Protein 2RHQ (pdb70)

Sequence (1060 aa):
LMEKLNQQLAEETIDVTTLPSRQISIGSSKHPLTRTVEEIEDLFLGLGYEIVDGYEVEQDYYNFEEALNLPKSHPARDMQDSFYITDEILMRTHTSPVQARTMEKRNGQGPVKIICCPGKVYRRDSDDATHSHQFTQIEGLVVDKNIKMSDLKGTLELVAKKLFGADREIRLRPSYFPFTEPSVEVDVSCFKCKGKGCNVCKHTGWIEILGAGMVHPNVLEMAGFDSNEYSGFAFGMGPDRIAMLKYGIEDIRYFYTNDVRFLEQFKAVEDRGEMLISNEWLKDYVDAGVKVEDLAERITRTGIEVDNMIDYSKDIKNLVVGYIQSKEKGSGNICQVDIGEEEPVQIVCGAPNVDAGQHVIVAKVGGRLPGGIKIKRAKLRGERSEGMICSLQEIGISSNVVPKAYENGIFVFPTEVEPGTDALTALYLNDQVMEFDLTPNRADALSMVGTAYEVAALYQTEMTKPETQSNETSESATNELSVTIDNPEKVPYYSARVVKNVSIEPSPIWVQARLIKAGIRPINNVVDISNYVLLEYGQPLHMFDQDHIGSKEIVVRQAKDEETMTTLDNNERKLVDTDIVISNGQEPIALAGVMGGDFSEVTEQTTNVVIEGAIFDPVSIRHTSRRLNLRSEASSRFEKGIATEFVDEAVDRACYLLQELASGEVLQDRVSSGDLGSFVTPIDITAEKVNKTIGFNLSNDEIQSIFRQLGFETTLKGETLTVNVPSRRKDITIKEDLIEEVARIYGYDEIPSSLPVFGEVTSGELTDRQHKTRTLKETLEGAGLNQAITYSLVSKDHAKDFALQERPTISLLMPMSEAHATLRQSLLPHLIEATAYNVARKNKDVRLYEIGRVFFGNGEGELPDEVEYLSGILTGEYVVNAWQGKKEEIDFFIAKGVVDRVAEKLNLEFSYKAGKIEGLHPGRTAIVSLEGQDIGFIGELHPQVAADNDLKRTYVFELNYDAMMQVAVGYINYEQIPKFPGVTRDIALEVNHDVPSSELKQIIHNNGEDILQSTLVFDVYEKGKKSVAIRLNYLDTEDTLTDERVSKIHDKILEALQAEGATI

B-factor: mean 48.89, std 13.17, range [10.52, 113.78]

Organism: Staphylococcus haemolyticus (strain JCSC1435) (NCBI:txid279808)

InterPro domains:
  IPR002319 Phenylalanyl-tRNA synthetase [PF01409] (94-343)
  IPR004188 Phenylalanine-tRNA ligase, class II, N-terminal [PF02912] (23-90)
  IPR004529 Phenylalanyl-tRNA synthetase, class IIc, alpha subunit [TIGR00468] (42-344)
  IPR006195 Aminoacyl-tRNA synthetase, class II [PS50862] (119-322)
  IPR010978 Class I and II aminoacyl-tRNA synthetase, tRNA-binding arm [SSF46589] (15-102)
  IPR022911 Phenylalanine-tRNA ligase alpha chain 1, bacterial [MF_00281] (11-343)
  IPR045864 Class II Aminoacyl-tRNA synthetase/Biotinyl protein ligase (BPL) and lipoyl protein ligase (LPL) [G3DSA:3.30.930.10] (10-346)
  IPR045864 Class II Aminoacyl-tRNA synthetase/Biotinyl protein ligase (BPL) and lipoyl protein ligase (LPL) [SSF55681] (95-344)

Nearest PDB structures (foldseek):
  2rhq-assembly1_B-2  TM=1.001E+00  e=0.000E+00  Staphylococcus haemolyticus
  2rhs-assembly1_B  TM=9.219E-01  e=0.000E+00  Staphylococcus haemolyticus
  2rhs-assembly1_D  TM=9.632E-01  e=0.000E+00  Staphylococcus haemolyticus
  3pco-assembly1_D  TM=8.815E-01  e=1.668E-72  Escherichia coli
  7n8y-assembly1_B  TM=8.885E-01  e=6.985E-70  Salmonella enterica subsp. enterica serovar Typhimurium

Solvent-accessible surface area: 48743 Å² total; per-residue (Å²): 144,154,111,134,99,76,91,84,122,67,146,103,111,126,78,126,108,74,81,93,96,101,138,19,92,3,0,41,0,2,3,21,44,9,23,16,46,0,19,65,31,0,18,70,58,12,4,86,9,32,84,17,101,6,1,0,71,11,78,27,0,6,49,8,12,28,9,68,133,65,50,66,41,16,28,80,99,56,3,4,9,20,38,95,94,10,0,0,5,37,23,0,10,0,5,6,3,33,12,4,61,147,76,128,20,123,11,16,0,18,0,0,1,14,20,31,0,0,94,29,44,80,50,67,35,94,86,9,5,0,52,11,36,0,12,0,4,0,0,26,108,76,6,55,1,4,8,0,26,3,1,0,36,49,0,0,67,77,11,16,24,70,119,37,99,21,84,13,51,17,14,61,45,23,58,7,17,0,1,0,51,0,3,0,15,1,46,135,15,170,51,178,16,21,120,48,4,161,126,88,7,73,8,69,8,5,23,4,0,5,10,17,21,70,6,4,83,78,12,52,1,50,27,142,91,8,22,1,0,14,6,14,9,18,0,4,109,2,0,34,32,56,80,62,18,122,15,14,87,78,0,9,34,1,18,6,130,19,0,56,139,19,75,70,140,89,124,227,55,226,40,43,0,3,19,35,3,4,107,87,7,8,79,20,69,54,130,8,84,66,5,10,76,85,1,36,165,14,19,4,77,19,94,59,59,54,54,44,36,132,82,27,120,59,7,20,0,0,72,0,84,53,58,131,157,83,101,26,23,16,0,56,0,41,8,51,91,158,119,52,17,20,0,22,10,78,14,116,47,2,73,43,46,31,26,0,0,0,0,60,46,32,0,87,3,35,76,70,73,129,13,144,152,46,156,84,206,69,74,140,5,23,8,43,6,0,13,4,54,71,5,51,10,62,53,113,19,0,10,135,75,19,31,131,12,7,2,29,9,40,99,140,35,127,22,34,48,71,0,13,72,13,2,74,6,85,7,49,0,0,58,4,91,41,39,108,35,6,23,21,0,19,5,0,0,6,2,0,44,8,0,10,2,9,38,136,54,143,27,80,73,27,80,24,147,18,128,83,41,112,79,13,0,76,125,30,15,49,16,58,24,90,4,87,130,70,1,62,10,1,0,1,11,0,0,41,84,0,59,28,82,75,2,30,24,65,1,5,3,10,0,10,3,16,47,28,58,4,102,20,0,0,43,1,1,18,36,2,0,5,6,2,7,13,2,5,17,44,13,2,10,24,82,102,1,64,39,139,82,1,28,0,31,47,5,138,90,148,32,64,10,46,0,81,47,120,78,124,32,170,3,53,80,89,2,2,0,2,4,7,58,179,89,14,0,4,2,1,18,18,45,3,3,74,74,0,40,24,64,136,147,5,64,15,0,2,0,8,0,0,17,1,29,53,54,11,2,40,102,3,0,98,100,26,134,18,178,46,101,30,0,18,8,3,36,105,18,11,22,27,41,8,0,42,33,0,0,26,19,0,0,40,5,0,31,92,38,0,69,7,74,0,0,67,65,65,20,51,28,52,125,18,54,90,77,67,55,88,16,73,1,48,12,124,45,0,20,61,8,0,19,19,148,13,57,24,102,79,0,23,64,12,0,130,48,10,51,2,127,1,53,59,136,67,124,47,0,24,0,29,1,13,13,24,9,97,39,4,87,61,66,24,18,0,0,9,6,0,0,10,28,97,14,6,117,104,2,58,60,41,78,21,139,31,74,103,128,66,92,19,124,34,73,118,87,33,107,50,28,51,37,0,13,99,14,0,10,41,10,0,0,1,16,0,17,2,24,0,0,4,32,147,125,92,0,97,28,10,31,104,143,163,68,67,38,20,40,10,97,52,53,84,43,160,53,28,14,0,0,3,3,2,0,0,23,18,0,12,105,5,0,21,68,0,32,71,92,184,21,128,35,1,22,0,0,1,30,1,38,0,0,18,4,65,29,174,52,106,42,12,62,34,19,40,32,0,0,0,0,1,4,21,26,62,14,57,8,87,134,87,68,94,136,81,94,7,58,27,136,30,0,57,34,8,0,64,94,0,7,149,115,11,76,15,153,25,70,40,105,93,9,146,16,110,1,3,40,58,65,100,6,10,20,0,13,8,140,80,122,68,10,9,5,0,0,5,2,51,64,129,40,13,71,124,39,118,14,170,134,1,5,0,0,4,0,38,0,33,20,2,27,136,28,99,46,64,217,150,116,149,106,97,122,53,194,155,122,31,50,74,71,75,15,49,6,63,7,90,72,112,29,65,40,61,94,8,69,111,34,0,81,106,24,0,92,124,1,21,100,42,17,94,35,86,87,64,166,129,267,46,109,21,46,0,19,0,76,0,39,2,35,32,37,141,102,109,40,57,104,138,71,0,35,152,0,17,69,74,0,42,109,25,3,102,85,148,63,12,66,119

Structure (mmCIF, N/CA/C/O backbone):
data_2RHQ
#
_entry.id   2RHQ
#
_cell.length_a   249.312
_cell.length_b   87.602
_cell.length_c   61.072
_cell.angle_alpha   90.000
_cell.angle_beta   100.440
_cell.angle_gamma   90.000
#
_symmetry.space_group_name_H-M   'C 1 2 1'
#
loop_
_entity.id
_entity.type
_entity.pdbx_description
1 polymer 'Phenylalanyl-tRNA synthetase alpha chain'
2 polymer 'Phenylalanyl-tRNA synthetase beta chain'
3 non-polymer 'ZINC ION'
4 non-polymer 1-{3-[(4-pyridin-2-ylpiperazin-1-yl)sulfonyl]phenyl}-3-(1,3-thiazol-2-yl)urea
5 water water
#
loop_
_atom_site.group_PDB
_atom_site.id
_atom_site.type_symbol
_atom_site.label_atom_id
_atom_site.label_alt_id
_atom_site.label_comp_id
_atom_site.label_asym_id
_atom_site.label_entity_id
_atom_site.label_seq_id
_atom_site.pdbx_PDB_ins_code
_atom_site.Cartn_x
_atom_site.Cartn_y
_atom_site.Cartn_z
_atom_site.occupancy
_atom_site.B_iso_or_equiv
_atom_site.auth_seq_id
_atom_site.auth_comp_id
_atom_site.auth_asym_id
_atom_site.auth_atom_id
_atom_site.pdbx_PDB_model_num
ATOM 1 N N . LEU A 1 25 ? 137.232 48.663 57.006 1.00 102.14 82 LEU A N 1
ATOM 2 C CA . LEU A 1 25 ? 137.424 47.386 56.257 1.00 104.09 82 LEU A CA 1
ATOM 3 C C . LEU A 1 25 ? 136.649 46.233 56.892 1.00 104.27 82 LEU A C 1
ATOM 4 O O . LEU A 1 25 ? 135.887 45.537 56.225 1.00 103.67 82 LEU A O 1
ATOM 9 N N . MET A 1 26 ? 136.857 46.029 58.186 1.00 105.38 83 MET A N 1
ATOM 10 C CA . MET A 1 26 ? 135.923 45.250 58.987 1.00 105.73 83 MET A CA 1
ATOM 11 C C . MET A 1 26 ? 134.797 46.159 59.480 1.00 104.85 83 MET A C 1
ATOM 12 O O . MET A 1 26 ? 133.922 45.732 60.241 1.00 105.69 83 MET A O 1
ATOM 17 N N . GLU A 1 27 ? 134.817 47.408 59.030 1.00 101.68 84 GLU A N 1
ATOM 18 C CA . GLU A 1 27 ? 133.593 48.174 58.888 1.00 100.38 84 GLU A CA 1
ATOM 19 C C . GLU A 1 27 ? 132.970 47.913 57.524 1.00 98.96 84 GLU A C 1
ATOM 20 O O . GLU A 1 27 ? 131.794 47.585 57.423 1.00 98.20 84 GLU A O 1
ATOM 26 N N . LYS A 1 28 ? 133.767 48.065 56.475 1.00 98.05 85 LYS A N 1
ATOM 27 C CA . LYS A 1 28 ? 133.238 48.447 55.172 1.00 97.73 85 LYS A CA 1
ATOM 28 C C . LYS A 1 28 ? 132.771 47.212 54.389 1.00 96.71 85 LYS A C 1
ATOM 29 O O . LYS A 1 28 ? 131.663 47.194 53.835 1.00 94.38 85 LYS A O 1
ATOM 35 N N . LEU A 1 29 ? 133.624 46.186 54.360 1.00 94.98 86 LEU A N 1
ATOM 36 C CA . LEU A 1 29 ? 133.244 44.848 53.899 1.00 92.69 86 LEU A CA 1
ATOM 37 C C . LEU A 1 29 ? 132.197 44.206 54.797 1.00 89.39 86 LEU A C 1
ATOM 38 O O . LEU A 1 29 ? 131.429 43.349 54.363 1.00 87.62 86 LEU A O 1
ATOM 43 N N . ASN A 1 30 ? 132.157 44.623 56.050 1.00 85.35 87 ASN A N 1
ATOM 44 C CA . ASN A 1 30 ? 131.100 44.171 56.931 1.00 86.13 87 ASN A CA 1
ATOM 45 C C . ASN A 1 30 ? 129.702 44.767 56.632 1.00 82.59 87 ASN A C 1
ATOM 46 O O . ASN A 1 30 ? 128.694 44.096 56.845 1.00 83.76 87 ASN A O 1
ATOM 51 N N . GLN A 1 31 ? 129.628 46.005 56.145 1.00 79.30 88 GLN A N 1
ATOM 52 C CA . GLN A 1 31 ? 128.327 46.589 55.774 1.00 77.06 88 GLN A CA 1
ATOM 53 C C . GLN A 1 31 ? 128.019 46.499 54.274 1.00 71.75 88 GLN A C 1
ATOM 54 O O . GLN A 1 31 ? 126.919 46.841 53.840 1.00 68.93 88 GLN A O 1
ATOM 60 N N . GLN A 1 32 ? 128.987 46.035 53.492 1.00 68.99 89 GLN A N 1
ATOM 61 C CA . GLN A 1 32 ? 128.713 45.394 52.200 1.00 67.84 89 GLN A CA 1
ATOM 62 C C . GLN A 1 32 ? 127.970 44.089 52.388 1.00 62.19 89 GLN A C 1
ATOM 63 O O . GLN A 1 32 ? 127.055 43.750 51.642 1.00 61.44 89 GLN A O 1
ATOM 69 N N . LEU A 1 33 ? 128.382 43.358 53.403 1.00 59.42 90 LEU A N 1
ATOM 70 C CA . LEU A 1 33 ? 127.740 42.114 53.754 1.00 59.58 90 LEU A CA 1
ATOM 71 C C . LEU A 1 33 ? 126.246 42.270 53.908 1.00 58.87 90 LEU A C 1
ATOM 72 O O . LEU A 1 33 ? 125.504 41.330 53.637 1.00 56.18 90 LEU A O 1
ATOM 77 N N . ALA A 1 34 ? 125.813 43.447 54.359 1.00 59.25 91 ALA A N 1
ATOM 78 C CA . ALA A 1 34 ? 124.446 43.627 54.852 1.00 62.53 91 ALA A CA 1
ATOM 79 C C . ALA A 1 34 ? 123.580 44.239 53.760 1.00 64.96 91 ALA A C 1
ATOM 80 O O . ALA A 1 34 ? 122.396 43.909 53.621 1.00 69.84 91 ALA A O 1
ATOM 82 N N . GLU A 1 35 ? 124.177 45.105 52.957 1.00 62.16 92 GLU A N 1
ATOM 83 C CA . GLU A 1 35 ? 123.539 45.527 51.725 1.00 64.38 92 GLU A CA 1
ATOM 84 C C . GLU A 1 35 ? 123.312 44.413 50.692 1.00 62.85 92 GLU A C 1
ATOM 85 O O . GLU A 1 35 ? 122.862 44.686 49.574 1.00 63.19 92 GLU A O 1
ATOM 91 N N . GLU A 1 36 ? 123.637 43.175 51.058 1.00 59.46 93 GLU A N 1
ATOM 92 C CA . GLU A 1 36 ? 123.722 42.073 50.111 1.00 57.16 93 GLU A CA 1
ATOM 93 C C . GLU A 1 36 ? 122.857 40.949 50.599 1.00 55.23 93 GLU A C 1
ATOM 94 O O . GLU A 1 36 ? 122.966 39.801 50.153 1.00 56.02 93 GLU A O 1
ATOM 100 N N . THR A 1 37 ? 121.990 41.276 51.537 1.00 52.92 94 THR A N 1
ATOM 101 C CA . THR A 1 37 ? 121.148 40.254 52.141 1.00 53.27 94 THR A CA 1
ATOM 102 C C . THR A 1 37 ? 119.936 40.012 51.221 1.00 51.84 94 THR A C 1
ATOM 103 O O . THR A 1 37 ? 119.430 40.935 50.564 1.00 44.59 94 THR A O 1
ATOM 107 N N . ILE A 1 38 ? 119.507 38.765 51.135 1.00 49.00 95 ILE A N 1
ATOM 108 C CA . ILE A 1 38 ? 118.423 38.465 50.251 1.00 49.29 95 ILE A CA 1
ATOM 109 C C . ILE A 1 38 ? 117.376 37.549 50.835 1.00 47.15 95 ILE A C 1
ATOM 110 O O . ILE A 1 38 ? 117.645 36.702 51.680 1.00 48.71 95 ILE A O 1
ATOM 115 N N . ASP A 1 39 ? 116.160 37.717 50.338 1.00 48.00 96 ASP A N 1
ATOM 116 C CA . ASP A 1 39 ? 115.114 36.765 50.597 1.00 41.85 96 ASP A CA 1
ATOM 117 C C . ASP A 1 39 ? 115.346 35.535 49.724 1.00 41.98 96 ASP A C 1
ATOM 118 O O . ASP A 1 39 ? 115.208 35.592 48.508 1.00 44.67 96 ASP A O 1
ATOM 123 N N . VAL A 1 40 ? 115.712 34.433 50.362 1.00 43.21 97 VAL A N 1
ATOM 124 C CA . VAL A 1 40 ? 116.161 33.238 49.682 1.00 41.17 97 VAL A CA 1
ATOM 125 C C . VAL A 1 40 ? 114.972 32.355 49.375 1.00 40.98 97 VAL A C 1
ATOM 126 O O . VAL A 1 40 ? 115.100 31.141 49.049 1.00 41.07 97 VAL A O 1
ATOM 130 N N . THR A 1 41 ? 113.802 32.969 49.509 1.00 43.00 98 THR A N 1
ATOM 131 C CA A THR A 1 41 ? 112.486 32.312 49.601 0.50 38.28 98 THR A CA 1
ATOM 132 C CA B THR A 1 41 ? 112.584 32.150 49.519 0.50 38.42 98 THR A CA 1
ATOM 133 C C . THR A 1 41 ? 111.757 32.554 48.280 1.00 39.43 98 THR A C 1
ATOM 134 O O . THR A 1 41 ? 110.902 31.794 47.840 1.00 43.53 98 THR A O 1
ATOM 141 N N . LEU A 1 42 ? 112.082 33.701 47.706 1.00 40.13 99 LEU A N 1
ATOM 142 C CA . LEU A 1 42 ? 111.777 34.042 46.334 1.00 42.28 99 LEU A CA 1
ATOM 143 C C . LEU A 1 42 ? 112.039 32.945 45.267 1.00 43.79 99 LEU A C 1
ATOM 144 O O . LEU A 1 42 ? 112.902 32.080 45.434 1.00 43.70 99 LEU A O 1
ATOM 149 N N . PRO A 1 43 ? 111.271 33.009 44.166 1.00 41.53 100 PRO A N 1
ATOM 150 C CA . PRO A 1 43 ? 111.346 32.092 43.035 1.00 41.70 100 PRO A CA 1
ATOM 151 C C . PRO A 1 43 ? 112.749 32.031 42.477 1.00 34.85 100 PRO A C 1
ATOM 152 O O . PRO A 1 43 ? 113.317 33.059 42.123 1.00 33.07 100 PRO A O 1
ATOM 156 N N . SER A 1 44 ? 113.293 30.830 42.417 1.00 35.17 101 SER A N 1
ATOM 157 C CA . SER A 1 44 ? 114.475 30.554 41.618 1.00 37.60 101 SER A CA 1
ATOM 158 C C . SER A 1 44 ? 114.290 30.955 40.145 1.00 41.16 101 SER A C 1
ATOM 159 O O . SER A 1 44 ? 113.147 31.084 39.652 1.00 41.96 101 SER A O 1
ATOM 162 N N . ARG A 1 45 ? 115.416 31.162 39.456 1.00 36.39 102 ARG A N 1
ATOM 163 C CA . ARG A 1 45 ? 115.454 31.237 38.009 1.00 33.33 102 ARG A CA 1
ATOM 164 C C . ARG A 1 45 ? 115.314 29.798 37.546 1.00 35.81 102 ARG A C 1
ATOM 165 O O . ARG A 1 45 ? 116.265 29.021 37.632 1.00 27.92 102 ARG A O 1
ATOM 173 N N . GLN A 1 46 ? 114.111 29.434 37.104 1.00 34.94 103 GLN A N 1
ATOM 174 C CA . GLN A 1 46 ? 113.869 28.105 36.584 1.00 37.20 103 GLN A CA 1
ATOM 175 C C . GLN A 1 46 ? 114.760 27.742 35.391 1.00 33.02 103 GLN A C 1
ATOM 176 O O . GLN A 1 46 ? 115.003 28.523 34.476 1.00 34.69 103 GLN A O 1
ATOM 182 N N . ILE A 1 47 ? 115.202 26.515 35.404 1.00 28.57 104 ILE A N 1
ATOM 183 C CA . ILE A 1 47 ? 115.861 25.913 34.297 1.00 31.71 104 ILE A CA 1
ATOM 184 C C . ILE A 1 47 ? 114.949 24.784 33.857 1.00 29.07 104 ILE A C 1
ATOM 185 O O . ILE A 1 47 ? 115.045 23.632 34.298 1.00 28.83 104 ILE A O 1
ATOM 190 N N . SER A 1 48 ? 114.040 25.146 32.973 1.00 30.71 105 SER A N 1
ATOM 191 C CA . SER A 1 48 ? 112.856 24.338 32.699 1.00 36.01 105 SER A CA 1
ATOM 192 C C . SER A 1 48 ? 113.211 22.956 32.103 1.00 30.52 105 SER A C 1
ATOM 193 O O . SER A 1 48 ? 114.187 22.813 31.407 1.00 34.11 105 SER A O 1
ATOM 196 N N . ILE A 1 49 ? 112.376 21.962 32.369 1.00 31.31 106 ILE A N 1
ATOM 197 C CA . ILE A 1 49 ? 112.595 20.586 31.948 1.00 28.92 106 ILE A CA 1
ATOM 198 C C . ILE A 1 49 ? 111.461 20.285 30.936 1.00 31.38 106 ILE A C 1
ATOM 199 O O . ILE A 1 49 ? 110.295 20.595 31.157 1.00 25.96 106 ILE A O 1
ATOM 204 N N . GLY A 1 50 ? 111.786 19.682 29.815 1.00 32.63 107 GLY A N 1
ATOM 205 C CA . GLY A 1 50 ? 110.757 19.206 28.964 1.00 26.72 107 GLY A CA 1
ATOM 206 C C . GLY A 1 50 ? 110.293 17.857 29.376 1.00 34.29 107 GLY A C 1
ATOM 207 O O . GLY A 1 50 ? 110.939 17.163 30.142 1.00 36.42 107 GLY A O 1
ATOM 208 N N . SER A 1 51 ? 109.152 17.473 28.835 1.00 35.61 108 SER A N 1
ATOM 209 C CA A SER A 1 51 ? 108.467 16.268 29.214 0.50 30.15 108 SER A CA 1
ATOM 210 C CA B SER A 1 51 ? 108.535 16.249 29.243 0.50 31.46 108 SER A CA 1
ATOM 211 C C . SER A 1 51 ? 108.756 15.131 28.230 1.00 30.38 108 SER A C 1
ATOM 212 O O . SER A 1 51 ? 108.980 15.364 27.044 1.00 27.58 108 SER A O 1
ATOM 217 N N . LYS A 1 52 ? 108.742 13.901 28.741 1.00 31.26 109 LYS A N 1
ATOM 218 C CA . LYS A 1 52 ? 108.700 12.712 27.951 1.00 35.94 109 LYS A CA 1
ATOM 219 C C . LYS A 1 52 ? 107.241 12.318 27.740 1.00 34.48 109 LYS A C 1
ATOM 220 O O . LYS A 1 52 ? 106.428 12.307 28.686 1.00 35.32 109 LYS A O 1
ATOM 226 N N . HIS A 1 53 ? 106.910 11.965 26.504 1.00 37.08 110 HIS A N 1
ATOM 227 C CA . HIS A 1 53 ? 105.538 11.598 26.199 1.00 31.65 110 HIS A CA 1
ATOM 228 C C . HIS A 1 53 ? 105.156 10.415 27.015 1.00 30.71 110 HIS A C 1
ATOM 229 O O . HIS A 1 53 ? 105.904 9.451 27.107 1.00 32.67 110 HIS A O 1
ATOM 236 N N . PRO A 1 54 ? 103.953 10.436 27.591 1.00 36.31 111 PRO A N 1
ATOM 237 C CA . PRO A 1 54 ? 103.478 9.246 28.332 1.00 32.64 111 PRO A CA 1
ATOM 238 C C . PRO A 1 54 ? 103.516 7.958 27.570 1.00 31.03 111 PRO A C 1
ATOM 239 O O . PRO A 1 54 ? 103.604 6.861 28.158 1.00 32.14 111 PRO A O 1
ATOM 243 N N . LEU A 1 55 ? 103.386 8.053 26.253 1.00 36.70 112 LEU A N 1
ATOM 244 C CA . LEU A 1 55 ? 103.333 6.847 25.437 1.00 35.34 112 LEU A CA 1
ATOM 245 C C . LEU A 1 55 ? 104.765 6.305 25.286 1.00 31.17 112 LEU A C 1
ATOM 246 O O . LEU A 1 55 ? 104.972 5.101 25.258 1.00 29.11 112 LEU A O 1
ATOM 251 N N . THR A 1 56 ? 105.741 7.200 25.270 1.00 33.58 113 THR A N 1
ATOM 252 C CA . THR A 1 56 ? 107.129 6.826 25.099 1.00 29.81 113 THR A CA 1
ATOM 253 C C . THR A 1 56 ? 107.632 6.197 26.443 1.00 32.31 113 THR A C 1
ATOM 254 O O . THR A 1 56 ? 108.327 5.173 26.489 1.00 32.68 113 THR A O 1
ATOM 258 N N . ARG A 1 57 ? 107.192 6.773 27.539 1.00 27.58 114 ARG A N 1
ATOM 259 C CA . ARG A 1 57 ? 107.537 6.287 28.835 1.00 28.44 114 ARG A CA 1
ATOM 260 C C . ARG A 1 57 ? 107.157 4.816 28.958 1.00 31.25 114 ARG A C 1
ATOM 261 O O . ARG A 1 57 ? 107.973 4.003 29.337 1.00 36.61 114 ARG A O 1
ATOM 269 N N . THR A 1 58 ? 105.921 4.457 28.594 1.00 30.86 115 THR A N 1
ATOM 270 C CA . THR A 1 58 ? 105.448 3.074 28.685 1.00 29.55 115 THR A CA 1
ATOM 271 C C . THR A 1 58 ? 106.229 2.155 27.780 1.00 33.55 115 THR A C 1
ATOM 272 O O . THR A 1 58 ? 106.565 1.028 28.180 1.00 34.97 115 THR A O 1
ATOM 276 N N . VAL A 1 59 ? 106.475 2.615 26.547 1.00 28.55 116 VAL A N 1
ATOM 277 C CA . VAL A 1 59 ? 107.255 1.828 25.594 1.00 34.24 116 VAL A CA 1
ATOM 278 C C . VAL A 1 59 ? 108.665 1.562 26.120 1.00 31.76 116 VAL A C 1
ATOM 279 O O . VAL A 1 59 ? 109.112 0.426 26.097 1.00 33.58 116 VAL A O 1
ATOM 283 N N . GLU A 1 60 ? 109.343 2.597 26.620 1.00 31.43 117 GLU A N 1
ATOM 284 C CA . GLU A 1 60 ? 110.711 2.450 27.135 1.00 30.79 117 GLU A CA 1
ATOM 285 C C . GLU A 1 60 ? 110.783 1.589 28.390 1.00 33.28 117 GLU A C 1
ATOM 286 O O . GLU A 1 60 ? 111.635 0.695 28.494 1.00 34.14 117 GLU A O 1
ATOM 292 N N . GLU A 1 61 ? 109.849 1.781 29.309 1.00 35.47 118 GLU A N 1
ATOM 293 C CA . GLU A 1 61 ? 109.704 0.854 30.422 1.00 37.56 118 GLU A CA 1
ATOM 294 C C . GLU A 1 61 ? 109.712 -0.590 29.953 1.00 39.52 118 GLU A C 1
ATOM 295 O O . GLU A 1 61 ? 110.344 -1.466 30.559 1.00 40.75 118 GLU A O 1
ATOM 301 N N . ILE A 1 62 ? 108.954 -0.856 28.900 1.00 36.59 119 ILE A N 1
ATOM 302 C CA . ILE A 1 62 ? 108.801 -2.218 28.421 1.00 36.23 119 ILE A CA 1
ATOM 303 C C . ILE A 1 62 ? 110.014 -2.687 27.632 1.00 31.36 119 ILE A C 1
ATOM 304 O O . ILE A 1 62 ? 110.381 -3.827 27.729 1.00 31.81 119 ILE A O 1
ATOM 309 N N . GLU A 1 63 ? 110.594 -1.817 26.816 1.00 33.65 120 GLU A N 1
ATOM 310 C CA . GLU A 1 63 ? 111.964 -2.007 26.272 1.00 36.35 120 GLU A CA 1
ATOM 311 C C . GLU A 1 63 ? 112.944 -2.498 27.360 1.00 32.90 120 GLU A C 1
ATOM 312 O O . GLU A 1 63 ? 113.464 -3.595 27.272 1.00 31.41 120 GLU A O 1
ATOM 318 N N . ASP A 1 64 ? 113.062 -1.745 28.441 1.00 32.19 121 ASP A N 1
ATOM 319 C CA . ASP A 1 64 ? 113.951 -2.071 29.538 1.00 29.90 121 ASP A CA 1
ATOM 320 C C . ASP A 1 64 ? 113.716 -3.418 30.225 1.00 39.63 121 ASP A C 1
ATOM 321 O O . ASP A 1 64 ? 114.675 -4.155 30.520 1.00 36.63 121 ASP A O 1
ATOM 326 N N . LEU A 1 65 ? 112.456 -3.755 30.469 1.00 36.97 122 LEU A N 1
ATOM 327 C CA . LEU A 1 65 ? 112.122 -5.089 30.961 1.00 33.98 122 LEU A CA 1
ATOM 328 C C . LEU A 1 65 ? 112.685 -6.201 30.074 1.00 33.40 122 LEU A C 1
ATOM 329 O O . LEU A 1 65 ? 113.216 -7.200 30.579 1.00 33.54 122 LEU A O 1
ATOM 334 N N . PHE A 1 66 ? 112.534 -6.046 28.754 1.00 33.03 123 PHE A N 1
ATOM 335 C CA . PHE A 1 66 ? 112.885 -7.116 27.831 1.00 32.45 123 PHE A CA 1
ATOM 336 C C . PHE A 1 66 ? 114.315 -7.126 27.346 1.00 31.90 123 PHE A C 1
ATOM 337 O O . PHE A 1 66 ? 114.834 -8.186 27.015 1.00 37.09 123 PHE A O 1
ATOM 345 N N . LEU A 1 67 ? 114.953 -5.960 27.259 1.00 34.36 124 LEU A N 1
ATOM 346 C CA . LEU A 1 67 ? 116.409 -5.918 27.062 1.00 33.70 124 LEU A CA 1
ATOM 347 C C . LEU A 1 67 ? 117.089 -6.772 28.123 1.00 36.32 124 LEU A C 1
ATOM 348 O O . LEU A 1 67 ? 117.907 -7.611 27.793 1.00 38.33 124 LEU A O 1
ATOM 353 N N . GLY A 1 68 ? 116.672 -6.593 29.377 1.00 39.01 125 GLY A N 1
ATOM 354 C CA . GLY A 1 68 ? 117.171 -7.353 30.505 1.00 38.09 125 GLY A CA 1
ATOM 355 C C . GLY A 1 68 ? 116.880 -8.837 30.510 1.00 41.15 125 GLY A C 1
ATOM 356 O O . GLY A 1 68 ? 117.285 -9.551 31.440 1.00 36.74 125 GLY A O 1
ATOM 357 N N . LEU A 1 69 ? 116.162 -9.304 29.496 1.00 41.97 126 LEU A N 1
ATOM 358 C CA . LEU A 1 69 ? 115.856 -10.733 29.349 1.00 38.08 126 LEU A CA 1
ATOM 359 C C . LEU A 1 69 ? 116.425 -11.229 28.047 1.00 33.83 126 LEU A C 1
ATOM 360 O O . LEU A 1 69 ? 116.189 -12.358 27.675 1.00 37.22 126 LEU A O 1
ATOM 365 N N . GLY A 1 70 ? 117.173 -10.388 27.358 1.00 35.14 127 GLY A N 1
ATOM 366 C CA . GLY A 1 70 ? 118.007 -10.829 26.255 1.00 36.68 127 GLY A CA 1
ATOM 367 C C . GLY A 1 70 ? 117.411 -10.553 24.891 1.00 40.41 127 GLY A C 1
ATOM 368 O O . GLY A 1 70 ? 117.862 -11.133 23.913 1.00 40.62 127 GLY A O 1
ATOM 369 N N . TYR A 1 71 ? 116.394 -9.680 24.812 1.00 39.46 128 TYR A N 1
ATOM 370 C CA . TYR A 1 71 ? 115.545 -9.599 23.621 1.00 36.91 128 TYR A CA 1
ATOM 371 C C . TYR A 1 71 ? 116.129 -8.444 22.847 1.00 38.52 128 TYR A C 1
ATOM 372 O O . TYR A 1 71 ? 116.834 -7.616 23.422 1.00 30.43 128 TYR A O 1
ATOM 381 N N . GLU A 1 72 ? 115.812 -8.357 21.557 1.00 38.41 129 GLU A N 1
ATOM 382 C CA . GLU A 1 72 ? 116.019 -7.134 20.811 1.00 38.27 129 GLU A CA 1
ATOM 383 C C . GLU A 1 72 ? 114.758 -6.361 20.535 1.00 38.23 129 GLU A C 1
ATOM 384 O O . GLU A 1 72 ? 113.666 -6.947 20.499 1.00 32.56 129 GLU A O 1
ATOM 390 N N . ILE A 1 73 ? 114.932 -5.058 20.255 1.00 35.96 130 ILE A N 1
ATOM 391 C CA . ILE A 1 73 ? 113.836 -4.180 19.872 1.00 36.58 130 ILE A CA 1
ATOM 392 C C . ILE A 1 73 ? 113.919 -3.877 18.364 1.00 41.78 130 ILE A C 1
ATOM 393 O O . ILE A 1 73 ? 114.972 -3.459 17.841 1.00 36.06 130 ILE A O 1
ATOM 398 N N . VAL A 1 74 ? 112.797 -4.056 17.674 1.00 43.46 131 VAL A N 1
ATOM 399 C CA . VAL A 1 74 ? 112.774 -3.969 16.210 1.00 42.62 131 VAL A CA 1
ATOM 400 C C . VAL A 1 74 ? 111.750 -2.917 15.799 1.00 42.42 131 VAL A C 1
ATOM 401 O O . VAL A 1 74 ? 110.709 -2.756 16.451 1.00 43.84 131 VAL A O 1
ATOM 405 N N . ASP A 1 75 ? 112.102 -2.143 14.782 1.00 46.53 132 ASP A N 1
ATOM 406 C CA . ASP A 1 75 ? 111.196 -1.223 14.112 1.00 48.59 132 ASP A CA 1
ATOM 407 C C . ASP A 1 75 ? 110.961 -1.678 12.672 1.00 48.52 132 ASP A C 1
ATOM 408 O O . ASP A 1 75 ? 111.785 -2.379 12.091 1.00 45.52 132 ASP A O 1
ATOM 413 N N . GLY A 1 76 ? 109.814 -1.315 12.111 1.00 49.60 133 GLY A N 1
ATOM 414 C CA . GLY A 1 76 ? 109.501 -1.705 10.743 1.00 46.91 133 GLY A CA 1
ATOM 415 C C . GLY A 1 76 ? 108.737 -0.581 10.088 1.00 45.75 133 GLY A C 1
ATOM 416 O O . GLY A 1 76 ? 108.687 0.545 10.607 1.00 42.82 133 GLY A O 1
ATOM 417 N N . TYR A 1 77 ? 108.107 -0.896 8.967 1.00 45.64 134 TYR A N 1
ATOM 418 C CA . TYR A 1 77 ? 107.352 0.113 8.221 1.00 47.83 134 TYR A CA 1
ATOM 419 C C . TYR A 1 77 ? 106.005 0.369 8.831 1.00 43.05 134 TYR A C 1
ATOM 420 O O . TYR A 1 77 ? 105.323 -0.565 9.272 1.00 37.80 134 TYR A O 1
ATOM 429 N N . GLU A 1 78 ? 105.637 1.646 8.850 1.00 38.75 135 GLU A N 1
ATOM 430 C CA . GLU A 1 78 ? 104.257 2.045 9.080 1.00 43.04 135 GLU A CA 1
ATOM 431 C C . GLU A 1 78 ? 103.288 1.834 7.880 1.00 43.60 135 GLU A C 1
ATOM 432 O O . GLU A 1 78 ? 102.092 1.628 8.092 1.00 45.65 135 GLU A O 1
ATOM 438 N N . VAL A 1 79 ? 103.780 1.945 6.648 1.00 44.95 136 VAL A N 1
ATOM 439 C CA . VAL A 1 79 ? 103.006 1.573 5.461 1.00 44.52 136 VAL A CA 1
ATOM 440 C C . VAL A 1 79 ? 103.498 0.235 4.932 1.00 46.64 136 VAL A C 1
ATOM 441 O O . VAL A 1 79 ? 104.690 0.050 4.660 1.00 43.42 136 VAL A O 1
ATOM 445 N N . GLU A 1 80 ? 102.588 -0.717 4.803 1.00 46.90 137 GLU A N 1
ATOM 446 C CA . GLU A 1 80 ? 103.010 -2.101 4.763 1.00 49.53 137 GLU A CA 1
ATOM 447 C C . GLU A 1 80 ? 102.273 -2.847 3.620 1.00 50.30 137 GLU A C 1
ATOM 448 O O . GLU A 1 80 ? 101.272 -2.365 3.082 1.00 50.14 137 GLU A O 1
ATOM 454 N N . GLN A 1 81 ? 102.820 -3.996 3.226 1.00 54.60 138 GLN A N 1
ATOM 455 C CA . GLN A 1 81 ? 102.204 -4.872 2.236 1.00 51.96 138 GLN A CA 1
ATOM 456 C C . GLN A 1 81 ? 101.208 -5.805 2.934 1.00 53.28 138 GLN A C 1
ATOM 457 O O . GLN A 1 81 ? 101.396 -6.213 4.097 1.00 46.54 138 GLN A O 1
ATOM 463 N N . ASP A 1 82 ? 100.157 -6.152 2.191 1.00 50.32 139 ASP A N 1
ATOM 464 C CA . ASP A 1 82 ? 99.004 -6.803 2.751 1.00 49.27 139 ASP A CA 1
ATOM 465 C C . ASP A 1 82 ? 99.376 -8.245 3.011 1.00 45.50 139 ASP A C 1
ATOM 466 O O . ASP A 1 82 ? 98.844 -8.870 3.893 1.00 43.64 139 ASP A O 1
ATOM 471 N N . TYR A 1 83 ? 100.356 -8.761 2.281 1.00 48.55 140 TYR A N 1
ATOM 472 C CA . TYR A 1 83 ? 100.937 -10.045 2.646 1.00 47.27 140 TYR A CA 1
ATOM 473 C C . TYR A 1 83 ? 101.477 -10.089 4.079 1.00 48.97 140 TYR A C 1
ATOM 474 O O . TYR A 1 83 ? 101.261 -11.065 4.804 1.00 49.12 140 TYR A O 1
ATOM 483 N N . TYR A 1 84 ? 102.164 -9.031 4.508 1.00 50.79 141 TYR A N 1
ATOM 484 C CA . TYR A 1 84 ? 102.819 -9.064 5.825 1.00 47.37 141 TYR A CA 1
ATOM 485 C C . TYR A 1 84 ? 101.862 -8.649 6.931 1.00 43.91 141 TYR A C 1
ATOM 486 O O . TYR A 1 84 ? 101.864 -9.228 8.010 1.00 41.49 141 TYR A O 1
ATOM 495 N N . ASN A 1 85 ? 101.057 -7.629 6.657 1.00 46.13 142 ASN A N 1
ATOM 496 C CA . ASN A 1 85 ? 99.966 -7.256 7.553 1.00 45.05 142 ASN A CA 1
ATOM 497 C C . ASN A 1 85 ? 99.019 -8.437 7.783 1.00 47.49 142 ASN A C 1
ATOM 498 O O . ASN A 1 85 ? 98.723 -8.796 8.936 1.00 53.71 142 ASN A O 1
ATOM 503 N N . PHE A 1 86 ? 98.628 -9.116 6.705 1.00 44.99 143 PHE A N 1
ATOM 504 C CA . PHE A 1 86 ? 97.557 -10.086 6.776 1.00 43.81 143 PHE A CA 1
ATOM 505 C C . PHE A 1 86 ? 98.015 -11.512 6.457 1.00 43.88 143 PHE A C 1
ATOM 506 O O . PHE A 1 86 ? 98.002 -12.418 7.319 1.00 45.26 143 PHE A O 1
ATOM 514 N N . GLU A 1 87 ? 98.404 -11.735 5.204 1.00 46.19 144 GLU A N 1
ATOM 515 C CA A GLU A 1 87 ? 98.575 -13.112 4.722 0.50 45.30 144 GLU A CA 1
ATOM 516 C CA B GLU A 1 87 ? 98.616 -13.093 4.685 0.50 45.01 144 GLU A CA 1
ATOM 517 C C . GLU A 1 87 ? 99.480 -13.869 5.651 1.00 43.91 144 GLU A C 1
ATOM 518 O O . GLU A 1 87 ? 99.183 -15.014 6.005 1.00 44.97 144 GLU A O 1
ATOM 529 N N . ALA A 1 88 ? 100.572 -13.227 6.077 1.00 46.51 145 ALA A N 1
ATOM 530 C CA . ALA A 1 88 ? 101.594 -13.935 6.857 1.00 46.25 145 ALA A CA 1
ATOM 531 C C . ALA A 1 88 ? 101.157 -14.125 8.306 1.00 45.21 145 ALA A C 1
ATOM 532 O O . ALA A 1 88 ? 101.710 -14.944 9.032 1.00 47.15 145 ALA A O 1
ATOM 534 N N . LEU A 1 89 ? 100.141 -13.374 8.719 1.00 45.95 146 LEU A N 1
ATOM 535 C CA . LEU A 1 89 ? 99.551 -13.592 10.020 1.00 47.74 146 LEU A CA 1
ATOM 536 C C . LEU A 1 89 ? 98.275 -14.444 9.984 1.00 50.29 146 LEU A C 1
ATOM 537 O O . LEU A 1 89 ? 97.396 -14.327 10.856 1.00 47.29 146 LEU A O 1
ATOM 542 N N . ASN A 1 90 ? 98.185 -15.316 8.983 1.00 52.55 147 ASN A N 1
ATOM 543 C CA . ASN A 1 90 ? 97.134 -16.325 8.946 1.00 48.16 147 ASN A CA 1
ATOM 544 C C . ASN A 1 90 ? 95.747 -15.687 8.688 1.00 46.96 147 ASN A C 1
ATOM 545 O O . ASN A 1 90 ? 94.741 -16.117 9.224 1.00 45.75 147 ASN A O 1
ATOM 550 N N . LEU A 1 91 ? 95.737 -14.639 7.867 1.00 46.15 148 LEU A N 1
ATOM 551 C CA . LEU A 1 91 ? 94.527 -14.016 7.378 1.00 48.20 148 LEU A CA 1
ATOM 552 C C . LEU A 1 91 ? 94.541 -14.071 5.862 1.00 49.72 148 LEU A C 1
ATOM 553 O O . LEU A 1 91 ? 95.060 -13.153 5.212 1.00 46.22 148 LEU A O 1
ATOM 558 N N . PRO A 1 92 ? 93.990 -15.171 5.296 1.00 52.62 149 PRO A N 1
ATOM 559 C CA . PRO A 1 92 ? 93.852 -15.383 3.856 1.00 51.48 149 PRO A CA 1
ATOM 560 C C . PRO A 1 92 ? 92.955 -14.353 3.221 1.00 56.54 149 PRO A C 1
ATOM 561 O O . PRO A 1 92 ? 92.227 -13.641 3.939 1.00 54.44 149 PRO A O 1
ATOM 565 N N . LYS A 1 93 ? 93.002 -14.277 1.889 1.00 59.49 150 LYS A N 1
ATOM 566 C CA . LYS A 1 93 ? 92.567 -13.077 1.184 1.00 62.60 150 LYS A CA 1
ATOM 567 C C . LYS A 1 93 ? 91.068 -12.825 1.403 1.00 62.10 150 LYS A C 1
ATOM 568 O O . LYS A 1 93 ? 90.595 -11.695 1.322 1.00 62.51 150 LYS A O 1
ATOM 574 N N . SER A 1 94 ? 90.356 -13.910 1.684 1.00 59.45 151 SER A N 1
ATOM 575 C CA . SER A 1 94 ? 88.964 -13.902 2.078 1.00 62.92 151 SER A CA 1
ATOM 576 C C . SER A 1 94 ? 88.665 -12.967 3.256 1.00 61.67 151 SER A C 1
ATOM 577 O O . SER A 1 94 ? 87.672 -12.218 3.245 1.00 62.62 151 SER A O 1
ATOM 580 N N . HIS A 1 95 ? 89.549 -13.007 4.253 1.00 56.81 152 HIS A N 1
ATOM 581 C CA . HIS A 1 95 ? 89.171 -12.996 5.651 1.00 52.48 152 HIS A CA 1
ATOM 582 C C . HIS A 1 95 ? 88.591 -11.620 5.941 1.00 52.43 152 HIS A C 1
ATOM 583 O O . HIS A 1 95 ? 88.997 -10.637 5.315 1.00 53.33 152 HIS A O 1
ATOM 590 N N . PRO A 1 96 ? 87.567 -11.548 6.814 1.00 52.60 153 PRO A N 1
ATOM 591 C CA . PRO A 1 96 ? 86.860 -10.267 7.115 1.00 46.71 153 PRO A CA 1
ATOM 592 C C . PRO A 1 96 ? 87.773 -9.158 7.634 1.00 48.72 153 PRO A C 1
ATOM 593 O O . PRO A 1 96 ? 87.558 -7.967 7.336 1.00 44.58 153 PRO A O 1
ATOM 597 N N . ALA A 1 97 ? 88.765 -9.555 8.440 1.00 50.38 154 ALA A N 1
ATOM 598 C CA . ALA A 1 97 ? 89.833 -8.647 8.906 1.00 46.06 154 ALA A CA 1
ATOM 599 C C . ALA A 1 97 ? 90.297 -7.646 7.853 1.00 46.86 154 ALA A C 1
ATOM 600 O O . ALA A 1 97 ? 90.618 -6.472 8.170 1.00 43.93 154 ALA A O 1
ATOM 602 N N . ARG A 1 98 ? 90.323 -8.111 6.605 1.00 47.71 155 ARG A N 1
ATOM 603 C CA . ARG A 1 98 ? 90.929 -7.380 5.493 1.00 48.67 155 ARG A CA 1
ATOM 604 C C . ARG A 1 98 ? 89.965 -6.437 4.798 1.00 51.65 155 ARG A C 1
ATOM 605 O O . ARG A 1 98 ? 90.334 -5.770 3.825 1.00 53.36 155 ARG A O 1
ATOM 613 N N . ASP A 1 99 ? 88.743 -6.350 5.315 1.00 52.54 156 ASP A N 1
ATOM 614 C CA . ASP A 1 99 ? 87.797 -5.340 4.879 1.00 57.19 156 ASP A CA 1
ATOM 615 C C . ASP A 1 99 ? 88.442 -3.977 4.634 1.00 57.01 156 ASP A C 1
ATOM 616 O O . ASP A 1 99 ? 89.092 -3.414 5.509 1.00 59.75 156 ASP A O 1
ATOM 621 N N . MET A 1 100 ? 88.184 -3.431 3.455 1.00 56.78 157 MET A N 1
ATOM 622 C CA . MET A 1 100 ? 88.627 -2.107 3.093 1.00 59.20 157 MET A CA 1
ATOM 623 C C . MET A 1 100 ? 88.014 -1.043 4.001 1.00 57.32 157 MET A C 1
ATOM 624 O O . MET A 1 100 ? 88.472 0.104 4.033 1.00 52.63 157 MET A O 1
ATOM 629 N N . GLN A 1 101 ? 86.993 -1.438 4.756 1.00 57.52 158 GLN A N 1
ATOM 630 C CA . GLN A 1 101 ? 86.204 -0.500 5.557 1.00 55.53 158 GLN A CA 1
ATOM 631 C C . GLN A 1 101 ? 86.879 -0.205 6.901 1.00 49.87 158 GLN A C 1
ATOM 632 O O . GLN A 1 101 ? 86.625 0.823 7.514 1.00 41.63 158 GLN A O 1
ATOM 638 N N . ASP A 1 102 ? 87.674 -1.141 7.383 1.00 47.45 159 ASP A N 1
ATOM 639 C CA . ASP A 1 102 ? 88.202 -1.081 8.754 1.00 52.83 159 ASP A CA 1
ATOM 640 C C . ASP A 1 102 ? 89.723 -0.790 8.817 1.00 52.93 159 ASP A C 1
ATOM 641 O O . ASP A 1 102 ? 90.273 -0.585 9.917 1.00 52.66 159 ASP A O 1
ATOM 646 N N . SER A 1 103 ? 90.387 -0.797 7.652 1.00 51.81 160 SER A N 1
ATOM 647 C CA . SER A 1 103 ? 91.803 -0.427 7.534 1.00 47.75 160 SER A CA 1
ATOM 648 C C . SER A 1 103 ? 91.975 0.656 6.498 1.00 51.60 160 SER A C 1
ATOM 649 O O . SER A 1 103 ? 91.180 0.745 5.546 1.00 56.31 160 SER A O 1
ATOM 652 N N . PHE A 1 104 ? 93.019 1.473 6.677 1.00 49.11 161 PHE A N 1
ATOM 653 C CA . PHE A 1 104 ? 93.361 2.530 5.734 1.00 47.67 161 PHE A CA 1
ATOM 654 C C . PHE A 1 104 ? 94.210 2.033 4.569 1.00 49.14 161 PHE A C 1
ATOM 655 O O . PHE A 1 104 ? 95.429 2.139 4.613 1.00 47.01 161 PHE A O 1
ATOM 663 N N . TYR A 1 105 ? 93.545 1.532 3.516 1.00 50.05 162 TYR A N 1
ATOM 664 C CA . TYR A 1 105 ? 94.200 1.000 2.313 1.00 45.94 162 TYR A CA 1
ATOM 665 C C . TYR A 1 105 ? 94.681 2.130 1.387 1.00 44.51 162 TYR A C 1
ATOM 666 O O . TYR A 1 105 ? 94.085 3.203 1.285 1.00 35.02 162 TYR A O 1
ATOM 675 N N . ILE A 1 106 ? 95.788 1.891 0.701 1.00 48.02 163 ILE A N 1
ATOM 676 C CA . ILE A 1 106 ? 96.319 2.927 -0.177 1.00 50.28 163 ILE A CA 1
ATOM 677 C C . ILE A 1 106 ? 96.254 2.495 -1.650 1.00 52.72 163 ILE A C 1
ATOM 678 O O . ILE A 1 106 ? 96.025 3.316 -2.563 1.00 47.73 163 ILE A O 1
ATOM 683 N N . THR A 1 107 ? 96.531 1.207 -1.850 1.00 48.88 164 THR A N 1
ATOM 684 C CA . THR A 1 107 ? 96.071 0.482 -2.992 1.00 51.99 164 THR A CA 1
ATOM 685 C C . THR A 1 107 ? 95.365 -0.763 -2.479 1.00 54.01 164 THR A C 1
ATOM 686 O O . THR A 1 107 ? 95.147 -0.906 -1.284 1.00 51.60 164 THR A O 1
ATOM 690 N N . ASP A 1 108 ? 94.982 -1.633 -3.401 1.00 55.72 165 ASP A N 1
ATOM 691 C CA . ASP A 1 108 ? 94.533 -2.984 -3.107 1.00 60.57 165 ASP A CA 1
ATOM 692 C C . ASP A 1 108 ? 95.465 -3.758 -2.173 1.00 60.79 165 ASP A C 1
ATOM 693 O O . ASP A 1 108 ? 95.010 -4.542 -1.340 1.00 64.86 165 ASP A O 1
ATOM 698 N N . GLU A 1 109 ? 96.767 -3.548 -2.323 1.00 63.33 166 GLU A N 1
ATOM 699 C CA . GLU A 1 109 ? 97.769 -4.414 -1.698 1.00 63.17 166 GLU A CA 1
ATOM 700 C C . GLU A 1 109 ? 98.582 -3.698 -0.593 1.00 61.65 166 GLU A C 1
ATOM 701 O O . GLU A 1 109 ? 99.204 -4.346 0.257 1.00 60.80 166 GLU A O 1
ATOM 707 N N . ILE A 1 110 ? 98.550 -2.369 -0.622 1.00 56.67 167 ILE A N 1
ATOM 708 C CA . ILE A 1 110 ? 99.288 -1.523 0.293 1.00 56.64 167 ILE A CA 1
ATOM 709 C C . ILE A 1 110 ? 98.320 -0.693 1.157 1.00 54.15 167 ILE A C 1
ATOM 710 O O . ILE A 1 110 ? 97.323 -0.189 0.655 1.00 51.97 167 ILE A O 1
ATOM 715 N N . LEU A 1 111 ? 98.632 -0.570 2.452 1.00 49.29 168 LEU A N 1
ATOM 716 C CA . LEU A 1 111 ? 97.787 0.117 3.449 1.00 44.05 168 LEU A CA 1
ATOM 717 C C . LEU A 1 111 ? 98.646 0.577 4.669 1.00 43.85 168 LEU A C 1
ATOM 718 O O . LEU A 1 111 ? 99.666 -0.027 4.977 1.00 45.42 168 LEU A O 1
ATOM 723 N N . MET A 1 112 ? 98.213 1.598 5.397 1.00 41.18 169 MET A N 1
ATOM 724 C CA . MET A 1 112 ? 98.665 1.743 6.784 1.00 39.13 169 MET A CA 1
ATOM 725 C C . MET A 1 112 ? 98.520 0.472 7.588 1.00 39.13 169 MET A C 1
ATOM 726 O O . MET A 1 112 ? 97.413 -0.061 7.740 1.00 46.37 169 MET A O 1
ATOM 731 N N . ARG A 1 113 ? 99.618 0.018 8.176 1.00 37.85 170 ARG A N 1
ATOM 732 C CA . ARG A 1 113 ? 99.600 -1.145 9.067 1.00 40.28 170 ARG A CA 1
ATOM 733 C C . ARG A 1 113 ? 98.605 -1.016 10.229 1.00 35.25 170 ARG A C 1
ATOM 734 O O . ARG A 1 113 ? 98.336 0.068 10.751 1.00 38.53 170 ARG A O 1
ATOM 742 N N . THR A 1 114 ? 98.050 -2.148 10.627 1.00 40.08 171 THR A N 1
ATOM 743 C CA . THR A 1 114 ? 97.013 -2.198 11.664 1.00 39.41 171 THR A CA 1
ATOM 744 C C . THR A 1 114 ? 97.591 -2.711 12.969 1.00 37.35 171 THR A C 1
ATOM 745 O O . THR A 1 114 ? 96.978 -2.623 14.022 1.00 41.95 171 THR A O 1
ATOM 749 N N . HIS A 1 115 ? 98.800 -3.228 12.893 1.00 36.73 172 HIS A N 1
ATOM 750 C CA . HIS A 1 115 ? 99.462 -3.802 14.044 1.00 37.62 172 HIS A CA 1
ATOM 751 C C . HIS A 1 115 ? 100.937 -3.914 13.726 1.00 39.63 172 HIS A C 1
ATOM 752 O O . HIS A 1 115 ? 101.341 -3.596 12.595 1.00 30.68 172 HIS A O 1
ATOM 759 N N . THR A 1 116 ? 101.742 -4.324 14.714 1.00 36.01 173 THR A N 1
ATOM 760 C CA . THR A 1 116 ? 103.212 -4.270 14.532 1.00 38.39 173 THR A CA 1
ATOM 761 C C . THR A 1 116 ? 103.724 -5.667 14.191 1.00 40.12 173 THR A C 1
ATOM 762 O O . THR A 1 116 ? 104.878 -5.856 13.840 1.00 40.28 173 THR A O 1
ATOM 766 N N . SER A 1 117 ? 102.815 -6.631 14.198 1.00 36.80 174 SER A N 1
ATOM 767 C CA . SER A 1 117 ? 103.104 -7.956 13.679 1.00 37.52 174 SER A CA 1
ATOM 768 C C . SER A 1 117 ? 103.694 -8.119 12.278 1.00 37.96 174 SER A C 1
ATOM 769 O O . SER A 1 117 ? 104.481 -9.031 12.088 1.00 44.48 174 SER A O 1
ATOM 772 N N . PRO A 1 118 ? 103.324 -7.277 11.281 1.00 33.80 175 PRO A N 1
ATOM 773 C CA . PRO A 1 118 ? 104.092 -7.339 10.033 1.00 39.53 175 PRO A CA 1
ATOM 774 C C . PRO A 1 118 ? 105.641 -7.314 10.208 1.00 45.32 175 PRO A C 1
ATOM 775 O O . PRO A 1 118 ? 106.370 -8.074 9.548 1.00 45.93 175 PRO A O 1
ATOM 779 N N . VAL A 1 119 ? 106.107 -6.407 11.064 1.00 46.66 176 VAL A N 1
ATOM 780 C CA . VAL A 1 119 ? 107.511 -6.296 11.441 1.00 45.09 176 VAL A CA 1
ATOM 781 C C . VAL A 1 119 ? 107.997 -7.628 11.974 1.00 41.17 176 VAL A C 1
ATOM 782 O O . VAL A 1 119 ? 109.094 -8.059 11.651 1.00 43.42 176 VAL A O 1
ATOM 786 N N . GLN A 1 120 ? 107.206 -8.290 12.798 1.00 41.23 177 GLN A N 1
ATOM 787 C CA . GLN A 1 120 ? 107.668 -9.530 13.403 1.00 39.85 177 GLN A CA 1
ATOM 788 C C . GLN A 1 120 ? 107.686 -10.720 12.444 1.00 43.69 177 GLN A C 1
ATOM 789 O O . GLN A 1 120 ? 108.370 -11.738 12.701 1.00 41.17 177 GLN A O 1
ATOM 795 N N . ALA A 1 121 ? 106.896 -10.613 11.372 1.00 42.42 178 ALA A N 1
ATOM 796 C CA . ALA A 1 121 ? 106.826 -11.656 10.371 1.00 43.57 178 ALA A CA 1
ATOM 797 C C . ALA A 1 121 ? 107.964 -11.465 9.390 1.00 43.76 178 ALA A C 1
ATOM 798 O O . ALA A 1 121 ? 108.614 -12.419 8.998 1.00 46.14 178 ALA A O 1
ATOM 800 N N . ARG A 1 122 ? 108.169 -10.223 8.966 1.00 43.12 179 ARG A N 1
ATOM 801 C CA . ARG A 1 122 ? 109.311 -9.873 8.139 1.00 43.67 179 ARG A CA 1
ATOM 802 C C . ARG A 1 122 ? 110.626 -10.273 8.819 1.00 44.09 179 ARG A C 1
ATOM 803 O O . ARG A 1 122 ? 111.576 -10.670 8.149 1.00 53.74 179 ARG A O 1
ATOM 811 N N . THR A 1 123 ? 110.680 -10.125 10.139 1.00 44.70 180 THR A N 1
ATOM 812 C CA . THR A 1 123 ? 111.859 -10.457 10.943 1.00 46.44 180 THR A CA 1
ATOM 813 C C . THR A 1 123 ? 112.138 -11.967 11.006 1.00 47.09 180 THR A C 1
ATOM 814 O O . THR A 1 123 ? 113.270 -12.408 10.832 1.00 44.47 180 THR A O 1
ATOM 818 N N . MET A 1 124 ? 111.110 -12.743 11.324 1.00 49.98 181 MET A N 1
ATOM 819 C CA . MET A 1 124 ? 111.188 -14.213 11.363 1.00 50.34 181 MET A CA 1
ATOM 820 C C . MET A 1 124 ? 111.718 -14.748 10.019 1.00 54.04 181 MET A C 1
ATOM 821 O O . MET A 1 124 ? 112.574 -15.625 9.967 1.00 59.62 181 MET A O 1
ATOM 826 N N . GLU A 1 125 ? 111.193 -14.232 8.923 1.00 54.70 182 GLU A N 1
ATOM 827 C CA . GLU A 1 125 ? 111.441 -14.866 7.643 1.00 57.07 182 GLU A CA 1
ATOM 828 C C . GLU A 1 125 ? 112.948 -14.737 7.327 1.00 58.03 182 GLU A C 1
ATOM 829 O O . GLU A 1 125 ? 113.632 -15.751 7.115 1.00 58.94 182 GLU A O 1
ATOM 835 N N . LYS A 1 126 ? 113.470 -13.513 7.418 1.00 57.97 183 LYS A N 1
ATOM 836 C CA . LYS A 1 126 ? 114.911 -13.255 7.445 1.00 58.34 183 LYS A CA 1
ATOM 837 C C . LYS A 1 126 ? 115.803 -14.219 8.264 1.00 57.64 183 LYS A C 1
ATOM 838 O O . LYS A 1 126 ? 116.971 -14.373 7.930 1.00 59.81 183 LYS A O 1
ATOM 844 N N . ARG A 1 127 ? 115.275 -14.859 9.310 1.00 57.20 184 ARG A N 1
ATOM 845 C CA . ARG A 1 127 ? 116.088 -15.723 10.187 1.00 55.93 184 ARG A CA 1
ATOM 846 C C . ARG A 1 127 ? 116.287 -17.121 9.610 1.00 58.46 184 ARG A C 1
ATOM 847 O O . ARG A 1 127 ? 116.734 -18.037 10.310 1.00 57.46 184 ARG A O 1
ATOM 855 N N . ASN A 1 128 ? 115.950 -17.272 8.332 1.00 61.94 185 ASN A N 1
ATOM 856 C CA . ASN A 1 128 ? 115.581 -18.559 7.742 1.00 61.33 185 ASN A CA 1
ATOM 857 C C . ASN A 1 128 ? 115.515 -19.702 8.727 1.00 60.11 185 ASN A C 1
ATOM 858 O O . ASN A 1 128 ? 116.423 -20.521 8.773 1.00 63.23 185 ASN A O 1
ATOM 863 N N . GLY A 1 129 ? 114.435 -19.782 9.494 1.00 57.81 186 GLY A N 1
ATOM 864 C CA . GLY A 1 129 ? 114.120 -21.007 10.229 1.00 56.75 186 GLY 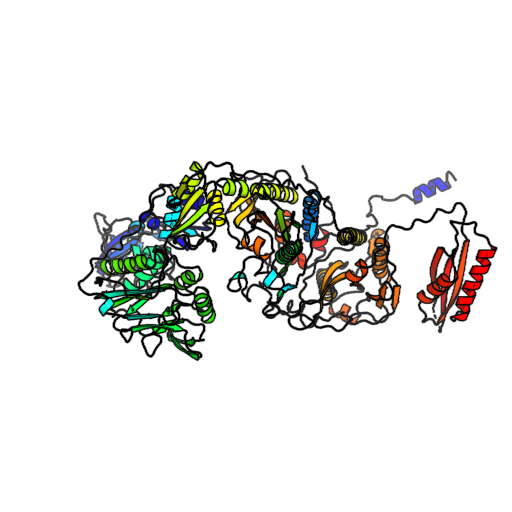A CA 1
ATOM 865 C C . GLY A 1 129 ? 115.087 -21.439 11.331 1.00 56.28 186 GLY A C 1
ATOM 866 O O . GLY A 1 129 ? 115.035 -22.593 11.752 1.00 49.96 186 GLY A O 1
ATOM 867 N N . GLN A 1 130 ? 115.944 -20.529 11.826 1.00 57.76 187 GLN A N 1
ATOM 868 C CA . GLN A 1 130 ? 116.742 -20.794 13.058 1.00 56.37 187 GLN A CA 1
ATOM 869 C C . GLN A 1 130 ? 116.399 -19.816 14.192 1.00 53.98 187 GLN A C 1
ATOM 870 O O . GLN A 1 130 ? 116.334 -18.596 13.980 1.00 53.71 187 GLN A O 1
ATOM 876 N N . GLY A 1 131 ? 116.160 -20.351 15.389 1.00 48.84 188 GLY A N 1
ATOM 877 C CA . GLY A 1 131 ? 116.014 -19.529 16.575 1.00 48.95 188 GLY A CA 1
ATOM 878 C C . GLY A 1 131 ? 117.319 -19.213 17.312 1.00 54.26 188 GLY A C 1
ATOM 879 O O . GLY A 1 131 ? 118.417 -19.503 16.803 1.00 54.86 188 GLY A O 1
ATOM 880 N N . PRO A 1 132 ? 117.216 -18.567 18.501 1.00 54.43 189 PRO A N 1
ATOM 881 C CA . PRO A 1 132 ? 115.949 -18.082 19.009 1.00 52.40 189 PRO A CA 1
ATOM 882 C C . PRO A 1 132 ? 115.486 -16.906 18.191 1.00 52.86 189 PRO A C 1
ATOM 883 O O . PRO A 1 132 ? 116.243 -16.367 17.371 1.00 55.95 189 PRO A O 1
ATOM 887 N N . VAL A 1 133 ? 114.223 -16.553 18.364 1.00 51.87 190 VAL A N 1
ATOM 888 C CA . VAL A 1 133 ? 113.756 -15.215 18.071 1.00 44.33 190 VAL A CA 1
ATOM 889 C C . VAL A 1 133 ? 113.190 -14.684 19.348 1.00 43.66 190 VAL A C 1
ATOM 890 O O . VAL A 1 133 ? 112.506 -15.401 20.050 1.00 46.08 190 VAL A O 1
ATOM 894 N N . LYS A 1 134 ? 113.538 -13.456 19.691 1.00 41.99 191 LYS A N 1
ATOM 895 C CA . LYS A 1 134 ? 112.980 -12.810 20.865 1.00 41.45 191 LYS A CA 1
ATOM 896 C C . LYS A 1 134 ? 113.035 -11.313 20.628 1.00 38.57 191 LYS A C 1
ATOM 897 O O . LYS A 1 134 ? 114.079 -10.659 20.751 1.00 39.79 191 LYS A O 1
ATOM 903 N N . ILE A 1 135 ? 111.900 -10.770 20.237 1.00 38.29 192 ILE A N 1
ATOM 904 C CA . ILE A 1 135 ? 111.840 -9.406 19.748 1.00 36.27 192 ILE A CA 1
ATOM 905 C C . ILE A 1 135 ? 110.668 -8.699 20.350 1.00 37.49 192 ILE A C 1
ATOM 906 O O . ILE A 1 135 ? 109.710 -9.341 20.763 1.00 36.00 192 ILE A O 1
ATOM 911 N N . ILE A 1 136 ? 110.767 -7.373 20.405 1.00 39.40 193 ILE A N 1
ATOM 912 C CA . ILE A 1 136 ? 109.727 -6.503 20.924 1.00 36.58 193 ILE A CA 1
ATOM 913 C C . ILE A 1 136 ? 109.634 -5.394 19.909 1.00 37.84 193 ILE A C 1
ATOM 914 O O . ILE A 1 136 ? 110.646 -4.745 19.625 1.00 38.44 193 ILE A O 1
ATOM 919 N N . CYS A 1 137 ? 108.431 -5.183 19.350 1.00 38.14 194 CYS A N 1
ATOM 920 C CA A CYS A 1 137 ? 108.200 -4.165 18.348 0.70 34.34 194 CYS A CA 1
ATOM 921 C CA B CYS A 1 137 ? 108.222 -4.095 18.398 0.30 34.65 194 CYS A CA 1
ATOM 922 C C . CYS A 1 137 ? 107.096 -3.193 18.777 1.00 38.04 194 CYS A C 1
ATOM 923 O O . CYS A 1 137 ? 105.896 -3.553 18.710 1.00 35.43 194 CYS A O 1
ATOM 928 N N . PRO A 1 138 ? 107.481 -1.976 19.166 1.00 35.17 195 PRO A N 1
ATOM 929 C CA . PRO A 1 138 ? 106.605 -0.919 19.464 1.00 35.36 195 PRO A CA 1
ATOM 930 C C . PRO A 1 138 ? 106.504 -0.039 18.258 1.00 36.89 195 PRO A C 1
ATOM 931 O O . PRO A 1 138 ? 107.434 0.042 17.445 1.00 40.55 195 PRO A O 1
ATOM 935 N N . GLY A 1 139 ? 105.364 0.620 18.142 1.00 36.91 196 GLY A N 1
ATOM 936 C CA . GLY A 1 139 ? 105.143 1.537 17.067 1.00 35.65 196 GLY A CA 1
ATOM 937 C C . GLY A 1 139 ? 103.716 2.052 16.910 1.00 34.14 196 GLY A C 1
ATOM 938 O O . GLY A 1 139 ? 102.789 1.679 17.618 1.00 32.21 196 GLY A O 1
ATOM 939 N N . LYS A 1 140 ? 103.590 2.955 15.955 1.00 37.11 197 LYS A N 1
ATOM 940 C CA . LYS A 1 140 ? 102.362 3.578 15.602 1.00 34.65 197 LYS A CA 1
ATOM 941 C C . LYS A 1 140 ? 101.553 2.610 14.745 1.00 39.78 197 LYS A C 1
ATOM 942 O O . LYS A 1 140 ? 102.104 1.897 13.875 1.00 40.22 197 LYS A O 1
ATOM 948 N N . VAL A 1 141 ? 100.250 2.545 15.026 1.00 39.68 198 VAL A N 1
ATOM 949 C CA . VAL A 1 141 ? 99.332 1.740 14.219 1.00 36.87 198 VAL A CA 1
ATOM 950 C C . VAL A 1 141 ? 98.054 2.481 13.917 1.00 38.02 198 VAL A C 1
ATOM 951 O O . VAL A 1 141 ? 97.785 3.554 14.492 1.00 37.84 198 VAL A O 1
ATOM 955 N N . TYR A 1 142 ? 97.303 1.921 12.964 1.00 40.14 199 TYR A N 1
ATOM 956 C CA . TYR A 1 142 ? 96.297 2.654 12.177 1.00 38.81 199 TYR A CA 1
ATOM 957 C C . TYR A 1 142 ? 95.026 1.824 11.959 1.00 40.41 199 TYR A C 1
ATOM 958 O O . TYR A 1 142 ? 95.074 0.619 11.651 1.00 35.20 199 TYR A O 1
ATOM 967 N N . ARG A 1 143 ? 93.889 2.478 12.162 1.00 41.68 200 ARG A N 1
ATOM 968 C CA . ARG A 1 143 ? 92.590 1.805 12.101 1.00 44.37 200 ARG A CA 1
ATOM 969 C C . ARG A 1 143 ? 91.562 2.767 11.553 1.00 44.65 200 ARG A C 1
ATOM 970 O O . ARG A 1 143 ? 91.507 3.934 11.972 1.00 38.40 200 ARG A O 1
ATOM 978 N N . ARG A 1 144 ? 90.772 2.274 10.586 1.00 49.72 201 ARG A N 1
ATOM 979 C CA . ARG A 1 144 ? 89.725 3.089 9.930 1.00 49.50 201 ARG A CA 1
ATOM 980 C C . ARG A 1 144 ? 88.460 3.188 10.768 1.00 49.45 201 ARG A C 1
ATOM 981 O O . ARG A 1 144 ? 87.574 2.302 10.739 1.00 51.34 201 ARG A O 1
ATOM 989 N N . ASP A 1 145 ? 88.387 4.271 11.530 1.00 51.17 202 ASP A N 1
ATOM 990 C CA . ASP A 1 145 ? 87.407 4.412 12.590 1.00 51.75 202 ASP A CA 1
ATOM 991 C C . ASP A 1 145 ? 87.284 5.889 12.772 1.00 51.03 202 ASP A C 1
ATOM 992 O O . ASP A 1 145 ? 88.144 6.631 12.329 1.00 51.97 202 ASP A O 1
ATOM 997 N N . SER A 1 146 ? 86.195 6.295 13.407 1.00 52.00 203 SER A N 1
ATOM 998 C CA . SER A 1 146 ? 85.954 7.659 13.823 1.00 52.38 203 SER A CA 1
ATOM 999 C C . SER A 1 146 ? 86.474 7.899 15.227 1.00 50.59 203 SER A C 1
ATOM 1000 O O . SER A 1 146 ? 86.358 7.048 16.124 1.00 47.73 203 SER A O 1
ATOM 1003 N N . ASP A 1 147 ? 86.980 9.104 15.415 1.00 51.49 204 ASP A N 1
ATOM 1004 C CA . ASP A 1 147 ? 87.741 9.463 16.585 1.00 51.37 204 ASP A CA 1
ATOM 1005 C C . ASP A 1 147 ? 86.772 9.977 17.641 1.00 52.32 204 ASP A C 1
ATOM 1006 O O . ASP A 1 147 ? 85.939 10.834 17.354 1.00 55.22 204 ASP A O 1
ATOM 1011 N N . ASP A 1 148 ? 86.880 9.439 18.853 1.00 49.03 205 ASP A N 1
ATOM 1012 C CA . ASP A 1 148 ? 86.303 10.059 20.048 1.00 45.19 205 ASP A CA 1
ATOM 1013 C C . ASP A 1 148 ? 87.225 9.839 21.237 1.00 45.82 205 ASP A C 1
ATOM 1014 O O . ASP A 1 148 ? 88.397 9.506 21.048 1.00 48.33 205 ASP A O 1
ATOM 1019 N N . ALA A 1 149 ? 86.690 9.987 22.447 1.00 43.57 206 ALA A N 1
ATOM 1020 C CA . ALA A 1 149 ? 87.465 9.887 23.678 1.00 42.39 206 ALA A CA 1
ATOM 1021 C C . ALA A 1 149 ? 88.046 8.517 24.001 1.00 43.44 206 ALA A C 1
ATOM 1022 O O . ALA A 1 149 ? 88.905 8.417 24.863 1.00 38.81 206 ALA A O 1
ATOM 1024 N N . THR A 1 150 ? 87.571 7.468 23.335 1.00 40.02 207 THR A N 1
ATOM 1025 C CA . THR A 1 150 ? 88.125 6.149 23.518 1.00 38.23 207 THR A CA 1
ATOM 1026 C C . THR A 1 150 ? 88.591 5.468 22.249 1.00 32.86 207 THR A C 1
ATOM 1027 O O . THR A 1 150 ? 88.972 4.296 22.299 1.00 35.00 207 THR A O 1
ATOM 1031 N N . HIS A 1 151 ? 88.585 6.185 21.127 1.00 31.26 208 HIS A N 1
ATOM 1032 C CA . HIS A 1 151 ? 88.867 5.604 19.795 1.00 34.97 208 HIS A CA 1
ATOM 1033 C C . HIS A 1 151 ? 89.718 6.569 19.020 1.00 34.57 208 HIS A C 1
ATOM 1034 O O . HIS A 1 151 ? 89.449 7.786 19.011 1.00 35.41 208 HIS A O 1
ATOM 1041 N N . SER A 1 152 ? 90.803 6.046 18.450 1.00 36.57 209 SER A N 1
ATOM 1042 C CA . SER A 1 152 ? 91.769 6.880 17.694 1.00 34.69 209 SER A CA 1
ATOM 1043 C C . SER A 1 152 ? 92.167 6.187 16.422 1.00 35.55 209 SER A C 1
ATOM 1044 O O . SER A 1 152 ? 92.500 5.020 16.449 1.00 43.19 209 SER A O 1
ATOM 1047 N N . HIS A 1 153 ? 92.147 6.894 15.298 1.00 39.71 210 HIS A N 1
ATOM 1048 C CA . HIS A 1 153 ? 92.479 6.222 14.042 1.00 38.08 210 HIS A CA 1
ATOM 1049 C C . HIS A 1 153 ? 93.958 5.891 13.952 1.00 39.35 210 HIS A C 1
ATOM 1050 O O . HIS A 1 153 ? 94.352 5.027 13.174 1.00 37.70 210 HIS A O 1
ATOM 1057 N N . GLN A 1 154 ? 94.752 6.647 14.727 1.00 39.55 211 GLN A N 1
ATOM 1058 C CA . GLN A 1 154 ? 96.183 6.386 15.007 1.00 36.54 211 GLN A CA 1
ATOM 1059 C C . GLN A 1 154 ? 96.463 6.237 16.512 1.00 37.09 211 GLN A C 1
ATOM 1060 O O . GLN A 1 154 ? 96.151 7.135 17.332 1.00 32.80 211 GLN A O 1
ATOM 1066 N N . PHE A 1 155 ? 97.045 5.105 16.857 1.00 33.50 212 PHE A N 1
ATOM 1067 C CA . PHE A 1 155 ? 97.322 4.786 18.221 1.00 36.60 212 PHE A CA 1
ATOM 1068 C C . PHE A 1 155 ? 98.627 3.975 18.250 1.00 35.92 212 PHE A C 1
ATOM 1069 O O . PHE A 1 155 ? 99.352 3.988 17.288 1.00 34.50 212 PHE A O 1
ATOM 1077 N N . THR A 1 156 ? 98.955 3.329 19.361 1.00 38.96 213 THR A N 1
ATOM 1078 C CA . THR A 1 156 ? 100.221 2.633 19.443 1.00 41.49 213 THR A CA 1
ATOM 1079 C C . THR A 1 156 ? 100.064 1.204 19.961 1.00 42.40 213 THR A C 1
ATOM 1080 O O . THR A 1 156 ? 99.193 0.943 20.791 1.00 43.64 213 THR A O 1
ATOM 1084 N N . GLN A 1 157 ? 100.881 0.291 19.418 1.00 36.06 214 GLN A N 1
ATOM 1085 C CA . GLN A 1 157 ? 101.010 -1.057 19.932 1.00 39.29 214 GLN A CA 1
ATOM 1086 C C . GLN A 1 157 ? 102.464 -1.325 20.326 1.00 37.34 214 GLN A C 1
ATOM 1087 O O . GLN A 1 157 ? 103.394 -0.727 19.778 1.00 35.04 214 GLN A O 1
ATOM 1093 N N . ILE A 1 158 ? 102.626 -2.226 21.289 1.00 37.41 215 ILE A N 1
ATOM 1094 C CA . ILE A 1 158 ? 103.809 -3.080 21.433 1.00 36.91 215 ILE A CA 1
ATOM 1095 C C . ILE A 1 158 ? 103.471 -4.542 21.286 1.00 32.85 215 ILE A C 1
ATOM 1096 O O . ILE A 1 158 ? 102.682 -5.043 22.034 1.00 35.05 215 ILE A O 1
ATOM 1101 N N . GLU A 1 159 ? 104.111 -5.258 20.368 1.00 34.15 216 GLU A N 1
ATOM 1102 C CA . GLU A 1 159 ? 103.980 -6.712 20.351 1.00 36.22 216 GLU A CA 1
ATOM 1103 C C . GLU A 1 159 ? 105.312 -7.340 20.713 1.00 34.31 216 GLU A C 1
ATOM 1104 O O . GLU A 1 159 ? 106.351 -6.705 20.605 1.00 35.24 216 GLU A O 1
ATOM 1110 N N . GLY A 1 160 ? 105.298 -8.611 21.059 1.00 35.54 217 GLY A N 1
ATOM 1111 C CA . GLY A 1 160 ? 106.493 -9.387 20.943 1.00 38.38 217 GLY A CA 1
ATOM 1112 C C . GLY A 1 160 ? 106.244 -10.817 20.539 1.00 40.49 217 GLY A C 1
ATOM 1113 O O . GLY A 1 160 ? 105.089 -11.250 20.405 1.00 39.20 217 GLY A O 1
ATOM 1114 N N . LEU A 1 161 ? 107.357 -11.529 20.348 1.00 38.66 218 LEU A N 1
ATOM 1115 C CA . LEU A 1 161 ? 107.438 -12.797 19.629 1.00 33.83 218 LEU A CA 1
ATOM 1116 C C . LEU A 1 161 ? 108.655 -13.447 20.173 1.00 39.53 218 LEU A C 1
ATOM 1117 O O . LEU A 1 161 ? 109.756 -12.868 20.137 1.00 35.73 218 LEU A O 1
ATOM 1122 N N . VAL A 1 162 ? 108.458 -14.648 20.692 1.00 42.26 219 VAL A N 1
ATOM 1123 C CA . VAL A 1 162 ? 109.533 -15.551 21.014 1.00 42.99 219 VAL A CA 1
ATOM 1124 C C . VAL A 1 162 ? 109.336 -16.842 20.234 1.00 45.47 219 VAL A C 1
ATOM 1125 O O . VAL A 1 162 ? 108.276 -17.477 20.335 1.00 49.06 219 VAL A O 1
ATOM 1129 N N . VAL A 1 163 ? 110.358 -17.212 19.451 1.00 46.52 220 VAL A N 1
ATOM 1130 C CA . VAL A 1 163 ? 110.413 -18.517 18.777 1.00 47.97 220 VAL A CA 1
ATOM 1131 C C . VAL A 1 163 ? 111.674 -19.339 19.128 1.00 48.97 220 VAL A C 1
ATOM 1132 O O . VAL A 1 163 ? 112.827 -18.931 18.897 1.00 45.05 220 VAL A O 1
ATOM 1136 N N . ASP A 1 164 ? 111.439 -20.490 19.735 1.00 52.36 221 ASP A N 1
ATOM 1137 C CA . ASP A 1 164 ? 112.513 -21.369 20.147 1.00 53.49 221 ASP A CA 1
ATOM 1138 C C . ASP A 1 164 ? 111.956 -22.785 20.204 1.00 58.08 221 ASP A C 1
ATOM 1139 O O . ASP A 1 164 ? 110.945 -23.061 19.565 1.00 57.73 221 ASP A O 1
ATOM 1144 N N . LYS A 1 165 ? 112.600 -23.688 20.948 1.00 58.79 222 LYS A N 1
ATOM 1145 C CA . LYS A 1 165 ? 112.524 -25.059 20.578 1.00 60.92 222 LYS A CA 1
ATOM 1146 C C . LYS A 1 165 ? 111.698 -25.873 21.537 1.00 62.99 222 LYS A C 1
ATOM 1147 O O . LYS A 1 165 ? 111.086 -26.866 21.128 1.00 66.35 222 LYS A O 1
ATOM 1153 N N . ASN A 1 166 ? 111.631 -25.472 22.803 1.00 60.65 223 ASN A N 1
ATOM 1154 C CA . ASN A 1 166 ? 110.614 -26.069 23.665 1.00 56.75 223 ASN A CA 1
ATOM 1155 C C . ASN A 1 166 ? 109.772 -25.043 24.391 1.00 51.49 223 ASN A C 1
ATOM 1156 O O . ASN A 1 166 ? 109.544 -25.128 25.597 1.00 52.33 223 ASN A O 1
ATOM 1161 N N . ILE A 1 167 ? 109.310 -24.069 23.619 1.00 48.39 224 ILE A N 1
ATOM 1162 C CA . ILE A 1 167 ? 108.605 -22.905 24.147 1.00 48.47 224 ILE A CA 1
ATOM 1163 C C . ILE A 1 167 ? 107.175 -23.326 24.510 1.00 49.54 224 ILE A C 1
ATOM 1164 O O . ILE A 1 167 ? 106.471 -23.951 23.699 1.00 47.27 224 ILE A O 1
ATOM 1169 N N . LYS A 1 168 ? 106.775 -23.009 25.744 1.00 49.89 225 LYS A N 1
ATOM 1170 C CA . LYS A 1 168 ? 105.489 -23.443 26.307 1.00 47.31 225 LYS A CA 1
ATOM 1171 C C . LYS A 1 168 ? 104.633 -22.234 26.714 1.00 50.33 225 LYS A C 1
ATOM 1172 O O . LYS A 1 168 ? 105.089 -21.105 26.704 1.00 49.11 225 LYS A O 1
ATOM 1178 N N . MET A 1 169 ? 103.367 -22.488 27.009 1.00 50.52 226 MET A N 1
ATOM 1179 C CA . MET A 1 169 ? 102.423 -21.434 27.330 1.00 49.84 226 MET A CA 1
ATOM 1180 C C . MET A 1 169 ? 102.635 -21.026 28.788 1.00 46.39 226 MET A C 1
ATOM 1181 O O . MET A 1 169 ? 102.247 -19.934 29.206 1.00 47.64 226 MET A O 1
ATOM 1186 N N . SER A 1 170 ? 103.264 -21.916 29.558 1.00 44.86 227 SER A N 1
ATOM 1187 C CA . SER A 1 170 ? 103.749 -21.581 30.913 1.00 45.21 227 SER A CA 1
ATOM 1188 C C . SER A 1 170 ? 104.770 -20.449 30.796 1.00 40.96 227 SER A C 1
ATOM 1189 O O . SER A 1 170 ? 104.805 -19.544 31.620 1.00 37.26 227 SER A O 1
ATOM 1192 N N . ASP A 1 171 ? 105.545 -20.504 29.723 1.00 38.88 228 ASP A N 1
ATOM 1193 C CA . ASP A 1 171 ? 106.603 -19.536 29.431 1.00 43.33 228 ASP A CA 1
ATOM 1194 C C . ASP A 1 171 ? 106.042 -18.194 28.990 1.00 43.58 228 ASP A C 1
ATOM 1195 O O . ASP A 1 171 ? 106.682 -17.145 29.173 1.00 43.65 228 ASP A O 1
ATOM 1200 N N . LEU A 1 172 ? 104.866 -18.230 28.361 1.00 45.33 229 LEU A N 1
ATOM 1201 C CA . LEU A 1 172 ? 104.172 -17.003 27.967 1.00 38.40 229 LEU A CA 1
ATOM 1202 C C . LEU A 1 172 ? 103.532 -16.453 29.191 1.00 33.00 229 LEU A C 1
ATOM 1203 O O . LEU A 1 172 ? 103.450 -15.243 29.406 1.00 44.65 229 LEU A O 1
ATOM 1208 N N . LYS A 1 173 ? 103.083 -17.335 30.057 1.00 35.22 230 LYS A N 1
ATOM 1209 C CA . LYS A 1 173 ? 102.481 -16.843 31.273 1.00 33.03 230 LYS A CA 1
ATOM 1210 C C . LYS A 1 173 ? 103.431 -16.154 32.217 1.00 34.63 230 LYS A C 1
ATOM 1211 O O . LYS A 1 173 ? 103.054 -15.156 32.823 1.00 33.88 230 LYS A O 1
ATOM 1217 N N . GLY A 1 174 ? 104.629 -16.719 32.421 1.00 34.13 231 GLY A N 1
ATOM 1218 C CA . GLY A 1 174 ? 105.628 -16.046 33.254 1.00 32.21 231 GLY A CA 1
ATOM 1219 C C . GLY A 1 174 ? 106.101 -14.722 32.707 1.00 29.29 231 GLY A C 1
ATOM 1220 O O . GLY A 1 174 ? 106.292 -13.752 33.448 1.00 36.35 231 GLY A O 1
ATOM 1221 N N . THR A 1 175 ? 106.301 -14.679 31.397 1.00 30.61 232 THR A N 1
ATOM 1222 C CA . THR A 1 175 ? 106.581 -13.421 30.703 1.00 35.08 232 THR A CA 1
ATOM 1223 C C . THR A 1 175 ? 105.488 -12.316 30.910 1.00 37.34 232 THR A C 1
ATOM 1224 O O . THR A 1 175 ? 105.801 -11.132 31.081 1.00 36.80 232 THR A O 1
ATOM 1228 N N . LEU A 1 176 ? 104.216 -12.719 30.949 1.00 38.46 233 LEU A N 1
ATOM 1229 C CA . LEU A 1 176 ? 103.092 -11.795 31.083 1.00 33.99 233 LEU A CA 1
ATOM 1230 C C . LEU A 1 176 ? 102.997 -11.278 32.475 1.00 33.53 233 LEU A C 1
ATOM 1231 O O . LEU A 1 176 ? 102.546 -10.148 32.738 1.00 30.88 233 LEU A O 1
ATOM 1236 N N . GLU A 1 177 ? 103.446 -12.113 33.391 1.00 31.23 234 GLU A N 1
ATOM 1237 C CA . GLU A 1 177 ? 103.430 -11.749 34.777 1.00 35.83 234 GLU A CA 1
ATOM 1238 C C . GLU A 1 177 ? 104.426 -10.634 35.045 1.00 30.03 234 GLU A C 1
ATOM 1239 O O . GLU A 1 177 ? 104.165 -9.708 35.819 1.00 39.10 234 GLU A O 1
ATOM 1245 N N . LEU A 1 178 ? 105.564 -10.713 34.377 1.00 35.67 235 LEU A N 1
ATOM 1246 C CA . LEU A 1 178 ? 106.622 -9.719 34.542 1.00 32.18 235 LEU A CA 1
ATOM 1247 C C . LEU A 1 178 ? 106.158 -8.464 33.905 1.00 29.42 235 LEU A C 1
ATOM 1248 O O . LEU A 1 178 ? 106.270 -7.400 34.484 1.00 32.52 235 LEU A O 1
ATOM 1253 N N . VAL A 1 179 ? 105.595 -8.574 32.712 1.00 36.04 236 VAL A N 1
ATOM 1254 C CA . VAL A 1 179 ? 105.030 -7.390 32.029 1.00 32.51 236 VAL A CA 1
ATOM 1255 C C . VAL A 1 179 ? 104.047 -6.643 32.936 1.00 33.48 236 VAL A C 1
ATOM 1256 O O . VAL A 1 179 ? 104.089 -5.421 33.053 1.00 35.21 236 VAL A O 1
ATOM 1260 N N . ALA A 1 180 ? 103.169 -7.389 33.586 1.00 35.95 237 ALA A N 1
ATOM 1261 C CA . ALA A 1 180 ? 102.096 -6.808 34.381 1.00 36.89 237 ALA A CA 1
ATOM 1262 C C . ALA A 1 180 ? 102.595 -6.094 35.655 1.00 36.24 237 ALA A C 1
ATOM 1263 O O . ALA A 1 180 ? 102.117 -5.000 36.020 1.00 37.93 237 ALA A O 1
ATOM 1265 N N . LYS A 1 181 ? 103.508 -6.761 36.355 1.00 35.84 238 LYS A N 1
ATOM 1266 C CA . LYS A 1 181 ? 104.351 -6.132 37.372 1.00 40.44 238 LYS A CA 1
ATOM 1267 C C . LYS A 1 181 ? 105.153 -4.949 36.879 1.00 39.29 238 LYS A C 1
ATOM 1268 O O . LYS A 1 181 ? 105.156 -3.893 37.511 1.00 35.25 238 LYS A O 1
ATOM 1274 N N . LYS A 1 182 ? 105.858 -5.092 35.773 1.00 41.60 239 LYS A N 1
ATOM 1275 C CA . LYS A 1 182 ? 106.546 -3.921 35.238 1.00 40.82 239 LYS A CA 1
ATOM 1276 C C . LYS A 1 182 ? 105.577 -2.727 35.210 1.00 41.61 239 LYS A C 1
ATOM 1277 O O . LYS A 1 182 ? 105.831 -1.703 35.869 1.00 41.60 239 LYS A O 1
ATOM 1283 N N . LEU A 1 183 ? 104.458 -2.877 34.489 1.00 39.42 240 LEU A N 1
ATOM 1284 C CA . LEU A 1 183 ? 103.467 -1.787 34.302 1.00 38.39 240 LEU A CA 1
ATOM 1285 C C . LEU A 1 183 ? 102.732 -1.317 35.536 1.00 38.23 240 LEU A C 1
ATOM 1286 O O . LEU A 1 183 ? 102.499 -0.101 35.716 1.00 38.89 240 LEU A O 1
ATOM 1291 N N . PHE A 1 184 ? 102.365 -2.247 36.406 1.00 41.44 241 PHE A N 1
ATOM 1292 C CA . PHE A 1 184 ? 101.361 -1.918 37.438 1.00 40.69 241 PHE A CA 1
ATOM 1293 C C . PHE A 1 184 ? 101.690 -2.364 38.855 1.00 42.98 241 PHE A C 1
ATOM 1294 O O . PHE A 1 184 ? 100.861 -2.164 39.748 1.00 44.71 241 PHE A O 1
ATOM 1302 N N . GLY A 1 185 ? 102.868 -2.969 39.068 1.00 41.39 242 GLY A N 1
ATOM 1303 C CA . GLY A 1 185 ? 103.438 -3.101 40.402 1.00 38.43 242 GLY A CA 1
ATOM 1304 C C . GLY A 1 185 ? 103.675 -4.526 40.839 1.00 41.70 242 GLY A C 1
ATOM 1305 O O . GLY A 1 185 ? 103.054 -5.464 40.330 1.00 40.17 242 GLY A O 1
ATOM 1306 N N . ALA A 1 186 ? 104.581 -4.690 41.800 1.00 44.20 243 ALA A N 1
ATOM 1307 C CA . ALA A 1 186 ? 105.207 -5.998 42.068 1.00 45.95 243 ALA A CA 1
ATOM 1308 C C . ALA A 1 186 ? 104.151 -6.934 42.560 1.00 44.91 243 ALA A C 1
ATOM 1309 O O . ALA A 1 186 ? 104.252 -8.145 42.382 1.00 47.91 243 ALA A O 1
ATOM 1311 N N . ASP A 1 187 ? 103.119 -6.370 43.168 1.00 47.61 244 ASP A N 1
ATOM 1312 C CA . ASP A 1 187 ? 102.068 -7.200 43.729 1.00 50.82 244 ASP A CA 1
ATOM 1313 C C . ASP A 1 187 ? 101.043 -7.714 42.679 1.00 50.59 244 ASP A C 1
ATOM 1314 O O . ASP A 1 187 ? 100.231 -8.573 42.987 1.00 51.33 244 ASP A O 1
ATOM 1319 N N . ARG A 1 188 ? 101.082 -7.205 41.449 1.00 45.70 245 ARG A N 1
ATOM 1320 C CA . ARG A 1 188 ? 100.088 -7.612 40.465 1.00 45.42 245 ARG A CA 1
ATOM 1321 C C . ARG A 1 188 ? 100.103 -9.102 40.312 1.00 43.30 245 ARG A C 1
ATOM 1322 O O . ARG A 1 188 ? 101.171 -9.712 40.345 1.00 44.60 245 ARG A O 1
ATOM 1330 N N . GLU A 1 189 ? 98.905 -9.670 40.167 1.00 44.62 246 GLU A N 1
ATOM 1331 C CA . GLU A 1 189 ? 98.680 -10.992 39.551 1.00 45.53 246 GLU A CA 1
ATOM 1332 C C . GLU A 1 189 ? 98.049 -10.857 38.161 1.00 41.64 246 GLU A C 1
ATOM 1333 O O . GLU A 1 189 ? 97.490 -9.826 37.827 1.00 40.33 246 GLU A O 1
ATOM 1339 N N . ILE A 1 190 ? 98.091 -11.922 37.367 1.00 42.94 247 ILE A N 1
ATOM 1340 C CA . ILE A 1 190 ? 97.282 -11.961 36.167 1.00 42.96 247 ILE A CA 1
ATOM 1341 C C . ILE A 1 190 ? 96.225 -13.049 36.162 1.00 42.33 247 ILE A C 1
ATOM 1342 O O . ILE A 1 190 ? 96.237 -13.936 37.001 1.00 45.00 247 ILE A O 1
ATOM 1347 N N . ARG A 1 191 ? 95.290 -12.899 35.222 1.00 42.77 248 ARG A N 1
ATOM 1348 C CA . ARG A 1 191 ? 94.288 -13.898 34.854 1.00 41.61 248 ARG A CA 1
ATOM 1349 C C . ARG A 1 191 ? 94.309 -14.148 33.334 1.00 39.02 248 ARG A C 1
ATOM 1350 O O . ARG A 1 191 ? 94.301 -13.222 32.529 1.00 32.39 248 ARG A O 1
ATOM 1358 N N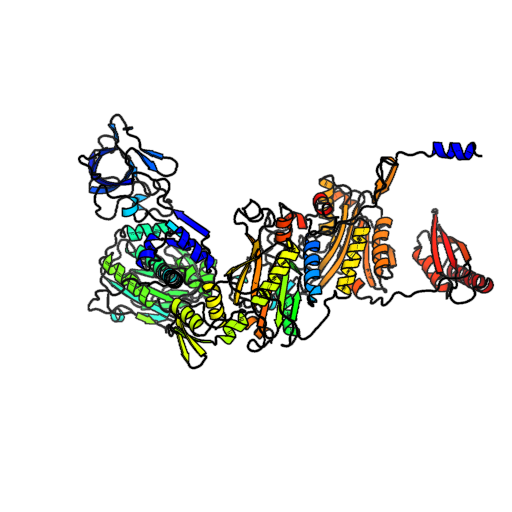 . LEU A 1 192 ? 94.293 -15.414 32.948 1.00 38.71 249 LEU A N 1
ATOM 1359 C CA . LEU A 1 192 ? 94.185 -15.759 31.546 1.00 41.18 249 LEU A CA 1
ATOM 1360 C C . LEU A 1 192 ? 92.782 -16.318 31.188 1.00 39.60 249 LEU A C 1
ATOM 1361 O O . LEU A 1 192 ? 92.321 -17.288 31.786 1.00 40.65 249 LEU A O 1
ATOM 1366 N N . ARG A 1 193 ? 92.106 -15.680 30.232 1.00 43.66 250 ARG A N 1
ATOM 1367 C CA . ARG A 1 193 ? 90.771 -16.131 29.757 1.00 41.52 250 ARG A CA 1
ATOM 1368 C C . ARG A 1 193 ? 90.915 -16.674 28.341 1.00 43.12 250 ARG A C 1
ATOM 1369 O O . ARG A 1 193 ? 91.595 -16.060 27.534 1.00 36.42 250 ARG A O 1
ATOM 1377 N N . PRO A 1 194 ? 90.287 -17.837 28.032 1.00 41.58 251 PRO A N 1
ATOM 1378 C CA . PRO A 1 194 ? 90.294 -18.307 26.642 1.00 40.81 251 PRO A CA 1
ATOM 1379 C C . PRO A 1 194 ? 89.711 -17.315 25.634 1.00 39.78 251 PRO A C 1
ATOM 1380 O O . PRO A 1 194 ? 88.873 -16.474 25.976 1.00 40.79 251 PRO A O 1
ATOM 1384 N N . SER A 1 195 ? 90.183 -17.395 24.397 1.00 40.62 252 SER A N 1
ATOM 1385 C CA . SER A 1 195 ? 89.841 -16.433 23.378 1.00 38.48 252 SER A CA 1
ATOM 1386 C C . SER A 1 195 ? 90.280 -16.984 22.065 1.00 37.51 252 SER A C 1
ATOM 1387 O O . SER A 1 195 ? 90.616 -18.148 21.979 1.00 37.70 252 SER A O 1
ATOM 1390 N N . TYR A 1 196 ? 90.280 -16.143 21.035 1.00 43.81 253 TYR A N 1
ATOM 1391 C CA . TYR A 1 196 ? 90.579 -16.590 19.675 1.00 43.41 253 TYR A CA 1
ATOM 1392 C C . TYR A 1 196 ? 91.179 -15.451 18.867 1.00 41.76 253 TYR A C 1
ATOM 1393 O O . TYR A 1 196 ? 90.588 -14.411 18.771 1.00 44.01 253 TYR A O 1
ATOM 1402 N N . PHE A 1 197 ? 92.369 -15.671 18.309 1.00 41.89 254 PHE A N 1
ATOM 1403 C CA . PHE A 1 197 ? 92.937 -14.836 17.253 1.00 42.45 254 PHE A CA 1
ATOM 1404 C C . PHE A 1 197 ? 93.454 -15.810 16.251 1.00 39.73 254 PHE A C 1
ATOM 1405 O O . PHE A 1 197 ? 93.867 -16.889 16.639 1.00 42.13 254 PHE A O 1
ATOM 1413 N N . PRO A 1 198 ? 93.377 -15.468 14.963 1.00 41.59 255 PRO A N 1
ATOM 1414 C CA . PRO A 1 198 ? 93.745 -16.370 13.885 1.00 44.15 255 PRO A CA 1
ATOM 1415 C C . PRO A 1 198 ? 95.223 -16.787 13.852 1.00 46.85 255 PRO A C 1
ATOM 1416 O O . PRO A 1 198 ? 95.550 -17.876 13.345 1.00 45.09 255 PRO A O 1
ATOM 1420 N N . PHE A 1 199 ? 96.102 -15.920 14.362 1.00 48.97 256 PHE A N 1
ATOM 1421 C CA . PHE A 1 199 ? 97.554 -16.145 14.311 1.00 45.70 256 PHE A CA 1
ATOM 1422 C C . PHE A 1 199 ? 98.119 -16.937 15.492 1.00 42.09 256 PHE A C 1
ATOM 1423 O O . PHE A 1 199 ? 99.311 -17.235 15.518 1.00 46.06 256 PHE A O 1
ATOM 1431 N N . THR A 1 200 ? 97.284 -17.215 16.484 1.00 40.08 257 THR A N 1
ATOM 1432 C CA . THR A 1 200 ? 97.682 -17.969 17.659 1.00 44.23 257 THR A CA 1
ATOM 1433 C C . THR A 1 200 ? 96.681 -19.070 17.996 1.00 45.08 257 THR A C 1
ATOM 1434 O O . THR A 1 200 ? 95.532 -19.009 17.595 1.00 47.16 257 THR A O 1
ATOM 1438 N N . GLU A 1 201 ? 97.128 -20.033 18.799 1.00 43.79 258 GLU A N 1
ATOM 1439 C CA . GLU A 1 201 ? 96.397 -21.264 19.074 1.00 46.73 258 GLU A CA 1
ATOM 1440 C C . GLU A 1 201 ? 97.190 -22.162 20.008 1.00 41.03 258 GLU A C 1
ATOM 1441 O O . GLU A 1 201 ? 98.090 -22.845 19.552 1.00 46.23 258 GLU A O 1
ATOM 1447 N N . PRO A 1 202 ? 96.812 -22.257 21.279 1.00 38.76 259 PRO A N 1
ATOM 1448 C CA . PRO A 1 202 ? 95.789 -21.547 22.035 1.00 40.91 259 PRO A CA 1
ATOM 1449 C C . PRO A 1 202 ? 95.996 -20.052 22.102 1.00 45.92 259 PRO A C 1
ATOM 1450 O O . PRO A 1 202 ? 97.123 -19.566 21.868 1.00 47.03 259 PRO A O 1
ATOM 1454 N N . SER A 1 203 ? 94.897 -19.349 22.389 1.00 44.32 260 SER A N 1
ATOM 1455 C CA . SER A 1 203 ? 94.878 -17.905 22.580 1.00 43.55 260 SER A CA 1
ATOM 1456 C C . SER A 1 203 ? 94.285 -17.535 23.916 1.00 45.78 260 SER A C 1
ATOM 1457 O O . SER A 1 203 ? 93.498 -18.291 24.501 1.00 47.59 260 SER A O 1
ATOM 1460 N N . VAL A 1 204 ? 94.654 -16.357 24.395 1.00 45.47 261 VAL A N 1
ATOM 1461 C CA . VAL A 1 204 ? 94.256 -15.908 25.723 1.00 46.07 261 VAL A CA 1
ATOM 1462 C C . VAL A 1 204 ? 94.031 -14.447 25.654 1.00 43.42 261 VAL A C 1
ATOM 1463 O O . VAL A 1 204 ? 94.667 -13.740 24.854 1.00 40.18 261 VAL A O 1
ATOM 1467 N N . GLU A 1 205 ? 93.144 -14.001 26.531 1.00 40.25 262 GLU A N 1
ATOM 1468 C CA . GLU A 1 205 ? 93.040 -12.609 26.834 1.00 43.83 262 GLU A CA 1
ATOM 1469 C C . GLU A 1 205 ? 93.502 -12.426 28.276 1.00 41.77 262 GLU A C 1
ATOM 1470 O O . GLU A 1 205 ? 93.293 -13.300 29.123 1.00 38.21 262 GLU A O 1
ATOM 1476 N N . VAL A 1 206 ? 94.237 -11.348 28.519 1.00 38.19 263 VAL A N 1
ATOM 1477 C CA . VAL A 1 206 ? 94.997 -11.237 29.767 1.00 36.38 263 VAL A CA 1
ATOM 1478 C C . VAL A 1 206 ? 94.617 -10.034 30.555 1.00 27.86 263 VAL A C 1
ATOM 1479 O O . VAL A 1 206 ? 94.728 -8.911 30.076 1.00 31.81 263 VAL A O 1
ATOM 1483 N N . ASP A 1 207 ? 94.227 -10.296 31.797 1.00 31.56 264 ASP A N 1
ATOM 1484 C CA . ASP A 1 207 ? 93.905 -9.315 32.820 1.00 32.17 264 ASP A CA 1
ATOM 1485 C C . ASP A 1 207 ? 95.009 -9.174 33.855 1.00 33.44 264 ASP A C 1
ATOM 1486 O O . ASP A 1 207 ? 95.708 -10.136 34.183 1.00 36.90 264 ASP A O 1
ATOM 1491 N N . VAL A 1 208 ? 95.106 -7.971 34.402 1.00 34.88 265 VAL A N 1
ATOM 1492 C CA . VAL A 1 208 ? 95.948 -7.680 35.544 1.00 38.17 265 VAL A CA 1
ATOM 1493 C C . VAL A 1 208 ? 95.024 -7.419 36.713 1.00 38.48 265 VAL A C 1
ATOM 1494 O O . VAL A 1 208 ? 93.958 -6.812 36.537 1.00 37.92 265 VAL A O 1
ATOM 1498 N N . SER A 1 209 ? 95.410 -7.906 37.895 1.00 38.69 266 SER A N 1
ATOM 1499 C CA . SER A 1 209 ? 94.710 -7.561 39.121 1.00 41.82 266 SER A CA 1
ATOM 1500 C C . SER A 1 209 ? 94.712 -6.061 39.258 1.00 43.14 266 SER A C 1
ATOM 1501 O O . SER A 1 209 ? 95.693 -5.405 38.902 1.00 46.28 266 SER A O 1
ATOM 1504 N N . CYS A 1 210 ? 93.601 -5.516 39.727 1.00 46.24 267 CYS A N 1
ATOM 1505 C CA . CYS A 1 210 ? 93.427 -4.088 39.754 1.00 50.31 267 CYS A CA 1
ATOM 1506 C C . CYS A 1 210 ? 94.384 -3.461 40.759 1.00 53.45 267 CYS A C 1
ATOM 1507 O O . CYS A 1 210 ? 94.504 -3.933 41.891 1.00 52.90 267 CYS A O 1
ATOM 1510 N N . PHE A 1 211 ? 95.063 -2.403 40.320 1.00 55.38 268 PHE A N 1
ATOM 1511 C CA . PHE A 1 211 ? 96.150 -1.805 41.074 1.00 58.43 268 PHE A CA 1
ATOM 1512 C C . PHE A 1 211 ? 95.646 -0.744 42.042 1.00 60.71 268 PHE A C 1
ATOM 1513 O O . PHE A 1 211 ? 96.438 -0.122 42.753 1.00 61.18 268 PHE A O 1
ATOM 1521 N N . LYS A 1 212 ? 94.325 -0.557 42.082 1.00 64.43 269 LYS A N 1
ATOM 1522 C CA . LYS A 1 212 ? 93.701 0.501 42.896 1.00 64.36 269 LYS A CA 1
ATOM 1523 C C . LYS A 1 212 ? 92.973 -0.045 44.123 1.00 66.47 269 LYS A C 1
ATOM 1524 O O . LYS A 1 212 ? 92.975 0.597 45.167 1.00 68.80 269 LYS A O 1
ATOM 1530 N N . CYS A 1 213 ? 92.334 -1.206 44.005 1.00 65.23 270 CYS A N 1
ATOM 1531 C CA . CYS A 1 213 ? 91.346 -1.604 45.003 1.00 65.17 270 CYS A CA 1
ATOM 1532 C C . CYS A 1 213 ? 91.708 -2.899 45.676 1.00 66.35 270 CYS A C 1
ATOM 1533 O O . CYS A 1 213 ? 90.858 -3.539 46.286 1.00 68.60 270 CYS A O 1
ATOM 1536 N N . LYS A 1 214 ? 92.971 -3.279 45.567 1.00 70.98 271 LYS A N 1
ATOM 1537 C CA . LYS A 1 214 ? 93.447 -4.523 46.130 1.00 72.60 271 LYS A CA 1
ATOM 1538 C C . LYS A 1 214 ? 92.822 -5.666 45.350 1.00 75.90 271 LYS A C 1
ATOM 1539 O O . LYS A 1 214 ? 93.452 -6.209 44.425 1.00 77.53 271 LYS A O 1
ATOM 1545 N N . GLY A 1 215 ? 91.585 -6.017 45.707 1.00 76.26 272 GLY A N 1
ATOM 1546 C CA . GLY A 1 215 ? 90.679 -6.715 44.797 1.00 75.96 272 GLY A CA 1
ATOM 1547 C C . GLY A 1 215 ? 89.228 -6.652 45.249 1.00 76.66 272 GLY A C 1
ATOM 1548 O O . GLY A 1 215 ? 88.419 -7.506 44.889 1.00 74.24 272 GLY A O 1
ATOM 1549 N N . LYS A 1 216 ? 88.895 -5.636 46.043 1.00 76.86 273 LYS A N 1
ATOM 1550 C CA . LYS A 1 216 ? 87.504 -5.360 46.371 1.00 76.43 273 LYS A CA 1
ATOM 1551 C C . LYS A 1 216 ? 86.709 -5.156 45.079 1.00 75.72 273 LYS A C 1
ATOM 1552 O O . LYS A 1 216 ? 85.843 -5.965 44.743 1.00 77.62 273 LYS A O 1
ATOM 1558 N N . GLY A 1 217 ? 87.030 -4.099 44.341 1.00 70.80 274 GLY A N 1
ATOM 1559 C CA . GLY A 1 217 ? 86.332 -3.785 43.095 1.00 66.55 274 GLY A CA 1
ATOM 1560 C C . GLY A 1 217 ? 86.135 -2.286 43.029 1.00 60.35 274 GLY A C 1
ATOM 1561 O O . GLY A 1 217 ? 85.936 -1.657 44.048 1.00 57.41 274 GLY A O 1
ATOM 1562 N N . CYS A 1 218 ? 86.210 -1.700 41.845 1.00 57.98 275 CYS A N 1
ATOM 1563 C CA . CYS A 1 218 ? 86.141 -0.256 41.749 1.00 59.47 275 CYS A CA 1
ATOM 1564 C C . CYS A 1 218 ? 85.748 0.219 40.351 1.00 59.60 275 CYS A C 1
ATOM 1565 O O . CYS A 1 218 ? 85.581 -0.574 39.420 1.00 58.15 275 CYS A O 1
ATOM 1568 N N . ASN A 1 219 ? 85.541 1.521 40.221 1.00 62.69 276 ASN A N 1
ATOM 1569 C CA . ASN A 1 219 ? 85.223 2.114 38.930 1.00 64.78 276 ASN A CA 1
ATOM 1570 C C . ASN A 1 219 ? 86.230 1.702 37.877 1.00 65.69 276 ASN A C 1
ATOM 1571 O O . ASN A 1 219 ? 85.848 1.279 36.780 1.00 67.40 276 ASN A O 1
ATOM 1576 N N . VAL A 1 220 ? 87.513 1.832 38.244 1.00 64.64 277 VAL A N 1
ATOM 1577 C CA . VAL A 1 220 ? 88.668 1.578 37.363 1.00 59.23 277 VAL A CA 1
ATOM 1578 C C . VAL A 1 220 ? 88.640 0.221 36.705 1.00 55.60 277 VAL A C 1
ATOM 1579 O O . VAL A 1 220 ? 88.931 0.104 35.517 1.00 55.95 277 VAL A O 1
ATOM 1583 N N . CYS A 1 221 ? 88.309 -0.796 37.493 1.00 51.96 278 CYS A N 1
ATOM 1584 C CA . CYS A 1 221 ? 88.196 -2.158 37.017 1.00 51.89 278 CYS A CA 1
ATOM 1585 C C . CYS A 1 221 ? 86.755 -2.651 36.806 1.00 53.37 278 CYS A C 1
ATOM 1586 O O . CYS A 1 221 ? 86.530 -3.873 36.689 1.00 47.69 278 CYS A O 1
ATOM 1589 N N . LYS A 1 222 ? 85.787 -1.721 36.748 1.00 56.03 279 LYS A N 1
ATOM 1590 C CA . LYS A 1 222 ? 84.364 -2.071 36.543 1.00 54.54 279 LYS A CA 1
ATOM 1591 C C . LYS A 1 222 ? 83.910 -3.076 37.614 1.00 57.28 279 LYS A C 1
ATOM 1592 O O . LYS A 1 222 ? 83.224 -4.069 37.301 1.00 57.26 279 LYS A O 1
ATOM 1598 N N . HIS A 1 223 ? 84.315 -2.826 38.860 1.00 56.59 280 HIS A N 1
ATOM 1599 C CA . HIS A 1 223 ? 84.027 -3.710 39.997 1.00 57.81 280 HIS A CA 1
ATOM 1600 C C . HIS A 1 223 ? 84.116 -5.182 39.699 1.00 58.16 280 HIS A C 1
ATOM 1601 O O . HIS A 1 223 ? 83.315 -5.934 40.227 1.00 64.45 280 HIS A O 1
ATOM 1608 N N . THR A 1 224 ? 85.083 -5.611 38.886 1.00 60.30 281 THR A N 1
ATOM 1609 C CA . THR A 1 224 ? 85.434 -7.041 38.807 1.00 55.11 281 THR A CA 1
ATOM 1610 C C . THR A 1 224 ? 86.767 -7.355 39.454 1.00 50.70 281 THR A C 1
ATOM 1611 O O . THR A 1 224 ? 87.078 -8.518 39.671 1.00 42.84 281 THR A O 1
ATOM 1615 N N . GLY A 1 225 ? 87.564 -6.318 39.732 1.00 55.05 282 GLY A N 1
ATOM 1616 C CA . GLY A 1 225 ? 88.928 -6.497 40.283 1.00 51.72 282 GLY A CA 1
ATOM 1617 C C . GLY A 1 225 ? 89.984 -6.977 39.290 1.00 50.30 282 GLY A C 1
ATOM 1618 O O . GLY A 1 225 ? 91.150 -7.165 39.654 1.00 53.69 282 GLY A O 1
ATOM 1619 N N . TRP A 1 226 ? 89.569 -7.190 38.043 1.00 45.96 283 TRP A N 1
ATOM 1620 C CA . TRP A 1 226 ? 90.461 -7.542 36.963 1.00 44.88 283 TRP A CA 1
ATOM 1621 C C . TRP A 1 226 ? 90.315 -6.536 35.813 1.00 42.64 283 TRP A C 1
ATOM 1622 O O . TRP A 1 226 ? 89.201 -6.093 35.486 1.00 41.34 283 TRP A O 1
ATOM 1633 N N . ILE A 1 227 ? 91.460 -6.137 35.254 1.00 40.38 284 ILE A N 1
ATOM 1634 C CA . ILE A 1 227 ? 91.513 -5.266 34.083 1.00 41.46 284 ILE A CA 1
ATOM 1635 C C . ILE A 1 227 ? 92.287 -5.891 32.937 1.00 40.45 284 ILE A C 1
ATOM 1636 O O . ILE A 1 227 ? 93.414 -6.309 33.128 1.00 36.19 284 ILE A O 1
ATOM 1641 N N . GLU A 1 228 ? 91.677 -5.913 31.751 1.00 38.83 285 GLU A N 1
ATOM 1642 C CA . GLU A 1 228 ? 92.272 -6.478 30.557 1.00 40.06 285 GLU A CA 1
ATOM 1643 C C . GLU A 1 228 ? 93.302 -5.560 29.960 1.00 41.32 285 GLU A C 1
ATOM 1644 O O . GLU A 1 228 ? 93.042 -4.362 29.725 1.00 39.95 285 GLU A O 1
ATOM 1650 N N . ILE A 1 229 ? 94.499 -6.109 29.741 1.00 42.26 286 ILE A N 1
ATOM 1651 C CA . ILE A 1 229 ? 95.619 -5.287 29.301 1.00 41.85 286 ILE A CA 1
ATOM 1652 C C . ILE A 1 229 ? 96.334 -5.827 28.058 1.00 36.33 286 ILE A C 1
ATOM 1653 O O . ILE A 1 229 ? 96.961 -5.058 27.326 1.00 33.82 286 ILE A O 1
ATOM 1658 N N . LEU A 1 230 ? 96.218 -7.130 27.805 1.00 36.72 287 LEU A N 1
ATOM 1659 C CA . LEU A 1 230 ? 97.002 -7.792 26.796 1.00 39.87 287 LEU A CA 1
ATOM 1660 C C . LEU A 1 230 ? 96.152 -8.848 26.129 1.00 41.17 287 LEU A C 1
ATOM 1661 O O . LEU A 1 230 ? 95.379 -9.495 26.833 1.00 32.74 287 LEU A O 1
ATOM 1666 N N . GLY A 1 231 ? 96.393 -9.126 24.834 1.00 33.36 288 GLY A N 1
ATOM 1667 C CA . GLY A 1 231 ? 96.224 -10.500 24.336 1.00 38.53 288 GLY A CA 1
ATOM 1668 C C . GLY A 1 231 ? 97.469 -11.272 23.903 1.00 35.99 288 GLY A C 1
ATOM 1669 O O . GLY A 1 231 ? 98.466 -10.690 23.599 1.00 35.06 288 GLY A O 1
ATOM 1670 N N . ALA A 1 232 ? 97.369 -12.589 23.803 1.00 38.95 289 ALA A N 1
ATOM 1671 C CA . ALA A 1 232 ? 98.534 -13.450 23.531 1.00 37.70 289 ALA A CA 1
ATOM 1672 C C . ALA A 1 232 ? 98.151 -14.889 23.152 1.00 38.12 289 ALA A C 1
ATOM 1673 O O . ALA A 1 232 ? 97.019 -15.289 23.268 1.00 36.77 289 ALA A O 1
ATOM 1675 N N . GLY A 1 233 ? 99.106 -15.677 22.695 1.00 36.63 290 GLY A N 1
ATOM 1676 C CA . GLY A 1 233 ? 98.980 -17.109 22.831 1.00 38.56 290 GLY A CA 1
ATOM 1677 C C . GLY A 1 233 ? 100.059 -17.742 22.007 1.00 42.23 290 GLY A C 1
ATOM 1678 O O . GLY A 1 233 ? 101.012 -17.045 21.614 1.00 40.90 290 GLY A O 1
ATOM 1679 N N . MET A 1 234 ? 99.938 -19.045 21.750 1.00 37.07 291 MET A N 1
ATOM 1680 C CA . MET A 1 234 ? 100.989 -19.734 21.016 1.00 41.52 291 MET A CA 1
ATOM 1681 C C . MET A 1 234 ? 100.908 -19.387 19.557 1.00 46.44 291 MET A C 1
ATOM 1682 O O . MET A 1 234 ? 99.834 -19.338 18.964 1.00 50.75 291 MET A O 1
ATOM 1687 N N . VAL A 1 235 ? 102.054 -19.101 18.962 1.00 51.11 292 VAL A N 1
ATOM 1688 C CA . VAL A 1 235 ? 102.054 -18.837 17.538 1.00 47.65 292 VAL A CA 1
ATOM 1689 C C . VAL A 1 235 ? 101.480 -20.042 16.798 1.00 51.19 292 VAL A C 1
ATOM 1690 O O . VAL A 1 235 ? 101.710 -21.208 17.168 1.00 43.97 292 VAL A O 1
ATOM 1694 N N . HIS A 1 236 ? 100.715 -19.739 15.754 1.00 52.68 293 HIS A N 1
ATOM 1695 C CA . HIS A 1 236 ? 100.014 -20.751 15.003 1.00 50.22 293 HIS A CA 1
ATOM 1696 C C . HIS A 1 236 ? 100.994 -21.376 13.999 1.00 51.98 293 HIS A C 1
ATOM 1697 O O . HIS A 1 236 ? 101.636 -20.664 13.227 1.00 54.22 293 HIS A O 1
ATOM 1704 N N . PRO A 1 237 ? 101.079 -22.719 13.986 1.00 53.29 294 PRO A N 1
ATOM 1705 C CA . PRO A 1 237 ? 101.816 -23.515 13.008 1.00 51.39 294 PRO A CA 1
ATOM 1706 C C . PRO A 1 237 ? 101.960 -22.898 11.612 1.00 50.25 294 PRO A C 1
ATOM 1707 O O . PRO A 1 237 ? 103.049 -22.907 11.066 1.00 47.12 294 PRO A O 1
ATOM 1711 N N . ASN A 1 238 ? 100.870 -22.391 11.030 1.00 50.27 295 ASN A N 1
ATOM 1712 C CA . ASN A 1 238 ? 100.887 -21.851 9.669 1.00 51.64 295 ASN A CA 1
ATOM 1713 C C . ASN A 1 238 ? 101.707 -20.583 9.597 1.00 48.75 295 ASN A C 1
ATOM 1714 O O . ASN A 1 238 ? 102.210 -20.195 8.536 1.00 44.22 295 ASN A O 1
ATOM 1719 N N . VAL A 1 239 ? 101.754 -19.896 10.723 1.00 45.14 296 VAL A N 1
ATOM 1720 C CA . VAL A 1 239 ? 102.409 -18.618 10.778 1.00 49.30 296 VAL A CA 1
ATOM 1721 C C . VAL A 1 239 ? 103.932 -18.865 10.807 1.00 46.12 296 VAL A C 1
ATOM 1722 O O . VAL A 1 239 ? 104.673 -18.330 9.998 1.00 40.89 296 VAL A O 1
ATOM 1726 N N . LEU A 1 240 ? 104.360 -19.730 11.720 1.00 46.01 297 LEU A N 1
ATOM 1727 C CA . LEU A 1 240 ? 105.700 -20.302 11.707 1.00 46.17 297 LEU A CA 1
ATOM 1728 C C . LEU A 1 240 ? 106.084 -20.775 10.306 1.00 46.81 297 LEU A C 1
ATOM 1729 O O . LEU A 1 240 ? 107.016 -20.251 9.735 1.00 50.71 297 LEU A O 1
ATOM 1734 N N . GLU A 1 241 ? 105.341 -21.713 9.729 1.00 46.80 298 GLU A N 1
ATOM 1735 C CA . GLU A 1 241 ? 105.715 -22.277 8.443 1.00 46.42 298 GLU A CA 1
ATOM 1736 C C . GLU A 1 241 ? 105.723 -21.282 7.274 1.00 45.96 298 GLU A C 1
ATOM 1737 O O . GLU A 1 241 ? 106.572 -21.363 6.415 1.00 46.71 298 GLU A O 1
ATOM 1743 N N . MET A 1 242 ? 104.788 -20.351 7.187 1.00 49.82 299 MET A N 1
ATOM 1744 C CA . MET A 1 242 ? 104.856 -19.392 6.057 1.00 52.62 299 MET A CA 1
ATOM 1745 C C . MET A 1 242 ? 106.117 -18.532 6.111 1.00 52.08 299 MET A C 1
ATOM 1746 O O . MET A 1 242 ? 106.400 -17.756 5.200 1.00 49.24 299 MET A O 1
ATOM 1751 N N . ALA A 1 243 ? 106.824 -18.617 7.228 1.00 55.31 300 ALA A N 1
ATOM 1752 C CA . ALA A 1 243 ? 107.922 -17.697 7.521 1.00 55.58 300 ALA A CA 1
ATOM 1753 C C . ALA A 1 243 ? 109.186 -18.514 7.462 1.00 58.18 300 ALA A C 1
ATOM 1754 O O . ALA A 1 243 ? 110.282 -17.964 7.429 1.00 64.70 300 ALA A O 1
ATOM 1756 N N . GLY A 1 244 ? 109.014 -19.837 7.456 1.00 59.91 301 GLY A N 1
ATOM 1757 C CA . GLY A 1 244 ? 110.072 -20.759 7.105 1.00 57.35 301 GLY A CA 1
ATOM 1758 C C . GLY A 1 244 ? 110.488 -21.604 8.271 1.00 56.29 301 GLY A C 1
ATOM 1759 O O . GLY A 1 244 ? 111.292 -22.497 8.124 1.00 60.91 301 GLY A O 1
ATOM 1760 N N . PHE A 1 245 ? 109.961 -21.326 9.449 1.00 58.11 302 PHE A N 1
ATOM 1761 C CA . PHE A 1 245 ? 110.329 -22.105 10.618 1.00 56.51 302 PHE A CA 1
ATOM 1762 C C . PHE A 1 245 ? 109.578 -23.432 10.594 1.00 57.27 302 PHE A C 1
ATOM 1763 O O . PHE A 1 245 ? 108.511 -23.526 10.004 1.00 60.43 302 PHE A O 1
ATOM 1771 N N . ASP A 1 246 ? 110.135 -24.454 11.232 1.00 56.59 303 ASP A N 1
ATOM 1772 C CA . ASP A 1 246 ? 109.548 -25.784 11.192 1.00 54.58 303 ASP A CA 1
ATOM 1773 C C . ASP A 1 246 ? 108.772 -26.007 12.452 1.00 55.63 303 ASP A C 1
ATOM 1774 O O . ASP A 1 246 ? 109.383 -26.076 13.520 1.00 53.15 303 ASP A O 1
ATOM 1779 N N . SER A 1 247 ? 107.440 -26.158 12.335 1.00 55.30 304 SER A N 1
ATOM 1780 C CA . SER A 1 247 ? 106.550 -26.216 13.510 1.00 53.80 304 SER A CA 1
ATOM 1781 C C . SER A 1 247 ? 106.578 -27.526 14.263 1.00 51.57 304 SER A C 1
ATOM 1782 O O . SER A 1 247 ? 106.151 -27.600 15.400 1.00 47.99 304 SER A O 1
ATOM 1785 N N . ASN A 1 248 ? 107.107 -28.568 13.647 1.00 57.72 305 ASN A N 1
ATOM 1786 C CA . ASN A 1 248 ? 107.490 -29.753 14.403 1.00 60.48 305 ASN A CA 1
ATOM 1787 C C . ASN A 1 248 ? 108.700 -29.546 15.310 1.00 61.81 305 ASN A C 1
ATOM 1788 O O . ASN A 1 248 ? 108.822 -30.232 16.320 1.00 64.96 305 ASN A O 1
ATOM 1793 N N . GLU A 1 249 ? 109.582 -28.601 14.965 1.00 62.33 306 GLU A N 1
ATOM 1794 C CA . GLU A 1 249 ? 110.803 -28.327 15.751 1.00 63.17 306 GLU A CA 1
ATOM 1795 C C . GLU A 1 249 ? 110.554 -27.232 16.775 1.00 59.41 306 GLU A C 1
ATOM 1796 O O . GLU A 1 249 ? 110.885 -27.379 17.963 1.00 50.93 306 GLU A O 1
ATOM 1802 N N . TYR A 1 250 ? 110.005 -26.127 16.262 1.00 53.30 307 TYR A N 1
ATOM 1803 C CA . TYR A 1 250 ? 109.921 -24.842 16.957 1.00 57.02 307 TYR A CA 1
ATOM 1804 C C . TYR A 1 250 ? 108.475 -24.562 17.380 1.00 57.02 307 TYR A C 1
ATOM 1805 O O . TYR A 1 250 ? 107.562 -24.573 16.547 1.00 59.34 307 TYR A O 1
ATOM 1814 N N . SER A 1 251 ? 108.269 -24.275 18.661 1.00 54.94 308 SER A N 1
ATOM 1815 C CA . SER A 1 251 ? 107.130 -23.466 19.067 1.00 50.77 308 SER A CA 1
ATOM 1816 C C . SER A 1 251 ? 107.450 -21.965 19.216 1.00 52.37 308 SER A C 1
ATOM 1817 O O . SER A 1 251 ? 108.464 -21.478 18.697 1.00 52.86 308 SER A O 1
ATOM 1820 N N . GLY A 1 252 ? 106.569 -21.233 19.897 1.00 48.46 309 GLY A N 1
ATOM 1821 C CA . GLY A 1 252 ? 106.399 -19.808 19.649 1.00 45.36 309 GLY A CA 1
ATOM 1822 C C . GLY A 1 252 ? 105.334 -19.250 20.560 1.00 42.28 309 GLY A C 1
ATOM 1823 O O . GLY A 1 252 ? 104.263 -19.830 20.688 1.00 49.44 309 GLY A O 1
ATOM 1824 N N . PHE A 1 253 ? 105.599 -18.110 21.169 1.00 40.88 310 PHE A N 1
ATOM 1825 C CA . PHE A 1 253 ? 104.533 -17.304 21.760 1.00 39.81 310 PHE A CA 1
ATOM 1826 C C . PHE A 1 253 ? 104.612 -15.857 21.375 1.00 38.65 310 PHE A C 1
ATOM 1827 O O . PHE A 1 253 ? 105.686 -15.360 21.136 1.00 44.83 310 PHE A O 1
ATOM 1835 N N . ALA A 1 254 ? 103.468 -15.198 21.267 1.00 37.73 311 ALA A N 1
ATOM 1836 C CA . ALA A 1 254 ? 103.398 -13.788 20.967 1.00 33.98 311 ALA A CA 1
ATOM 1837 C C . ALA A 1 254 ? 102.289 -13.119 21.736 1.00 38.12 311 ALA A C 1
ATOM 1838 O O . ALA A 1 254 ? 101.484 -13.797 22.405 1.00 43.22 311 ALA A O 1
ATOM 1840 N N . PHE A 1 255 ? 102.298 -11.782 21.706 1.00 36.22 312 PHE A N 1
ATOM 1841 C CA . PHE A 1 255 ? 101.466 -10.953 22.587 1.00 34.26 312 PHE A CA 1
ATOM 1842 C C . PHE A 1 255 ? 101.425 -9.524 22.091 1.00 35.60 312 PHE A C 1
ATOM 1843 O O . PHE A 1 255 ? 102.342 -9.084 21.421 1.00 43.93 312 PHE A O 1
ATOM 1851 N N . GLY A 1 256 ? 100.341 -8.809 22.380 1.00 32.86 313 GLY A N 1
ATOM 1852 C CA . GLY A 1 256 ? 100.212 -7.381 22.045 1.00 31.14 313 GLY A CA 1
ATOM 1853 C C . GLY A 1 256 ? 99.665 -6.606 23.245 1.00 37.42 313 GLY A C 1
ATOM 1854 O O . GLY A 1 256 ? 99.045 -7.180 24.158 1.00 34.94 313 GLY A O 1
ATOM 1855 N N . MET A 1 257 ? 99.896 -5.302 23.255 1.00 33.98 314 MET A N 1
ATOM 1856 C CA . MET A 1 257 ? 99.324 -4.419 24.271 1.00 31.97 314 MET A CA 1
ATOM 1857 C C . MET A 1 257 ? 99.364 -3.029 23.673 1.00 30.62 314 MET A C 1
ATOM 1858 O O . MET A 1 257 ? 100.042 -2.815 22.669 1.00 36.33 314 MET A O 1
ATOM 1863 N N . GLY A 1 258 ? 98.659 -2.099 24.305 1.00 33.82 315 GLY A N 1
ATOM 1864 C CA . GLY A 1 258 ? 98.350 -0.812 23.759 1.00 33.72 315 GLY A CA 1
ATOM 1865 C C . GLY A 1 258 ? 98.635 0.213 24.828 1.00 34.15 315 GLY A C 1
ATOM 1866 O O . GLY A 1 258 ? 97.929 0.290 25.832 1.00 39.50 315 GLY A O 1
ATOM 1867 N N . PRO A 1 259 ? 99.739 0.955 24.660 1.00 32.84 316 PRO A N 1
ATOM 1868 C CA . PRO A 1 259 ? 100.179 1.952 25.593 1.00 32.86 316 PRO A CA 1
ATOM 1869 C C . PRO A 1 259 ? 99.153 3.057 25.828 1.00 32.72 316 PRO A C 1
ATOM 1870 O O . PRO A 1 259 ? 99.069 3.589 26.944 1.00 40.26 316 PRO A O 1
ATOM 1874 N N . ASP A 1 260 ? 98.420 3.424 24.784 1.00 33.89 317 ASP A N 1
ATOM 1875 C CA . ASP A 1 260 ? 97.317 4.392 24.884 1.00 31.87 317 ASP A CA 1
ATOM 1876 C C . ASP A 1 260 ? 96.355 3.954 25.943 1.00 28.18 317 ASP A C 1
ATOM 1877 O O . ASP A 1 260 ? 96.083 4.692 26.857 1.00 30.14 317 ASP A O 1
ATOM 1882 N N . ARG A 1 261 ? 95.905 2.716 25.862 1.00 30.59 318 ARG A N 1
ATOM 1883 C CA . ARG A 1 261 ? 95.021 2.135 26.867 1.00 32.42 318 ARG A CA 1
ATOM 1884 C C . ARG A 1 261 ? 95.680 1.992 28.247 1.00 32.67 318 ARG A C 1
ATOM 1885 O O . ARG A 1 261 ? 95.115 2.432 29.253 1.00 35.97 318 ARG A O 1
ATOM 1893 N N . ILE A 1 262 ? 96.896 1.428 28.285 1.00 34.44 319 ILE A N 1
ATOM 1894 C CA . ILE A 1 262 ? 97.663 1.306 29.535 1.00 27.79 319 ILE A CA 1
ATOM 1895 C C . ILE A 1 262 ? 97.841 2.593 30.269 1.00 25.72 319 ILE A C 1
ATOM 1896 O O . ILE A 1 262 ? 97.623 2.692 31.488 1.00 30.10 319 ILE A O 1
ATOM 1901 N N . ALA A 1 263 ? 98.262 3.603 29.549 1.00 29.14 320 ALA A N 1
ATOM 1902 C CA . ALA A 1 263 ? 98.479 4.901 30.154 1.00 29.56 320 ALA A CA 1
ATOM 1903 C C . ALA A 1 263 ? 97.181 5.660 30.528 1.00 31.34 320 ALA A C 1
ATOM 1904 O O . ALA A 1 263 ? 97.172 6.422 31.527 1.00 31.37 320 ALA A O 1
ATOM 1906 N N . MET A 1 264 ? 96.089 5.475 29.775 1.00 30.65 321 MET A N 1
ATOM 1907 C CA . MET A 1 264 ? 94.766 5.973 30.273 1.00 32.88 321 MET A CA 1
ATOM 1908 C C . MET A 1 264 ? 94.310 5.264 31.527 1.00 31.90 321 MET A C 1
ATOM 1909 O O . MET A 1 264 ? 93.833 5.893 32.470 1.00 36.73 321 MET A O 1
ATOM 1914 N N . LEU A 1 265 ? 94.498 3.958 31.583 1.00 34.24 322 LEU A N 1
ATOM 1915 C CA . LEU A 1 265 ? 94.287 3.216 32.855 1.00 32.02 322 LEU A CA 1
ATOM 1916 C C . LEU A 1 265 ? 95.116 3.631 34.055 1.00 34.76 322 LEU A C 1
ATOM 1917 O O . LEU A 1 265 ? 94.581 3.958 35.133 1.00 35.15 322 LEU A O 1
ATOM 1922 N N . LYS A 1 266 ? 96.429 3.533 33.903 1.00 34.54 323 LYS A N 1
ATOM 1923 C CA . LYS A 1 266 ? 97.368 3.982 34.910 1.00 30.97 323 LYS A CA 1
ATOM 1924 C C . LYS A 1 266 ? 97.094 5.400 35.451 1.00 32.38 323 LYS A C 1
ATOM 1925 O O . LYS A 1 266 ? 97.101 5.597 36.658 1.00 34.52 323 LYS A O 1
ATOM 1931 N N . TYR A 1 267 ? 96.876 6.392 34.583 1.00 31.67 324 TYR A N 1
ATOM 1932 C CA . TYR A 1 267 ? 96.723 7.760 35.046 1.00 30.71 324 TYR A CA 1
ATOM 1933 C C . TYR A 1 267 ? 95.290 8.321 35.201 1.00 35.23 324 TYR A C 1
ATOM 1934 O O . TYR A 1 267 ? 95.118 9.451 35.684 1.00 38.38 324 TYR A O 1
ATOM 1943 N N . GLY A 1 268 ? 94.262 7.591 34.780 1.00 36.00 325 GLY A N 1
ATOM 1944 C CA . GLY A 1 268 ? 92.928 8.223 34.581 1.00 37.09 325 GLY A CA 1
ATOM 1945 C C . GLY A 1 268 ? 92.899 9.323 33.501 1.00 39.23 325 GLY A C 1
ATOM 1946 O O . GLY A 1 268 ? 92.298 10.393 33.680 1.00 42.89 325 GLY A O 1
ATOM 1947 N N . ILE A 1 269 ? 93.552 9.087 32.368 1.00 39.38 326 ILE A N 1
ATOM 1948 C CA . ILE A 1 269 ? 93.468 10.058 31.278 1.00 38.61 326 ILE A CA 1
ATOM 1949 C C . ILE A 1 269 ? 92.104 9.845 30.589 1.00 39.26 326 ILE A C 1
ATOM 1950 O O . ILE A 1 269 ? 91.723 8.679 30.302 1.00 40.97 326 ILE A O 1
ATOM 1955 N N . GLU A 1 270 ? 91.395 10.960 30.363 1.00 39.78 327 GLU A N 1
ATOM 1956 C CA . GLU A 1 270 ? 89.955 10.982 30.001 1.00 46.51 327 GLU A CA 1
ATOM 1957 C C . GLU A 1 270 ? 89.677 10.884 28.484 1.00 47.98 327 GLU A C 1
ATOM 1958 O O . GLU A 1 270 ? 88.531 10.657 28.053 1.00 48.58 327 GLU A O 1
ATOM 1964 N N . ASP A 1 271 ? 90.720 11.033 27.668 1.00 45.28 328 ASP A N 1
ATOM 1965 C CA . ASP A 1 271 ? 90.521 11.201 26.221 1.00 40.13 328 ASP A CA 1
ATOM 1966 C C . ASP A 1 271 ? 91.774 10.766 25.451 1.00 36.91 328 ASP A C 1
ATOM 1967 O O . ASP A 1 271 ? 92.854 11.394 25.529 1.00 36.49 328 ASP A O 1
ATOM 1972 N N . ILE A 1 272 ? 91.652 9.662 24.730 1.00 36.89 329 ILE A N 1
ATOM 1973 C CA . ILE A 1 272 ? 92.758 9.184 23.925 1.00 36.79 329 ILE A CA 1
ATOM 1974 C C . ILE A 1 272 ? 93.365 10.264 23.000 1.00 37.19 329 ILE A C 1
ATOM 1975 O O . ILE A 1 272 ? 94.539 10.196 22.617 1.00 37.54 329 ILE A O 1
ATOM 1980 N N . ARG A 1 273 ? 92.567 11.254 22.614 1.00 31.80 330 ARG A N 1
ATOM 1981 C CA . ARG A 1 273 ? 93.030 12.235 21.666 1.00 34.96 330 ARG A CA 1
ATOM 1982 C C . ARG A 1 273 ? 94.014 13.185 22.306 1.00 32.66 330 ARG A C 1
ATOM 1983 O O . ARG A 1 273 ? 94.659 13.986 21.614 1.00 33.98 330 ARG A O 1
ATOM 1991 N N . TYR A 1 274 ? 94.106 13.107 23.621 1.00 31.80 331 TYR A N 1
ATOM 1992 C CA . TYR A 1 274 ? 94.944 14.014 24.376 1.00 34.54 331 TYR A CA 1
ATOM 1993 C C . TYR A 1 274 ? 96.395 13.682 24.121 1.00 36.07 331 TYR A C 1
ATOM 1994 O O . TYR A 1 274 ? 97.244 14.584 24.130 1.00 30.24 331 TYR A O 1
ATOM 2003 N N . PHE A 1 275 ? 96.659 12.412 23.776 1.00 33.08 332 PHE A N 1
ATOM 2004 C CA . PHE A 1 275 ? 98.002 12.038 23.386 1.00 31.30 332 PHE A CA 1
ATOM 2005 C C . PHE A 1 275 ? 98.485 12.752 22.131 1.00 33.57 332 PHE A C 1
ATOM 2006 O O . PHE A 1 275 ? 99.692 13.003 22.024 1.00 27.84 332 PHE A O 1
ATOM 2014 N N . TYR A 1 276 ? 97.573 13.092 21.202 1.00 33.76 333 TYR A N 1
ATOM 2015 C CA . TYR A 1 276 ? 97.958 13.537 19.838 1.00 32.21 333 TYR A CA 1
ATOM 2016 C C . TYR A 1 276 ? 97.612 14.983 19.577 1.00 32.20 333 TYR A C 1
ATOM 2017 O O . TYR A 1 276 ? 97.868 15.532 18.494 1.00 32.74 333 TYR A O 1
ATOM 2026 N N . THR A 1 277 ? 97.132 15.625 20.628 1.00 33.58 334 THR A N 1
ATOM 2027 C CA . THR A 1 277 ? 96.767 17.046 20.632 1.00 36.14 334 THR A CA 1
ATOM 2028 C C . THR A 1 277 ? 97.828 18.006 21.203 1.00 36.68 334 THR A C 1
ATOM 2029 O O . THR A 1 277 ? 97.861 19.188 20.845 1.00 35.65 334 THR A O 1
ATOM 2033 N N . ASN A 1 278 ? 98.692 17.494 22.086 1.00 36.70 335 ASN A N 1
ATOM 2034 C CA . ASN A 1 278 ? 99.898 18.200 22.517 1.00 36.47 335 ASN A CA 1
ATOM 2035 C C . ASN A 1 278 ? 99.568 19.564 23.139 1.00 35.02 335 ASN A C 1
ATOM 2036 O O . ASN A 1 278 ? 100.231 20.580 22.862 1.00 33.66 335 ASN A O 1
ATOM 2041 N N . ASP A 1 279 ? 98.525 19.563 23.978 1.00 31.86 336 ASP A N 1
ATOM 2042 C CA . ASP A 1 279 ? 98.281 20.622 24.952 1.00 33.98 336 ASP A CA 1
ATOM 2043 C C . ASP A 1 279 ? 99.461 20.486 25.871 1.00 29.75 336 ASP A C 1
ATOM 2044 O O . ASP A 1 279 ? 99.741 19.395 26.328 1.00 30.28 336 ASP A O 1
ATOM 2049 N N . VAL A 1 280 ? 100.174 21.571 26.119 1.00 30.70 337 VAL A N 1
ATOM 2050 C CA . VAL A 1 280 ? 101.288 21.499 27.027 1.00 30.57 337 VAL A CA 1
ATOM 2051 C C . VAL A 1 280 ? 100.841 21.281 28.476 1.00 33.97 337 VAL A C 1
ATOM 2052 O O . VAL A 1 280 ? 101.595 20.717 29.310 1.00 35.94 337 VAL A O 1
ATOM 2056 N N . ARG A 1 281 ? 99.597 21.617 28.764 1.00 33.37 338 ARG A N 1
ATOM 2057 C CA . ARG A 1 281 ? 99.004 21.346 30.098 1.00 33.62 338 ARG A CA 1
ATOM 2058 C C . ARG A 1 281 ? 98.798 19.873 30.373 1.00 34.18 338 ARG A C 1
ATOM 2059 O O . ARG A 1 281 ? 98.638 19.459 31.514 1.00 33.57 338 ARG A O 1
ATOM 2067 N N . PHE A 1 282 ? 98.759 19.092 29.318 1.00 30.88 339 PHE A N 1
ATOM 2068 C CA . PHE A 1 282 ? 98.762 17.634 29.426 1.00 31.53 339 PHE A CA 1
ATOM 2069 C C . PHE A 1 282 ? 100.234 17.113 29.449 1.00 35.32 339 PHE A C 1
ATOM 2070 O O . PHE A 1 282 ? 100.630 16.330 30.307 1.00 37.28 339 PHE A O 1
ATOM 2078 N N . LEU A 1 283 ? 101.044 17.569 28.505 1.00 35.09 340 LEU A N 1
ATOM 2079 C CA . LEU A 1 283 ? 102.350 16.980 28.281 1.00 34.64 340 LEU A CA 1
ATOM 2080 C C . LEU A 1 283 ? 103.227 17.201 29.519 1.00 31.60 340 LEU A C 1
ATOM 2081 O O . LEU A 1 283 ? 103.941 16.305 29.956 1.00 34.99 340 LEU A O 1
ATOM 2086 N N . GLU A 1 284 ? 103.155 18.409 30.032 1.00 30.97 341 GLU A N 1
ATOM 2087 C CA . GLU A 1 284 ? 104.036 18.927 31.069 1.00 33.93 341 GLU A CA 1
ATOM 2088 C C . GLU A 1 284 ? 103.758 18.410 32.450 1.00 33.85 341 GLU A C 1
ATOM 2089 O O . GLU A 1 284 ? 104.453 18.771 33.375 1.00 41.42 341 GLU A O 1
ATOM 2095 N N . GLN A 1 285 ? 102.741 17.564 32.596 1.00 38.06 342 GLN A N 1
ATOM 2096 C CA . GLN A 1 285 ? 102.525 16.803 33.822 1.00 34.67 342 GLN A CA 1
ATOM 2097 C C . GLN A 1 285 ? 103.426 15.587 33.942 1.00 32.95 342 GLN A C 1
ATOM 2098 O O . GLN A 1 285 ? 103.382 14.879 34.940 1.00 32.75 342 GLN A O 1
ATOM 2104 N N . PHE A 1 286 ? 104.217 15.307 32.909 1.00 38.40 343 PHE A N 1
ATOM 2105 C CA . PHE A 1 286 ? 104.957 14.028 32.839 1.00 34.39 343 PHE A CA 1
ATOM 2106 C C . PHE A 1 286 ? 106.483 14.254 32.783 1.00 34.04 343 PHE A C 1
ATOM 2107 O O . PHE A 1 286 ? 107.195 13.543 32.105 1.00 32.17 343 PHE A O 1
ATOM 2115 N N . LYS A 1 287 ? 106.937 15.242 33.551 1.00 37.05 344 LYS A N 1
ATOM 2116 C CA . LYS A 1 287 ? 108.347 15.542 33.816 1.00 37.14 344 LYS A CA 1
ATOM 2117 C C . LYS A 1 287 ? 109.157 14.618 34.712 1.00 35.97 344 LYS A C 1
ATOM 2118 O O . LYS A 1 287 ? 110.357 14.562 34.541 1.00 38.14 344 LYS A O 1
ATOM 2124 N N . ALA A 1 288 ? 108.531 13.905 35.648 1.00 38.29 345 ALA A N 1
ATOM 2125 C CA . ALA A 1 288 ? 109.211 13.448 36.862 1.00 35.32 345 ALA A CA 1
ATOM 2126 C C . ALA A 1 288 ? 109.419 11.944 36.849 1.00 39.61 345 ALA A C 1
ATOM 2127 O O . ALA A 1 288 ? 108.770 11.265 36.049 1.00 37.55 345 ALA A O 1
ATOM 2129 N N . VAL A 1 289 ? 110.369 11.433 37.670 1.00 37.41 346 VAL A N 1
ATOM 2130 C CA . VAL A 1 289 ? 110.538 9.973 37.817 1.00 37.80 346 VAL A CA 1
ATOM 2131 C C . VAL A 1 289 ? 109.367 9.419 38.613 1.00 34.62 346 VAL A C 1
ATOM 2132 O O . VAL A 1 289 ? 108.637 10.170 39.238 1.00 30.23 346 VAL A O 1
ATOM 2136 N N . GLU A 1 290 ? 109.224 8.106 38.590 1.00 32.83 347 GLU A N 1
ATOM 2137 C CA . GLU A 1 290 ? 108.278 7.407 39.440 1.00 41.49 347 GLU A CA 1
ATOM 2138 C C . GLU A 1 290 ? 109.001 6.277 40.184 1.00 43.34 347 GLU A C 1
ATOM 2139 O O . GLU A 1 290 ? 110.104 5.926 39.804 1.00 43.46 347 GLU A O 1
ATOM 2145 N N . ASP A 1 291 ? 108.390 5.704 41.218 1.00 46.17 348 ASP A N 1
ATOM 2146 C CA . ASP A 1 291 ? 108.908 4.455 41.803 1.00 50.03 348 ASP A CA 1
ATOM 2147 C C . ASP A 1 291 ? 107.843 3.388 42.100 1.00 55.11 348 ASP A C 1
ATOM 2148 O O . ASP A 1 291 ? 106.656 3.604 41.864 1.00 54.54 348 ASP A O 1
ATOM 2153 N N . ARG A 1 292 ? 108.293 2.238 42.606 1.00 61.83 349 ARG A N 1
ATOM 2154 C CA . ARG A 1 292 ? 107.421 1.203 43.193 1.00 67.04 349 ARG A CA 1
ATOM 2155 C C . ARG A 1 292 ? 106.576 1.692 44.372 1.00 69.19 349 ARG A C 1
ATOM 2156 O O . ARG A 1 292 ? 105.810 0.913 44.941 1.00 69.21 349 ARG A O 1
ATOM 2164 N N . GLY A 1 293 ? 106.717 2.957 44.758 1.00 71.40 350 GLY A N 1
ATOM 2165 C CA . GLY A 1 293 ? 105.933 3.500 45.875 1.00 76.26 350 GLY A CA 1
ATOM 2166 C C . GLY A 1 293 ? 106.278 2.817 47.201 1.00 82.25 350 GLY A C 1
ATOM 2167 O O . GLY A 1 293 ? 107.445 2.753 47.600 1.00 82.69 350 GLY A O 1
ATOM 2168 N N . GLU A 1 294 ? 105.263 2.303 47.891 1.00 86.00 351 GLU A N 1
ATOM 2169 C CA . GLU A 1 294 ? 105.474 1.604 49.151 1.00 87.17 351 GLU A CA 1
ATOM 2170 C C . GLU A 1 294 ? 104.768 0.255 49.134 1.00 89.56 351 GLU A C 1
ATOM 2171 O O . GLU A 1 294 ? 103.933 -0.022 49.995 1.00 90.77 351 GLU A O 1
ATOM 2177 N N . MET B 2 1 ? 74.368 -14.092 20.364 1.00 42.87 1 MET B N 1
ATOM 2178 C CA . MET B 2 1 ? 73.468 -15.271 20.285 1.00 39.33 1 MET B CA 1
ATOM 2179 C C . MET B 2 1 ? 72.696 -15.389 21.589 1.00 44.42 1 MET B C 1
ATOM 2180 O O . MET B 2 1 ? 73.273 -15.309 22.683 1.00 41.92 1 MET B O 1
ATOM 2185 N N . LEU B 2 2 ? 71.391 -15.617 21.461 1.00 40.58 2 LEU B N 1
ATOM 2186 C CA . LEU B 2 2 ? 70.497 -15.647 22.580 1.00 38.01 2 LEU B CA 1
ATOM 2187 C C . LEU B 2 2 ? 70.038 -17.060 22.879 1.00 37.45 2 LEU B C 1
ATOM 2188 O O . LEU B 2 2 ? 69.291 -17.670 22.097 1.00 41.33 2 LEU B O 1
ATOM 2193 N N . ILE B 2 3 ? 70.478 -17.558 24.033 1.00 33.88 3 ILE B N 1
ATOM 2194 C CA . ILE B 2 3 ? 70.152 -18.887 24.524 1.00 33.75 3 ILE B CA 1
ATOM 2195 C C . ILE B 2 3 ? 69.247 -18.868 25.723 1.00 35.13 3 ILE B C 1
ATOM 2196 O O . ILE B 2 3 ? 69.672 -18.501 26.796 1.00 34.72 3 ILE B O 1
ATOM 2201 N N . SER B 2 4 ? 68.013 -19.348 25.524 1.00 36.30 4 SER B N 1
ATOM 2202 C CA . SER B 2 4 ? 67.053 -19.521 26.591 1.00 32.98 4 SER B CA 1
ATOM 2203 C C . SER B 2 4 ? 67.384 -20.746 27.448 1.00 32.40 4 SER B C 1
ATOM 2204 O O . SER B 2 4 ? 67.557 -21.842 26.949 1.00 31.49 4 SER B O 1
ATOM 2207 N N . ASN B 2 5 ? 67.424 -20.528 28.756 1.00 30.33 5 ASN B N 1
ATOM 2208 C CA . ASN B 2 5 ? 67.613 -21.555 29.721 1.00 30.13 5 ASN B CA 1
ATOM 2209 C C . ASN B 2 5 ? 66.548 -22.637 29.677 1.00 36.03 5 ASN B C 1
ATOM 2210 O O . ASN B 2 5 ? 66.845 -23.804 29.516 1.00 40.57 5 ASN B O 1
ATOM 2215 N N . GLU B 2 6 ? 65.317 -22.248 29.948 1.00 37.28 6 GLU B N 1
ATOM 2216 C CA . GLU B 2 6 ? 64.104 -23.028 29.643 1.00 39.09 6 GLU B CA 1
ATOM 2217 C C . GLU B 2 6 ? 64.299 -24.000 28.468 1.00 37.79 6 GLU B C 1
ATOM 2218 O O . GLU B 2 6 ? 64.208 -25.246 28.596 1.00 35.74 6 GLU B O 1
ATOM 2224 N N . TRP B 2 7 ? 64.574 -23.428 27.309 1.00 35.69 7 TRP B N 1
ATOM 2225 C CA . TRP B 2 7 ? 64.623 -24.182 26.069 1.00 33.23 7 TRP B CA 1
ATOM 2226 C C . TRP B 2 7 ? 65.782 -25.193 26.112 1.00 38.64 7 TRP B C 1
ATOM 2227 O O . TRP B 2 7 ? 65.659 -26.415 25.724 1.00 36.61 7 TRP B O 1
ATOM 2238 N N . LEU B 2 8 ? 66.927 -24.699 26.589 1.00 37.64 8 LEU B N 1
ATOM 2239 C CA . LEU B 2 8 ? 68.181 -25.483 26.555 1.00 38.59 8 LEU B CA 1
ATOM 2240 C C . LEU B 2 8 ? 67.949 -26.739 27.369 1.00 32.11 8 LEU B C 1
ATOM 2241 O O . LEU B 2 8 ? 68.474 -27.805 27.062 1.00 38.40 8 LEU B O 1
ATOM 2246 N N . LYS B 2 9 ? 67.133 -26.621 28.408 1.00 34.86 9 LYS B N 1
ATOM 2247 C CA . LYS B 2 9 ? 66.829 -27.771 29.256 1.00 37.53 9 LYS B CA 1
ATOM 2248 C C . LYS B 2 9 ? 66.068 -28.908 28.546 1.00 37.26 9 LYS B C 1
ATOM 2249 O O . LYS B 2 9 ? 65.940 -29.999 29.095 1.00 38.56 9 LYS B O 1
ATOM 2255 N N . ASP B 2 10 ? 65.549 -28.660 27.342 1.00 39.50 10 ASP B N 1
ATOM 2256 C CA . ASP B 2 10 ? 65.023 -29.747 26.492 1.00 41.50 10 ASP B CA 1
ATOM 2257 C C . ASP B 2 10 ? 66.108 -30.731 26.037 1.00 41.62 10 ASP B C 1
ATOM 2258 O O . ASP B 2 10 ? 65.820 -31.881 25.692 1.00 44.11 10 ASP B O 1
ATOM 2263 N N . TYR B 2 11 ? 67.344 -30.259 25.967 1.00 43.44 11 TYR B N 1
ATOM 2264 C CA . TYR B 2 11 ? 68.441 -31.054 25.399 1.00 43.31 11 TYR B CA 1
ATOM 2265 C C . TYR B 2 11 ? 69.447 -31.527 26.437 1.00 43.69 11 TYR B C 1
ATOM 2266 O O . TYR B 2 11 ? 70.142 -32.518 26.233 1.00 41.61 11 TYR B O 1
ATOM 2275 N N . VAL B 2 12 ? 69.545 -30.801 27.543 1.00 44.55 12 VAL B N 1
ATOM 2276 C CA . VAL B 2 12 ? 70.561 -31.086 28.527 1.00 45.86 12 VAL B CA 1
ATOM 2277 C C . VAL B 2 12 ? 70.172 -30.409 29.819 1.00 45.22 12 VAL B C 1
ATOM 2278 O O . VAL B 2 12 ? 69.622 -29.318 29.789 1.00 47.67 12 VAL B O 1
ATOM 2282 N N . ASP B 2 13 ? 70.437 -31.065 30.945 1.00 48.21 13 ASP B N 1
ATOM 2283 C CA . ASP B 2 13 ? 70.299 -30.440 32.248 1.00 50.24 13 ASP B CA 1
ATOM 2284 C C . ASP B 2 13 ? 71.601 -30.396 33.047 1.00 50.05 13 ASP B C 1
ATOM 2285 O O . ASP B 2 13 ? 72.198 -31.434 33.337 1.00 52.75 13 ASP B O 1
ATOM 2290 N N . ALA B 2 14 ? 72.017 -29.183 33.404 1.00 43.95 14 ALA B N 1
ATOM 2291 C CA . ALA B 2 14 ? 73.300 -28.950 34.064 1.00 46.71 14 ALA B CA 1
ATOM 2292 C C . ALA B 2 14 ? 73.103 -29.069 35.566 1.00 49.36 14 ALA B C 1
ATOM 2293 O O . ALA B 2 14 ? 74.081 -29.239 36.304 1.00 51.66 14 ALA B O 1
ATOM 2295 N N . GLY B 2 15 ? 71.839 -28.976 36.007 1.00 47.69 15 GLY B N 1
ATOM 2296 C CA . GLY B 2 15 ? 71.471 -29.285 37.382 1.00 46.33 15 GLY B CA 1
ATOM 2297 C C . GLY B 2 15 ? 71.637 -28.066 38.283 1.00 48.43 15 GLY B C 1
ATOM 2298 O O . GLY B 2 15 ? 71.698 -28.198 39.513 1.00 45.04 15 GLY B O 1
ATOM 2299 N N . VAL B 2 16 ? 71.690 -26.889 37.664 1.00 45.94 16 VAL B N 1
ATOM 2300 C CA . VAL B 2 16 ? 72.264 -25.690 38.264 1.00 48.30 16 VAL B CA 1
ATOM 2301 C C . VAL B 2 16 ? 71.462 -24.433 37.854 1.00 50.42 16 VAL B C 1
ATOM 2302 O O . VAL B 2 16 ? 70.851 -24.392 36.785 1.00 42.44 16 VAL B O 1
ATOM 2306 N N . LYS B 2 17 ? 71.447 -23.404 38.707 1.00 50.66 17 LYS B N 1
ATOM 2307 C CA . LYS B 2 17 ? 70.775 -22.188 38.332 1.00 52.09 17 LYS B CA 1
ATOM 2308 C C . LYS B 2 17 ? 71.527 -21.436 37.243 1.00 49.58 17 LYS B C 1
ATOM 2309 O O . LYS B 2 17 ? 72.716 -21.658 37.002 1.00 48.80 17 LYS B O 1
ATOM 2315 N N . VAL B 2 18 ? 70.808 -20.547 36.576 1.00 47.34 18 VAL B N 1
ATOM 2316 C CA . VAL B 2 18 ? 71.232 -20.020 35.281 1.00 46.03 18 VAL B CA 1
ATOM 2317 C C . VAL B 2 18 ? 72.484 -19.147 35.426 1.00 45.04 18 VAL B C 1
ATOM 2318 O O . VAL B 2 18 ? 73.282 -19.023 34.487 1.00 44.19 18 VAL B O 1
ATOM 2322 N N . GLU B 2 19 ? 72.636 -18.525 36.592 1.00 41.56 19 GLU B N 1
ATOM 2323 C CA . GLU B 2 19 ? 73.789 -17.671 36.874 1.00 43.25 19 GLU B CA 1
ATOM 2324 C C . GLU B 2 19 ? 75.083 -18.479 37.024 1.00 39.20 19 GLU B C 1
ATOM 2325 O O . GLU B 2 19 ? 76.127 -18.073 36.558 1.00 43.72 19 GLU B O 1
ATOM 2331 N N . ASP B 2 20 ? 74.990 -19.640 37.633 1.00 38.35 20 ASP B N 1
ATOM 2332 C CA . ASP B 2 20 ? 76.133 -20.544 37.731 1.00 44.77 20 ASP B CA 1
ATOM 2333 C C . ASP B 2 20 ? 76.451 -21.184 36.360 1.00 46.61 20 ASP B C 1
ATOM 2334 O O . ASP B 2 20 ? 77.625 -21.449 36.023 1.00 48.19 20 ASP B O 1
ATOM 2339 N N . LEU B 2 21 ? 75.411 -21.395 35.557 1.00 45.20 21 LEU B N 1
ATOM 2340 C CA . LEU B 2 21 ? 75.595 -21.867 34.195 1.00 41.05 21 LEU B CA 1
ATOM 2341 C C . LEU B 2 21 ? 76.363 -20.818 33.423 1.00 38.12 21 LEU B C 1
ATOM 2342 O O . LEU B 2 21 ? 77.384 -21.106 32.826 1.00 34.55 21 LEU B O 1
ATOM 2347 N N . ALA B 2 22 ? 75.897 -19.580 33.450 1.00 34.76 22 ALA B N 1
ATOM 2348 C CA . ALA B 2 22 ? 76.560 -18.555 32.673 1.00 38.06 22 ALA B CA 1
ATOM 2349 C C . ALA B 2 22 ? 78.061 -18.478 33.027 1.00 37.47 22 ALA B C 1
ATOM 2350 O O . ALA B 2 22 ? 78.897 -18.239 32.159 1.00 35.03 22 ALA B O 1
ATOM 2352 N N . GLU B 2 23 ? 78.355 -18.619 34.318 1.00 37.49 23 GLU B N 1
ATOM 2353 C CA . GLU B 2 23 ? 79.679 -18.325 34.875 1.00 44.25 23 GLU B CA 1
ATOM 2354 C C . GLU B 2 23 ? 80.679 -19.385 34.444 1.00 44.09 23 GLU B C 1
ATOM 2355 O O . GLU B 2 23 ? 81.805 -19.078 34.074 1.00 48.20 23 GLU B O 1
ATOM 2361 N N . ARG B 2 24 ? 80.244 -20.634 34.469 1.00 43.23 24 ARG B N 1
ATOM 2362 C CA . ARG B 2 24 ? 81.045 -21.725 33.981 1.00 43.58 24 ARG B CA 1
ATOM 2363 C C . ARG B 2 24 ? 81.257 -21.736 32.459 1.00 46.60 24 ARG B C 1
ATOM 2364 O O . ARG B 2 24 ? 82.328 -22.102 31.958 1.00 49.15 24 ARG B O 1
ATOM 2372 N N . ILE B 2 25 ? 80.247 -21.343 31.718 1.00 42.62 25 ILE B N 1
ATOM 2373 C CA . ILE B 2 25 ? 80.413 -21.157 30.280 1.00 42.03 25 ILE B CA 1
ATOM 2374 C C . ILE B 2 25 ? 81.390 -20.032 30.016 1.00 40.97 25 ILE B C 1
ATOM 2375 O O . ILE B 2 25 ? 82.258 -20.159 29.177 1.00 40.43 25 ILE B O 1
ATOM 2380 N N . THR B 2 26 ? 81.238 -18.908 30.714 1.00 44.41 26 THR B N 1
ATOM 2381 C CA . THR B 2 26 ? 82.163 -17.808 30.517 1.00 45.09 26 THR B CA 1
ATOM 2382 C C . THR B 2 26 ? 83.606 -18.294 30.817 1.00 46.59 26 THR B C 1
ATOM 2383 O O . THR B 2 26 ? 84.509 -18.118 30.009 1.00 52.67 26 THR B O 1
ATOM 2387 N N . ARG B 2 27 ? 83.795 -18.952 31.950 1.00 44.01 27 ARG B N 1
ATOM 2388 C CA . ARG B 2 27 ? 85.116 -19.300 32.402 1.00 45.43 27 ARG B CA 1
ATOM 2389 C C . ARG B 2 27 ? 85.843 -20.159 31.396 1.00 42.37 27 ARG B C 1
ATOM 2390 O O . ARG B 2 27 ? 87.061 -20.064 31.287 1.00 46.72 27 ARG B O 1
ATOM 2398 N N . THR B 2 28 ? 85.103 -20.976 30.655 1.00 41.20 28 THR B N 1
ATOM 2399 C CA . THR B 2 28 ? 85.701 -21.997 29.788 1.00 42.15 28 THR B CA 1
ATOM 2400 C C . THR B 2 28 ? 85.753 -21.600 28.336 1.00 37.65 28 THR B C 1
ATOM 2401 O O . THR B 2 28 ? 86.172 -22.398 27.508 1.00 41.21 28 THR B O 1
ATOM 2405 N N . GLY B 2 29 ? 85.405 -20.362 28.012 1.00 42.37 29 GLY B N 1
ATOM 2406 C CA . GLY B 2 29 ? 85.637 -19.896 26.644 1.00 42.85 29 GLY B CA 1
ATOM 2407 C C . GLY B 2 29 ? 84.590 -18.983 26.005 1.00 46.17 29 GLY B C 1
ATOM 2408 O O . GLY B 2 29 ? 84.908 -18.256 25.059 1.00 46.30 29 GLY B O 1
ATOM 2409 N N . ILE B 2 30 ? 83.338 -19.028 26.460 1.00 45.23 30 ILE B N 1
ATOM 2410 C CA . ILE B 2 30 ? 82.251 -18.322 25.732 1.00 43.63 30 ILE B CA 1
ATOM 2411 C C . ILE B 2 30 ? 81.689 -17.278 26.644 1.00 40.43 30 ILE B C 1
ATOM 2412 O O . ILE B 2 30 ? 81.145 -17.579 27.717 1.00 41.41 30 ILE B O 1
ATOM 2417 N N . GLU B 2 31 ? 81.825 -16.038 26.226 1.00 40.78 31 GLU B N 1
ATOM 2418 C CA . GLU B 2 31 ? 81.506 -14.928 27.085 1.00 40.15 31 GLU B CA 1
ATOM 2419 C C . GLU B 2 31 ? 79.983 -14.729 27.122 1.00 39.81 31 GLU B C 1
ATOM 2420 O O . GLU B 2 31 ? 79.359 -14.407 26.106 1.00 40.40 31 GLU B O 1
ATOM 2426 N N . VAL B 2 32 ? 79.388 -14.909 28.294 1.00 39.86 32 VAL B N 1
ATOM 2427 C CA . VAL B 2 32 ? 78.034 -14.425 28.520 1.00 38.46 32 VAL B CA 1
ATOM 2428 C C . VAL B 2 32 ? 78.022 -12.962 28.901 1.00 39.58 32 VAL B C 1
ATOM 2429 O O . VAL B 2 32 ? 78.315 -12.591 30.018 1.00 45.33 32 VAL B O 1
ATOM 2433 N N . ASP B 2 33 ? 77.685 -12.127 27.935 1.00 41.04 33 ASP B N 1
ATOM 2434 C CA . ASP B 2 33 ? 77.726 -10.706 28.106 1.00 42.85 33 ASP B CA 1
ATOM 2435 C C . ASP B 2 33 ? 76.582 -10.214 28.990 1.00 47.62 33 ASP B C 1
ATOM 2436 O O . ASP B 2 33 ? 76.739 -9.244 29.730 1.00 48.94 33 ASP B O 1
ATOM 2441 N N . ASN B 2 34 ? 75.435 -10.893 28.944 1.00 46.19 34 ASN B N 1
ATOM 2442 C CA . ASN B 2 34 ? 74.363 -10.598 29.867 1.00 44.54 34 ASN B CA 1
ATOM 2443 C C . ASN B 2 34 ? 73.216 -11.590 29.864 1.00 45.98 34 ASN B C 1
ATOM 2444 O O . ASN B 2 34 ? 73.179 -12.543 29.106 1.00 47.24 34 ASN B O 1
ATOM 2449 N N . MET B 2 35 ? 72.294 -11.344 30.770 1.00 44.86 35 MET B N 1
ATOM 2450 C CA . MET B 2 35 ? 71.252 -12.272 31.112 1.00 44.85 35 MET B CA 1
ATOM 2451 C C . MET B 2 35 ? 69.942 -11.498 31.101 1.00 45.13 35 MET B C 1
ATOM 2452 O O . MET B 2 35 ? 69.808 -10.544 31.869 1.00 41.41 35 MET B O 1
ATOM 2457 N N . ILE B 2 36 ? 68.989 -11.904 30.242 1.00 42.76 36 ILE B N 1
ATOM 2458 C CA . ILE B 2 36 ? 67.667 -11.246 30.152 1.00 38.19 36 ILE B CA 1
ATOM 2459 C C . ILE B 2 36 ? 66.594 -12.093 30.836 1.00 35.33 36 ILE B C 1
ATOM 2460 O O . ILE B 2 36 ? 66.364 -13.237 30.471 1.00 37.02 36 ILE B O 1
ATOM 2465 N N . ASP B 2 37 ? 65.985 -11.522 31.865 1.00 36.39 37 ASP B N 1
ATOM 2466 C CA . ASP B 2 37 ? 64.995 -12.174 32.703 1.00 37.74 37 ASP B CA 1
ATOM 2467 C C . ASP B 2 37 ? 63.598 -11.734 32.247 1.00 38.28 37 ASP B C 1
ATOM 2468 O O . ASP B 2 37 ? 63.248 -10.561 32.329 1.00 36.07 37 ASP B O 1
ATOM 2473 N N . TYR B 2 38 ? 62.799 -12.690 31.778 1.00 41.29 38 TYR B N 1
ATOM 2474 C CA . TYR B 2 38 ? 61.473 -12.388 31.239 1.00 34.71 38 TYR B CA 1
ATOM 2475 C C . TYR B 2 38 ? 60.412 -12.361 32.355 1.00 34.81 38 TYR B C 1
ATOM 2476 O O . TYR B 2 38 ? 59.331 -11.839 32.162 1.00 43.51 38 TYR B O 1
ATOM 2485 N N . SER B 2 39 ? 60.742 -12.866 33.535 1.00 33.90 39 SER B N 1
ATOM 2486 C CA . SER B 2 39 ? 59.886 -12.747 34.714 1.00 38.56 39 SER B CA 1
ATOM 2487 C C . SER B 2 39 ? 59.980 -11.395 35.443 1.00 46.75 39 SER B C 1
ATOM 2488 O O . SER B 2 39 ? 59.285 -11.161 36.422 1.00 50.53 39 SER B O 1
ATOM 2491 N N . LYS B 2 40 ? 60.836 -10.496 34.981 1.00 50.68 40 LYS B N 1
ATOM 2492 C CA . LYS B 2 40 ? 61.246 -9.368 35.811 1.00 46.67 40 LYS B CA 1
ATOM 2493 C C . LYS B 2 40 ? 60.104 -8.358 35.873 1.00 47.72 40 LYS B C 1
ATOM 2494 O O . LYS B 2 40 ? 59.582 -7.928 34.835 1.00 36.42 40 LYS B O 1
ATOM 2500 N N . ASP B 2 41 ? 59.724 -7.984 37.094 1.00 44.31 41 ASP B N 1
ATOM 2501 C CA . ASP B 2 41 ? 58.857 -6.812 37.313 1.00 43.57 41 ASP B CA 1
ATOM 2502 C C . ASP B 2 41 ? 57.380 -7.163 37.071 1.00 41.36 41 ASP B C 1
ATOM 2503 O O . ASP B 2 41 ? 56.573 -6.302 36.713 1.00 41.23 41 ASP B O 1
ATOM 2508 N N . ILE B 2 42 ? 57.060 -8.435 37.249 1.00 41.25 42 ILE B N 1
ATOM 2509 C CA . ILE B 2 42 ? 55.747 -8.975 36.967 1.00 40.88 42 ILE B CA 1
ATOM 2510 C C . ILE B 2 42 ? 55.305 -9.761 38.202 1.00 42.51 42 ILE B C 1
ATOM 2511 O O . ILE B 2 42 ? 56.039 -10.580 38.705 1.00 42.81 42 ILE B O 1
ATOM 2516 N N . LYS B 2 43 ? 54.095 -9.515 38.674 1.00 43.58 43 LYS B N 1
ATOM 2517 C CA . LYS B 2 43 ? 53.547 -10.264 39.807 1.00 45.32 43 LYS B CA 1
ATOM 2518 C C . LYS B 2 43 ? 52.083 -10.506 39.513 1.00 43.68 43 LYS B C 1
ATOM 2519 O O . LYS B 2 43 ? 51.407 -9.592 39.034 1.00 44.21 43 LYS B O 1
ATOM 2525 N N . ASN B 2 44 ? 51.600 -11.716 39.801 1.00 47.67 44 ASN B N 1
ATOM 2526 C CA . ASN B 2 44 ? 50.161 -12.045 39.727 1.00 47.76 44 ASN B CA 1
ATOM 2527 C C . ASN B 2 44 ? 49.606 -12.089 38.302 1.00 46.66 44 ASN B C 1
ATOM 2528 O O . ASN B 2 44 ? 48.516 -11.562 38.027 1.00 42.15 44 ASN B O 1
ATOM 2533 N N . LEU B 2 45 ? 50.345 -12.738 37.408 1.00 44.33 45 LEU B N 1
ATOM 2534 C CA . LEU B 2 45 ? 49.932 -12.868 36.020 1.00 43.74 45 LEU B CA 1
ATOM 2535 C C . LEU B 2 45 ? 49.444 -14.305 35.809 1.00 43.52 45 LEU B C 1
ATOM 2536 O O . LEU B 2 45 ? 50.183 -15.265 36.024 1.00 37.31 45 LEU B O 1
ATOM 2541 N N . VAL B 2 46 ? 48.171 -14.436 35.417 1.00 43.94 46 VAL B N 1
ATOM 2542 C CA . VAL B 2 46 ? 47.497 -15.736 35.272 1.00 39.04 46 VAL B CA 1
ATOM 2543 C C . VAL B 2 46 ? 46.746 -15.817 33.961 1.00 38.51 46 VAL B C 1
ATOM 2544 O O . VAL B 2 46 ? 46.475 -14.801 33.285 1.00 37.69 46 VAL B O 1
ATOM 2548 N N . VAL B 2 47 ? 46.441 -17.046 33.569 1.00 40.55 47 VAL B N 1
ATOM 2549 C CA . VAL B 2 47 ? 45.655 -17.281 32.360 1.00 41.31 47 VAL B CA 1
ATOM 2550 C C . VAL B 2 47 ? 44.190 -17.065 32.757 1.00 38.44 47 VAL B C 1
ATOM 2551 O O . VAL B 2 47 ? 43.739 -17.508 33.825 1.00 33.84 47 VAL B O 1
ATOM 2555 N N . GLY B 2 48 ? 43.492 -16.331 31.904 1.00 42.44 48 GLY B N 1
ATOM 2556 C CA . GLY B 2 48 ? 42.027 -16.280 31.895 1.00 42.78 48 GLY B CA 1
ATOM 2557 C C . GLY B 2 48 ? 41.398 -16.834 30.617 1.00 44.91 48 GLY B C 1
ATOM 2558 O O . GLY B 2 48 ? 42.016 -16.827 29.530 1.00 37.81 48 GLY B O 1
ATOM 2559 N N . TYR B 2 49 ? 40.168 -17.338 30.784 1.00 40.34 49 TYR B N 1
ATOM 2560 C CA . TYR B 2 49 ? 39.279 -17.665 29.691 1.00 39.89 49 TYR B CA 1
ATOM 2561 C C . TYR B 2 49 ? 38.136 -16.631 29.604 1.00 38.87 49 TYR B C 1
ATOM 2562 O O . TYR B 2 49 ? 37.444 -16.376 30.570 1.00 34.12 49 TYR B O 1
ATOM 2571 N N . ILE B 2 50 ? 37.959 -15.999 28.460 1.00 36.63 50 ILE B N 1
ATOM 2572 C CA . ILE B 2 50 ? 36.961 -14.949 28.398 1.00 38.67 50 ILE B CA 1
ATOM 2573 C C . ILE B 2 50 ? 35.610 -15.595 28.070 1.00 41.92 50 ILE B C 1
ATOM 2574 O O . ILE B 2 50 ? 35.378 -16.068 26.940 1.00 36.71 50 ILE B O 1
ATOM 2579 N N . GLN B 2 51 ? 34.750 -15.665 29.086 1.00 41.72 51 GLN B N 1
ATOM 2580 C CA . GLN B 2 51 ? 33.483 -16.417 28.980 1.00 42.60 51 GLN B CA 1
ATOM 2581 C C . GLN B 2 51 ? 32.454 -15.633 28.171 1.00 41.74 51 GLN B C 1
ATOM 2582 O O . GLN B 2 51 ? 31.732 -16.196 27.385 1.00 40.95 51 GLN B O 1
ATOM 2588 N N . SER B 2 52 ? 32.374 -14.332 28.416 1.00 42.97 52 SER B N 1
ATOM 2589 C CA . SER B 2 52 ? 31.402 -13.468 27.720 1.00 42.86 52 SER B CA 1
ATOM 2590 C C . SER B 2 52 ? 31.945 -12.038 27.607 1.00 44.40 52 SER B C 1
ATOM 2591 O O . SER B 2 52 ? 32.776 -11.590 28.409 1.00 42.91 52 SER B O 1
ATOM 2594 N N . LYS B 2 53 ? 31.450 -11.340 26.598 1.00 46.45 53 LYS B N 1
ATOM 2595 C CA . LYS B 2 53 ? 31.819 -9.976 26.313 1.00 48.62 53 LYS B CA 1
ATOM 2596 C C . LYS B 2 53 ? 30.530 -9.188 25.953 1.00 54.77 53 LYS B C 1
ATOM 2597 O O . LYS B 2 53 ? 29.786 -9.570 25.011 1.00 57.12 53 LYS B O 1
ATOM 2603 N N . GLU B 2 54 ? 30.290 -8.110 26.705 1.00 57.20 54 GLU B N 1
ATOM 2604 C CA . GLU B 2 54 ? 29.280 -7.074 26.387 1.00 60.43 54 GLU B CA 1
ATOM 2605 C C . GLU B 2 54 ? 29.962 -5.767 25.979 1.00 60.57 54 GLU B C 1
ATOM 2606 O O . GLU B 2 54 ? 30.945 -5.365 26.584 1.00 63.54 54 GLU B O 1
ATOM 2612 N N . LYS B 2 55 ? 29.449 -5.101 24.958 1.00 61.51 55 LYS B N 1
ATOM 2613 C CA . LYS B 2 55 ? 30.025 -3.836 24.538 1.00 64.28 55 LYS B CA 1
ATOM 2614 C C . LYS B 2 55 ? 28.991 -2.717 24.371 1.00 68.01 55 LYS B C 1
ATOM 2615 O O . LYS B 2 55 ? 29.179 -1.822 23.552 1.00 70.61 55 LYS B O 1
ATOM 2621 N N . GLY B 2 56 ? 27.920 -2.755 25.166 1.00 72.33 56 GLY B N 1
ATOM 2622 C CA . GLY B 2 56 ? 27.007 -1.620 25.306 1.00 73.89 56 GLY B CA 1
ATOM 2623 C C . GLY B 2 56 ? 27.508 -0.517 26.241 1.00 78.70 56 GLY B C 1
ATOM 2624 O O . GLY B 2 56 ? 26.699 0.153 26.888 1.00 78.26 56 GLY B O 1
ATOM 2625 N N . SER B 2 57 ? 28.837 -0.342 26.334 1.00 80.94 57 SER B N 1
ATOM 2626 C CA . SER B 2 57 ? 29.520 0.835 25.751 1.00 78.36 57 SER B CA 1
ATOM 2627 C C . SER B 2 57 ? 31.042 0.977 26.006 1.00 77.36 57 SER B C 1
ATOM 2628 O O . SER B 2 57 ? 31.695 1.819 25.375 1.00 77.54 57 SER B O 1
ATOM 2631 N N . GLY B 2 58 ? 31.603 0.179 26.921 1.00 73.63 62 GLY B N 1
ATOM 2632 C CA . GLY B 2 58 ? 33.004 -0.288 26.813 1.00 70.27 62 GLY B CA 1
ATOM 2633 C C . GLY B 2 58 ? 33.004 -1.785 26.536 1.00 68.71 62 GLY B C 1
ATOM 2634 O O . GLY B 2 58 ? 31.932 -2.373 26.394 1.00 71.44 62 GLY B O 1
ATOM 2635 N N . ASN B 2 59 ? 34.171 -2.427 26.469 1.00 63.06 63 ASN B N 1
ATOM 2636 C CA . ASN B 2 59 ? 34.205 -3.901 26.454 1.00 57.20 63 ASN B CA 1
ATOM 2637 C C . ASN B 2 59 ? 34.230 -4.433 27.876 1.00 54.73 63 ASN B C 1
ATOM 2638 O O . ASN B 2 59 ? 35.271 -4.368 28.526 1.00 53.13 63 ASN B O 1
ATOM 2643 N N . ILE B 2 60 ? 33.096 -4.955 28.360 1.00 50.10 64 ILE B N 1
ATOM 2644 C CA . ILE B 2 60 ? 33.039 -5.546 29.688 1.00 48.70 64 ILE B CA 1
ATOM 2645 C C . ILE B 2 60 ? 33.050 -7.060 29.601 1.00 50.04 64 ILE B C 1
ATOM 2646 O O . ILE B 2 60 ? 32.178 -7.676 28.974 1.00 54.19 64 ILE B O 1
ATOM 2651 N N . CYS B 2 61 ? 34.059 -7.665 30.223 1.00 50.36 65 CYS B N 1
ATOM 2652 C CA . CYS B 2 61 ? 34.378 -9.083 29.998 1.00 41.04 65 CYS B CA 1
ATOM 2653 C C . CYS B 2 61 ? 34.190 -9.861 31.261 1.00 37.87 65 CYS B C 1
ATOM 2654 O O . CYS B 2 61 ? 34.599 -9.421 32.313 1.00 38.11 65 CYS B O 1
ATOM 2657 N N . GLN B 2 62 ? 33.585 -11.036 31.166 1.00 39.79 66 GLN B N 1
ATOM 2658 C CA . GLN B 2 62 ? 33.572 -11.964 32.304 1.00 39.46 66 GLN B CA 1
ATOM 2659 C C . GLN B 2 62 ? 34.638 -13.009 32.051 1.00 39.74 66 GLN B C 1
ATOM 2660 O O . GLN B 2 62 ? 34.656 -13.644 30.986 1.00 40.11 66 GLN B O 1
ATOM 2666 N N . VAL B 2 63 ? 35.563 -13.145 32.994 1.00 39.09 67 VAL B N 1
ATOM 2667 C CA . VAL B 2 63 ? 36.788 -13.909 32.725 1.00 38.64 67 VAL B CA 1
ATOM 2668 C C . VAL B 2 63 ? 36.948 -14.971 33.799 1.00 37.04 67 VAL B C 1
ATOM 2669 O O . VAL B 2 63 ? 36.994 -14.663 35.006 1.00 37.25 67 VAL B O 1
ATOM 2673 N N . ASP B 2 64 ? 37.025 -16.221 33.364 1.00 37.48 68 ASP B N 1
ATOM 2674 C CA . ASP B 2 64 ? 37.399 -17.288 34.273 1.00 38.79 68 ASP B CA 1
ATOM 2675 C C . ASP B 2 64 ? 38.870 -17.248 34.603 1.00 37.04 68 ASP B C 1
ATOM 2676 O O . ASP B 2 64 ? 39.712 -17.491 33.713 1.00 37.66 68 ASP B O 1
ATOM 2681 N N . ILE B 2 65 ? 39.206 -16.995 35.869 1.00 36.45 69 ILE B N 1
ATOM 2682 C CA . ILE B 2 65 ? 40.623 -17.007 36.263 1.00 39.70 69 ILE B CA 1
ATOM 2683 C C . ILE B 2 65 ? 40.968 -18.109 37.249 1.00 44.51 69 ILE B C 1
ATOM 2684 O O . ILE B 2 65 ? 41.915 -17.999 38.014 1.00 43.77 69 ILE B O 1
ATOM 2689 N N . GLY B 2 66 ? 40.222 -19.198 37.202 1.00 48.84 70 GLY B N 1
ATOM 2690 C CA . GLY B 2 66 ? 40.539 -20.347 38.024 1.00 51.48 70 GLY B CA 1
ATOM 2691 C C . GLY B 2 66 ? 40.143 -20.182 39.482 1.00 57.15 70 GLY B C 1
ATOM 2692 O O . GLY B 2 66 ? 40.500 -21.028 40.329 1.00 56.14 70 GLY B O 1
ATOM 2693 N N . GLU B 2 67 ? 39.390 -19.118 39.778 1.00 57.54 71 GLU B N 1
ATOM 2694 C CA . GLU B 2 67 ? 38.706 -18.995 41.074 1.00 57.74 71 GLU B CA 1
ATOM 2695 C C . GLU B 2 67 ? 37.247 -19.482 41.065 1.00 59.45 71 GLU B C 1
ATOM 2696 O O . GLU B 2 67 ? 36.662 -19.853 40.013 1.00 57.16 71 GLU B O 1
ATOM 2702 N N . GLU B 2 68 ? 36.659 -19.448 42.260 1.00 63.95 72 GLU B N 1
ATOM 2703 C CA . GLU B 2 68 ? 35.217 -19.701 42.463 1.00 62.93 72 GLU B CA 1
ATOM 2704 C C . GLU B 2 68 ? 34.322 -18.942 41.461 1.00 61.85 72 GLU B C 1
ATOM 2705 O O . GLU B 2 68 ? 33.426 -19.518 40.824 1.00 59.39 72 GLU B O 1
ATOM 2711 N N . GLU B 2 69 ? 34.576 -17.642 41.344 1.00 58.72 73 GLU B N 1
ATOM 2712 C CA . GLU B 2 69 ? 33.759 -16.779 40.530 1.00 56.07 73 GLU B CA 1
ATOM 2713 C C . GLU B 2 69 ? 34.603 -16.042 39.472 1.00 54.67 73 GLU B C 1
ATOM 2714 O O . GLU B 2 69 ? 35.771 -15.672 39.709 1.00 50.58 73 GLU B O 1
ATOM 2720 N N . PRO B 2 70 ? 34.000 -15.813 38.297 1.00 47.71 74 PRO B N 1
ATOM 2721 C CA . PRO B 2 70 ? 34.587 -15.007 37.253 1.00 46.27 74 PRO B CA 1
ATOM 2722 C C . PRO B 2 70 ? 34.855 -13.601 37.740 1.00 47.05 74 PRO B C 1
ATOM 2723 O O . PRO B 2 70 ? 34.219 -13.184 38.703 1.00 40.42 74 PRO B O 1
ATOM 2727 N N . VAL B 2 71 ? 35.825 -12.912 37.131 1.00 38.41 75 VAL B N 1
ATOM 2728 C CA . VAL B 2 71 ? 36.048 -11.502 37.438 1.00 43.75 75 VAL B CA 1
ATOM 2729 C C . VAL B 2 71 ? 35.622 -10.686 36.223 1.00 41.14 75 VAL B C 1
ATOM 2730 O O . VAL B 2 71 ? 35.832 -11.096 35.109 1.00 39.24 75 VAL B O 1
ATOM 2734 N N . GLN B 2 72 ? 35.030 -9.526 36.462 1.00 43.74 76 GLN B N 1
ATOM 2735 C CA . GLN B 2 72 ? 34.793 -8.554 35.401 1.00 45.64 76 GLN B CA 1
ATOM 2736 C C . GLN B 2 72 ? 36.044 -7.766 35.118 1.00 44.31 76 GLN B C 1
ATOM 2737 O O . GLN B 2 72 ? 36.674 -7.193 36.012 1.00 48.51 76 GLN B O 1
ATOM 2743 N N . ILE B 2 73 ? 36.389 -7.710 33.851 1.00 41.98 77 ILE B N 1
ATOM 2744 C CA . ILE B 2 73 ? 37.482 -6.913 33.426 1.00 42.36 77 ILE B CA 1
ATOM 2745 C C . ILE B 2 73 ? 37.021 -6.085 32.250 1.00 45.26 77 ILE B C 1
ATOM 2746 O O . ILE B 2 73 ? 36.598 -6.623 31.206 1.00 43.57 77 ILE B O 1
ATOM 2751 N N . VAL B 2 74 ? 37.096 -4.772 32.425 1.00 41.65 78 VAL B N 1
ATOM 2752 C CA . VAL B 2 74 ? 36.943 -3.838 31.319 1.00 43.37 78 VAL B CA 1
ATOM 2753 C C . VAL B 2 74 ? 38.209 -3.804 30.458 1.00 46.56 78 VAL B C 1
ATOM 2754 O O . VAL B 2 74 ? 39.309 -3.545 30.968 1.00 47.64 78 VAL B O 1
ATOM 2758 N N . CYS B 2 75 ? 38.077 -4.056 29.157 1.00 50.10 79 CYS B N 1
ATOM 2759 C CA . CYS B 2 75 ? 39.250 -4.041 28.271 1.00 50.15 79 CYS B CA 1
ATOM 2760 C C . CYS B 2 75 ? 38.930 -3.379 26.936 1.00 54.33 79 CYS B C 1
ATOM 2761 O O . CYS B 2 75 ? 38.128 -3.891 26.154 1.00 56.15 79 CYS B O 1
ATOM 2764 N N . GLY B 2 76 ? 39.599 -2.266 26.662 1.00 54.08 80 GLY B N 1
ATOM 2765 C CA . GLY B 2 76 ? 39.332 -1.482 25.466 1.00 54.77 80 GLY B CA 1
ATOM 2766 C C . GLY B 2 76 ? 39.886 -1.974 24.139 1.00 55.87 80 GLY B C 1
ATOM 2767 O O . GLY B 2 76 ? 39.937 -1.220 23.170 1.00 55.51 80 GLY B O 1
ATOM 2768 N N . ALA B 2 77 ? 40.281 -3.235 24.063 1.00 58.32 81 ALA B N 1
ATOM 2769 C CA . ALA B 2 77 ? 41.192 -3.671 23.001 1.00 56.87 81 ALA B CA 1
ATOM 2770 C C . ALA B 2 77 ? 40.468 -4.314 21.800 1.00 58.03 81 ALA B C 1
ATOM 2771 O O . ALA B 2 77 ? 39.584 -5.154 21.966 1.00 63.54 81 ALA B O 1
ATOM 2773 N N . PRO B 2 78 ? 40.866 -3.937 20.583 1.00 56.65 82 PRO B N 1
ATOM 2774 C CA . PRO B 2 78 ? 39.974 -4.088 19.436 1.00 56.20 82 PRO B CA 1
ATOM 2775 C C . PRO B 2 78 ? 39.728 -5.543 19.069 1.00 55.86 82 PRO B C 1
ATOM 2776 O O . PRO B 2 78 ? 38.885 -5.833 18.220 1.00 58.46 82 PRO B O 1
ATOM 2780 N N . ASN B 2 79 ? 40.460 -6.454 19.700 1.00 53.64 83 ASN B N 1
ATOM 2781 C CA . ASN B 2 79 ? 40.528 -7.848 19.230 1.00 48.82 83 ASN B CA 1
ATOM 2782 C C . ASN B 2 79 ? 40.093 -8.818 20.318 1.00 47.10 83 ASN B C 1
ATOM 2783 O O . ASN B 2 79 ? 40.025 -10.023 20.099 1.00 48.10 83 ASN B O 1
ATOM 2788 N N . VAL B 2 80 ? 39.808 -8.281 21.500 1.00 43.99 84 VAL B N 1
ATOM 2789 C CA . VAL B 2 80 ? 39.405 -9.110 22.635 1.00 44.65 84 VAL B CA 1
ATOM 2790 C C . VAL B 2 80 ? 37.961 -9.665 22.372 1.00 44.27 84 VAL B C 1
ATOM 2791 O O . VAL B 2 80 ? 37.090 -8.957 21.881 1.00 41.36 84 VAL B O 1
ATOM 2795 N N . ASP B 2 81 ? 37.718 -10.926 22.690 1.00 41.96 85 ASP B N 1
ATOM 2796 C CA . ASP B 2 81 ? 36.401 -11.513 22.460 1.00 38.69 85 ASP B CA 1
ATOM 2797 C C . ASP B 2 81 ? 36.155 -12.650 23.427 1.00 38.58 85 ASP B C 1
ATOM 2798 O O . ASP B 2 81 ? 37.095 -13.155 23.996 1.00 36.48 85 ASP B O 1
ATOM 2803 N N . ALA B 2 82 ? 34.894 -13.080 23.603 1.00 40.88 86 ALA B N 1
ATOM 2804 C CA . ALA B 2 82 ? 34.613 -14.351 24.331 1.00 37.77 86 ALA B CA 1
ATOM 2805 C C . ALA B 2 82 ? 35.264 -15.529 23.591 1.00 38.35 86 ALA B C 1
ATOM 2806 O O . ALA B 2 82 ? 35.507 -15.444 22.382 1.00 33.71 86 ALA B O 1
ATOM 2808 N N . GLY B 2 83 ? 35.528 -16.625 24.303 1.00 35.50 87 GLY B N 1
ATOM 2809 C CA . GLY B 2 83 ? 36.155 -17.803 23.678 1.00 38.58 87 GLY B CA 1
ATOM 2810 C C . GLY B 2 83 ? 37.684 -17.838 23.753 1.00 42.09 87 GLY B C 1
ATOM 2811 O O . GLY B 2 83 ? 38.284 -18.898 23.644 1.00 44.66 87 GLY B O 1
ATOM 2812 N N . GLN B 2 84 ? 38.287 -16.667 23.971 1.00 42.38 88 GLN B N 1
ATOM 2813 C CA . GLN B 2 84 ? 39.733 -16.457 23.938 1.00 41.79 88 GLN B CA 1
ATOM 2814 C C . GLN B 2 84 ? 40.405 -16.796 25.298 1.00 40.22 88 GLN B C 1
ATOM 2815 O O . GLN B 2 84 ? 40.004 -16.294 26.331 1.00 41.73 88 GLN B O 1
ATOM 2821 N N . HIS B 2 85 ? 41.413 -17.659 25.302 1.00 41.56 89 HIS B N 1
ATOM 2822 C CA . HIS B 2 85 ? 42.360 -17.692 26.423 1.00 39.74 89 HIS B CA 1
ATOM 2823 C C . HIS B 2 85 ? 43.376 -16.536 26.342 1.00 38.48 89 HIS B C 1
ATOM 2824 O O . HIS B 2 85 ? 43.912 -16.202 25.242 1.00 32.92 89 HIS B O 1
ATOM 2831 N N . VAL B 2 86 ? 43.586 -15.899 27.505 1.00 37.80 90 VAL B N 1
ATOM 2832 C CA . VAL B 2 86 ? 44.293 -14.613 27.579 1.00 38.91 90 VAL B CA 1
ATOM 2833 C C . VAL B 2 86 ? 45.202 -14.433 28.798 1.00 34.38 90 VAL B C 1
ATOM 2834 O O . VAL B 2 86 ? 45.217 -15.249 29.709 1.00 34.46 90 VAL B O 1
ATOM 2838 N N . ILE B 2 87 ? 45.910 -13.302 28.837 1.00 42.08 91 ILE B N 1
ATOM 2839 C CA . ILE B 2 87 ? 46.797 -12.978 29.978 1.00 39.67 91 ILE B CA 1
ATOM 2840 C C . ILE B 2 87 ? 46.147 -11.935 30.881 1.00 35.70 91 ILE B C 1
ATOM 2841 O O . ILE B 2 87 ? 45.877 -10.829 30.464 1.00 33.81 91 ILE B O 1
ATOM 2846 N N . VAL B 2 88 ? 45.977 -12.292 32.136 1.00 34.03 92 VAL B N 1
ATOM 2847 C CA . VAL B 2 88 ? 45.385 -11.422 33.114 1.00 36.44 92 VAL B CA 1
ATOM 2848 C C . VAL B 2 88 ? 46.399 -11.031 34.190 1.00 33.92 92 VAL B C 1
ATOM 2849 O O . VAL B 2 88 ? 46.914 -11.881 34.904 1.00 35.07 92 VAL B O 1
ATOM 2853 N N . ALA B 2 89 ? 46.640 -9.736 34.345 1.00 38.53 93 ALA B N 1
ATOM 2854 C CA . ALA B 2 89 ? 47.191 -9.218 35.596 1.00 34.04 93 ALA B CA 1
ATOM 2855 C C . ALA B 2 89 ? 46.102 -9.009 36.614 1.00 37.65 93 ALA B C 1
ATOM 2856 O O . ALA B 2 89 ? 45.271 -8.116 36.482 1.00 40.90 93 ALA B O 1
ATOM 2858 N N . LYS B 2 90 ? 46.132 -9.828 37.649 1.00 40.06 94 LYS B N 1
ATOM 2859 C CA . LYS B 2 90 ? 45.209 -9.695 38.728 1.00 44.76 94 LYS B CA 1
ATOM 2860 C C . LYS B 2 90 ? 45.361 -8.400 39.518 1.00 46.83 94 LYS B C 1
ATOM 2861 O O . LYS B 2 90 ? 46.392 -7.748 39.481 1.00 46.61 94 LYS B O 1
ATOM 2867 N N . VAL B 2 91 ? 44.295 -8.031 40.221 1.00 48.02 95 VAL B N 1
ATOM 2868 C CA . VAL B 2 91 ? 44.346 -6.976 41.230 1.00 49.24 95 VAL B CA 1
ATOM 2869 C C . VAL B 2 91 ? 45.440 -7.419 42.168 1.00 50.27 95 VAL B C 1
ATOM 2870 O O . VAL B 2 91 ? 45.537 -8.617 42.470 1.00 50.63 95 VAL B O 1
ATOM 2874 N N . GLY B 2 92 ? 46.249 -6.450 42.604 1.00 51.27 96 GLY B N 1
ATOM 2875 C CA . GLY B 2 92 ? 47.473 -6.715 43.334 1.00 51.53 96 GLY B CA 1
ATOM 2876 C C . GLY B 2 92 ? 48.694 -6.943 42.450 1.00 54.39 96 GLY B C 1
ATOM 2877 O O . GLY B 2 92 ? 49.769 -7.255 42.947 1.00 54.57 96 GLY B O 1
ATOM 2878 N N . GLY B 2 93 ? 48.543 -6.794 41.138 1.00 52.61 97 GLY B N 1
ATOM 2879 C CA . GLY B 2 93 ? 49.548 -7.295 40.207 1.00 52.09 97 GLY B CA 1
ATOM 2880 C C . GLY B 2 93 ? 50.500 -6.200 39.791 1.00 49.68 97 GLY B C 1
ATOM 2881 O O . GLY B 2 93 ? 50.166 -5.028 39.878 1.00 53.47 97 GLY B O 1
ATOM 2882 N N . ARG B 2 94 ? 51.691 -6.580 39.341 1.00 47.33 98 ARG B N 1
ATOM 2883 C CA . ARG B 2 94 ? 52.679 -5.604 38.866 1.00 46.10 98 ARG B CA 1
ATOM 2884 C C . ARG B 2 94 ? 53.159 -5.967 37.461 1.00 42.70 98 ARG B C 1
ATOM 2885 O O . ARG B 2 94 ? 53.384 -7.141 37.170 1.00 43.89 98 ARG B O 1
ATOM 2893 N N . LEU B 2 95 ? 53.378 -4.954 36.633 1.00 41.13 99 LEU B N 1
ATOM 2894 C CA . LEU B 2 95 ? 53.978 -5.129 35.335 1.00 41.11 99 LEU B CA 1
ATOM 2895 C C . LEU B 2 95 ? 55.108 -4.127 35.105 1.00 42.84 99 LEU B C 1
ATOM 2896 O O . LEU B 2 95 ? 55.140 -3.066 35.719 1.00 41.53 99 LEU B O 1
ATOM 2901 N N . PRO B 2 96 ? 56.016 -4.444 34.171 1.00 41.69 100 PRO B N 1
ATOM 2902 C CA . PRO B 2 96 ? 57.109 -3.541 33.907 1.00 41.57 100 PRO B CA 1
ATOM 2903 C C . PRO B 2 96 ? 56.651 -2.113 33.743 1.00 45.47 100 PRO B C 1
ATOM 2904 O O . PRO B 2 96 ? 55.464 -1.840 33.512 1.00 44.11 100 PRO B O 1
ATOM 2908 N N . GLY B 2 97 ? 57.599 -1.183 33.865 1.00 49.58 101 GLY B N 1
ATOM 2909 C CA . GLY B 2 97 ? 57.292 0.255 33.735 1.00 49.33 101 GLY B CA 1
ATOM 2910 C C . GLY B 2 97 ? 56.571 0.748 34.968 1.00 48.69 101 GLY B C 1
ATOM 2911 O O . GLY B 2 97 ? 55.909 1.798 34.957 1.00 51.64 101 GLY B O 1
ATOM 2912 N N . GLY B 2 98 ? 56.693 -0.020 36.044 1.00 50.63 102 GLY B N 1
ATOM 2913 C CA . GLY B 2 98 ? 56.093 0.376 37.318 1.00 53.97 102 GLY B CA 1
ATOM 2914 C C . GLY B 2 98 ? 54.593 0.572 37.176 1.00 57.13 102 GLY B C 1
ATOM 2915 O O . GLY B 2 98 ? 54.066 1.635 37.476 1.00 54.54 102 GLY B O 1
ATOM 2916 N N . ILE B 2 99 ? 53.919 -0.469 36.685 1.00 59.48 103 ILE B N 1
ATOM 2917 C CA . ILE B 2 99 ? 52.457 -0.464 36.520 1.00 58.52 103 ILE B CA 1
ATOM 2918 C C . ILE B 2 99 ? 51.795 -1.249 37.649 1.00 55.39 103 ILE B C 1
ATOM 2919 O O . ILE B 2 99 ? 52.272 -2.304 38.095 1.00 55.17 103 ILE B O 1
ATOM 2924 N N . LYS B 2 100 ? 50.741 -0.679 38.190 1.00 57.62 104 LYS B N 1
ATOM 2925 C CA . LYS B 2 100 ? 50.088 -1.287 39.334 1.00 61.92 104 LYS B CA 1
ATOM 2926 C C . LYS B 2 100 ? 48.643 -1.623 38.967 1.00 63.05 104 LYS B C 1
ATOM 2927 O O . LYS B 2 100 ? 47.925 -0.788 38.371 1.00 62.60 104 LYS B O 1
ATOM 2933 N N . ILE B 2 101 ? 48.234 -2.848 39.300 1.00 60.37 105 ILE B N 1
ATOM 2934 C CA . ILE B 2 101 ? 46.901 -3.306 38.960 1.00 58.44 105 ILE B CA 1
ATOM 2935 C C . ILE B 2 101 ? 46.020 -3.170 40.168 1.00 55.31 105 ILE B C 1
ATOM 2936 O O . ILE B 2 101 ? 46.169 -3.900 41.144 1.00 54.56 105 ILE B O 1
ATOM 2941 N N . LYS B 2 102 ? 45.083 -2.234 40.061 1.00 57.20 106 LYS B N 1
ATOM 2942 C CA . LYS B 2 102 ? 44.184 -1.868 41.156 1.00 60.35 106 LYS B CA 1
ATOM 2943 C C . LYS B 2 102 ? 42.749 -2.271 40.805 1.00 59.44 106 LYS B C 1
ATOM 2944 O O . LYS B 2 102 ? 42.335 -2.167 39.640 1.00 56.06 106 LYS B O 1
ATOM 2950 N N . ARG B 2 103 ? 42.006 -2.751 41.802 1.00 59.67 107 ARG B N 1
ATOM 2951 C CA . ARG B 2 103 ? 40.546 -2.592 41.816 1.00 59.70 107 ARG B CA 1
ATOM 2952 C C . ARG B 2 103 ? 40.198 -1.192 41.308 1.00 59.71 107 ARG B C 1
ATOM 2953 O O . ARG B 2 103 ? 40.840 -0.213 41.687 1.00 60.08 107 ARG B O 1
ATOM 2961 N N . ALA B 2 104 ? 39.202 -1.107 40.429 1.00 58.81 108 ALA B N 1
ATOM 2962 C CA . ALA B 2 104 ? 38.885 0.137 39.740 1.00 59.52 108 ALA B CA 1
ATOM 2963 C C . ALA B 2 104 ? 37.462 0.143 39.202 1.00 59.94 108 ALA B C 1
ATOM 2964 O O . ALA B 2 104 ? 36.717 -0.855 39.314 1.00 58.77 108 ALA B O 1
ATOM 2966 N N . LYS B 2 105 ? 37.105 1.282 38.615 1.00 59.86 109 LYS B N 1
ATOM 2967 C CA . LYS B 2 105 ? 35.812 1.497 37.955 1.00 59.92 109 LYS B CA 1
ATOM 2968 C C . LYS B 2 105 ? 36.079 2.275 36.704 1.00 55.56 109 LYS B C 1
ATOM 2969 O O . LYS B 2 105 ? 36.614 3.375 36.765 1.00 54.83 109 LYS B O 1
ATOM 2975 N N . LEU B 2 106 ? 35.753 1.702 35.560 1.00 53.27 110 LEU B N 1
ATOM 2976 C CA . LEU B 2 106 ? 35.780 2.466 34.323 1.00 56.88 110 LEU B CA 1
ATOM 2977 C C . LEU B 2 106 ? 34.330 2.788 33.874 1.00 54.95 110 LEU B C 1
ATOM 2978 O O . LEU B 2 106 ? 33.457 1.901 33.836 1.00 51.81 110 LEU B O 1
ATOM 2983 N N . ARG B 2 107 ? 34.087 4.055 33.563 1.00 54.39 111 ARG B N 1
ATOM 2984 C CA . ARG B 2 107 ? 32.756 4.545 33.196 1.00 55.39 111 ARG B CA 1
ATOM 2985 C C . ARG B 2 107 ? 31.710 3.865 34.043 1.00 54.50 111 ARG B C 1
ATOM 2986 O O . ARG B 2 107 ? 30.745 3.286 33.518 1.00 55.32 111 ARG B O 1
ATOM 2994 N N . GLY B 2 108 ? 31.918 3.923 35.356 1.00 51.37 112 GLY B N 1
ATOM 2995 C CA . GLY B 2 108 ? 30.910 3.518 36.315 1.00 53.38 112 GLY B CA 1
ATOM 2996 C C . GLY B 2 108 ? 30.792 2.021 36.468 1.00 55.25 112 GLY B C 1
ATOM 2997 O O . GLY B 2 108 ? 29.809 1.520 37.027 1.00 59.30 112 GLY B O 1
ATOM 2998 N N . GLU B 2 109 ? 31.793 1.289 35.980 1.00 56.94 113 GLU B N 1
ATOM 2999 C CA . GLU B 2 109 ? 31.720 -0.166 35.968 1.00 55.61 113 GLU B CA 1
ATOM 3000 C C . GLU B 2 109 ? 32.992 -0.838 36.488 1.00 56.00 113 GLU B C 1
ATOM 3001 O O . GLU B 2 109 ? 34.091 -0.485 36.093 1.00 54.44 113 GLU B O 1
ATOM 3007 N N . ARG B 2 110 ? 32.818 -1.809 37.378 1.00 54.54 114 ARG B N 1
ATOM 3008 C CA . ARG B 2 110 ? 33.928 -2.523 37.994 1.00 55.16 114 ARG B CA 1
ATOM 3009 C C . ARG B 2 110 ? 34.903 -3.095 36.949 1.00 51.62 114 ARG B C 1
ATOM 3010 O O . ARG B 2 110 ? 34.485 -3.618 35.906 1.00 48.01 114 ARG B O 1
ATOM 3018 N N . SER B 2 111 ? 36.204 -2.944 37.208 1.00 51.46 115 SER B N 1
ATOM 3019 C CA . SER B 2 111 ? 37.228 -3.803 36.597 1.00 51.59 115 SER B CA 1
ATOM 3020 C C . SER B 2 111 ? 38.056 -4.401 37.690 1.00 49.21 115 SER B C 1
ATOM 3021 O O . SER B 2 111 ? 38.640 -3.680 38.512 1.00 48.78 115 SER B O 1
ATOM 3024 N N . GLU B 2 112 ? 38.042 -5.732 37.715 1.00 44.07 116 GLU B N 1
ATOM 3025 C CA . GLU B 2 112 ? 38.928 -6.506 38.564 1.00 48.91 116 GLU B CA 1
ATOM 3026 C C . GLU B 2 112 ? 40.082 -7.122 37.781 1.00 45.69 116 GLU B C 1
ATOM 3027 O O . GLU B 2 112 ? 40.260 -8.341 37.792 1.00 47.27 116 GLU B O 1
ATOM 3033 N N . GLY B 2 113 ? 40.902 -6.286 37.145 1.00 45.79 117 GLY B N 1
ATOM 3034 C CA . GLY B 2 113 ? 42.205 -6.744 36.661 1.00 41.58 117 GLY B CA 1
ATOM 3035 C C . GLY B 2 113 ? 42.399 -6.253 35.264 1.00 40.40 117 GLY B C 1
ATOM 3036 O O . GLY B 2 113 ? 41.722 -5.338 34.827 1.00 37.84 117 GLY B O 1
ATOM 3037 N N . MET B 2 114 ? 43.332 -6.850 34.539 1.00 39.28 118 MET B N 1
ATOM 3038 C CA . MET B 2 114 ? 43.621 -6.350 33.213 1.00 37.95 118 MET B CA 1
ATOM 3039 C C . MET B 2 114 ? 44.069 -7.457 32.280 1.00 36.84 118 MET B C 1
ATOM 3040 O O . MET B 2 114 ? 44.698 -8.419 32.685 1.00 31.63 118 MET B O 1
ATOM 3045 N N . ILE B 2 115 ? 43.688 -7.346 31.009 1.00 37.36 119 ILE B N 1
ATOM 3046 C CA . ILE B 2 115 ? 43.986 -8.406 30.069 1.00 38.64 119 ILE B CA 1
ATOM 3047 C C . ILE B 2 115 ? 45.051 -7.759 29.257 1.00 39.41 119 ILE B C 1
ATOM 3048 O O . ILE B 2 115 ? 44.862 -6.596 28.903 1.00 35.85 119 ILE B O 1
ATOM 3053 N N . CYS B 2 116 ? 46.163 -8.464 28.973 1.00 38.89 120 CYS B N 1
ATOM 3054 C CA . CYS B 2 116 ? 47.402 -7.784 28.553 1.00 38.53 120 CYS B CA 1
ATOM 3055 C C . CYS B 2 116 ? 47.811 -8.057 27.101 1.00 35.35 120 CYS B C 1
ATOM 3056 O O . CYS B 2 116 ? 47.565 -9.122 26.564 1.00 32.46 120 CYS B O 1
ATOM 3059 N N . SER B 2 117 ? 48.437 -7.051 26.502 1.00 36.86 121 SER B N 1
ATOM 3060 C CA . SER B 2 117 ? 49.296 -7.196 25.338 1.00 39.48 121 SER B CA 1
ATOM 3061 C C . SER B 2 117 ? 50.673 -7.787 25.733 1.00 39.48 121 SER B C 1
ATOM 3062 O O . SER B 2 117 ? 51.011 -7.894 26.898 1.00 33.28 121 SER B O 1
ATOM 3065 N N . LEU B 2 118 ? 51.426 -8.230 24.749 1.00 37.26 122 LEU B N 1
ATOM 3066 C CA . LEU B 2 118 ? 52.716 -8.783 25.038 1.00 39.03 122 LEU B CA 1
ATOM 3067 C C . LEU B 2 118 ? 53.660 -7.626 25.481 1.00 43.14 122 LEU B C 1
ATOM 3068 O O . LEU B 2 118 ? 54.324 -7.742 26.510 1.00 42.17 122 LEU B O 1
ATOM 3073 N N . GLN B 2 119 ? 53.607 -6.498 24.761 1.00 40.19 123 GLN B N 1
ATOM 3074 C CA . GLN B 2 119 ? 54.270 -5.247 25.143 1.00 38.74 123 GLN B CA 1
ATOM 3075 C C . GLN B 2 119 ? 54.087 -4.863 26.583 1.00 40.46 123 GLN B C 1
ATOM 3076 O O . GLN B 2 119 ? 54.997 -4.362 27.223 1.00 41.06 123 GLN B O 1
ATOM 3082 N N . GLU B 2 120 ? 52.924 -5.135 27.123 1.00 40.54 124 GLU B N 1
ATOM 3083 C CA . GLU B 2 120 ? 52.624 -4.703 28.473 1.00 42.06 124 GLU B CA 1
ATOM 3084 C C . GLU B 2 120 ? 53.235 -5.631 29.506 1.00 40.57 124 GLU B C 1
ATOM 3085 O O . GLU B 2 120 ? 53.292 -5.318 30.690 1.00 39.46 124 GLU B O 1
ATOM 3091 N N . ILE B 2 121 ? 53.682 -6.794 29.072 1.00 39.81 125 ILE B N 1
ATOM 3092 C CA . ILE B 2 121 ? 54.515 -7.622 29.946 1.00 39.75 125 ILE B CA 1
ATOM 3093 C C . ILE B 2 121 ? 56.022 -7.588 29.545 1.00 37.49 125 ILE B C 1
ATOM 3094 O O . ILE B 2 121 ? 56.784 -8.414 29.973 1.00 31.52 125 ILE B O 1
ATOM 3099 N N . GLY B 2 122 ? 56.412 -6.634 28.705 1.00 34.78 126 GLY B N 1
ATOM 3100 C CA . GLY B 2 122 ? 57.802 -6.267 28.523 1.00 36.21 126 GLY B CA 1
ATOM 3101 C C . GLY B 2 122 ? 58.355 -6.646 27.150 1.00 39.65 126 GLY B C 1
ATOM 3102 O O . GLY B 2 122 ? 59.554 -6.468 26.905 1.00 37.34 126 GLY B O 1
ATOM 3103 N N . ILE B 2 123 ? 57.507 -7.212 26.277 1.00 34.88 127 ILE B N 1
ATOM 3104 C CA . ILE B 2 123 ? 57.928 -7.659 24.954 1.00 32.87 127 ILE B CA 1
ATOM 3105 C C . ILE B 2 123 ? 57.999 -6.477 24.005 1.00 41.71 127 ILE B C 1
ATOM 3106 O O . ILE B 2 123 ? 57.150 -5.565 24.009 1.00 43.94 127 ILE B O 1
ATOM 3111 N N . SER B 2 124 ? 59.049 -6.454 23.211 1.00 44.12 128 SER B N 1
ATOM 3112 C CA . SER B 2 124 ? 59.196 -5.375 22.256 1.00 45.95 128 SER B CA 1
ATOM 3113 C C . SER B 2 124 ? 58.272 -5.641 21.063 1.00 41.94 128 SER B C 1
ATOM 3114 O O . SER B 2 124 ? 58.198 -6.752 20.564 1.00 44.53 128 SER B O 1
ATOM 3117 N N . SER B 2 125 ? 57.544 -4.609 20.664 1.00 45.75 129 SER B N 1
ATOM 3118 C CA . SER B 2 125 ? 56.786 -4.531 19.417 1.00 48.20 129 SER B CA 1
ATOM 3119 C C . SER B 2 125 ? 57.449 -5.149 18.202 1.00 48.30 129 SER B C 1
ATOM 3120 O O . SER B 2 125 ? 56.787 -5.781 17.366 1.00 52.12 129 SER B O 1
ATOM 3123 N N . ASN B 2 126 ? 58.752 -4.939 18.118 1.00 44.00 130 ASN B N 1
ATOM 3124 C CA . ASN B 2 126 ? 59.610 -5.531 17.112 1.00 44.04 130 ASN B CA 1
ATOM 3125 C C . ASN B 2 126 ? 59.410 -7.023 16.928 1.00 41.99 130 ASN B C 1
ATOM 3126 O O . ASN B 2 126 ? 59.751 -7.567 15.883 1.00 39.93 130 ASN B O 1
ATOM 3131 N N . VAL B 2 127 ? 58.969 -7.703 17.970 1.00 36.76 131 VAL B N 1
ATOM 3132 C CA . VAL B 2 127 ? 58.907 -9.146 17.907 1.00 40.84 131 VAL B CA 1
ATOM 3133 C C . VAL B 2 127 ? 57.539 -9.687 18.310 1.00 39.63 131 VAL B C 1
ATOM 3134 O O . VAL B 2 127 ? 57.330 -10.897 18.352 1.00 41.04 131 VAL B O 1
ATOM 3138 N N . VAL B 2 128 ? 56.607 -8.774 18.563 1.00 39.60 132 VAL B N 1
ATOM 3139 C CA . VAL B 2 128 ? 55.204 -9.109 18.743 1.00 42.76 132 VAL B CA 1
ATOM 3140 C C . VAL B 2 128 ? 54.549 -9.506 17.395 1.00 40.97 132 VAL B C 1
ATOM 3141 O O . VAL B 2 128 ? 54.669 -8.741 16.434 1.00 40.93 132 VAL B O 1
ATOM 3145 N N . PRO B 2 129 ? 53.896 -10.705 17.321 1.00 37.88 133 PRO B N 1
ATOM 3146 C CA . PRO B 2 129 ? 53.238 -11.126 16.071 1.00 44.17 133 PRO B CA 1
ATOM 3147 C C . PRO B 2 129 ? 52.181 -10.113 15.650 1.00 42.93 133 PRO B C 1
ATOM 3148 O O . PRO B 2 129 ? 51.504 -9.538 16.508 1.00 40.72 133 PRO B O 1
ATOM 3152 N N . LYS B 2 130 ? 52.076 -9.867 14.349 1.00 47.34 134 LYS B N 1
ATOM 3153 C CA . LYS B 2 130 ? 51.128 -8.868 13.818 1.00 53.12 134 LYS B CA 1
ATOM 3154 C C . LYS B 2 130 ? 49.707 -8.959 14.422 1.00 51.53 134 LYS B C 1
ATOM 3155 O O . LYS B 2 130 ? 49.085 -7.938 14.738 1.00 49.73 134 LYS B O 1
ATOM 3161 N N . ALA B 2 131 ? 49.216 -10.184 14.591 1.00 53.42 135 ALA B N 1
ATOM 3162 C CA . ALA B 2 131 ? 47.859 -10.419 15.108 1.00 56.99 135 ALA B CA 1
ATOM 3163 C C . ALA B 2 131 ? 47.588 -9.686 16.418 1.00 57.19 135 ALA B C 1
ATOM 3164 O O . ALA B 2 131 ? 46.503 -9.128 16.609 1.00 57.83 135 ALA B O 1
ATOM 3166 N N . TYR B 2 132 ? 48.562 -9.674 17.321 1.00 56.95 136 TYR B N 1
ATOM 3167 C CA . TYR B 2 132 ? 48.312 -9.137 18.654 1.00 55.20 136 TYR B CA 1
ATOM 3168 C C . TYR B 2 132 ? 49.008 -7.804 18.830 1.00 56.62 136 TYR B C 1
ATOM 3169 O O . TYR B 2 132 ? 48.995 -7.240 19.902 1.00 56.31 136 TYR B O 1
ATOM 3178 N N . GLU B 2 133 ? 49.609 -7.287 17.764 1.00 61.47 137 GLU B N 1
ATOM 3179 C CA . GLU B 2 133 ? 50.461 -6.097 17.873 1.00 59.86 137 GLU B CA 1
ATOM 3180 C C . GLU B 2 133 ? 49.691 -4.910 18.440 1.00 63.02 137 GLU B C 1
ATOM 3181 O O . GLU B 2 133 ? 50.166 -4.257 19.370 1.00 60.21 137 GLU B O 1
ATOM 3187 N N . ASN B 2 134 ? 48.497 -4.645 17.905 1.00 62.13 138 ASN B N 1
ATOM 3188 C CA . ASN B 2 134 ? 47.714 -3.482 18.347 1.00 59.71 138 ASN B CA 1
ATOM 3189 C C . ASN B 2 134 ? 46.492 -3.806 19.227 1.00 56.83 138 ASN B C 1
ATOM 3190 O O . ASN B 2 134 ? 45.684 -2.937 19.497 1.00 60.01 138 ASN B O 1
ATOM 3195 N N . GLY B 2 135 ? 46.374 -5.035 19.706 1.00 53.15 139 GLY B N 1
ATOM 3196 C CA . GLY B 2 135 ? 45.565 -5.289 20.896 1.00 50.88 139 GLY B CA 1
ATOM 3197 C C . GLY B 2 135 ? 46.234 -6.203 21.917 1.00 48.25 139 GLY B C 1
ATOM 3198 O O . GLY B 2 135 ? 47.401 -6.020 22.246 1.00 47.71 139 GLY B O 1
ATOM 3199 N N . ILE B 2 136 ? 45.480 -7.183 22.414 1.00 44.84 140 ILE B N 1
ATOM 3200 C CA . ILE B 2 136 ? 45.927 -8.041 23.488 1.00 44.27 140 ILE B CA 1
ATOM 3201 C C . ILE B 2 136 ? 46.399 -9.403 22.960 1.00 45.62 140 ILE B C 1
ATOM 3202 O O . ILE B 2 136 ? 46.172 -9.774 21.797 1.00 41.33 140 ILE B O 1
ATOM 3207 N N . PHE B 2 137 ? 47.092 -10.152 23.806 1.00 40.84 141 PHE B N 1
ATOM 3208 C CA . PHE B 2 137 ? 47.538 -11.487 23.391 1.00 39.65 141 PHE B CA 1
ATOM 3209 C C . PHE B 2 137 ? 46.468 -12.553 23.632 1.00 36.99 141 PHE B C 1
ATOM 3210 O O . PHE B 2 137 ? 45.758 -12.546 24.657 1.00 36.65 141 PHE B O 1
ATOM 3218 N N . VAL B 2 138 ? 46.443 -13.504 22.699 1.00 37.62 142 VAL B N 1
ATOM 3219 C CA . VAL B 2 138 ? 45.541 -14.635 22.696 1.00 37.14 142 VAL B CA 1
ATOM 3220 C C . VAL B 2 138 ? 46.333 -15.916 22.460 1.00 35.58 142 VAL B C 1
ATOM 3221 O O . VAL B 2 138 ? 47.004 -16.072 21.437 1.00 39.50 142 VAL B O 1
ATOM 3225 N N . PHE B 2 139 ? 46.241 -16.836 23.402 1.00 33.60 143 PHE B N 1
ATOM 3226 C CA . PHE B 2 139 ? 46.958 -18.078 23.322 1.00 41.55 143 PHE B CA 1
ATOM 3227 C C . PHE B 2 139 ? 46.417 -18.869 22.155 1.00 44.93 143 PHE B C 1
ATOM 3228 O O . PHE B 2 139 ? 45.213 -18.944 22.018 1.00 43.85 143 PHE B O 1
ATOM 3236 N N . PRO B 2 140 ? 47.302 -19.516 21.355 1.00 48.27 144 PRO B N 1
ATOM 3237 C CA . PRO B 2 140 ? 46.857 -20.323 20.226 1.00 47.68 144 PRO B CA 1
ATOM 3238 C C . PRO B 2 140 ? 46.060 -21.572 20.630 1.00 46.91 144 PRO B C 1
ATOM 3239 O O . PRO B 2 140 ? 45.308 -22.112 19.823 1.00 44.77 144 PRO B O 1
ATOM 3243 N N . THR B 2 141 ? 46.195 -22.032 21.860 1.00 48.47 145 THR B N 1
ATOM 3244 C CA . THR B 2 141 ? 45.314 -23.087 22.299 1.00 50.03 145 THR B CA 1
ATOM 3245 C C . THR B 2 141 ? 45.043 -23.026 23.760 1.00 50.58 145 THR B C 1
ATOM 3246 O O . THR B 2 141 ? 45.583 -22.180 24.476 1.00 51.40 145 THR B O 1
ATOM 3250 N N . GLU B 2 142 ? 44.201 -23.965 24.174 1.00 47.83 146 GLU B N 1
ATOM 3251 C CA . GLU B 2 142 ? 43.499 -23.947 25.431 1.00 50.89 146 GLU B CA 1
ATOM 3252 C C . GLU B 2 142 ? 44.462 -24.162 26.585 1.00 45.04 146 GLU B C 1
ATOM 3253 O O . GLU B 2 142 ? 45.336 -25.017 26.522 1.00 40.87 146 GLU B O 1
ATOM 3259 N N . VAL B 2 143 ? 44.284 -23.394 27.652 1.00 45.99 147 VAL B N 1
ATOM 3260 C CA . VAL B 2 143 ? 45.104 -23.541 28.842 1.00 46.66 147 VAL B CA 1
ATOM 3261 C C . VAL B 2 143 ? 44.221 -23.327 30.058 1.00 42.78 147 VAL B C 1
ATOM 3262 O O . VAL B 2 143 ? 43.319 -22.515 30.023 1.00 42.23 147 VAL B O 1
ATOM 3266 N N . GLU B 2 144 ? 44.498 -24.050 31.135 1.00 45.26 148 GLU B N 1
ATOM 3267 C CA . GLU B 2 144 ? 43.678 -24.011 32.330 1.00 46.40 148 GLU B CA 1
ATOM 3268 C C . GLU B 2 144 ? 43.748 -22.630 32.978 1.00 47.11 148 GLU B C 1
ATOM 3269 O O . GLU B 2 144 ? 44.827 -22.160 33.337 1.00 46.38 148 GLU B O 1
ATOM 3275 N N . PRO B 2 145 ? 42.596 -21.954 33.100 1.00 48.75 149 PRO B N 1
ATOM 3276 C CA . PRO B 2 145 ? 42.473 -20.716 33.875 1.00 47.65 149 PRO B CA 1
ATOM 3277 C C . PRO B 2 145 ? 43.019 -20.808 35.276 1.00 44.36 149 PRO B C 1
ATOM 3278 O O . PRO B 2 145 ? 42.764 -21.793 35.965 1.00 43.37 149 PRO B O 1
ATOM 3282 N N . GLY B 2 146 ? 43.720 -19.752 35.701 1.00 47.33 150 GLY B N 1
ATOM 3283 C CA . GLY B 2 146 ? 44.410 -19.721 36.996 1.00 44.26 150 GLY B CA 1
ATOM 3284 C C . GLY B 2 146 ? 45.883 -20.130 36.918 1.00 46.58 150 GLY B C 1
ATOM 3285 O O . GLY B 2 146 ? 46.673 -19.828 37.825 1.00 44.44 150 GLY B O 1
ATOM 3286 N N . THR B 2 147 ? 46.253 -20.845 35.854 1.00 45.92 151 THR B N 1
ATOM 3287 C CA . THR B 2 147 ? 47.654 -21.206 35.610 1.00 46.71 151 THR B CA 1
ATOM 3288 C C . THR B 2 147 ? 48.534 -19.947 35.559 1.00 43.81 151 THR B C 1
ATOM 3289 O O . THR B 2 147 ? 48.136 -18.931 34.986 1.00 42.69 151 THR B O 1
ATOM 3293 N N . ASP B 2 148 ? 49.732 -20.060 36.134 1.00 44.00 152 ASP B N 1
ATOM 3294 C CA . ASP B 2 148 ? 50.797 -19.070 36.003 1.00 40.72 152 ASP B CA 1
ATOM 3295 C C . ASP B 2 148 ? 50.998 -18.680 34.565 1.00 34.84 152 ASP B C 1
ATOM 3296 O O . ASP B 2 148 ? 51.335 -19.520 33.750 1.00 37.08 152 ASP B O 1
ATOM 3301 N N . ALA B 2 149 ? 50.773 -17.406 34.241 1.00 32.98 153 ALA B N 1
ATOM 3302 C CA . ALA B 2 149 ? 50.875 -16.980 32.871 1.00 35.50 153 ALA B CA 1
ATOM 3303 C C . ALA B 2 149 ? 52.255 -17.105 32.249 1.00 38.71 153 ALA B C 1
ATOM 3304 O O . ALA B 2 149 ? 52.341 -17.470 31.051 1.00 39.99 153 ALA B O 1
ATOM 3306 N N . LEU B 2 150 ? 53.318 -16.731 32.988 1.00 34.92 154 LEU B N 1
ATOM 3307 C CA . LEU B 2 150 ? 54.660 -16.643 32.363 1.00 33.89 154 LEU B CA 1
ATOM 3308 C C . LEU B 2 150 ? 55.112 -18.021 32.008 1.00 29.63 154 LEU B C 1
ATOM 3309 O O . LEU B 2 150 ? 55.751 -18.236 30.958 1.00 33.26 154 LEU B O 1
ATOM 3314 N N . THR B 2 151 ? 54.734 -18.949 32.871 1.00 27.45 155 THR B N 1
ATOM 3315 C CA . THR B 2 151 ? 54.981 -20.368 32.680 1.00 37.29 155 THR B CA 1
ATOM 3316 C C . THR B 2 151 ? 54.245 -20.981 31.487 1.00 38.06 155 THR B C 1
ATOM 3317 O O . THR B 2 151 ? 54.822 -21.742 30.703 1.00 40.62 155 THR B O 1
ATOM 3321 N N . ALA B 2 152 ? 52.969 -20.617 31.363 1.00 39.34 156 ALA B N 1
ATOM 3322 C CA . ALA B 2 152 ? 52.147 -20.973 30.224 1.00 34.71 156 ALA B CA 1
ATOM 3323 C C . ALA B 2 152 ? 52.703 -20.349 28.947 1.00 32.51 156 ALA B C 1
ATOM 3324 O O . ALA B 2 152 ? 52.702 -20.992 27.889 1.00 40.17 156 ALA B O 1
ATOM 3326 N N . LEU B 2 153 ? 53.213 -19.110 29.050 1.00 33.14 157 LEU B N 1
ATOM 3327 C CA . LEU B 2 153 ? 53.814 -18.393 27.921 1.00 30.13 157 LEU B CA 1
ATOM 3328 C C . LEU B 2 153 ? 55.269 -18.769 27.564 1.00 33.60 157 LEU B C 1
ATOM 3329 O O . LEU B 2 153 ? 55.840 -18.249 26.603 1.00 36.09 157 LEU B O 1
ATOM 3334 N N . TYR B 2 154 ? 55.861 -19.672 28.330 1.00 33.29 158 TYR B N 1
ATOM 3335 C CA . TYR B 2 154 ? 57.268 -20.025 28.193 1.00 35.01 158 TYR B CA 1
ATOM 3336 C C . TYR B 2 154 ? 58.195 -18.836 28.360 1.00 37.32 158 TYR B C 1
ATOM 3337 O O . TYR B 2 154 ? 59.185 -18.757 27.639 1.00 41.91 158 TYR B O 1
ATOM 3346 N N . LEU B 2 155 ? 57.859 -17.928 29.292 1.00 35.77 159 LEU B N 1
ATOM 3347 C CA . LEU B 2 155 ? 58.608 -16.646 29.500 1.00 37.42 159 LEU B CA 1
ATOM 3348 C C . LEU B 2 155 ? 58.963 -16.483 30.965 1.00 32.81 159 LEU B C 1
ATOM 3349 O O . LEU B 2 155 ? 59.465 -15.478 31.404 1.00 32.88 159 LEU B O 1
ATOM 3354 N N . ASN B 2 156 ? 58.706 -17.508 31.729 1.00 36.14 160 ASN B N 1
ATOM 3355 C CA . ASN B 2 156 ? 59.213 -17.544 33.052 1.00 38.24 160 ASN B CA 1
ATOM 3356 C C . ASN B 2 156 ? 60.662 -18.095 32.972 1.00 34.54 160 ASN B C 1
ATOM 3357 O O . ASN B 2 156 ? 60.955 -19.254 33.308 1.00 35.76 160 ASN B O 1
ATOM 3362 N N . ASP B 2 157 ? 61.561 -17.243 32.513 1.00 33.64 161 ASP B N 1
ATOM 3363 C CA . ASP B 2 157 ? 62.743 -17.719 31.857 1.00 37.70 161 ASP B CA 1
ATOM 3364 C C . ASP B 2 157 ? 63.816 -16.648 31.937 1.00 35.14 161 ASP B C 1
ATOM 3365 O O . ASP B 2 157 ? 63.515 -15.446 32.004 1.00 34.66 161 ASP B O 1
ATOM 3370 N N . GLN B 2 158 ? 65.069 -17.101 31.943 1.00 35.69 162 GLN B N 1
ATOM 3371 C CA . GLN B 2 158 ? 66.209 -16.243 31.671 1.00 36.94 162 GLN B CA 1
ATOM 3372 C C . GLN B 2 158 ? 66.996 -16.690 30.464 1.00 30.94 162 GLN B C 1
ATOM 3373 O O . GLN B 2 158 ? 67.125 -17.876 30.137 1.00 32.46 162 GLN B O 1
ATOM 3379 N N . VAL B 2 159 ? 67.500 -15.684 29.793 1.00 30.68 163 VAL B N 1
ATOM 3380 C CA . VAL B 2 159 ? 68.147 -15.855 28.520 1.00 35.09 163 VAL B CA 1
ATOM 3381 C C . VAL B 2 159 ? 69.572 -15.276 28.586 1.00 32.19 163 VAL B C 1
ATOM 3382 O O . VAL B 2 159 ? 69.785 -14.089 28.878 1.00 33.68 163 VAL B O 1
ATOM 3386 N N . MET B 2 160 ? 70.528 -16.138 28.283 1.00 34.35 164 MET B N 1
ATOM 3387 C CA . MET B 2 160 ? 71.927 -15.767 28.175 1.00 36.52 164 MET B CA 1
ATOM 3388 C C . MET B 2 160 ? 72.199 -15.228 26.804 1.00 37.94 164 MET B C 1
ATOM 3389 O O . MET B 2 160 ? 71.896 -15.909 25.808 1.00 38.60 164 MET B O 1
ATOM 3394 N N . GLU B 2 161 ? 72.802 -14.041 26.746 1.00 32.03 165 GLU B N 1
ATOM 3395 C CA . GLU B 2 161 ? 73.462 -13.583 25.541 1.00 33.65 165 GLU B CA 1
ATOM 3396 C C . GLU B 2 161 ? 74.951 -13.884 25.490 1.00 37.40 165 GLU B C 1
ATOM 3397 O O . GLU B 2 161 ? 75.710 -13.347 26.265 1.00 39.53 165 GLU B O 1
ATOM 3403 N N . PHE B 2 162 ? 75.342 -14.807 24.607 1.00 42.18 166 PHE B N 1
ATOM 3404 C CA . PHE B 2 162 ? 76.726 -15.054 24.235 1.00 40.32 166 PHE B CA 1
ATOM 3405 C C . PHE B 2 162 ? 77.228 -13.942 23.326 1.00 45.16 166 PHE B C 1
ATOM 3406 O O . PHE B 2 162 ? 76.547 -13.548 22.383 1.00 41.79 166 PHE B O 1
ATOM 3414 N N . ASP B 2 163 ? 78.439 -13.471 23.593 1.00 47.17 167 ASP B N 1
ATOM 3415 C CA . ASP B 2 163 ? 79.196 -12.670 22.629 1.00 47.86 167 ASP B CA 1
ATOM 3416 C C . ASP B 2 163 ? 80.358 -13.550 22.109 1.00 51.67 167 ASP B C 1
ATOM 3417 O O . ASP B 2 163 ? 81.428 -13.648 22.746 1.00 54.58 167 ASP B O 1
ATOM 3422 N N . LEU B 2 164 ? 80.123 -14.242 20.994 1.00 49.26 168 LEU B N 1
ATOM 3423 C CA . LEU B 2 164 ? 80.930 -15.417 20.643 1.00 47.71 168 LEU B CA 1
ATOM 3424 C C . LEU B 2 164 ? 82.076 -14.948 19.785 1.00 46.62 168 LEU B C 1
ATOM 3425 O O . LEU B 2 164 ? 81.963 -13.936 19.103 1.00 46.59 168 LEU B O 1
ATOM 3430 N N . THR B 2 165 ? 83.168 -15.705 19.819 1.00 46.47 169 THR B N 1
ATOM 3431 C CA . THR B 2 165 ? 84.260 -15.531 18.894 1.00 44.13 169 THR B CA 1
ATOM 3432 C C . THR B 2 165 ? 83.979 -16.363 17.648 1.00 42.44 169 THR B C 1
ATOM 3433 O O . THR B 2 165 ? 83.197 -17.323 17.703 1.00 40.83 169 THR B O 1
ATOM 3437 N N . PRO B 2 166 ? 84.646 -16.018 16.533 1.00 44.41 170 PRO B N 1
ATOM 3438 C CA . PRO B 2 166 ? 84.490 -16.679 15.226 1.00 47.15 170 PRO B CA 1
ATOM 3439 C C . PRO B 2 166 ? 84.832 -18.170 15.272 1.00 49.40 170 PRO B C 1
ATOM 3440 O O . PRO B 2 166 ? 84.267 -18.967 14.552 1.00 56.17 170 PRO B O 1
ATOM 3444 N N . ASN B 2 167 ? 85.769 -18.514 16.126 1.00 50.30 171 ASN B N 1
ATOM 3445 C CA . ASN B 2 167 ? 86.039 -19.873 16.614 1.00 48.39 171 ASN B CA 1
ATOM 3446 C C . ASN B 2 167 ? 84.799 -20.810 16.821 1.00 47.93 171 ASN B C 1
ATOM 3447 O O . ASN B 2 167 ? 84.849 -22.053 16.652 1.00 46.27 171 ASN B O 1
ATOM 3452 N N . ARG B 2 168 ? 83.714 -20.230 17.299 1.00 44.65 172 ARG B N 1
ATOM 3453 C CA . ARG B 2 168 ? 82.743 -21.014 18.053 1.00 44.99 172 ARG B CA 1
ATOM 3454 C C . ARG B 2 168 ? 81.334 -20.826 17.441 1.00 41.40 172 ARG B C 1
ATOM 3455 O O . ARG B 2 168 ? 80.373 -20.606 18.146 1.00 39.54 172 ARG B O 1
ATOM 3463 N N . ALA B 2 169 ? 81.257 -20.901 16.113 1.00 41.79 173 ALA B N 1
ATOM 3464 C CA . ALA B 2 169 ? 80.007 -21.057 15.376 1.00 39.60 173 ALA B CA 1
ATOM 3465 C C . ALA B 2 169 ? 79.101 -22.168 15.941 1.00 36.07 173 ALA B C 1
ATOM 3466 O O . ALA B 2 169 ? 77.879 -22.079 15.912 1.00 41.98 173 ALA B O 1
ATOM 3468 N N . ASP B 2 170 ? 79.684 -23.186 16.523 1.00 40.04 174 ASP B N 1
ATOM 3469 C CA . ASP B 2 170 ? 78.880 -24.254 17.102 1.00 41.78 174 ASP B CA 1
ATOM 3470 C C . ASP B 2 170 ? 77.883 -23.792 18.166 1.00 42.13 174 ASP B C 1
ATOM 3471 O O . ASP B 2 170 ? 76.822 -24.356 18.310 1.00 47.49 174 ASP B O 1
ATOM 3476 N N . ALA B 2 171 ? 78.218 -22.754 18.903 1.00 39.11 175 ALA B N 1
ATOM 3477 C CA . ALA B 2 171 ? 77.320 -22.225 19.876 1.00 38.66 175 ALA B CA 1
ATOM 3478 C C . ALA B 2 171 ? 76.323 -21.171 19.302 1.00 40.06 175 ALA B C 1
ATOM 3479 O O . ALA B 2 171 ? 75.624 -20.464 20.051 1.00 41.86 175 ALA B O 1
ATOM 3481 N N . LEU B 2 172 ? 76.266 -21.079 17.976 1.00 35.82 176 LEU B N 1
ATOM 3482 C CA . LEU B 2 172 ? 75.224 -20.332 17.278 1.00 38.93 176 LEU B CA 1
ATOM 3483 C C . LEU B 2 172 ? 73.897 -21.146 17.256 1.00 40.57 176 LEU B C 1
ATOM 3484 O O . LEU B 2 172 ? 72.958 -20.844 16.498 1.00 43.92 176 LEU B O 1
ATOM 3489 N N . SER B 2 173 ? 73.792 -22.161 18.105 1.00 36.40 177 SER B N 1
ATOM 3490 C CA . SER B 2 173 ? 72.616 -22.985 18.047 1.00 36.79 177 SER B CA 1
ATOM 3491 C C . SER B 2 173 ? 72.361 -23.608 19.380 1.00 36.62 177 SER B C 1
ATOM 3492 O O . SER B 2 173 ? 73.272 -23.714 20.206 1.00 38.70 177 SER B O 1
ATOM 3495 N N . MET B 2 174 ? 71.124 -24.070 19.577 1.00 37.29 178 MET B N 1
ATOM 3496 C CA . MET B 2 174 ? 70.736 -24.734 20.807 1.00 35.26 178 MET B CA 1
ATOM 3497 C C . MET B 2 174 ? 71.394 -26.068 20.916 1.00 34.79 178 MET B C 1
ATOM 3498 O O . MET B 2 174 ? 71.738 -26.516 21.995 1.00 35.68 178 MET B O 1
ATOM 3503 N N . VAL B 2 175 ? 71.541 -26.730 19.783 1.00 41.17 179 VAL B N 1
ATOM 3504 C CA . VAL B 2 175 ? 72.082 -28.079 19.784 1.00 39.76 179 VAL B CA 1
ATOM 3505 C C . VAL B 2 175 ? 73.616 -28.004 20.033 1.00 35.86 179 VAL B C 1
ATOM 3506 O O . VAL B 2 175 ? 74.136 -28.764 20.824 1.00 35.89 179 VAL B O 1
ATOM 3510 N N . GLY B 2 176 ? 74.310 -27.069 19.377 1.00 35.00 180 GLY B N 1
ATOM 3511 C CA . GLY B 2 176 ? 75.734 -26.772 19.683 1.00 32.92 180 GLY B CA 1
ATOM 3512 C C . GLY B 2 176 ? 76.035 -26.423 21.149 1.00 37.64 180 GLY B C 1
ATOM 3513 O O . GLY B 2 176 ? 77.034 -26.886 21.753 1.00 38.35 180 GLY B O 1
ATOM 3514 N N . THR B 2 177 ? 75.155 -25.626 21.733 1.00 31.61 181 THR B N 1
ATOM 3515 C CA . THR B 2 177 ? 75.342 -25.108 23.050 1.00 33.90 181 THR B CA 1
ATOM 3516 C C . THR B 2 177 ? 75.098 -26.225 24.031 1.00 35.96 181 THR B C 1
ATOM 3517 O O . THR B 2 177 ? 75.701 -26.284 25.091 1.00 36.77 181 THR B O 1
ATOM 3521 N N . ALA B 2 178 ? 74.211 -27.135 23.675 1.00 33.91 182 ALA B N 1
ATOM 3522 C CA . ALA B 2 178 ? 73.892 -28.209 24.573 1.00 33.61 182 ALA B CA 1
ATOM 3523 C C . ALA B 2 178 ? 75.005 -29.215 24.605 1.00 29.54 182 ALA B C 1
ATOM 3524 O O . ALA B 2 178 ? 75.185 -29.884 25.596 1.00 34.99 182 ALA B O 1
ATOM 3526 N N . TYR B 2 179 ? 75.688 -29.396 23.483 1.00 32.75 183 TYR B N 1
ATOM 3527 C CA . TYR B 2 179 ? 76.897 -30.207 23.467 1.00 36.49 183 TYR B CA 1
ATOM 3528 C C . TYR B 2 179 ? 77.998 -29.584 24.364 1.00 39.68 183 TYR B C 1
ATOM 3529 O O . TYR B 2 179 ? 78.657 -30.293 25.139 1.00 33.14 183 TYR B O 1
ATOM 3538 N N . GLU B 2 180 ? 78.159 -28.254 24.287 1.00 41.87 184 GLU B N 1
ATOM 3539 C CA . GLU B 2 180 ? 79.114 -27.566 25.145 1.00 38.29 184 GLU B CA 1
ATOM 3540 C C . GLU B 2 180 ? 78.754 -27.727 26.612 1.00 37.77 184 GLU B C 1
ATOM 3541 O O . GLU B 2 180 ? 79.579 -28.162 27.417 1.00 33.55 184 GLU B O 1
ATOM 3547 N N . VAL B 2 181 ? 77.514 -27.407 26.973 1.00 36.51 185 VAL B N 1
ATOM 3548 C CA . VAL B 2 181 ? 77.083 -27.564 28.365 1.00 35.72 185 VAL B CA 1
ATOM 3549 C C . VAL B 2 181 ? 77.201 -29.009 28.899 1.00 37.00 185 VAL B C 1
ATOM 3550 O O . VAL B 2 181 ? 77.515 -29.243 30.059 1.00 38.99 185 VAL B O 1
ATOM 3554 N N . ALA B 2 182 ? 76.973 -29.987 28.040 1.00 42.06 186 ALA B N 1
ATOM 3555 C CA . ALA B 2 182 ? 76.981 -31.392 28.458 1.00 41.54 186 ALA B CA 1
ATOM 3556 C C . ALA B 2 182 ? 78.411 -31.823 28.795 1.00 41.33 186 ALA B C 1
ATOM 3557 O O . ALA B 2 182 ? 78.636 -32.545 29.763 1.00 38.76 186 ALA B O 1
ATOM 3559 N N . ALA B 2 183 ? 79.370 -31.376 27.990 1.00 40.79 187 ALA B N 1
ATOM 3560 C CA . ALA B 2 183 ? 80.809 -31.487 28.327 1.00 43.02 187 ALA B CA 1
ATOM 3561 C C . ALA B 2 183 ? 81.136 -30.840 29.669 1.00 42.62 187 ALA B C 1
ATOM 3562 O O . ALA B 2 183 ? 81.651 -31.485 30.566 1.00 48.07 187 ALA B O 1
ATOM 3564 N N . LEU B 2 184 ? 80.827 -29.566 29.805 1.00 41.57 188 LEU B N 1
ATOM 3565 C CA . LEU B 2 184 ? 81.071 -28.860 31.053 1.00 42.39 188 LEU B CA 1
ATOM 3566 C C . LEU B 2 184 ? 80.537 -29.586 32.257 1.00 43.71 188 LEU B C 1
ATOM 3567 O O . LEU B 2 184 ? 81.209 -29.667 33.283 1.00 39.06 188 LEU B O 1
ATOM 3572 N N . TYR B 2 185 ? 79.306 -30.082 32.183 1.00 46.69 189 TYR B N 1
ATOM 3573 C CA . TYR B 2 185 ? 78.686 -30.630 33.392 1.00 41.32 189 TYR B CA 1
ATOM 3574 C C . TYR B 2 185 ? 78.688 -32.154 33.413 1.00 44.93 189 TYR B C 1
ATOM 3575 O O . TYR B 2 185 ? 78.207 -32.773 34.377 1.00 43.61 189 TYR B O 1
ATOM 3584 N N . GLN B 2 186 ? 79.279 -32.734 32.369 1.00 44.51 190 GLN B N 1
ATOM 3585 C CA . GLN B 2 186 ? 79.544 -34.176 32.268 1.00 47.77 190 GLN B CA 1
ATOM 3586 C C . GLN B 2 186 ? 78.238 -34.957 32.418 1.00 47.33 190 GLN B C 1
ATOM 3587 O O . GLN B 2 186 ? 78.116 -35.886 33.235 1.00 39.25 190 GLN B O 1
ATOM 3593 N N . THR B 2 187 ? 77.264 -34.557 31.595 1.00 48.46 191 THR B N 1
ATOM 3594 C CA . THR B 2 187 ? 75.888 -35.031 31.721 1.00 46.86 191 THR B CA 1
ATOM 3595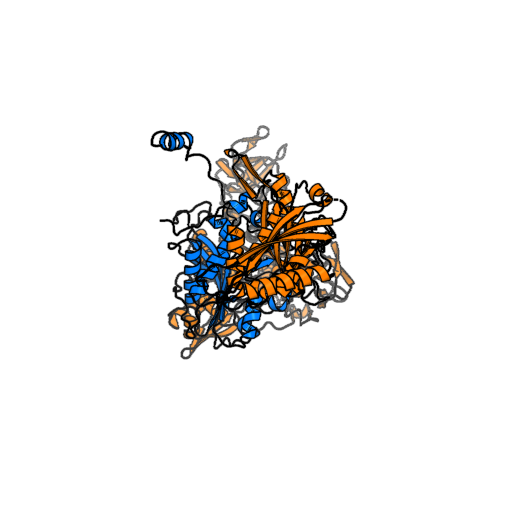 C C . THR B 2 187 ? 75.386 -35.297 30.300 1.00 47.58 191 THR B C 1
ATOM 3596 O O . THR B 2 187 ? 76.025 -34.910 29.342 1.00 46.28 191 THR B O 1
ATOM 3600 N N . GLU B 2 188 ? 74.267 -35.989 30.142 1.00 54.08 192 GLU B N 1
ATOM 3601 C CA . GLU B 2 188 ? 73.859 -36.409 28.803 1.00 53.12 192 GLU B CA 1
ATOM 3602 C C . GLU B 2 188 ? 73.156 -35.290 28.043 1.00 50.26 192 GLU B C 1
ATOM 3603 O O . GLU B 2 188 ? 72.392 -34.528 28.628 1.00 42.61 192 GLU B O 1
ATOM 3609 N N . MET B 2 189 ? 73.423 -35.188 26.743 1.00 47.61 193 MET B N 1
ATOM 3610 C CA . MET B 2 189 ? 72.638 -34.323 25.882 1.00 48.17 193 MET B CA 1
ATOM 3611 C C . MET B 2 189 ? 71.767 -35.177 24.966 1.00 51.80 193 MET B C 1
ATOM 3612 O O . MET B 2 189 ? 72.166 -36.279 24.573 1.00 48.04 193 MET B O 1
ATOM 3617 N N . THR B 2 190 ? 70.568 -34.661 24.657 1.00 52.10 194 THR B N 1
ATOM 3618 C CA . THR B 2 190 ? 69.599 -35.358 23.814 1.00 49.00 194 THR B CA 1
ATOM 3619 C C . THR B 2 190 ? 69.102 -34.474 22.679 1.00 45.52 194 THR B C 1
ATOM 3620 O O . THR B 2 190 ? 68.506 -33.415 22.889 1.00 40.26 194 THR B O 1
ATOM 3624 N N . LYS B 2 191 ? 69.355 -34.917 21.462 1.00 42.38 195 LYS B N 1
ATOM 3625 C CA . LYS B 2 191 ? 68.818 -34.236 20.280 1.00 45.76 195 LYS B CA 1
ATOM 3626 C C . LYS B 2 191 ? 67.283 -34.484 20.147 1.00 42.02 195 LYS B C 1
ATOM 3627 O O . LYS B 2 191 ? 66.742 -35.426 20.729 1.00 37.95 195 LYS B O 1
ATOM 3633 N N . PRO B 2 192 ? 66.586 -33.609 19.428 1.00 44.45 196 PRO B N 1
ATOM 3634 C CA . PRO B 2 192 ? 65.127 -33.726 19.369 1.00 45.86 196 PRO B CA 1
ATOM 3635 C C . PRO B 2 192 ? 64.670 -34.756 18.316 1.00 46.84 196 PRO B C 1
ATOM 3636 O O . PRO B 2 192 ? 65.501 -35.253 17.546 1.00 45.72 196 PRO B O 1
ATOM 3640 N N . GLU B 2 193 ? 63.368 -35.051 18.293 1.00 48.09 197 GLU B N 1
ATOM 3641 C CA . GLU B 2 193 ? 62.782 -36.031 17.364 1.00 46.63 197 GLU B CA 1
ATOM 3642 C C . GLU B 2 193 ? 62.776 -35.477 15.941 1.00 39.98 197 GLU B C 1
ATOM 3643 O O . GLU B 2 193 ? 62.437 -34.324 15.692 1.00 44.75 197 GLU B O 1
ATOM 3649 N N . THR B 2 194 ? 63.214 -36.283 14.999 1.00 45.07 198 THR B N 1
ATOM 3650 C CA . THR B 2 194 ? 63.226 -35.878 13.592 1.00 45.78 198 THR B CA 1
ATOM 3651 C C . THR B 2 194 ? 62.642 -36.962 12.683 1.00 44.79 198 THR B C 1
ATOM 3652 O O . THR B 2 194 ? 62.530 -36.751 11.493 1.00 46.77 198 THR B O 1
ATOM 3656 N N . GLN B 2 195 ? 62.249 -38.106 13.257 1.00 51.14 199 GLN B N 1
ATOM 3657 C CA . GLN B 2 195 ? 61.522 -39.168 12.511 1.00 53.34 199 GLN B CA 1
ATOM 3658 C C . GLN B 2 195 ? 60.016 -38.843 12.281 1.00 50.96 199 GLN B C 1
ATOM 3659 O O . GLN B 2 195 ? 59.195 -38.711 13.215 1.00 48.99 199 GLN B O 1
ATOM 3665 N N . SER B 2 196 ? 59.671 -38.686 11.016 1.00 46.15 200 SER B N 1
ATOM 3666 C CA . SER B 2 196 ? 58.314 -38.393 10.635 1.00 48.99 200 SER B CA 1
ATOM 3667 C C . SER B 2 196 ? 57.574 -39.690 10.213 1.00 51.85 200 SER B C 1
ATOM 3668 O O . SER B 2 196 ? 58.204 -40.647 9.751 1.00 49.83 200 SER B O 1
ATOM 3671 N N . ASN B 2 197 ? 56.251 -39.725 10.393 1.00 58.33 201 ASN B N 1
ATOM 3672 C CA . ASN B 2 197 ? 55.404 -40.813 9.837 1.00 58.74 201 ASN B CA 1
ATOM 3673 C C . ASN B 2 197 ? 55.215 -40.630 8.326 1.00 56.99 201 ASN B C 1
ATOM 3674 O O . ASN B 2 197 ? 54.285 -39.963 7.873 1.00 55.67 201 ASN B O 1
ATOM 3679 N N . GLU B 2 198 ? 56.117 -41.227 7.566 1.00 56.33 202 GLU B N 1
ATOM 3680 C CA . GLU B 2 198 ? 56.297 -40.877 6.167 1.00 59.85 202 GLU B CA 1
ATOM 3681 C C . GLU B 2 198 ? 55.243 -41.579 5.305 1.00 58.82 202 GLU B C 1
ATOM 3682 O O . GLU B 2 198 ? 54.845 -42.730 5.600 1.00 52.34 202 GLU B O 1
ATOM 3688 N N . THR B 2 199 ? 54.823 -40.880 4.249 1.00 55.71 203 THR B N 1
ATOM 3689 C CA . THR B 2 199 ? 53.809 -41.367 3.327 1.00 60.53 203 THR B CA 1
ATOM 3690 C C . THR B 2 199 ? 54.381 -42.439 2.381 1.00 63.75 203 THR B C 1
ATOM 3691 O O . THR B 2 199 ? 55.432 -43.056 2.651 1.00 60.37 203 THR B O 1
ATOM 3695 N N . SER B 2 200 ? 53.673 -42.639 1.266 1.00 64.91 204 SER B N 1
ATOM 3696 C CA . SER B 2 200 ? 53.937 -43.731 0.324 1.00 64.24 204 SER B CA 1
ATOM 3697 C C . SER B 2 200 ? 54.592 -43.142 -0.905 1.00 63.66 204 SER B C 1
ATOM 3698 O O . SER B 2 200 ? 55.133 -43.879 -1.721 1.00 67.21 204 SER B O 1
ATOM 3701 N N . GLU B 2 201 ? 54.504 -41.823 -1.059 1.00 60.72 205 GLU B N 1
ATOM 3702 C CA . GLU B 2 201 ? 55.187 -41.151 -2.156 1.00 65.28 205 GLU B CA 1
ATOM 3703 C C . GLU B 2 201 ? 56.656 -40.822 -1.788 1.00 65.85 205 GLU B C 1
ATOM 3704 O O . GLU B 2 201 ? 57.058 -40.915 -0.637 1.00 61.86 205 GLU B O 1
ATOM 3710 N N . SER B 2 202 ? 57.436 -40.425 -2.793 1.00 66.49 206 SER B N 1
ATOM 3711 C CA . SER B 2 202 ? 58.810 -40.013 -2.596 1.00 64.45 206 SER B CA 1
ATOM 3712 C C . SER B 2 202 ? 58.988 -38.689 -3.275 1.00 66.38 206 SER B C 1
ATOM 3713 O O . SER B 2 202 ? 58.331 -38.409 -4.299 1.00 69.76 206 SER B O 1
ATOM 3716 N N . ALA B 2 203 ? 59.882 -37.879 -2.707 1.00 62.28 207 ALA B N 1
ATOM 3717 C CA . ALA B 2 203 ? 60.248 -36.593 -3.284 1.00 59.27 207 ALA B CA 1
ATOM 3718 C C . ALA B 2 203 ? 61.108 -36.795 -4.520 1.00 54.42 207 ALA B C 1
ATOM 3719 O O . ALA B 2 203 ? 61.253 -35.895 -5.350 1.00 53.82 207 ALA B O 1
ATOM 3721 N N . THR B 2 204 ? 61.691 -37.987 -4.625 1.00 56.65 208 THR B N 1
ATOM 3722 C CA . THR B 2 204 ? 62.426 -38.398 -5.828 1.00 59.68 208 THR B CA 1
ATOM 3723 C C . THR B 2 204 ? 61.557 -38.188 -7.090 1.00 61.54 208 THR B C 1
ATOM 3724 O O . THR B 2 204 ? 62.052 -37.735 -8.130 1.00 60.41 208 THR B O 1
ATOM 3728 N N . ASN B 2 205 ? 60.257 -38.492 -6.970 1.00 63.67 209 ASN B N 1
ATOM 3729 C CA . ASN B 2 205 ? 59.269 -38.287 -8.063 1.00 62.94 209 ASN B CA 1
ATOM 3730 C C . ASN B 2 205 ? 58.634 -36.913 -8.080 1.00 63.83 209 ASN B C 1
ATOM 3731 O O . ASN B 2 205 ? 57.901 -36.575 -9.005 1.00 64.21 209 ASN B O 1
ATOM 3736 N N . GLU B 2 206 ? 58.895 -36.122 -7.047 1.00 62.56 210 GLU B N 1
ATOM 3737 C CA . GLU B 2 206 ? 58.319 -34.801 -6.973 1.00 60.58 210 GLU B CA 1
ATOM 3738 C C . GLU B 2 206 ? 59.205 -33.812 -7.702 1.00 57.25 210 GLU B C 1
ATOM 3739 O O . GLU B 2 206 ? 58.718 -32.857 -8.327 1.00 46.93 210 GLU B O 1
ATOM 3745 N N . LEU B 2 207 ? 60.509 -34.063 -7.630 1.00 56.54 211 LEU B N 1
ATOM 3746 C CA . LEU B 2 207 ? 61.482 -32.985 -7.655 1.00 59.91 211 LEU B CA 1
ATOM 3747 C C . LEU B 2 207 ? 62.827 -33.424 -8.182 1.00 56.74 211 LEU B C 1
ATOM 3748 O O . LEU B 2 207 ? 63.331 -34.490 -7.814 1.00 58.82 211 LEU B O 1
ATOM 3753 N N . SER B 2 208 ? 63.428 -32.573 -9.009 1.00 56.34 212 SER B N 1
ATOM 3754 C CA . SER B 2 208 ? 64.857 -32.672 -9.272 1.00 61.60 212 SER B CA 1
ATOM 3755 C C . SER B 2 208 ? 65.637 -31.494 -8.689 1.00 63.43 212 SER B C 1
ATOM 3756 O O . SER B 2 208 ? 65.208 -30.328 -8.733 1.00 62.45 212 SER B O 1
ATOM 3759 N N . VAL B 2 209 ? 66.813 -31.822 -8.167 1.00 65.64 213 VAL B N 1
ATOM 3760 C CA . VAL B 2 209 ? 67.826 -30.819 -7.844 1.00 64.95 213 VAL B CA 1
ATOM 3761 C C . VAL B 2 209 ? 69.087 -31.089 -8.675 1.00 60.95 213 VAL B C 1
ATOM 3762 O O . VAL B 2 209 ? 69.606 -32.198 -8.685 1.00 61.30 213 VAL B O 1
ATOM 3766 N N . THR B 2 210 ? 69.548 -30.060 -9.376 1.00 60.01 214 THR B N 1
ATOM 3767 C CA . THR B 2 210 ? 70.833 -30.080 -10.066 1.00 60.98 214 THR B CA 1
ATOM 3768 C C . THR B 2 210 ? 71.653 -28.836 -9.630 1.00 57.71 214 THR B C 1
ATOM 3769 O O . THR B 2 210 ? 71.114 -27.735 -9.614 1.00 55.71 214 THR B O 1
ATOM 3773 N N . ILE B 2 211 ? 72.939 -29.038 -9.281 1.00 58.39 215 ILE B N 1
ATOM 3774 C CA . ILE B 2 211 ? 73.900 -27.942 -8.963 1.00 58.84 215 ILE B CA 1
ATOM 3775 C C . ILE B 2 211 ? 74.918 -27.677 -10.078 1.00 57.45 215 ILE B C 1
ATOM 3776 O O . ILE B 2 211 ? 75.702 -28.565 -10.426 1.00 54.21 215 ILE B O 1
ATOM 3781 N N . ASP B 2 212 ? 74.929 -26.443 -10.583 1.00 56.40 216 ASP B N 1
ATOM 3782 C CA . ASP B 2 212 ? 75.768 -26.050 -11.723 1.00 57.78 216 ASP B CA 1
ATOM 3783 C C . ASP B 2 212 ? 77.123 -25.463 -11.281 1.00 59.65 216 ASP B C 1
ATOM 3784 O O . ASP B 2 212 ? 78.100 -25.451 -12.048 1.00 58.49 216 ASP B O 1
ATOM 3789 N N . ASN B 2 213 ? 77.161 -24.939 -10.054 1.00 59.62 217 ASN B N 1
ATOM 3790 C CA . ASN B 2 213 ? 78.348 -24.293 -9.520 1.00 56.75 217 ASN B CA 1
ATOM 3791 C C . ASN B 2 213 ? 78.899 -25.016 -8.286 1.00 58.68 217 ASN B C 1
ATOM 3792 O O . ASN B 2 213 ? 78.974 -24.434 -7.213 1.00 59.50 217 ASN B O 1
ATOM 3797 N N . PRO B 2 214 ? 79.352 -26.277 -8.450 1.00 61.31 218 PRO B N 1
ATOM 3798 C CA . PRO B 2 214 ? 79.713 -27.075 -7.281 1.00 61.22 218 PRO B CA 1
ATOM 3799 C C . PRO B 2 214 ? 80.944 -26.564 -6.532 1.00 60.29 218 PRO B C 1
ATOM 3800 O O . PRO B 2 214 ? 81.203 -26.990 -5.407 1.00 61.89 218 PRO B O 1
ATOM 3804 N N . GLU B 2 215 ? 81.686 -25.649 -7.142 1.00 61.45 219 GLU B N 1
ATOM 3805 C CA . GLU B 2 215 ? 82.835 -25.010 -6.474 1.00 62.46 219 GLU B CA 1
ATOM 3806 C C . GLU B 2 215 ? 82.325 -24.126 -5.334 1.00 63.03 219 GLU B C 1
ATOM 3807 O O . GLU B 2 215 ? 83.073 -23.737 -4.442 1.00 60.28 219 GLU B O 1
ATOM 3813 N N . LYS B 2 216 ? 81.035 -23.805 -5.409 1.00 63.04 220 LYS B N 1
ATOM 3814 C CA . LYS B 2 216 ? 80.437 -22.650 -4.739 1.00 57.05 220 LYS B CA 1
ATOM 3815 C C . LYS B 2 216 ? 79.236 -23.159 -3.918 1.00 53.05 220 LYS B C 1
ATOM 3816 O O . LYS B 2 216 ? 78.665 -22.436 -3.126 1.00 48.07 220 LYS B O 1
ATOM 3822 N N . VAL B 2 217 ? 78.872 -24.417 -4.126 1.00 51.61 221 VAL B N 1
ATOM 3823 C CA . VAL B 2 217 ? 77.744 -25.013 -3.466 1.00 51.27 221 VAL B CA 1
ATOM 3824 C C . VAL B 2 217 ? 78.054 -26.467 -3.154 1.00 50.57 221 VAL B C 1
ATOM 3825 O O . VAL B 2 217 ? 77.624 -27.356 -3.855 1.00 48.23 221 VAL B O 1
ATOM 3829 N N . PRO B 2 218 ? 78.762 -26.708 -2.039 1.00 52.42 222 PRO B N 1
ATOM 3830 C CA . PRO B 2 218 ? 79.136 -28.070 -1.647 1.00 51.00 222 PRO B CA 1
ATOM 3831 C C . PRO B 2 218 ? 77.953 -29.040 -1.518 1.00 51.92 222 PRO B C 1
ATOM 3832 O O . PRO B 2 218 ? 78.140 -30.268 -1.573 1.00 47.39 222 PRO B O 1
ATOM 3836 N N . TYR B 2 219 ? 76.751 -28.507 -1.297 1.00 48.82 223 TYR B N 1
ATOM 3837 C CA . TYR B 2 219 ? 75.611 -29.373 -1.081 1.00 50.26 223 TYR B CA 1
ATOM 3838 C C . TYR B 2 219 ? 74.311 -28.627 -1.265 1.00 49.71 223 TYR B C 1
ATOM 3839 O O . TYR B 2 219 ? 74.211 -27.418 -0.992 1.00 51.88 223 TYR B O 1
ATOM 3848 N N . TYR B 2 220 ? 73.305 -29.356 -1.734 1.00 45.65 224 TYR B N 1
ATOM 3849 C CA . TYR B 2 220 ? 71.959 -28.832 -1.761 1.00 47.32 224 TYR B CA 1
ATOM 3850 C C . TYR B 2 220 ? 70.992 -29.984 -1.712 1.00 47.24 224 TYR B C 1
ATOM 3851 O O . TYR B 2 220 ? 71.030 -30.846 -2.574 1.00 53.02 224 TYR B O 1
ATOM 3860 N N . SER B 2 221 ? 70.145 -30.004 -0.684 1.00 50.37 225 SER B N 1
ATOM 3861 C CA . SER B 2 221 ? 69.034 -30.939 -0.590 1.00 50.48 225 SER B CA 1
ATOM 3862 C C . SER B 2 221 ? 67.663 -30.244 -0.464 1.00 51.28 225 SER B C 1
ATOM 3863 O O . SER B 2 221 ? 67.578 -29.017 -0.284 1.00 53.30 225 SER B O 1
ATOM 3866 N N . ALA B 2 222 ? 66.614 -31.063 -0.612 1.00 52.49 226 ALA B N 1
ATOM 3867 C CA . ALA B 2 222 ? 65.194 -30.680 -0.412 1.00 50.61 226 ALA B CA 1
ATOM 3868 C C . ALA B 2 222 ? 64.343 -31.878 0.045 1.00 52.35 226 ALA B C 1
ATOM 3869 O O . ALA B 2 222 ? 64.652 -33.038 -0.215 1.00 55.26 226 ALA B O 1
ATOM 3871 N N . ARG B 2 223 ? 63.286 -31.589 0.782 1.00 52.44 227 ARG B N 1
ATOM 3872 C CA . ARG B 2 223 ? 62.260 -32.567 1.062 1.00 48.42 227 ARG B CA 1
ATOM 3873 C C . ARG B 2 223 ? 60.904 -31.911 0.777 1.00 49.66 227 ARG B C 1
ATOM 3874 O O . ARG B 2 223 ? 60.803 -30.684 0.642 1.00 52.32 227 ARG B O 1
ATOM 3882 N N . VAL B 2 224 ? 59.871 -32.735 0.651 1.00 47.94 228 VAL B N 1
ATOM 3883 C CA . VAL B 2 224 ? 58.566 -32.233 0.293 1.00 48.78 228 VAL B CA 1
ATOM 3884 C C . VAL B 2 224 ? 57.579 -32.638 1.394 1.00 49.61 228 VAL B C 1
ATOM 3885 O O . VAL B 2 224 ? 57.580 -33.789 1.868 1.00 45.53 228 VAL B O 1
ATOM 3889 N N . VAL B 2 225 ? 56.780 -31.688 1.866 1.00 48.67 229 VAL B N 1
ATOM 3890 C CA . VAL B 2 225 ? 55.683 -32.091 2.702 1.00 51.13 229 VAL B CA 1
ATOM 3891 C C . VAL B 2 225 ? 54.383 -31.454 2.249 1.00 53.49 229 VAL B C 1
ATOM 3892 O O . VAL B 2 225 ? 54.293 -30.260 1.993 1.00 53.43 229 VAL B O 1
ATOM 3896 N N . LYS B 2 226 ? 53.378 -32.301 2.104 1.00 56.54 230 LYS B N 1
ATOM 3897 C CA . LYS B 2 226 ? 52.178 -31.908 1.410 1.00 60.21 230 LYS B CA 1
ATOM 3898 C C . LYS B 2 226 ? 51.037 -31.683 2.408 1.00 57.06 230 LYS B C 1
ATOM 3899 O O . LYS B 2 226 ? 51.026 -32.238 3.517 1.00 50.85 230 LYS B O 1
ATOM 3905 N N . ASN B 2 227 ? 50.095 -30.847 1.997 1.00 56.31 231 ASN B N 1
ATOM 3906 C CA . ASN B 2 227 ? 48.861 -30.651 2.740 1.00 58.87 231 ASN B CA 1
ATOM 3907 C C . ASN B 2 227 ? 49.129 -30.038 4.127 1.00 59.10 231 ASN B C 1
ATOM 3908 O O . ASN B 2 227 ? 48.580 -30.484 5.145 1.00 54.10 231 ASN B O 1
ATOM 3913 N N . VAL B 2 228 ? 49.973 -29.009 4.131 1.00 55.17 232 VAL B N 1
ATOM 3914 C CA . VAL B 2 228 ? 50.127 -28.143 5.284 1.00 56.22 232 VAL B CA 1
ATOM 3915 C C . VAL B 2 228 ? 48.952 -27.163 5.332 1.00 59.15 232 VAL B C 1
ATOM 3916 O O . VAL B 2 228 ? 48.545 -26.604 4.301 1.00 59.22 232 VAL B O 1
ATOM 3920 N N . SER B 2 229 ? 48.427 -26.961 6.541 1.00 60.16 233 SER B N 1
ATOM 3921 C CA . SER B 2 229 ? 47.522 -25.865 6.822 1.00 57.69 233 SER B CA 1
ATOM 3922 C C . SER B 2 229 ? 48.177 -24.839 7.748 1.00 58.26 233 SER B C 1
ATOM 3923 O O . SER B 2 229 ? 48.595 -25.149 8.879 1.00 53.97 233 SER B O 1
ATOM 3926 N N . ILE B 2 230 ? 48.200 -23.608 7.245 1.00 57.74 234 ILE B N 1
ATOM 3927 C CA . ILE B 2 230 ? 48.852 -22.477 7.874 1.00 55.76 234 ILE B CA 1
ATOM 3928 C C . ILE B 2 230 ? 48.000 -21.821 8.934 1.00 55.48 234 ILE B C 1
ATOM 3929 O O . ILE B 2 230 ? 46.855 -21.446 8.671 1.00 54.25 234 ILE B O 1
ATOM 3934 N N . GLU B 2 231 ? 48.586 -21.633 10.114 1.00 52.50 235 GLU B N 1
ATOM 3935 C CA . GLU B 2 231 ? 47.889 -21.096 11.290 1.00 49.95 235 GLU B CA 1
ATOM 3936 C C . GLU B 2 231 ? 48.993 -20.698 12.257 1.00 48.55 235 GLU B C 1
ATOM 3937 O O . GLU B 2 231 ? 50.157 -20.949 11.976 1.00 48.95 235 GLU B O 1
ATOM 3943 N N . PRO B 2 232 ? 48.639 -20.112 13.414 1.00 46.64 236 PRO B N 1
ATOM 3944 C CA . PRO B 2 232 ? 49.698 -19.797 14.393 1.00 44.06 236 PRO B CA 1
ATOM 3945 C C . PRO B 2 232 ? 50.533 -20.990 14.870 1.00 44.12 236 PRO B C 1
ATOM 3946 O O . PRO B 2 232 ? 50.040 -22.106 14.926 1.00 43.80 236 PRO B O 1
ATOM 3950 N N . SER B 2 233 ? 51.796 -20.732 15.211 1.00 41.89 237 SER B N 1
ATOM 3951 C CA . SER B 2 233 ? 52.620 -21.736 15.876 1.00 38.69 237 SER B CA 1
ATOM 3952 C C . SER B 2 233 ? 52.149 -21.863 17.317 1.00 37.13 237 SER B C 1
ATOM 3953 O O . SER B 2 233 ? 51.515 -20.973 17.863 1.00 34.98 237 SER B O 1
ATOM 3956 N N . PRO B 2 234 ? 52.422 -22.998 17.927 1.00 33.39 238 PRO B N 1
ATOM 3957 C CA . PRO B 2 234 ? 52.197 -23.138 19.350 1.00 32.22 238 PRO B CA 1
ATOM 3958 C C . PRO B 2 234 ? 53.060 -22.139 20.104 1.00 35.99 238 PRO B C 1
ATOM 3959 O O . PRO B 2 234 ? 54.000 -21.534 19.517 1.00 33.65 238 PRO B O 1
ATOM 3963 N N . ILE B 2 235 ? 52.698 -21.942 21.369 1.00 32.87 239 ILE B N 1
ATOM 3964 C CA . ILE B 2 235 ? 53.102 -20.802 22.153 1.00 37.57 239 ILE B CA 1
ATOM 3965 C C . ILE B 2 235 ? 54.617 -20.945 22.502 1.00 35.28 239 ILE B C 1
ATOM 3966 O O . ILE B 2 235 ? 55.346 -19.960 22.517 1.00 34.92 239 ILE B O 1
ATOM 3971 N N . TRP B 2 236 ? 55.074 -22.184 22.678 1.00 37.69 240 TRP B N 1
ATOM 3972 C CA . TRP B 2 236 ? 56.491 -22.458 22.943 1.00 37.17 240 TRP B CA 1
ATOM 3973 C C . TRP B 2 236 ? 57.385 -22.128 21.755 1.00 38.49 240 TRP B C 1
ATOM 3974 O O . TRP B 2 236 ? 58.485 -21.655 21.966 1.00 38.00 240 TRP B O 1
ATOM 3985 N N . VAL B 2 237 ? 56.931 -22.396 20.515 1.00 38.89 241 VAL B N 1
ATOM 3986 C CA . VAL B 2 237 ? 57.603 -21.847 19.317 1.00 34.86 241 VAL B CA 1
ATOM 3987 C C . VAL B 2 237 ? 57.550 -20.321 19.318 1.00 35.67 241 VAL B C 1
ATOM 3988 O O . VAL B 2 237 ? 58.566 -19.600 19.152 1.00 28.44 241 VAL B O 1
ATOM 3992 N N . GLN B 2 238 ? 56.360 -19.788 19.492 1.00 33.44 242 GLN B N 1
ATOM 3993 C CA . GLN B 2 238 ? 56.264 -18.360 19.468 1.00 31.58 242 GLN B CA 1
ATOM 3994 C C . GLN B 2 238 ? 57.274 -17.736 20.451 1.00 25.97 242 GLN B C 1
ATOM 3995 O O . GLN B 2 238 ? 57.953 -16.765 20.104 1.00 32.08 242 GLN B O 1
ATOM 4001 N N . ALA B 2 239 ? 57.282 -18.232 21.684 1.00 28.15 243 ALA B N 1
ATOM 4002 C CA . ALA B 2 239 ? 57.954 -17.547 22.815 1.00 32.08 243 ALA B CA 1
ATOM 4003 C C . ALA B 2 239 ? 59.478 -17.668 22.689 1.00 34.66 243 ALA B C 1
ATOM 4004 O O . ALA B 2 239 ? 60.232 -16.717 22.917 1.00 39.08 243 ALA B O 1
ATOM 4006 N N . ARG B 2 240 ? 59.917 -18.860 22.306 1.00 31.29 244 ARG B N 1
ATOM 4007 C CA . ARG B 2 240 ? 61.303 -19.120 21.954 1.00 31.15 244 ARG B CA 1
ATOM 4008 C C . ARG B 2 240 ? 61.833 -18.303 20.799 1.00 35.61 244 ARG B C 1
ATOM 4009 O O . ARG B 2 240 ? 62.955 -17.789 20.873 1.00 33.97 244 ARG B O 1
ATOM 4017 N N . LEU B 2 241 ? 61.053 -18.149 19.731 1.00 30.73 245 LEU B N 1
ATOM 4018 C CA . LEU B 2 241 ? 61.437 -17.153 18.726 1.00 31.56 245 LEU B CA 1
ATOM 4019 C C . LEU B 2 241 ? 61.548 -15.762 19.332 1.00 32.19 245 LEU B C 1
ATOM 4020 O O . LEU B 2 241 ? 62.510 -15.071 19.107 1.00 35.68 245 LEU B O 1
ATOM 4025 N N . ILE B 2 242 ? 60.513 -15.325 20.034 1.00 33.37 246 ILE B N 1
ATOM 4026 C CA . ILE B 2 242 ? 60.535 -14.034 20.700 1.00 35.45 246 ILE B CA 1
ATOM 4027 C C . ILE B 2 242 ? 61.770 -13.798 21.598 1.00 32.01 246 ILE B C 1
ATOM 4028 O O . ILE B 2 242 ? 62.478 -12.811 21.425 1.00 31.73 246 ILE B O 1
ATOM 4033 N N . LYS B 2 243 ? 61.997 -14.691 22.562 1.00 35.74 247 LYS B N 1
ATOM 4034 C CA . LYS B 2 243 ? 63.210 -14.668 23.410 1.00 36.43 247 LYS B CA 1
ATOM 4035 C C . LYS B 2 243 ? 64.517 -14.568 22.587 1.00 39.95 247 LYS B C 1
ATOM 4036 O O . LYS B 2 243 ? 65.536 -14.063 23.058 1.00 39.11 247 LYS B O 1
ATOM 4042 N N . ALA B 2 244 ? 64.471 -14.996 21.336 1.00 40.22 248 ALA B N 1
ATOM 4043 C CA . ALA B 2 244 ? 65.649 -14.984 20.496 1.00 35.99 248 ALA B CA 1
ATOM 4044 C C . ALA B 2 244 ? 65.618 -13.814 19.514 1.00 39.31 248 ALA B C 1
ATOM 4045 O O . ALA B 2 244 ? 66.416 -13.746 18.596 1.00 40.11 248 ALA B O 1
ATOM 4047 N N . GLY B 2 245 ? 64.698 -12.891 19.732 1.00 37.90 249 GLY B N 1
ATOM 4048 C CA . GLY B 2 245 ? 64.608 -11.675 18.938 1.00 40.41 249 GLY B CA 1
ATOM 4049 C C . GLY B 2 245 ? 64.037 -11.858 17.525 1.00 40.95 249 GLY B C 1
ATOM 4050 O O . GLY B 2 245 ? 64.325 -11.070 16.646 1.00 42.66 249 GLY B O 1
ATOM 4051 N N . ILE B 2 246 ? 63.261 -12.914 17.300 1.00 38.90 250 ILE B N 1
ATOM 4052 C CA . ILE B 2 246 ? 62.587 -13.086 16.001 1.00 39.08 250 ILE B CA 1
ATOM 4053 C C . ILE B 2 246 ? 61.063 -12.981 16.179 1.00 36.03 250 ILE B C 1
ATOM 4054 O O . ILE B 2 246 ? 60.490 -13.595 17.107 1.00 33.82 250 ILE B O 1
ATOM 4059 N N . ARG B 2 247 ? 60.424 -12.146 15.351 1.00 39.59 251 ARG B N 1
ATOM 4060 C CA . ARG B 2 247 ? 58.948 -12.087 15.279 1.00 40.05 251 ARG B CA 1
ATOM 4061 C C . ARG B 2 247 ? 58.372 -13.345 14.672 1.00 38.68 251 ARG B C 1
ATOM 4062 O O . ARG B 2 247 ? 58.708 -13.696 13.539 1.00 44.56 251 ARG B O 1
ATOM 4070 N N . PRO B 2 248 ? 57.485 -14.008 15.409 1.00 36.28 252 PRO B N 1
ATOM 4071 C CA . PRO B 2 248 ? 56.707 -15.100 14.890 1.00 40.49 252 PRO B CA 1
ATOM 4072 C C . PRO B 2 248 ? 55.775 -14.603 13.790 1.00 42.49 252 PRO B C 1
ATOM 4073 O O . PRO B 2 248 ? 55.226 -13.478 13.873 1.00 38.05 252 PRO B O 1
ATOM 4077 N N . ILE B 2 249 ? 55.634 -15.438 12.763 1.00 42.66 253 ILE B N 1
ATOM 4078 C CA . ILE B 2 249 ? 54.838 -15.101 11.610 1.00 41.14 253 ILE B CA 1
ATOM 4079 C C . ILE B 2 249 ? 53.717 -16.105 11.488 1.00 40.19 253 ILE B C 1
ATOM 4080 O O . ILE B 2 249 ? 52.564 -15.753 11.651 1.00 40.52 253 ILE B O 1
ATOM 4085 N N . ASN B 2 250 ? 54.056 -17.361 11.222 1.00 41.34 254 ASN B N 1
ATOM 4086 C CA . ASN B 2 250 ? 53.092 -18.437 11.341 1.00 39.49 254 ASN B CA 1
ATOM 4087 C C . ASN B 2 250 ? 53.770 -19.761 11.432 1.00 41.28 254 ASN B C 1
ATOM 4088 O O . ASN B 2 250 ? 54.987 -19.836 11.332 1.00 37.86 254 ASN B O 1
ATOM 4093 N N . ASN B 2 251 ? 52.984 -20.822 11.594 1.00 40.28 255 ASN B N 1
ATOM 4094 C CA . ASN B 2 251 ? 53.548 -22.136 11.841 1.00 43.12 255 ASN B CA 1
ATOM 4095 C C . ASN B 2 251 ? 54.663 -22.572 10.850 1.00 44.82 255 ASN B C 1
ATOM 4096 O O . ASN B 2 251 ? 55.674 -23.107 11.263 1.00 44.95 255 ASN B O 1
ATOM 4101 N N . VAL B 2 252 ? 54.527 -22.287 9.564 1.00 48.20 256 VAL B N 1
ATOM 4102 C CA . VAL B 2 252 ? 55.497 -22.807 8.578 1.00 47.04 256 VAL B CA 1
ATOM 4103 C C . VAL B 2 252 ? 56.739 -21.921 8.501 1.00 44.58 256 VAL B C 1
ATOM 4104 O O . VAL B 2 252 ? 57.864 -22.405 8.530 1.00 43.53 256 VAL B O 1
ATOM 4108 N N . VAL B 2 253 ? 56.524 -20.623 8.370 1.00 44.09 257 VAL B N 1
ATOM 4109 C CA . VAL B 2 253 ? 57.615 -19.672 8.370 1.00 44.23 257 VAL B CA 1
ATOM 4110 C C . VAL B 2 253 ? 58.401 -19.787 9.676 1.00 46.41 257 VAL B C 1
ATOM 4111 O O . VAL B 2 253 ? 59.600 -19.550 9.694 1.00 51.61 257 VAL B O 1
ATOM 4115 N N . ASP B 2 254 ? 57.709 -20.136 10.761 1.00 41.72 258 ASP B N 1
ATOM 4116 C CA . ASP B 2 254 ? 58.269 -20.091 12.079 1.00 37.99 258 ASP B CA 1
ATOM 4117 C C . ASP B 2 254 ? 59.127 -21.305 12.290 1.00 40.44 258 ASP B C 1
ATOM 4118 O O . ASP B 2 254 ? 60.136 -21.228 12.985 1.00 41.12 258 ASP B O 1
ATOM 4123 N N . ILE B 2 255 ? 58.717 -22.431 11.707 1.00 40.79 259 ILE B N 1
ATOM 4124 C CA . ILE B 2 255 ? 59.496 -23.675 11.750 1.00 38.81 259 ILE B CA 1
ATOM 4125 C C . ILE B 2 255 ? 60.912 -23.491 11.234 1.00 39.97 259 ILE B C 1
ATOM 4126 O O . ILE B 2 255 ? 61.848 -24.135 11.737 1.00 36.48 259 ILE B O 1
ATOM 4131 N N . SER B 2 256 ? 61.093 -22.601 10.262 1.00 37.66 260 SER B N 1
ATOM 4132 C CA . SER B 2 256 ? 62.390 -22.516 9.632 1.00 41.00 260 SER B CA 1
ATOM 4133 C C . SER B 2 256 ? 63.383 -21.599 10.378 1.00 39.90 260 SER B C 1
ATOM 4134 O O . SER B 2 256 ? 64.642 -21.732 10.235 1.00 35.90 260 SER B O 1
ATOM 4137 N N . ASN B 2 257 ? 62.801 -20.637 11.103 1.00 38.95 261 ASN B N 1
ATOM 4138 C CA . ASN B 2 257 ? 63.499 -19.792 12.053 1.00 36.83 261 ASN B CA 1
ATOM 4139 C C . ASN B 2 257 ? 63.850 -20.601 13.284 1.00 37.21 261 ASN B C 1
ATOM 4140 O O . ASN B 2 257 ? 64.928 -20.468 13.830 1.00 44.23 261 ASN B O 1
ATOM 4145 N N . TYR B 2 258 ? 62.951 -21.479 13.680 1.00 37.50 262 TYR B N 1
ATOM 4146 C CA . TYR B 2 258 ? 63.109 -22.280 14.878 1.00 36.90 262 TYR B CA 1
ATOM 4147 C C . TYR B 2 258 ? 64.219 -23.311 14.752 1.00 37.80 262 TYR B C 1
ATOM 4148 O O . TYR B 2 258 ? 64.955 -23.605 15.702 1.00 39.14 262 TYR B O 1
ATOM 4157 N N . VAL B 2 259 ? 64.319 -23.895 13.579 1.00 39.22 263 VAL B N 1
ATOM 4158 C CA . VAL B 2 259 ? 65.240 -24.976 13.363 1.00 39.66 263 VAL B CA 1
ATOM 4159 C C . VAL B 2 259 ? 66.571 -24.374 13.004 1.00 34.38 263 VAL B C 1
ATOM 4160 O O . VAL B 2 259 ? 67.592 -24.932 13.357 1.00 35.44 263 VAL B O 1
ATOM 4164 N N . LEU B 2 260 ? 66.569 -23.206 12.373 1.00 35.31 264 LEU B N 1
ATOM 4165 C CA . LEU B 2 260 ? 67.785 -22.363 12.355 1.00 40.74 264 LEU B CA 1
ATOM 4166 C C . LEU B 2 260 ? 68.381 -22.168 13.740 1.00 40.24 264 LEU B C 1
ATOM 4167 O O . LEU B 2 260 ? 69.554 -22.404 13.924 1.00 41.70 264 LEU B O 1
ATOM 4172 N N . LEU B 2 261 ? 67.582 -21.689 14.694 1.00 40.39 265 LEU B N 1
ATOM 4173 C CA . LEU B 2 261 ? 68.029 -21.564 16.079 1.00 42.19 265 LEU B CA 1
ATOM 4174 C C . LEU B 2 261 ? 68.349 -22.885 16.733 1.00 41.86 265 LEU B C 1
ATOM 4175 O O . LEU B 2 261 ? 69.239 -22.937 17.538 1.00 41.84 265 LEU B O 1
ATOM 4180 N N . GLU B 2 262 ? 67.642 -23.957 16.396 1.00 45.33 266 GLU B N 1
ATOM 4181 C CA . GLU B 2 262 ? 67.822 -25.218 17.122 1.00 43.94 266 GLU B CA 1
ATOM 4182 C C . GLU B 2 262 ? 69.103 -25.944 16.694 1.00 43.09 266 GLU B C 1
ATOM 4183 O O . GLU B 2 262 ? 69.820 -26.515 17.523 1.00 41.37 266 GLU B O 1
ATOM 4189 N N . TYR B 2 263 ? 69.367 -25.953 15.386 1.00 42.18 267 TYR B N 1
ATOM 4190 C CA . TYR B 2 263 ? 70.381 -26.832 14.820 1.00 41.37 267 TYR B CA 1
ATOM 4191 C C . TYR B 2 263 ? 71.493 -26.017 14.204 1.00 41.68 267 TYR B C 1
ATOM 4192 O O . TYR B 2 263 ? 72.562 -26.534 14.005 1.00 40.67 267 TYR B O 1
ATOM 4201 N N . GLY B 2 264 ? 71.211 -24.751 13.912 1.00 36.20 268 GLY B N 1
ATOM 4202 C CA . GLY B 2 264 ? 72.156 -23.870 13.253 1.00 37.57 268 GLY B CA 1
ATOM 4203 C C . GLY B 2 264 ? 72.098 -23.902 11.743 1.00 36.52 268 GLY B C 1
ATOM 4204 O O . GLY B 2 264 ? 72.918 -23.263 11.117 1.00 28.43 268 GLY B O 1
ATOM 4205 N N . GLN B 2 265 ? 71.171 -24.684 11.168 1.00 36.25 269 GLN B N 1
ATOM 4206 C CA . GLN B 2 265 ? 71.054 -24.888 9.690 1.00 38.99 269 GLN B CA 1
ATOM 4207 C C . GLN B 2 265 ? 69.994 -23.967 9.119 1.00 37.56 269 GLN B C 1
ATOM 4208 O O . GLN B 2 265 ? 68.832 -24.124 9.442 1.00 39.93 269 GLN B O 1
ATOM 4214 N N . PRO B 2 266 ? 70.398 -22.986 8.296 1.00 37.82 270 PRO B N 1
ATOM 4215 C CA . PRO B 2 266 ? 69.371 -22.178 7.614 1.00 38.09 270 PRO B CA 1
ATOM 4216 C C . PRO B 2 266 ? 68.510 -23.051 6.692 1.00 38.51 270 PRO B C 1
ATOM 4217 O O . PRO B 2 266 ? 69.026 -23.917 6.019 1.00 41.04 270 PRO B O 1
ATOM 4221 N N . LEU B 2 267 ? 67.202 -22.848 6.719 1.00 42.08 271 LEU B N 1
ATOM 4222 C CA . LEU B 2 267 ? 66.271 -23.610 5.892 1.00 42.01 271 LEU B CA 1
ATOM 4223 C C . LEU B 2 267 ? 65.484 -22.612 5.083 1.00 45.08 271 LEU B C 1
ATOM 4224 O O . LEU B 2 267 ? 65.205 -21.523 5.552 1.00 45.95 271 LEU B O 1
ATOM 4229 N N . HIS B 2 268 ? 65.149 -22.958 3.853 1.00 48.55 272 HIS B N 1
ATOM 4230 C CA . HIS B 2 268 ? 64.221 -22.146 3.097 1.00 46.59 272 HIS B CA 1
ATOM 4231 C C . HIS B 2 268 ? 62.985 -22.920 2.682 1.00 47.33 272 HIS B C 1
ATOM 4232 O O . HIS B 2 268 ? 63.051 -24.105 2.327 1.00 49.32 272 HIS B O 1
ATOM 4239 N N . MET B 2 269 ? 61.850 -22.235 2.729 1.00 50.07 273 MET B N 1
ATOM 4240 C CA . MET B 2 269 ? 60.608 -22.812 2.244 1.00 53.29 273 MET B CA 1
ATOM 4241 C C . MET B 2 269 ? 60.060 -22.138 1.002 1.00 54.80 273 MET B C 1
ATOM 4242 O O . MET B 2 269 ? 60.002 -20.901 0.884 1.00 54.72 273 MET B O 1
ATOM 4247 N N . PHE B 2 270 ? 59.736 -23.005 0.050 1.00 55.88 274 PHE B N 1
ATOM 4248 C CA . PHE B 2 270 ? 59.070 -22.643 -1.189 1.00 56.26 274 PHE B CA 1
ATOM 4249 C C . PHE B 2 270 ? 57.677 -23.258 -1.165 1.00 53.76 274 PHE B C 1
ATOM 4250 O O . PHE B 2 270 ? 57.499 -24.396 -0.746 1.00 51.19 274 PHE B O 1
ATOM 4258 N N . ASP B 2 271 ? 56.694 -22.502 -1.621 1.00 56.02 275 ASP B N 1
ATOM 4259 C CA . ASP B 2 271 ? 55.412 -23.096 -2.007 1.00 56.31 275 ASP B CA 1
ATOM 4260 C C . ASP B 2 271 ? 55.673 -24.052 -3.165 1.00 51.63 275 ASP B C 1
ATOM 4261 O O . ASP B 2 271 ? 56.123 -23.629 -4.216 1.00 41.47 275 ASP B O 1
ATOM 4266 N N . GLN B 2 272 ? 55.435 -25.337 -2.947 1.00 49.80 276 GLN B N 1
ATOM 4267 C CA . GLN B 2 272 ? 55.743 -26.334 -3.969 1.00 56.19 276 GLN B CA 1
ATOM 4268 C C . GLN B 2 272 ? 54.966 -26.058 -5.266 1.00 55.65 276 GLN B C 1
ATOM 4269 O O . GLN B 2 272 ? 55.465 -26.282 -6.362 1.00 59.27 276 GLN B O 1
ATOM 4275 N N . ASP B 2 273 ? 53.747 -25.559 -5.112 1.00 57.92 277 ASP B N 1
ATOM 4276 C CA . ASP B 2 273 ? 52.827 -25.367 -6.226 1.00 56.56 277 ASP B CA 1
ATOM 4277 C C . ASP B 2 273 ? 53.054 -23.966 -6.758 1.00 55.86 277 ASP B C 1
ATOM 4278 O O . ASP B 2 273 ? 52.166 -23.383 -7.347 1.00 54.52 277 ASP B O 1
ATOM 4283 N N . HIS B 2 274 ? 54.255 -23.427 -6.547 1.00 57.08 278 HIS B N 1
ATOM 4284 C CA . HIS B 2 274 ? 54.575 -22.083 -7.039 1.00 55.79 278 HIS B CA 1
ATOM 4285 C C . HIS B 2 274 ? 56.052 -21.825 -7.350 1.00 53.31 278 HIS B C 1
ATOM 4286 O O . HIS B 2 274 ? 56.406 -20.732 -7.815 1.00 52.83 278 HIS B O 1
ATOM 4293 N N . ILE B 2 275 ? 56.898 -22.833 -7.133 1.00 53.46 279 ILE B N 1
ATOM 4294 C CA . ILE B 2 275 ? 58.238 -22.849 -7.727 1.00 56.17 279 ILE B CA 1
ATOM 4295 C C . ILE B 2 275 ? 58.203 -22.467 -9.220 1.00 60.71 279 ILE B C 1
ATOM 4296 O O . ILE B 2 275 ? 59.135 -21.822 -9.740 1.00 62.95 279 ILE B O 1
ATOM 4301 N N . GLY B 2 276 ? 57.114 -22.836 -9.904 1.00 63.24 280 GLY B N 1
ATOM 4302 C CA . GLY B 2 276 ? 56.959 -22.545 -11.331 1.00 59.93 280 GLY B CA 1
ATOM 4303 C C . GLY B 2 276 ? 57.480 -23.668 -12.224 1.00 62.62 280 GLY B C 1
ATOM 4304 O O . GLY B 2 276 ? 57.541 -23.489 -13.445 1.00 64.36 280 GLY B O 1
ATOM 4305 N N . SER B 2 277 ? 57.839 -24.812 -11.610 1.00 59.44 281 SER B N 1
ATOM 4306 C CA . SER B 2 277 ? 58.531 -25.947 -12.261 1.00 57.63 281 SER B CA 1
ATOM 4307 C C . SER B 2 277 ? 58.715 -27.043 -11.249 1.00 57.35 281 SER B C 1
ATOM 4308 O O . SER B 2 277 ? 58.339 -26.883 -10.079 1.00 52.83 281 SER B O 1
ATOM 4311 N N . LYS B 2 278 ? 59.348 -28.130 -11.686 1.00 56.51 282 LYS B N 1
ATOM 4312 C CA . LYS B 2 278 ? 59.643 -29.281 -10.825 1.00 59.72 282 LYS B CA 1
ATOM 4313 C C . LYS B 2 278 ? 61.146 -29.577 -10.858 1.00 57.04 282 LYS B C 1
ATOM 4314 O O . LYS B 2 278 ? 61.593 -30.607 -10.380 1.00 51.10 282 LYS B O 1
ATOM 4320 N N . GLU B 2 279 ? 61.906 -28.658 -11.451 1.00 61.45 283 GLU B N 1
ATOM 4321 C CA . GLU B 2 279 ? 63.361 -28.636 -11.348 1.00 64.04 283 GLU B CA 1
ATOM 4322 C C . GLU B 2 279 ? 63.786 -27.459 -10.477 1.00 62.60 283 GLU B C 1
ATOM 4323 O O . GLU B 2 279 ? 63.398 -26.310 -10.738 1.00 61.45 283 GLU B O 1
ATOM 4329 N N . ILE B 2 280 ? 64.604 -27.735 -9.466 1.00 64.14 284 ILE B N 1
ATOM 4330 C CA . ILE B 2 280 ? 65.453 -26.679 -8.862 1.00 65.51 284 ILE B CA 1
ATOM 4331 C C . ILE B 2 280 ? 66.844 -26.673 -9.482 1.00 61.17 284 ILE B C 1
ATOM 4332 O O . ILE B 2 280 ? 67.461 -27.714 -9.639 1.00 59.72 284 ILE B O 1
ATOM 4337 N N . VAL B 2 281 ? 67.318 -25.481 -9.815 1.00 60.74 285 VAL B N 1
ATOM 4338 C CA . VAL B 2 281 ? 68.642 -25.309 -10.382 1.00 62.73 285 VAL B CA 1
ATOM 4339 C C . VAL B 2 281 ? 69.450 -24.243 -9.592 1.00 62.19 285 VAL B C 1
ATOM 4340 O O . VAL B 2 281 ? 69.102 -23.055 -9.596 1.00 60.53 285 VAL B O 1
ATOM 4344 N N . VAL B 2 282 ? 70.536 -24.669 -8.934 1.00 64.17 286 VAL B N 1
ATOM 4345 C CA . VAL B 2 282 ? 71.545 -23.718 -8.396 1.00 62.86 286 VAL B CA 1
ATOM 4346 C C . VAL B 2 282 ? 72.682 -23.388 -9.384 1.00 60.53 286 VAL B C 1
ATOM 4347 O O . VAL B 2 282 ? 73.273 -24.283 -9.989 1.00 61.61 286 VAL B O 1
ATOM 4351 N N . ARG B 2 283 ? 72.985 -22.103 -9.533 1.00 58.68 287 ARG B N 1
ATOM 4352 C CA . ARG B 2 283 ? 74.058 -21.672 -10.416 1.00 60.62 287 ARG B CA 1
ATOM 4353 C C . ARG B 2 283 ? 74.476 -20.272 -10.025 1.00 59.68 287 ARG B C 1
ATOM 4354 O O . ARG B 2 283 ? 73.863 -19.683 -9.161 1.00 62.08 287 ARG B O 1
ATOM 4362 N N . GLN B 2 284 ? 75.488 -19.712 -10.671 1.00 58.49 288 GLN B N 1
ATOM 4363 C CA . GLN B 2 284 ? 75.726 -18.270 -10.545 1.00 60.62 288 GLN B CA 1
ATOM 4364 C C . GLN B 2 284 ? 74.651 -17.497 -11.275 1.00 59.48 288 GLN B C 1
ATOM 4365 O O . GLN B 2 284 ? 74.147 -17.937 -12.296 1.00 62.58 288 GLN B O 1
ATOM 4371 N N . ALA B 2 285 ? 74.324 -16.328 -10.762 1.00 61.95 289 ALA B N 1
ATOM 4372 C CA . ALA B 2 285 ? 73.748 -15.281 -11.584 1.00 65.38 289 ALA B CA 1
ATOM 4373 C C . ALA B 2 285 ? 74.547 -15.069 -12.889 1.00 65.24 289 ALA B C 1
ATOM 4374 O O . ALA B 2 285 ? 75.742 -15.380 -12.985 1.00 65.66 289 ALA B O 1
ATOM 4376 N N . LYS B 2 286 ? 73.871 -14.536 -13.896 1.00 66.84 290 LYS B N 1
ATOM 4377 C CA . LYS B 2 286 ? 74.547 -14.012 -15.076 1.00 71.00 290 LYS B CA 1
ATOM 4378 C C . LYS B 2 286 ? 74.759 -12.529 -14.874 1.00 71.03 290 LYS B C 1
ATOM 4379 O O . LYS B 2 286 ? 73.989 -11.881 -14.172 1.00 69.52 290 LYS B O 1
ATOM 4385 N N . ASP B 2 287 ? 75.802 -11.979 -15.485 1.00 74.39 291 ASP B N 1
ATOM 4386 C CA . ASP B 2 287 ? 76.033 -10.555 -15.355 1.00 73.72 291 ASP B CA 1
ATOM 4387 C C . ASP B 2 287 ? 74.780 -9.796 -15.741 1.00 72.97 291 ASP B C 1
ATOM 4388 O O . ASP B 2 287 ? 74.090 -10.151 -16.701 1.00 72.84 291 ASP B O 1
ATOM 4393 N N . GLU B 2 288 ? 74.496 -8.759 -14.960 1.00 71.03 292 GLU B N 1
ATOM 4394 C CA . GLU B 2 288 ? 73.299 -7.930 -15.110 1.00 68.78 292 GLU B CA 1
ATOM 4395 C C . GLU B 2 288 ? 72.000 -8.706 -15.322 1.00 63.10 292 GLU B C 1
ATOM 4396 O O . GLU B 2 288 ? 71.068 -8.185 -15.915 1.00 60.40 292 GLU B O 1
ATOM 4402 N N . GLU B 2 289 ? 71.914 -9.928 -14.811 1.00 58.79 293 GLU B N 1
ATOM 4403 C CA . GLU B 2 289 ? 70.614 -10.500 -14.506 1.00 57.92 293 GLU B CA 1
ATOM 4404 C C . GLU B 2 289 ? 69.884 -9.623 -13.488 1.00 55.77 293 GLU B C 1
ATOM 4405 O O . GLU B 2 289 ? 70.489 -8.900 -12.706 1.00 54.63 293 GLU B O 1
ATOM 4411 N N . THR B 2 290 ? 68.562 -9.661 -13.559 1.00 58.49 294 THR B N 1
ATOM 4412 C CA . THR B 2 290 ? 67.701 -9.023 -12.591 1.00 58.51 294 THR B CA 1
ATOM 4413 C C . THR B 2 290 ? 66.990 -10.151 -11.850 1.00 59.55 294 THR B C 1
ATOM 4414 O O . THR B 2 290 ? 66.729 -11.221 -12.425 1.00 57.71 294 THR B O 1
ATOM 4418 N N . MET B 2 291 ? 66.682 -9.914 -10.580 1.00 58.28 295 MET B N 1
ATOM 4419 C CA . MET B 2 291 ? 65.480 -10.456 -10.004 1.00 61.46 295 MET B CA 1
ATOM 4420 C C . MET B 2 291 ? 64.756 -9.469 -9.094 1.00 62.18 295 MET B C 1
ATOM 4421 O O . MET B 2 291 ? 65.262 -8.403 -8.744 1.00 63.01 295 MET B O 1
ATOM 4426 N N . THR B 2 292 ? 63.539 -9.838 -8.730 1.00 64.09 296 THR B N 1
ATOM 4427 C CA . THR B 2 292 ? 62.804 -9.092 -7.742 1.00 62.65 296 THR B CA 1
ATOM 4428 C C . THR B 2 292 ? 62.642 -9.926 -6.462 1.00 62.01 296 THR B C 1
ATOM 4429 O O . THR B 2 292 ? 62.149 -11.053 -6.476 1.00 59.03 296 THR B O 1
ATOM 4433 N N . THR B 2 293 ? 63.113 -9.384 -5.350 1.00 60.79 297 THR B N 1
ATOM 4434 C CA . THR B 2 293 ? 63.100 -10.139 -4.101 1.00 57.20 297 THR B CA 1
ATOM 4435 C C . THR B 2 293 ? 61.699 -10.080 -3.454 1.00 53.35 297 THR B C 1
ATOM 4436 O O . THR B 2 293 ? 60.887 -9.217 -3.808 1.00 55.09 297 THR B O 1
ATOM 4440 N N . LEU B 2 294 ? 61.420 -10.986 -2.523 1.00 51.08 298 LEU B N 1
ATOM 4441 C CA . LEU B 2 294 ? 60.076 -11.119 -1.906 1.00 50.62 298 LEU B CA 1
ATOM 4442 C C . LEU B 2 294 ? 59.524 -9.784 -1.423 1.00 55.15 298 LEU B C 1
ATOM 4443 O O . LEU B 2 294 ? 58.503 -9.689 -0.749 1.00 57.98 298 LEU B O 1
ATOM 4448 N N . ASP B 2 295 ? 60.188 -8.744 -1.867 1.00 58.04 299 ASP B N 1
ATOM 4449 C CA . ASP B 2 295 ? 60.674 -7.670 -1.042 1.00 59.49 299 ASP B CA 1
ATOM 4450 C C . ASP B 2 295 ? 60.071 -6.514 -1.797 1.00 61.18 299 ASP B C 1
ATOM 4451 O O . ASP B 2 295 ? 59.934 -5.396 -1.299 1.00 58.24 299 ASP B O 1
ATOM 4456 N N . ASN B 2 296 ? 59.621 -6.908 -2.994 1.00 63.99 300 ASN B N 1
ATOM 4457 C CA . ASN B 2 296 ? 59.550 -6.148 -4.240 1.00 63.04 300 ASN B CA 1
ATOM 4458 C C . ASN B 2 296 ? 60.574 -5.051 -4.525 1.00 63.47 300 ASN B C 1
ATOM 4459 O O . ASN B 2 296 ? 60.220 -4.012 -5.070 1.00 64.49 300 ASN B O 1
ATOM 4464 N N . ASN B 2 297 ? 61.845 -5.273 -4.199 1.00 63.18 301 ASN B N 1
ATOM 4465 C CA . ASN B 2 297 ? 62.904 -4.492 -4.822 1.00 59.08 301 ASN B CA 1
ATOM 4466 C C . ASN B 2 297 ? 63.557 -5.345 -5.877 1.00 58.55 301 ASN B C 1
ATOM 4467 O O . ASN B 2 297 ? 63.621 -6.575 -5.758 1.00 57.62 301 ASN B O 1
ATOM 4472 N N . GLU B 2 298 ? 64.012 -4.664 -6.921 1.00 63.75 302 GLU B N 1
ATOM 4473 C CA . GLU B 2 298 ? 64.679 -5.268 -8.080 1.00 65.61 302 GLU B CA 1
ATOM 4474 C C . GLU B 2 298 ? 66.184 -5.232 -7.830 1.00 66.67 302 GLU B C 1
ATOM 4475 O O . GLU B 2 298 ? 66.748 -4.187 -7.484 1.00 66.73 302 GLU B O 1
ATOM 4481 N N . ARG B 2 299 ? 66.813 -6.391 -7.976 1.00 66.70 303 ARG B N 1
ATOM 4482 C CA . ARG B 2 299 ? 68.188 -6.593 -7.545 1.00 65.07 303 ARG B CA 1
ATOM 4483 C C . ARG B 2 299 ? 68.978 -6.837 -8.814 1.00 64.01 303 ARG B C 1
ATOM 4484 O O . ARG B 2 299 ? 68.819 -7.890 -9.418 1.00 63.90 303 ARG B O 1
ATOM 4492 N N . LYS B 2 300 ? 69.795 -5.865 -9.223 1.00 63.34 304 LYS B N 1
ATOM 4493 C CA . LYS B 2 300 ? 70.875 -6.090 -10.193 1.00 64.50 304 LYS B CA 1
ATOM 4494 C C . LYS B 2 300 ? 71.877 -7.114 -9.657 1.00 64.01 304 LYS B C 1
ATOM 4495 O O . LYS B 2 300 ? 72.544 -6.881 -8.668 1.00 63.19 304 LYS B O 1
ATOM 4501 N N . LEU B 2 301 ? 71.981 -8.248 -10.329 1.00 62.86 305 LEU B N 1
ATOM 4502 C CA . LEU B 2 301 ? 72.914 -9.252 -9.941 1.00 58.16 305 LEU B CA 1
ATOM 4503 C C . LEU B 2 301 ? 74.230 -8.990 -10.621 1.00 59.72 305 LEU B C 1
ATOM 4504 O O . LEU B 2 301 ? 74.284 -8.326 -11.663 1.00 62.06 305 LEU B O 1
ATOM 4509 N N . VAL B 2 302 ? 75.294 -9.482 -9.994 1.00 58.49 306 VAL B N 1
ATOM 4510 C CA . VAL B 2 302 ? 76.574 -9.679 -10.648 1.00 58.80 306 VAL B CA 1
ATOM 4511 C C . VAL B 2 302 ? 76.785 -11.190 -10.701 1.00 57.25 306 VAL B C 1
ATOM 4512 O O . VAL B 2 302 ? 76.050 -11.936 -10.054 1.00 56.26 306 VAL B O 1
ATOM 4516 N N . ASP B 2 303 ? 77.768 -11.642 -11.481 1.00 60.29 307 ASP B N 1
ATOM 4517 C CA . ASP B 2 303 ? 78.021 -13.098 -11.668 1.00 59.16 307 ASP B CA 1
ATOM 4518 C C . ASP B 2 303 ? 78.590 -13.758 -10.402 1.00 58.50 307 ASP B C 1
ATOM 4519 O O . ASP B 2 303 ? 78.581 -14.981 -10.278 1.00 62.52 307 ASP B O 1
ATOM 4524 N N . THR B 2 304 ? 79.089 -12.952 -9.462 1.00 56.96 308 THR B N 1
ATOM 4525 C CA . THR B 2 304 ? 79.564 -13.489 -8.179 1.00 54.97 308 THR B CA 1
ATOM 4526 C C . THR B 2 304 ? 78.398 -13.997 -7.291 1.00 55.68 308 THR B C 1
ATOM 4527 O O . THR B 2 304 ? 78.614 -14.803 -6.364 1.00 47.61 308 THR B O 1
ATOM 4531 N N . ASP B 2 305 ? 77.163 -13.565 -7.607 1.00 53.40 309 ASP B N 1
ATOM 4532 C CA . ASP B 2 305 ? 75.968 -13.993 -6.863 1.00 52.95 309 ASP B CA 1
ATOM 4533 C C . ASP B 2 305 ? 75.451 -15.378 -7.265 1.00 50.85 309 ASP B C 1
ATOM 4534 O O . ASP B 2 305 ? 75.317 -15.681 -8.441 1.00 56.11 309 ASP B O 1
ATOM 4539 N N . ILE B 2 306 ? 75.183 -16.212 -6.270 1.00 50.93 310 ILE B N 1
ATOM 4540 C CA . ILE B 2 306 ? 74.447 -17.450 -6.443 1.00 51.06 310 ILE B CA 1
ATOM 4541 C C . ILE B 2 306 ? 72.939 -17.195 -6.329 1.00 56.41 310 ILE B C 1
ATOM 4542 O O . ILE B 2 306 ? 72.478 -16.553 -5.380 1.00 54.29 310 ILE B O 1
ATOM 4547 N N . VAL B 2 307 ? 72.181 -17.675 -7.321 1.00 57.91 311 VAL B N 1
ATOM 4548 C CA . VAL B 2 307 ? 70.713 -17.695 -7.267 1.00 54.86 311 VAL B CA 1
ATOM 4549 C C . VAL B 2 307 ? 70.236 -19.129 -7.272 1.00 53.20 311 VAL B C 1
ATOM 4550 O O . VAL B 2 307 ? 70.933 -20.031 -7.748 1.00 49.61 311 VAL B O 1
ATOM 4554 N N . ILE B 2 308 ? 69.033 -19.318 -6.743 1.00 56.18 312 ILE B N 1
ATOM 4555 C CA . ILE B 2 308 ? 68.210 -20.510 -7.002 1.00 57.98 312 ILE B CA 1
ATOM 4556 C C . ILE B 2 308 ? 67.307 -20.221 -8.222 1.00 60.70 312 ILE B C 1
ATOM 4557 O O . ILE B 2 308 ? 66.856 -19.088 -8.402 1.00 64.57 312 ILE B O 1
ATOM 4562 N N . SER B 2 309 ? 67.088 -21.219 -9.081 1.00 62.79 313 SER B N 1
ATOM 4563 C CA . SER B 2 309 ? 66.232 -21.041 -10.287 1.00 64.16 313 SER B CA 1
ATOM 4564 C C . SER B 2 309 ? 65.347 -22.253 -10.524 1.00 64.57 313 SER B C 1
ATOM 4565 O O . SER B 2 309 ? 65.511 -23.281 -9.869 1.00 65.23 313 SER B O 1
ATOM 4568 N N . ASN B 2 310 ? 64.433 -22.146 -11.486 1.00 68.00 314 ASN B N 1
ATOM 4569 C CA . ASN B 2 310 ? 63.796 -23.350 -12.050 1.00 68.58 314 ASN B CA 1
ATOM 4570 C C . ASN B 2 310 ? 64.242 -23.729 -13.458 1.00 68.46 314 ASN B C 1
ATOM 4571 O O . ASN B 2 310 ? 64.380 -24.905 -13.747 1.00 69.05 314 ASN B O 1
ATOM 4576 N N . GLY B 2 311 ? 64.470 -22.730 -14.316 1.00 72.42 315 GLY B N 1
ATOM 4577 C CA . GLY B 2 311 ? 64.310 -22.862 -15.774 1.00 71.29 315 GLY B CA 1
ATOM 4578 C C . GLY B 2 311 ? 63.324 -21.827 -16.321 1.00 75.50 315 GLY B C 1
ATOM 4579 O O . GLY B 2 311 ? 62.285 -22.164 -16.914 1.00 78.40 315 GLY B O 1
ATOM 4580 N N . GLN B 2 312 ? 63.603 -20.562 -16.051 1.00 74.57 316 GLN B N 1
ATOM 4581 C CA . GLN B 2 312 ? 64.050 -19.601 -17.055 1.00 75.85 316 GLN B CA 1
ATOM 4582 C C . GLN B 2 312 ? 64.643 -18.548 -16.137 1.00 74.32 316 GLN B C 1
ATOM 4583 O O . GLN B 2 312 ? 65.239 -17.547 -16.572 1.00 72.00 316 GLN B O 1
ATOM 4589 N N . GLU B 2 313 ? 64.495 -18.819 -14.838 1.00 70.60 317 GLU B N 1
ATOM 4590 C CA . GLU B 2 313 ? 64.176 -17.781 -13.876 1.00 67.69 317 GLU B CA 1
ATOM 4591 C C . GLU B 2 313 ? 64.653 -18.086 -12.473 1.00 64.71 317 GLU B C 1
ATOM 4592 O O . GLU B 2 313 ? 64.346 -19.141 -11.929 1.00 60.77 317 GLU B O 1
ATOM 4598 N N . PRO B 2 314 ? 65.362 -17.121 -11.863 1.00 66.23 318 PRO B N 1
ATOM 4599 C CA . PRO B 2 314 ? 65.704 -17.095 -10.416 1.00 62.16 318 PRO B CA 1
ATOM 4600 C C . PRO B 2 314 ? 64.456 -17.145 -9.538 1.00 57.89 318 PRO B C 1
ATOM 4601 O O . PRO B 2 314 ? 63.591 -16.297 -9.667 1.00 53.30 318 PRO B O 1
ATOM 4605 N N . ILE B 2 315 ? 64.344 -18.129 -8.655 1.00 59.06 319 ILE B N 1
ATOM 4606 C CA . ILE B 2 315 ? 63.268 -18.085 -7.667 1.00 58.03 319 ILE B CA 1
ATOM 4607 C C . ILE B 2 315 ? 63.730 -17.603 -6.280 1.00 59.07 319 ILE B C 1
ATOM 4608 O O . ILE B 2 315 ? 62.962 -17.652 -5.309 1.00 60.71 319 ILE B O 1
ATOM 4613 N N . ALA B 2 316 ? 64.964 -17.116 -6.205 1.00 55.60 320 ALA B N 1
ATOM 4614 C CA . ALA B 2 316 ? 65.531 -16.628 -4.969 1.00 54.20 320 ALA B CA 1
ATOM 4615 C C . ALA B 2 316 ? 66.996 -16.322 -5.186 1.00 55.20 320 ALA B C 1
ATOM 4616 O O . ALA B 2 316 ? 67.655 -16.939 -6.038 1.00 51.54 320 ALA B O 1
ATOM 4618 N N . LEU B 2 317 ? 67.494 -15.362 -4.410 1.00 51.97 321 LEU B N 1
ATOM 4619 C CA . LEU B 2 317 ? 68.926 -15.211 -4.143 1.00 54.32 321 LEU B CA 1
ATOM 4620 C C . LEU B 2 317 ? 69.364 -16.239 -3.114 1.00 51.21 321 LEU B C 1
ATOM 4621 O O . LEU B 2 317 ? 68.915 -16.208 -1.980 1.00 53.18 321 LEU B O 1
ATOM 4626 N N . ALA B 2 318 ? 70.214 -17.174 -3.498 1.00 52.31 322 ALA B N 1
ATOM 4627 C CA . ALA B 2 318 ? 70.470 -18.313 -2.642 1.00 52.37 322 ALA B CA 1
ATOM 4628 C C . ALA B 2 318 ? 71.043 -17.848 -1.297 1.00 55.42 322 ALA B C 1
ATOM 4629 O O . ALA B 2 318 ? 72.037 -17.107 -1.245 1.00 54.46 322 ALA B O 1
ATOM 4631 N N . GLY B 2 319 ? 70.404 -18.296 -0.221 1.00 53.22 323 GLY B N 1
ATOM 4632 C CA . GLY B 2 319 ? 70.894 -18.079 1.118 1.00 52.49 323 GLY B CA 1
ATOM 4633 C C . GLY B 2 319 ? 70.645 -16.697 1.683 1.00 51.13 323 GLY B C 1
ATOM 4634 O O . GLY B 2 319 ? 71.048 -16.419 2.819 1.00 51.18 323 GLY B O 1
ATOM 4635 N N . VAL B 2 320 ? 69.983 -15.836 0.908 1.00 47.27 324 VAL B N 1
ATOM 4636 C CA . VAL B 2 320 ? 69.978 -14.390 1.182 1.00 49.61 324 VAL B CA 1
ATOM 4637 C C . VAL B 2 320 ? 68.573 -13.756 1.285 1.00 49.22 324 VAL B C 1
ATOM 4638 O O . VAL B 2 320 ? 68.238 -13.138 2.313 1.00 40.27 324 VAL B O 1
ATOM 4642 N N . MET B 2 321 ? 67.801 -13.860 0.192 1.00 50.43 325 MET B N 1
ATOM 4643 C CA . MET B 2 321 ? 66.368 -13.499 0.159 1.00 51.12 325 MET B CA 1
ATOM 4644 C C . MET B 2 321 ? 65.581 -14.328 -0.878 1.00 54.66 325 MET B C 1
ATOM 4645 O O . MET B 2 321 ? 66.035 -14.512 -2.006 1.00 51.53 325 MET B O 1
ATOM 4650 N N . GLY B 2 322 ? 64.404 -14.810 -0.492 1.00 52.94 326 GLY B N 1
ATOM 4651 C CA . GLY B 2 322 ? 63.443 -15.357 -1.459 1.00 56.07 326 GLY B CA 1
ATOM 4652 C C . GLY B 2 322 ? 62.995 -14.347 -2.511 1.00 52.26 326 GLY B C 1
ATOM 4653 O O . GLY B 2 322 ? 63.106 -13.151 -2.301 1.00 50.64 326 GLY B O 1
ATOM 4654 N N . GLY B 2 323 ? 62.492 -14.835 -3.645 1.00 55.93 327 GLY B N 1
ATOM 4655 C CA . GLY B 2 323 ? 61.977 -13.965 -4.707 1.00 54.46 327 GLY B CA 1
ATOM 4656 C C . GLY B 2 323 ? 60.502 -13.682 -4.462 1.00 54.76 327 GLY B C 1
ATOM 4657 O O . GLY B 2 323 ? 59.944 -14.084 -3.447 1.00 50.38 327 GLY B O 1
ATOM 4658 N N . ASP B 2 324 ? 59.852 -12.998 -5.394 1.00 58.25 328 ASP B N 1
ATOM 4659 C CA . ASP B 2 324 ? 58.468 -12.582 -5.179 1.00 58.50 328 ASP B CA 1
ATOM 4660 C C . ASP B 2 324 ? 57.363 -13.504 -5.714 1.00 59.16 328 ASP B C 1
ATOM 4661 O O . ASP B 2 324 ? 56.276 -13.037 -6.010 1.00 63.81 328 ASP B O 1
ATOM 4666 N N . PHE B 2 325 ? 57.585 -14.808 -5.788 1.00 57.28 329 PHE B N 1
ATOM 4667 C CA . PHE B 2 325 ? 56.474 -15.678 -6.118 1.00 54.44 329 PHE B CA 1
ATOM 4668 C C . PHE B 2 325 ? 56.502 -17.100 -5.559 1.00 54.66 329 PHE B C 1
ATOM 4669 O O . PHE B 2 325 ? 55.441 -17.718 -5.394 1.00 56.84 329 PHE B O 1
ATOM 4677 N N . SER B 2 326 ? 57.693 -17.604 -5.224 1.00 54.06 330 SER B N 1
ATOM 4678 C CA . SER B 2 326 ? 57.870 -18.994 -4.762 1.00 51.26 330 SER B CA 1
ATOM 4679 C C . SER B 2 326 ? 57.655 -19.167 -3.260 1.00 51.24 330 SER B C 1
ATOM 4680 O O . SER B 2 326 ? 57.734 -20.292 -2.731 1.00 49.06 330 SER B O 1
ATOM 4683 N N . GLU B 2 327 ? 57.408 -18.047 -2.576 1.00 52.64 331 GLU B N 1
ATOM 4684 C CA . GLU B 2 327 ? 57.422 -17.974 -1.103 1.00 53.20 331 GLU B CA 1
ATOM 4685 C C . GLU B 2 327 ? 56.138 -18.535 -0.500 1.00 53.70 331 GLU B C 1
ATOM 4686 O O . GLU B 2 327 ? 55.072 -18.556 -1.130 1.00 54.00 331 GLU B O 1
ATOM 4692 N N . VAL B 2 328 ? 56.239 -18.955 0.751 1.00 51.05 332 VAL B N 1
ATOM 4693 C CA . VAL B 2 328 ? 55.086 -19.324 1.507 1.00 48.90 332 VAL B CA 1
ATOM 4694 C C . VAL B 2 328 ? 54.185 -18.137 1.760 1.00 51.04 332 VAL B C 1
ATOM 4695 O O . VAL B 2 328 ? 54.660 -17.025 2.036 1.00 52.26 332 VAL B O 1
ATOM 4699 N N . THR B 2 329 ? 52.876 -18.384 1.579 1.00 55.84 333 THR B N 1
ATOM 4700 C CA . THR B 2 329 ? 51.783 -17.432 1.870 1.00 54.87 333 THR B CA 1
ATOM 4701 C C . THR B 2 329 ? 50.726 -18.140 2.693 1.00 52.70 333 THR B C 1
ATOM 4702 O O . THR B 2 329 ? 50.791 -19.343 2.875 1.00 54.79 333 THR B O 1
ATOM 4706 N N . GLU B 2 330 ? 49.707 -17.394 3.112 1.00 58.16 334 GLU B N 1
ATOM 4707 C CA . GLU B 2 330 ? 48.532 -17.957 3.802 1.00 58.34 334 GLU B CA 1
ATOM 4708 C C . GLU B 2 330 ? 47.825 -19.057 3.019 1.00 56.07 334 GLU B C 1
ATOM 4709 O O . GLU B 2 330 ? 47.229 -19.953 3.612 1.00 54.94 334 GLU B O 1
ATOM 4715 N N . GLN B 2 331 ? 47.912 -18.999 1.696 1.00 56.68 335 GLN B N 1
ATOM 4716 C CA . GLN B 2 331 ? 47.262 -20.003 0.832 1.00 59.47 335 GLN B CA 1
ATOM 4717 C C . GLN B 2 331 ? 48.053 -21.312 0.640 1.00 58.74 335 GLN B C 1
ATOM 4718 O O . GLN B 2 331 ? 47.505 -22.311 0.158 1.00 58.96 335 GLN B O 1
ATOM 4724 N N . THR B 2 332 ? 49.332 -21.311 1.013 1.00 52.84 336 THR B N 1
ATOM 4725 C CA . THR B 2 332 ? 50.210 -22.422 0.691 1.00 52.27 336 THR B CA 1
ATOM 4726 C C . THR B 2 332 ? 49.727 -23.724 1.341 1.00 51.62 336 THR B C 1
ATOM 4727 O O . THR B 2 332 ? 49.271 -23.697 2.488 1.00 52.54 336 THR B O 1
ATOM 4731 N N . THR B 2 333 ? 49.868 -24.852 0.635 1.00 50.83 337 THR B N 1
ATOM 4732 C CA . THR B 2 333 ? 49.470 -26.182 1.162 1.00 52.36 337 THR B CA 1
ATOM 4733 C C . THR B 2 333 ? 50.500 -27.281 0.927 1.00 51.44 337 THR B C 1
ATOM 4734 O O . THR B 2 333 ? 50.420 -28.362 1.512 1.00 49.78 337 THR B O 1
ATOM 4738 N N . ASN B 2 334 ? 51.426 -27.051 0.012 1.00 53.89 338 ASN B N 1
ATOM 4739 C CA . ASN B 2 334 ? 52.523 -28.003 -0.150 1.00 55.92 338 ASN B CA 1
ATOM 4740 C C . ASN B 2 334 ? 53.809 -27.231 -0.168 1.00 52.54 338 ASN B C 1
ATOM 4741 O O . ASN B 2 334 ? 53.887 -26.134 -0.747 1.00 47.95 338 ASN B O 1
ATOM 4746 N N . VAL B 2 335 ? 54.811 -27.785 0.501 1.00 52.17 339 VAL B N 1
ATOM 4747 C CA . VAL B 2 335 ? 56.031 -27.015 0.739 1.00 51.44 339 VAL B CA 1
ATOM 4748 C C . VAL B 2 335 ? 57.203 -27.874 0.341 1.00 47.61 339 VAL B C 1
ATOM 4749 O O . VAL B 2 335 ? 57.232 -29.096 0.617 1.00 39.24 339 VAL B O 1
ATOM 4753 N N . VAL B 2 336 ? 58.171 -27.237 -0.301 1.00 47.74 340 VAL B N 1
ATOM 4754 C CA . VAL B 2 336 ? 59.521 -27.794 -0.315 1.00 53.06 340 VAL B CA 1
ATOM 4755 C C . VAL B 2 336 ? 60.490 -27.104 0.675 1.00 51.13 340 VAL B C 1
ATOM 4756 O O . VAL B 2 336 ? 60.497 -25.881 0.811 1.00 49.46 340 VAL B O 1
ATOM 4760 N N . ILE B 2 337 ? 61.270 -27.919 1.388 1.00 52.33 341 ILE B N 1
ATOM 4761 C CA . ILE B 2 337 ? 62.246 -27.424 2.362 1.00 53.25 341 ILE B CA 1
ATOM 4762 C C . ILE B 2 337 ? 63.656 -27.594 1.817 1.00 51.38 341 ILE B C 1
ATOM 4763 O O . ILE B 2 337 ? 64.090 -28.708 1.511 1.00 50.31 341 ILE B O 1
ATOM 4768 N N . GLU B 2 338 ? 64.372 -26.484 1.730 1.00 49.47 342 GLU B N 1
ATOM 4769 C CA . GLU B 2 338 ? 65.800 -26.501 1.437 1.00 49.92 342 GLU B CA 1
ATOM 4770 C C . GLU B 2 338 ? 66.706 -26.696 2.660 1.00 49.64 342 GLU B C 1
ATOM 4771 O O . GLU B 2 338 ? 66.549 -26.045 3.709 1.00 51.50 342 GLU B O 1
ATOM 4777 N N . GLY B 2 339 ? 67.644 -27.619 2.524 1.00 49.24 343 GLY B N 1
ATOM 4778 C CA . GLY B 2 339 ? 68.866 -27.615 3.325 1.00 49.72 343 GLY B CA 1
ATOM 4779 C C . GLY B 2 339 ? 70.123 -27.704 2.473 1.00 48.66 343 GLY B C 1
ATOM 4780 O O . GLY B 2 339 ? 70.474 -28.768 1.996 1.00 52.00 343 GLY B O 1
ATOM 4781 N N . ALA B 2 340 ? 70.786 -26.561 2.312 1.00 50.79 344 ALA B N 1
ATOM 4782 C CA . ALA B 2 340 ? 71.935 -26.368 1.450 1.00 47.15 344 ALA B CA 1
ATOM 4783 C C . ALA B 2 340 ? 73.105 -25.727 2.232 1.00 48.92 344 ALA B C 1
ATOM 4784 O O . ALA B 2 340 ? 72.900 -25.021 3.238 1.00 50.95 344 ALA B O 1
ATOM 4786 N N . ILE B 2 341 ? 74.324 -25.975 1.735 1.00 47.86 345 ILE B N 1
ATOM 4787 C CA . ILE B 2 341 ? 75.554 -25.255 2.128 1.00 43.16 345 ILE B CA 1
ATOM 4788 C C . ILE B 2 341 ? 76.012 -24.363 0.999 1.00 40.08 345 ILE B C 1
ATOM 4789 O O . ILE B 2 341 ? 76.347 -24.824 -0.064 1.00 43.51 345 ILE B O 1
ATOM 4794 N N . PHE B 2 342 ? 76.021 -23.069 1.216 1.00 42.90 346 PHE B N 1
ATOM 4795 C CA . PHE B 2 342 ? 76.513 -22.163 0.199 1.00 43.44 346 PHE B CA 1
ATOM 4796 C C . PHE B 2 342 ? 77.906 -21.590 0.629 1.00 49.27 346 PHE B C 1
ATOM 4797 O O . PHE B 2 342 ? 78.226 -21.457 1.818 1.00 49.28 346 PHE B O 1
ATOM 4805 N N . ASP B 2 343 ? 78.729 -21.257 -0.353 1.00 49.56 347 ASP B N 1
ATOM 4806 C CA . ASP B 2 343 ? 80.070 -20.722 -0.101 1.00 48.06 347 ASP B CA 1
ATOM 4807 C C . ASP B 2 343 ? 80.032 -19.488 0.817 1.00 47.24 347 ASP B C 1
ATOM 4808 O O . ASP B 2 343 ? 79.309 -18.542 0.550 1.00 42.15 347 ASP B O 1
ATOM 4813 N N . PRO B 2 344 ? 80.803 -19.509 1.921 1.00 48.75 348 PRO B N 1
ATOM 4814 C CA . PRO B 2 344 ? 80.786 -18.371 2.869 1.00 47.58 348 PRO B CA 1
ATOM 4815 C C . PRO B 2 344 ? 81.107 -16.996 2.290 1.00 47.76 348 PRO B C 1
ATOM 4816 O O . PRO B 2 344 ? 80.399 -16.013 2.585 1.00 43.58 348 PRO B O 1
ATOM 4820 N N . VAL B 2 345 ? 82.147 -16.917 1.467 1.00 47.99 349 VAL B N 1
ATOM 4821 C CA . VAL B 2 345 ? 82.511 -15.630 0.854 1.00 47.46 349 VAL B CA 1
ATOM 4822 C C . VAL B 2 345 ? 81.446 -15.076 -0.147 1.00 50.03 349 VAL B C 1
ATOM 4823 O O . VAL B 2 345 ? 81.135 -13.867 -0.138 1.00 45.39 349 VAL B O 1
ATOM 4827 N N . SER B 2 346 ? 80.917 -15.951 -1.015 1.00 47.30 350 SER B N 1
ATOM 4828 C CA . SER B 2 346 ? 79.779 -15.608 -1.888 1.00 46.46 350 SER B CA 1
ATOM 4829 C C . SER B 2 346 ? 78.601 -15.005 -1.116 1.00 44.38 350 SER B C 1
ATOM 4830 O O . SER B 2 346 ? 78.090 -13.938 -1.443 1.00 43.12 350 SER B O 1
ATOM 4833 N N . ILE B 2 347 ? 78.197 -15.668 -0.045 1.00 46.42 351 ILE B N 1
ATOM 4834 C CA . ILE B 2 347 ? 77.087 -15.170 0.737 1.00 44.19 351 ILE B CA 1
ATOM 4835 C C . ILE B 2 347 ? 77.399 -13.865 1.454 1.00 44.57 351 ILE B C 1
ATOM 4836 O O . ILE B 2 347 ? 76.555 -12.938 1.519 1.00 43.51 351 ILE B O 1
ATOM 4841 N N . ARG B 2 348 ? 78.603 -13.770 1.996 1.00 47.93 352 ARG B N 1
ATOM 4842 C CA . ARG B 2 348 ? 78.984 -12.565 2.724 1.00 48.31 352 ARG B CA 1
ATOM 4843 C C . ARG B 2 348 ? 78.918 -11.351 1.826 1.00 46.88 352 ARG B C 1
ATOM 4844 O O . ARG B 2 348 ? 78.439 -10.290 2.238 1.00 50.74 352 ARG B O 1
ATOM 4852 N N . HIS B 2 349 ? 79.406 -11.495 0.594 1.00 48.47 353 HIS B N 1
ATOM 4853 C CA . HIS B 2 349 ? 79.487 -10.361 -0.363 1.00 52.06 353 HIS B CA 1
ATOM 4854 C C . HIS B 2 349 ? 78.154 -9.936 -0.973 1.00 49.80 353 HIS B C 1
ATOM 4855 O O . HIS B 2 349 ? 77.880 -8.739 -1.170 1.00 49.97 353 HIS B O 1
ATOM 4862 N N . THR B 2 350 ? 77.338 -10.926 -1.302 1.00 50.27 354 THR B N 1
ATOM 4863 C CA . THR B 2 350 ? 76.000 -10.668 -1.830 1.00 49.45 354 THR B CA 1
ATOM 4864 C C . THR B 2 350 ? 75.170 -9.911 -0.786 1.00 50.32 354 THR B C 1
ATOM 4865 O O . THR B 2 350 ? 74.669 -8.839 -1.055 1.00 48.83 354 THR B O 1
ATOM 4869 N N . SER B 2 351 ? 75.035 -10.472 0.413 1.00 50.36 355 SER B N 1
ATOM 4870 C CA . SER B 2 351 ? 74.298 -9.808 1.501 1.00 47.63 355 SER B CA 1
ATOM 4871 C C . SER B 2 351 ? 74.814 -8.423 1.852 1.00 44.81 355 SER B C 1
ATOM 4872 O O . SER B 2 351 ? 74.044 -7.536 2.163 1.00 45.39 355 SER B O 1
ATOM 4875 N N . ARG B 2 352 ? 76.120 -8.225 1.809 1.00 52.22 356 ARG B N 1
ATOM 4876 C CA . ARG B 2 352 ? 76.703 -6.907 2.077 1.00 58.06 356 ARG B CA 1
ATOM 4877 C C . ARG B 2 352 ? 76.394 -5.896 0.978 1.00 57.30 356 ARG B C 1
ATOM 4878 O O . ARG B 2 352 ? 76.142 -4.708 1.259 1.00 57.99 356 ARG B O 1
ATOM 4886 N N . ARG B 2 353 ? 76.431 -6.351 -0.272 1.00 56.25 357 ARG B N 1
ATOM 4887 C CA . ARG B 2 353 ? 76.229 -5.441 -1.418 1.00 57.45 357 ARG B CA 1
ATOM 4888 C C . ARG B 2 353 ? 74.794 -4.916 -1.408 1.00 54.84 357 ARG B C 1
ATOM 4889 O O . ARG B 2 353 ? 74.532 -3.722 -1.547 1.00 52.14 357 ARG B O 1
ATOM 4897 N N . LEU B 2 354 ? 73.876 -5.849 -1.211 1.00 53.99 358 LEU B N 1
ATOM 4898 C CA . LEU B 2 354 ? 72.459 -5.580 -1.243 1.00 54.76 358 LEU B CA 1
ATOM 4899 C C . LEU B 2 354 ? 71.872 -5.253 0.137 1.00 56.15 358 LEU B C 1
ATOM 4900 O O . LEU B 2 354 ? 70.666 -5.040 0.254 1.00 55.04 358 LEU B O 1
ATOM 4905 N N . ASN B 2 355 ? 72.696 -5.200 1.181 1.00 51.08 359 ASN B N 1
ATOM 4906 C CA . ASN B 2 355 ? 72.190 -4.796 2.471 1.00 51.70 359 ASN B CA 1
ATOM 4907 C C . ASN B 2 355 ? 71.028 -5.709 2.881 1.00 51.60 359 ASN B C 1
ATOM 4908 O O . ASN B 2 355 ? 69.964 -5.252 3.312 1.00 46.18 359 ASN B O 1
ATOM 4913 N N . LEU B 2 356 ? 71.279 -7.011 2.753 1.00 51.11 360 LEU B N 1
ATOM 4914 C CA . LEU B 2 356 ? 70.297 -8.052 2.980 1.00 52.84 360 LEU B CA 1
ATOM 4915 C C . LEU B 2 356 ? 70.902 -9.075 3.936 1.00 50.64 360 LEU B C 1
ATOM 4916 O O . LEU B 2 356 ? 70.830 -10.285 3.720 1.00 49.52 360 LEU B O 1
ATOM 4921 N N . ARG B 2 357 ? 71.493 -8.564 4.997 1.00 50.53 361 ARG B N 1
ATOM 4922 C CA . ARG B 2 357 ? 72.103 -9.395 6.019 1.00 53.54 361 ARG B CA 1
ATOM 4923 C C . ARG B 2 357 ? 71.023 -9.949 6.920 1.00 47.61 361 ARG B C 1
ATOM 4924 O O . ARG B 2 357 ? 70.215 -9.189 7.438 1.00 35.92 361 ARG B O 1
ATOM 4932 N N . SER B 2 358 ? 71.010 -11.271 7.100 1.00 44.47 362 SER B N 1
ATOM 4933 C CA . SER B 2 358 ? 70.099 -11.880 8.032 1.00 44.38 362 SER B CA 1
ATOM 4934 C C . SER B 2 358 ? 70.811 -12.836 8.983 1.00 44.66 362 SER B C 1
ATOM 4935 O O . SER B 2 358 ? 71.968 -13.224 8.783 1.00 40.49 362 SER B O 1
ATOM 4938 N N . GLU B 2 359 ? 70.070 -13.208 10.015 1.00 43.90 363 GLU B N 1
ATOM 4939 C CA . GLU B 2 359 ? 70.501 -14.179 10.956 1.00 45.30 363 GLU B CA 1
ATOM 4940 C C . GLU B 2 359 ? 70.825 -15.439 10.216 1.00 42.76 363 GLU B C 1
ATOM 4941 O O . GLU B 2 359 ? 71.854 -16.047 10.450 1.00 45.36 363 GLU B O 1
ATOM 4947 N N . ALA B 2 360 ? 69.962 -15.828 9.294 1.00 46.96 364 ALA B N 1
ATOM 4948 C CA . ALA B 2 360 ? 70.223 -17.036 8.468 1.00 43.27 364 ALA B CA 1
ATOM 4949 C C . ALA B 2 360 ? 71.421 -16.931 7.550 1.00 41.43 364 ALA B C 1
ATOM 4950 O O . ALA B 2 360 ? 72.179 -17.902 7.411 1.00 40.05 364 ALA B O 1
ATOM 4952 N N . SER B 2 361 ? 71.605 -15.782 6.896 1.00 39.52 365 SER B N 1
ATOM 4953 C CA . SER B 2 361 ? 72.764 -15.641 6.036 1.00 39.65 365 SER B CA 1
ATOM 4954 C C . SER B 2 361 ? 74.074 -15.571 6.841 1.00 42.49 365 SER B C 1
ATOM 4955 O O . SER B 2 361 ? 75.089 -16.010 6.378 1.00 44.20 365 SER B O 1
ATOM 4958 N N . SER B 2 362 ? 74.051 -15.022 8.046 1.00 43.88 366 SER B N 1
ATOM 4959 C CA . SER B 2 362 ? 75.262 -14.958 8.834 1.00 42.64 366 SER B CA 1
ATOM 4960 C C . SER B 2 362 ? 75.716 -16.383 9.228 1.00 41.09 366 SER B C 1
ATOM 4961 O O . SER B 2 362 ? 76.885 -16.640 9.314 1.00 38.74 366 SER B O 1
ATOM 4964 N N . ARG B 2 363 ? 74.794 -17.318 9.393 1.00 41.64 367 ARG B N 1
ATOM 4965 C CA . ARG B 2 363 ? 75.177 -18.729 9.599 1.00 40.58 367 ARG B CA 1
ATOM 4966 C C . ARG B 2 363 ? 75.979 -19.312 8.453 1.00 42.13 367 ARG B C 1
ATOM 4967 O O . ARG B 2 363 ? 76.781 -20.250 8.657 1.00 40.02 367 ARG B O 1
ATOM 4975 N N . PHE B 2 364 ? 75.733 -18.812 7.243 1.00 40.38 368 PHE B N 1
ATOM 4976 C CA . PHE B 2 364 ? 76.407 -19.372 6.055 1.00 43.93 368 PHE B CA 1
ATOM 4977 C C . PHE B 2 364 ? 77.830 -18.794 6.010 1.00 43.31 368 PHE B C 1
ATOM 4978 O O . PHE B 2 364 ? 78.775 -19.500 5.743 1.00 42.85 368 PHE B O 1
ATOM 4986 N N . GLU B 2 365 ? 77.932 -17.492 6.239 1.00 40.55 369 GLU B N 1
ATOM 4987 C CA . GLU B 2 365 ? 79.186 -16.797 6.438 1.00 43.61 369 GLU B CA 1
ATOM 4988 C C . GLU B 2 365 ? 80.145 -17.444 7.435 1.00 44.19 369 GLU B C 1
ATOM 4989 O O . GLU B 2 365 ? 81.351 -17.427 7.235 1.00 46.14 369 GLU B O 1
ATOM 4995 N N . LYS B 2 366 ? 79.627 -17.942 8.546 1.00 43.53 370 LYS B N 1
ATOM 4996 C CA . LYS B 2 366 ? 80.490 -18.366 9.634 1.00 41.92 370 LYS B CA 1
ATOM 4997 C C . LYS B 2 366 ? 80.705 -19.861 9.553 1.00 40.46 370 LYS B C 1
ATOM 4998 O O . LYS B 2 366 ? 81.303 -20.443 10.436 1.00 44.42 370 LYS B O 1
ATOM 5004 N N . GLY B 2 367 ? 80.159 -20.487 8.515 1.00 43.31 371 GLY B N 1
ATOM 5005 C CA . GLY B 2 367 ? 80.377 -21.913 8.239 1.00 39.57 371 GLY B CA 1
ATOM 5006 C C . GLY B 2 367 ? 79.443 -22.913 8.896 1.00 41.10 371 GLY B C 1
ATOM 5007 O O . GLY B 2 367 ? 79.134 -22.834 10.090 1.00 43.77 371 GLY B O 1
ATOM 5008 N N . ILE B 2 368 ? 79.031 -23.901 8.100 1.00 48.06 372 ILE B N 1
ATOM 5009 C CA . ILE B 2 368 ? 77.947 -24.841 8.421 1.00 45.89 372 ILE B CA 1
ATOM 5010 C C . ILE B 2 368 ? 78.428 -26.264 8.749 1.00 44.77 372 ILE B C 1
ATOM 5011 O O . ILE B 2 368 ? 79.202 -26.868 8.006 1.00 45.57 372 ILE B O 1
ATOM 5016 N N . ALA B 2 369 ? 77.932 -26.809 9.849 1.00 41.33 373 ALA B N 1
ATOM 5017 C CA . ALA B 2 369 ? 78.235 -28.160 10.233 1.00 41.26 373 ALA B CA 1
ATOM 5018 C C . ALA B 2 369 ? 77.541 -29.145 9.305 1.00 47.10 373 ALA B C 1
ATOM 5019 O O . ALA B 2 369 ? 76.314 -29.204 9.256 1.00 45.17 373 ALA B O 1
ATOM 5021 N N . THR B 2 370 ? 78.331 -29.954 8.596 1.00 50.58 374 THR B N 1
ATOM 5022 C CA . THR B 2 370 ? 77.795 -30.957 7.681 1.00 44.27 374 THR B CA 1
ATOM 5023 C C . THR B 2 370 ? 76.929 -32.007 8.396 1.00 43.06 374 THR B C 1
ATOM 5024 O O . THR B 2 370 ? 76.006 -32.552 7.825 1.00 48.12 374 THR B O 1
ATOM 5028 N N . GLU B 2 371 ? 77.232 -32.263 9.658 1.00 47.35 375 GLU B N 1
ATOM 5029 C CA . GLU B 2 371 ? 76.622 -33.336 10.462 1.00 45.38 375 GLU B CA 1
ATOM 5030 C C . GLU B 2 371 ? 75.106 -33.108 10.641 1.00 47.00 375 GLU B C 1
ATOM 5031 O O . GLU B 2 371 ? 74.371 -34.043 10.905 1.00 51.38 375 GLU B O 1
ATOM 5037 N N . PHE B 2 372 ? 74.655 -31.860 10.514 1.00 47.88 376 PHE B N 1
ATOM 5038 C CA . PHE B 2 372 ? 73.269 -31.486 10.814 1.00 46.37 376 PHE B CA 1
ATOM 5039 C C . PHE B 2 372 ? 72.473 -30.985 9.594 1.00 42.79 376 PHE B C 1
ATOM 5040 O O . PHE B 2 372 ? 71.394 -30.454 9.783 1.00 43.38 376 PHE B O 1
ATOM 5048 N N . VAL B 2 373 ? 72.968 -31.112 8.361 1.00 43.49 377 VAL B N 1
ATOM 5049 C CA . VAL B 2 373 ? 72.210 -30.545 7.247 1.00 43.66 377 VAL B CA 1
ATOM 5050 C C . VAL B 2 373 ? 70.935 -31.356 7.010 1.00 50.78 377 VAL B C 1
ATOM 5051 O O . VAL B 2 373 ? 69.866 -30.776 6.830 1.00 48.60 377 VAL B O 1
ATOM 5055 N N . ASP B 2 374 ? 71.046 -32.689 7.055 1.00 49.58 378 ASP B N 1
ATOM 5056 C CA . ASP B 2 374 ? 69.930 -33.545 6.710 1.00 49.82 378 ASP B CA 1
ATOM 5057 C C . ASP B 2 374 ? 69.059 -33.665 7.938 1.00 49.48 378 ASP B C 1
ATOM 5058 O O . ASP B 2 374 ? 67.845 -33.618 7.853 1.00 52.09 378 ASP B O 1
ATOM 5063 N N . GLU B 2 375 ? 69.691 -33.853 9.085 1.00 46.96 379 GLU B N 1
ATOM 5064 C CA . GLU B 2 375 ? 68.965 -33.974 10.310 1.00 43.69 379 GLU B CA 1
ATOM 5065 C C . GLU B 2 375 ? 68.075 -32.758 10.585 1.00 46.61 379 GLU B C 1
ATOM 5066 O O . GLU B 2 375 ? 67.103 -32.871 11.309 1.00 45.70 379 GLU B O 1
ATOM 5072 N N . ALA B 2 376 ? 68.399 -31.593 10.029 1.00 44.96 380 ALA B N 1
ATOM 5073 C CA . ALA B 2 376 ? 67.677 -30.388 10.433 1.00 46.52 380 ALA B CA 1
ATOM 5074 C C . ALA B 2 376 ? 66.508 -30.077 9.504 1.00 46.39 380 ALA B C 1
ATOM 5075 O O . ALA B 2 376 ? 65.509 -29.525 9.940 1.00 46.33 380 ALA B O 1
ATOM 5077 N N . VAL B 2 377 ? 66.696 -30.354 8.217 1.00 45.76 381 VAL B N 1
ATOM 5078 C CA . VAL B 2 377 ? 65.617 -30.656 7.283 1.00 44.83 381 VAL B CA 1
ATOM 5079 C C . VAL B 2 377 ? 64.643 -31.679 7.831 1.00 40.05 381 VAL B C 1
ATOM 5080 O O . VAL B 2 377 ? 63.454 -31.401 7.895 1.00 42.52 381 VAL B O 1
ATOM 5084 N N . ASP B 2 378 ? 65.134 -32.832 8.269 1.00 36.74 382 ASP B N 1
ATOM 5085 C CA . ASP B 2 378 ? 64.268 -33.838 8.824 1.00 39.53 382 ASP B CA 1
ATOM 5086 C C . ASP B 2 378 ? 63.477 -33.376 10.049 1.00 47.09 382 ASP B C 1
ATOM 5087 O O . ASP B 2 378 ? 62.489 -34.035 10.462 1.00 45.51 382 ASP B O 1
ATOM 5092 N N . ARG B 2 379 ? 63.982 -32.322 10.689 1.00 43.50 383 ARG B N 1
ATOM 5093 C CA . ARG B 2 379 ? 63.463 -31.840 11.960 1.00 40.81 383 ARG B CA 1
ATOM 5094 C C . ARG B 2 379 ? 62.345 -30.892 11.591 1.00 36.78 383 ARG B C 1
ATOM 5095 O O . ARG B 2 379 ? 61.269 -30.903 12.181 1.00 33.53 383 ARG B O 1
ATOM 5103 N N . ALA B 2 380 ? 62.616 -30.026 10.628 1.00 33.77 384 ALA B N 1
ATOM 5104 C CA . ALA B 2 380 ? 61.576 -29.163 10.114 1.00 37.45 384 ALA B CA 1
ATOM 5105 C C . ALA B 2 380 ? 60.441 -29.950 9.439 1.00 41.34 384 ALA B C 1
ATOM 5106 O O . ALA B 2 380 ? 59.325 -29.446 9.386 1.00 43.54 384 ALA B O 1
ATOM 5108 N N . CYS B 2 381 ? 60.718 -31.164 8.931 1.00 44.68 385 CYS B N 1
ATOM 5109 C CA . CYS B 2 381 ? 59.697 -31.993 8.246 1.00 43.82 385 CYS B CA 1
ATOM 5110 C C . CYS B 2 381 ? 58.865 -32.596 9.351 1.00 44.61 385 CYS B C 1
ATOM 5111 O O . CYS B 2 381 ? 57.628 -32.628 9.283 1.00 46.65 385 CYS B O 1
ATOM 5114 N N . TYR B 2 382 ? 59.552 -33.051 10.390 1.00 44.09 386 TYR B N 1
ATOM 5115 C CA . TYR B 2 382 ? 58.862 -33.539 11.569 1.00 43.92 386 TYR B CA 1
ATOM 5116 C C . TYR B 2 382 ? 57.940 -32.475 12.196 1.00 46.26 386 TYR B C 1
ATOM 5117 O O . TYR B 2 382 ? 56.795 -32.740 12.562 1.00 46.45 386 TYR B O 1
ATOM 5126 N N . LEU B 2 383 ? 58.432 -31.256 12.298 1.00 45.46 387 LEU B N 1
ATOM 5127 C CA . LEU B 2 383 ? 57.673 -30.235 12.977 1.00 45.09 387 LEU B CA 1
ATOM 5128 C C . LEU B 2 383 ? 56.444 -29.826 12.154 1.00 44.00 387 LEU B C 1
ATOM 5129 O O . LEU B 2 383 ? 55.375 -29.537 12.722 1.00 40.00 387 LEU B O 1
ATOM 5134 N N . LEU B 2 384 ? 56.629 -29.778 10.831 1.00 42.01 388 LEU B N 1
ATOM 5135 C CA . LEU B 2 384 ? 55.576 -29.497 9.862 1.00 43.54 388 LEU B CA 1
ATOM 5136 C C . LEU B 2 384 ? 54.462 -30.559 9.935 1.00 42.97 388 LEU B C 1
ATOM 5137 O O . LEU B 2 384 ? 53.286 -30.223 9.979 1.00 45.93 388 LEU B O 1
ATOM 5142 N N . GLN B 2 385 ? 54.841 -31.833 10.013 1.00 44.71 389 GLN B N 1
ATOM 5143 C CA . GLN B 2 385 ? 53.903 -32.878 10.428 1.00 42.96 389 GLN B CA 1
ATOM 5144 C C . GLN B 2 385 ? 53.126 -32.424 11.658 1.00 49.36 389 GLN B C 1
ATOM 5145 O O . GLN B 2 385 ? 51.876 -32.409 11.651 1.00 49.49 389 GLN B O 1
ATOM 5151 N N . GLU B 2 386 ? 53.869 -32.053 12.715 1.00 48.89 390 GLU B N 1
ATOM 5152 C CA . GLU B 2 386 ? 53.320 -32.004 14.078 1.00 44.31 390 GLU B CA 1
ATOM 5153 C C . GLU B 2 386 ? 52.462 -30.770 14.299 1.00 40.52 390 GLU B C 1
ATOM 5154 O O . GLU B 2 386 ? 51.558 -30.791 15.119 1.00 42.02 390 GLU B O 1
ATOM 5160 N N . LEU B 2 387 ? 52.738 -29.697 13.565 1.00 42.64 391 LEU B N 1
ATOM 5161 C CA . LEU B 2 387 ? 52.266 -28.356 13.918 1.00 43.49 391 LEU B CA 1
ATOM 5162 C C . LEU B 2 387 ? 51.693 -27.636 12.704 1.00 42.55 391 LEU B C 1
ATOM 5163 O O . LEU B 2 387 ? 51.245 -26.479 12.814 1.00 42.70 391 LEU B O 1
ATOM 5168 N N . ALA B 2 388 ? 51.775 -28.298 11.549 1.00 44.98 392 ALA B N 1
ATOM 5169 C CA . ALA B 2 388 ? 51.312 -27.763 10.268 1.00 47.91 392 ALA B CA 1
ATOM 5170 C C . ALA B 2 388 ? 50.418 -28.791 9.487 1.00 49.76 392 ALA B C 1
ATOM 5171 O O . ALA B 2 388 ? 50.193 -28.658 8.284 1.00 46.53 392 ALA B O 1
ATOM 5173 N N . SER B 2 389 ? 49.914 -29.792 10.193 1.00 44.76 393 SER B N 1
ATOM 5174 C CA . SER B 2 389 ? 49.153 -30.911 9.583 1.00 52.35 393 SER B CA 1
ATOM 5175 C C . SER B 2 389 ? 49.825 -31.508 8.350 1.00 53.71 393 SER B C 1
ATOM 5176 O O . SER B 2 389 ? 49.157 -32.066 7.480 1.00 59.66 393 SER B O 1
ATOM 5179 N N . GLY B 2 390 ? 51.149 -31.411 8.290 1.00 51.64 394 GLY B N 1
ATOM 5180 C CA . GLY B 2 390 ? 51.889 -31.763 7.088 1.00 46.83 394 GLY B CA 1
ATOM 5181 C C . GLY B 2 390 ? 51.959 -33.246 6.845 1.00 49.68 394 GLY B C 1
ATOM 5182 O O . GLY B 2 390 ? 51.872 -34.078 7.773 1.00 47.67 394 GLY B O 1
ATOM 5183 N N . GLU B 2 391 ? 52.145 -33.588 5.578 1.00 49.27 395 GLU B N 1
ATOM 5184 C CA . GLU B 2 391 ? 52.333 -34.974 5.209 1.00 53.09 395 GLU B CA 1
ATOM 5185 C C . GLU B 2 391 ? 53.681 -35.207 4.555 1.00 50.65 395 GLU B C 1
ATOM 5186 O O . GLU B 2 391 ? 53.950 -34.704 3.465 1.00 48.16 395 GLU B O 1
ATOM 5192 N N . VAL B 2 392 ? 54.526 -35.974 5.238 1.00 54.14 396 VAL B N 1
ATOM 5193 C CA . VAL B 2 392 ? 55.968 -36.004 4.949 1.00 55.53 396 VAL B CA 1
ATOM 5194 C C . VAL B 2 392 ? 56.293 -37.105 3.914 1.00 56.60 396 VAL B C 1
ATOM 5195 O O . VAL B 2 392 ? 56.264 -38.326 4.206 1.00 52.82 396 VAL B O 1
ATOM 5199 N N . LEU B 2 393 ? 56.621 -36.661 2.705 1.00 54.92 397 LEU B N 1
ATOM 5200 C CA . LEU B 2 393 ? 57.095 -37.582 1.677 1.00 57.89 397 LEU B CA 1
ATOM 5201 C C . LEU B 2 393 ? 58.424 -38.222 2.061 1.00 58.03 397 LEU B C 1
ATOM 5202 O O . LEU B 2 393 ? 59.330 -37.534 2.555 1.00 57.58 397 LEU B O 1
ATOM 5207 N N . GLN B 2 394 ? 58.524 -39.531 1.831 1.00 53.99 398 GLN B N 1
ATOM 5208 C CA . GLN B 2 394 ? 59.782 -40.264 1.945 1.00 54.38 398 GLN B CA 1
ATOM 5209 C C . GLN B 2 394 ? 60.852 -39.579 1.142 1.00 52.30 398 GLN B C 1
ATOM 5210 O O . GLN B 2 394 ? 60.560 -38.997 0.099 1.00 50.25 398 GLN B O 1
ATOM 5216 N N . ASP B 2 395 ? 62.093 -39.672 1.629 1.00 55.20 399 ASP B N 1
ATOM 5217 C CA . ASP B 2 395 ? 63.282 -39.352 0.830 1.00 59.42 399 ASP B CA 1
ATOM 5218 C C . ASP B 2 395 ? 63.658 -37.868 0.807 1.00 59.29 399 ASP B C 1
ATOM 5219 O O . ASP B 2 395 ? 63.008 -37.017 1.388 1.00 60.66 399 ASP B O 1
ATOM 5224 N N . ARG B 2 396 ? 64.711 -37.593 0.055 1.00 63.42 400 ARG B N 1
ATOM 5225 C CA . ARG B 2 396 ? 65.426 -36.342 0.066 1.00 60.05 400 ARG B CA 1
ATOM 5226 C C . ARG B 2 396 ? 65.911 -36.274 -1.372 1.00 59.79 400 ARG B C 1
ATOM 5227 O O . ARG B 2 396 ? 66.379 -37.263 -1.902 1.00 58.11 400 ARG B O 1
ATOM 5235 N N . VAL B 2 397 ? 65.764 -35.134 -2.021 1.00 59.90 401 VAL B N 1
ATOM 5236 C CA . VAL B 2 397 ? 66.504 -34.869 -3.243 1.00 63.00 401 VAL B CA 1
ATOM 5237 C C . VAL B 2 397 ? 67.667 -33.900 -2.996 1.00 63.58 401 VAL B C 1
ATOM 5238 O O . VAL B 2 397 ? 67.466 -32.760 -2.540 1.00 58.17 401 VAL B O 1
ATOM 5242 N N . SER B 2 398 ? 68.874 -34.363 -3.314 1.00 62.39 402 SER B N 1
ATOM 5243 C CA . SER B 2 398 ? 70.097 -33.664 -2.959 1.00 61.44 402 SER B CA 1
ATOM 5244 C C . SER B 2 398 ? 71.100 -33.759 -4.076 1.00 62.78 402 SER B C 1
ATOM 5245 O O . SER B 2 398 ? 71.000 -34.616 -4.943 1.00 64.68 402 SER B O 1
ATOM 5248 N N . SER B 2 399 ? 72.069 -32.857 -4.043 1.00 64.43 403 SER B N 1
ATOM 5249 C CA . SER B 2 399 ? 73.189 -32.875 -4.957 1.00 62.06 403 SER B CA 1
ATOM 5250 C C . SER B 2 399 ? 74.460 -32.450 -4.192 1.00 64.63 403 SER B C 1
ATOM 5251 O O . SER B 2 399 ? 74.450 -31.462 -3.430 1.00 63.38 403 SER B O 1
ATOM 5254 N N . GLY B 2 400 ? 75.540 -33.203 -4.397 1.00 60.73 404 GLY B N 1
ATOM 5255 C CA . GLY B 2 400 ? 76.814 -32.926 -3.751 1.00 61.99 404 GLY B CA 1
ATOM 5256 C C . GLY B 2 400 ? 77.090 -33.971 -2.690 1.00 61.78 404 GLY B C 1
ATOM 5257 O O . GLY B 2 400 ? 76.241 -34.808 -2.390 1.00 62.77 404 GLY B O 1
ATOM 5258 N N . ASP B 2 401 ? 78.284 -33.939 -2.126 1.00 64.08 405 ASP B N 1
ATOM 5259 C CA . ASP B 2 401 ? 78.646 -34.890 -1.083 1.00 65.48 405 ASP B CA 1
ATOM 5260 C C . ASP B 2 401 ? 79.020 -34.083 0.155 1.00 68.36 405 ASP B C 1
ATOM 5261 O O . ASP B 2 401 ? 79.888 -33.189 0.122 1.00 67.26 405 ASP B O 1
ATOM 5266 N N . LEU B 2 402 ? 78.325 -34.371 1.244 1.00 69.22 406 LEU B N 1
ATOM 5267 C CA . LEU B 2 402 ? 78.844 -34.042 2.558 1.00 70.86 406 LEU B CA 1
ATOM 5268 C C . LEU B 2 402 ? 79.912 -35.084 2.877 1.00 71.96 406 LEU B C 1
ATOM 5269 O O . LEU B 2 402 ? 79.836 -36.230 2.432 1.00 78.36 406 LEU B O 1
ATOM 5274 N N . GLY B 2 403 ? 80.920 -34.700 3.633 1.00 70.44 407 GLY B N 1
ATOM 5275 C CA . GLY B 2 403 ? 82.018 -35.617 3.849 1.00 67.76 407 GLY B CA 1
ATOM 5276 C C . GLY B 2 403 ? 81.601 -36.720 4.797 1.00 63.25 407 GLY B C 1
ATOM 5277 O O . GLY B 2 403 ? 80.408 -36.971 5.000 1.00 60.00 407 GLY B O 1
ATOM 5278 N N . SER B 2 404 ? 82.609 -37.381 5.358 1.00 60.42 408 SER B N 1
ATOM 5279 C CA . SER B 2 404 ? 82.632 -37.778 6.768 1.00 58.41 408 SER B CA 1
ATOM 5280 C C . SER B 2 404 ? 82.273 -36.663 7.751 1.00 55.61 408 SER B C 1
ATOM 5281 O O . SER B 2 404 ? 82.544 -35.486 7.527 1.00 54.70 408 SER B O 1
ATOM 5284 N N . PHE B 2 405 ? 81.688 -37.087 8.859 1.00 57.36 409 PHE B N 1
ATOM 5285 C CA . PHE B 2 405 ? 81.151 -36.221 9.895 1.00 58.45 409 PHE B CA 1
ATOM 5286 C C . PHE B 2 405 ? 82.029 -36.403 11.123 1.00 57.93 409 PHE B C 1
ATOM 5287 O O . PHE B 2 405 ? 81.762 -35.823 12.176 1.00 57.55 409 PHE B O 1
ATOM 5295 N N . VAL B 2 406 ? 83.043 -37.261 10.993 1.00 59.04 410 VAL B N 1
ATOM 5296 C CA . VAL B 2 406 ? 84.220 -37.204 11.851 1.00 60.14 410 VAL B CA 1
ATOM 5297 C C . VAL B 2 406 ? 85.535 -37.157 11.086 1.00 61.73 410 VAL B C 1
ATOM 5298 O O . VAL B 2 406 ? 85.683 -37.755 10.025 1.00 63.25 410 VAL B O 1
ATOM 5302 N N . THR B 2 407 ? 86.482 -36.412 11.648 1.00 63.62 411 THR B N 1
ATOM 5303 C CA . THR B 2 407 ? 87.826 -36.316 11.111 1.00 61.48 411 THR B CA 1
ATOM 5304 C C . THR B 2 407 ? 88.772 -36.676 12.218 1.00 60.15 411 THR B C 1
ATOM 5305 O O . THR B 2 407 ? 88.877 -35.947 13.209 1.00 63.12 411 THR B O 1
ATOM 5309 N N . PRO B 2 408 ? 89.482 -37.794 12.052 1.00 57.83 412 PRO B N 1
ATOM 5310 C CA . PRO B 2 408 ? 90.430 -38.228 13.062 1.00 55.91 412 PRO B CA 1
ATOM 5311 C C . PRO B 2 408 ? 91.657 -37.311 13.076 1.00 52.31 412 PRO B C 1
ATOM 5312 O O . PRO B 2 408 ? 92.152 -36.939 12.022 1.00 45.47 412 PRO B O 1
ATOM 5316 N N . ILE B 2 409 ? 92.086 -36.935 14.275 1.00 50.89 413 ILE B N 1
ATOM 5317 C CA . ILE B 2 409 ? 93.339 -36.223 14.513 1.00 52.61 413 ILE B CA 1
ATOM 5318 C C . ILE B 2 409 ? 94.151 -36.955 15.567 1.00 50.43 413 ILE B C 1
ATOM 5319 O O . ILE B 2 409 ? 93.640 -37.349 16.617 1.00 45.29 413 ILE B O 1
ATOM 5324 N N . ASP B 2 410 ? 95.422 -37.195 15.272 1.00 56.81 414 ASP B N 1
ATOM 5325 C CA . ASP B 2 410 ? 96.278 -37.913 16.225 1.00 55.88 414 ASP B CA 1
ATOM 5326 C C . ASP B 2 410 ? 97.033 -36.929 17.109 1.00 53.09 414 ASP B C 1
ATOM 5327 O O . ASP B 2 410 ? 97.432 -35.844 16.671 1.00 47.93 414 ASP B O 1
ATOM 5332 N N . ILE B 2 411 ? 97.210 -37.311 18.363 1.00 49.22 415 ILE B N 1
ATOM 5333 C CA . ILE B 2 411 ? 97.960 -36.501 19.263 1.00 53.69 415 ILE B CA 1
ATOM 5334 C C . ILE B 2 411 ? 98.601 -37.359 20.336 1.00 53.77 415 ILE B C 1
ATOM 5335 O O . ILE B 2 411 ? 98.079 -38.423 20.700 1.00 53.03 415 ILE B O 1
ATOM 5340 N N . THR B 2 412 ? 99.736 -36.869 20.843 1.00 56.73 416 THR B N 1
ATOM 5341 C CA . THR B 2 412 ? 100.392 -37.421 22.031 1.00 56.88 416 THR B CA 1
ATOM 5342 C C . THR B 2 412 ? 100.238 -36.471 23.225 1.00 55.63 416 THR B C 1
ATOM 5343 O O . THR B 2 412 ? 100.020 -35.265 23.047 1.00 53.86 416 THR B O 1
ATOM 5347 N N . ALA B 2 413 ? 100.353 -37.029 24.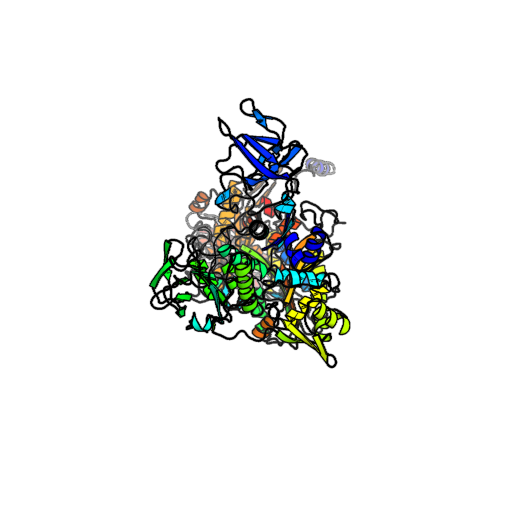427 1.00 51.93 417 ALA B N 1
ATOM 5348 C CA . ALA B 2 413 ? 100.274 -36.262 25.671 1.00 57.74 417 ALA B CA 1
ATOM 5349 C C . ALA B 2 413 ? 101.549 -35.433 25.970 1.00 61.18 417 ALA B C 1
ATOM 5350 O O . ALA B 2 413 ? 101.552 -34.496 26.804 1.00 60.28 417 ALA B O 1
ATOM 5352 N N . GLU B 2 414 ? 102.637 -35.816 25.311 1.00 63.25 418 GLU B N 1
ATOM 5353 C CA . GLU B 2 414 ? 103.892 -35.117 25.449 1.00 63.21 418 GLU B CA 1
ATOM 5354 C C . GLU B 2 414 ? 103.747 -33.779 24.745 1.00 61.57 418 GLU B C 1
ATOM 5355 O O . GLU B 2 414 ? 103.984 -32.747 25.365 1.00 63.13 418 GLU B O 1
ATOM 5361 N N . LYS B 2 415 ? 103.357 -33.819 23.463 1.00 58.01 419 LYS B N 1
ATOM 5362 C CA . LYS B 2 415 ? 102.969 -32.637 22.682 1.00 56.32 419 LYS B CA 1
ATOM 5363 C C . LYS B 2 415 ? 101.978 -31.700 23.382 1.00 57.69 419 LYS B C 1
ATOM 5364 O O . LYS B 2 415 ? 102.085 -30.469 23.226 1.00 56.99 419 LYS B O 1
ATOM 5370 N N . VAL B 2 416 ? 101.045 -32.272 24.162 1.00 55.79 420 VAL B N 1
ATOM 5371 C CA . VAL B 2 416 ? 100.048 -31.489 24.906 1.00 53.95 420 VAL B CA 1
ATOM 5372 C C . VAL B 2 416 ? 100.758 -30.779 26.047 1.00 55.04 420 VAL B C 1
ATOM 5373 O O . VAL B 2 416 ? 100.569 -29.578 26.293 1.00 48.71 420 VAL B O 1
ATOM 5377 N N . ASN B 2 417 ? 101.588 -31.542 26.735 1.00 56.97 421 ASN B N 1
ATOM 5378 C CA . ASN B 2 417 ? 102.188 -31.091 27.964 1.00 60.28 421 ASN B CA 1
ATOM 5379 C C . ASN B 2 417 ? 103.332 -30.116 27.707 1.00 58.08 421 ASN B C 1
ATOM 5380 O O . ASN B 2 417 ? 103.480 -29.118 28.414 1.00 60.11 421 ASN B O 1
ATOM 5385 N N . LYS B 2 418 ? 104.122 -30.422 26.686 1.00 59.42 422 LYS B N 1
ATOM 5386 C CA . LYS B 2 418 ? 105.222 -29.568 26.222 1.00 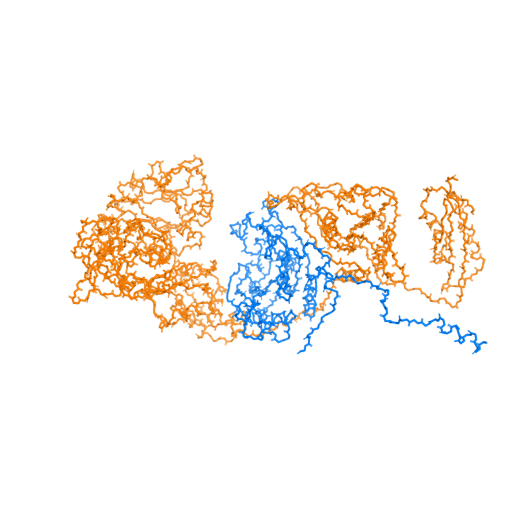61.27 422 LYS B CA 1
ATOM 5387 C C . LYS B 2 418 ? 104.745 -28.252 25.590 1.00 59.47 422 LYS B C 1
ATOM 5388 O O . LYS B 2 418 ? 105.460 -27.253 25.636 1.00 61.75 422 LYS B O 1
ATOM 5394 N N . THR B 2 419 ? 103.559 -28.247 24.978 1.00 57.40 423 THR B N 1
ATOM 5395 C CA . THR B 2 419 ? 102.995 -27.003 24.436 1.00 53.99 423 THR B CA 1
ATOM 5396 C C . THR B 2 419 ? 102.474 -26.080 25.566 1.00 53.78 423 THR B C 1
ATOM 5397 O O . THR B 2 419 ? 102.600 -24.850 25.493 1.00 47.87 423 THR B O 1
ATOM 5401 N N . ILE B 2 420 ? 101.934 -26.684 26.623 1.00 49.52 424 ILE B N 1
ATOM 5402 C CA . ILE B 2 420 ? 101.173 -25.949 27.619 1.00 51.79 424 ILE B CA 1
ATOM 5403 C C . ILE B 2 420 ? 101.988 -25.695 28.884 1.00 52.03 424 ILE B C 1
ATOM 5404 O O . ILE B 2 420 ? 101.806 -24.658 29.552 1.00 52.81 424 ILE B O 1
ATOM 5409 N N . GLY B 2 421 ? 102.864 -26.641 29.226 1.00 54.58 425 GLY B N 1
ATOM 5410 C CA . GLY B 2 421 ? 103.495 -26.679 30.552 1.00 57.49 425 GLY B CA 1
ATOM 5411 C C . GLY B 2 421 ? 102.765 -27.547 31.570 1.00 60.97 425 GLY B C 1
ATOM 5412 O O . GLY B 2 421 ? 102.824 -27.305 32.767 1.00 66.48 425 GLY B O 1
ATOM 5413 N N . PHE B 2 422 ? 102.078 -28.575 31.099 1.00 67.53 426 PHE B N 1
ATOM 5414 C CA . PHE B 2 422 ? 101.235 -29.422 31.949 1.00 65.29 426 PHE B CA 1
ATOM 5415 C C . PHE B 2 422 ? 102.023 -30.683 32.307 1.00 68.00 426 PHE B C 1
ATOM 5416 O O . PHE B 2 422 ? 102.980 -31.020 31.602 1.00 71.40 426 PHE B O 1
ATOM 5424 N N . ASN B 2 423 ? 101.598 -31.409 33.345 1.00 68.05 427 ASN B N 1
ATOM 5425 C CA . ASN B 2 423 ? 101.877 -32.854 33.413 1.00 68.42 427 ASN B CA 1
ATOM 5426 C C . ASN B 2 423 ? 100.628 -33.748 33.563 1.00 67.22 427 ASN B C 1
ATOM 5427 O O . ASN B 2 423 ? 100.406 -34.375 34.589 1.00 63.60 427 ASN B O 1
ATOM 5432 N N . LEU B 2 424 ? 99.828 -33.836 32.511 1.00 68.06 428 LEU B N 1
ATOM 5433 C CA . LEU B 2 424 ? 98.697 -34.752 32.510 1.00 67.19 428 LEU B CA 1
ATOM 5434 C C . LEU B 2 424 ? 99.096 -36.113 31.937 1.00 67.58 428 LEU B C 1
ATOM 5435 O O . LEU B 2 424 ? 99.899 -36.196 30.999 1.00 67.66 428 LEU B O 1
ATOM 5440 N N . SER B 2 425 ? 98.524 -37.176 32.507 1.00 67.36 429 SER B N 1
ATOM 5441 C CA . SER B 2 425 ? 98.568 -38.514 31.898 1.00 66.50 429 SER B CA 1
ATOM 5442 C C . SER B 2 425 ? 97.641 -38.651 30.672 1.00 68.60 429 SER B C 1
ATOM 5443 O O . SER B 2 425 ? 96.632 -37.966 30.565 1.00 71.07 429 SER B O 1
ATOM 5446 N N . ASN B 2 426 ? 97.985 -39.546 29.754 1.00 67.82 430 ASN B N 1
ATOM 5447 C CA . ASN B 2 426 ? 97.037 -40.005 28.739 1.00 67.63 430 ASN B CA 1
ATOM 5448 C C . ASN B 2 426 ? 95.604 -40.193 29.237 1.00 66.02 430 ASN B C 1
ATOM 5449 O O . ASN B 2 426 ? 94.662 -39.825 28.548 1.00 63.93 430 ASN B O 1
ATOM 5454 N N . ASP B 2 427 ? 95.444 -40.792 30.412 1.00 63.87 431 ASP B N 1
ATOM 5455 C CA . ASP B 2 427 ? 94.113 -41.045 30.975 1.00 64.75 431 ASP B CA 1
ATOM 5456 C C . ASP B 2 427 ? 93.317 -39.739 31.033 1.00 65.58 431 ASP B C 1
ATOM 5457 O O . ASP B 2 427 ? 92.222 -39.649 30.488 1.00 65.97 431 ASP B O 1
ATOM 5462 N N . GLU B 2 428 ? 93.907 -38.742 31.699 1.00 63.67 432 GLU B N 1
ATOM 5463 C CA . GLU B 2 428 ? 93.254 -37.504 32.027 1.00 61.71 432 GLU B CA 1
ATOM 5464 C C . GLU B 2 428 ? 93.023 -36.719 30.759 1.00 57.16 432 GLU B C 1
ATOM 5465 O O . GLU B 2 428 ? 92.101 -35.919 30.680 1.00 57.39 432 GLU B O 1
ATOM 5471 N N . ILE B 2 429 ? 93.889 -36.915 29.777 1.00 54.34 433 ILE B N 1
ATOM 5472 C CA . ILE B 2 429 ? 93.750 -36.212 28.498 1.00 55.81 433 ILE B CA 1
ATOM 5473 C C . ILE B 2 429 ? 92.681 -36.884 27.647 1.00 53.67 433 ILE B C 1
ATOM 5474 O O . ILE B 2 429 ? 91.973 -36.239 26.864 1.00 47.17 433 ILE B O 1
ATOM 5479 N N . GLN B 2 430 ? 92.562 -38.191 27.827 1.00 53.18 434 GLN B N 1
ATOM 5480 C CA . GLN B 2 430 ? 91.714 -39.005 26.965 1.00 50.59 434 GLN B CA 1
ATOM 5481 C C . GLN B 2 430 ? 90.300 -38.823 27.435 1.00 44.51 434 GLN B C 1
ATOM 5482 O O . GLN B 2 430 ? 89.372 -38.794 26.648 1.00 48.05 434 GLN B O 1
ATOM 5488 N N . SER B 2 431 ? 90.163 -38.716 28.747 1.00 45.50 435 SER B N 1
ATOM 5489 C CA . SER B 2 431 ? 88.916 -38.354 29.393 1.00 48.35 435 SER B CA 1
ATOM 5490 C C . SER B 2 431 ? 88.392 -36.957 29.066 1.00 51.61 435 SER B C 1
ATOM 5491 O O . SER B 2 431 ? 87.166 -36.708 29.121 1.00 49.54 435 SER B O 1
ATOM 5494 N N . ILE B 2 432 ? 89.304 -36.033 28.770 1.00 51.35 436 ILE B N 1
ATOM 5495 C CA . ILE B 2 432 ? 88.882 -34.693 28.378 1.00 50.63 436 ILE B CA 1
ATOM 5496 C C . ILE B 2 432 ? 88.275 -34.754 26.974 1.00 45.31 436 ILE B C 1
ATOM 5497 O O . ILE B 2 432 ? 87.253 -34.134 26.691 1.00 42.65 436 ILE B O 1
ATOM 5502 N N . PHE B 2 433 ? 88.873 -35.527 26.093 1.00 42.71 437 PHE B N 1
ATOM 5503 C CA . PHE B 2 433 ? 88.359 -35.550 24.758 1.00 47.11 437 PHE B CA 1
ATOM 5504 C C . PHE B 2 433 ? 87.001 -36.273 24.722 1.00 49.75 437 PHE B C 1
ATOM 5505 O O . PHE B 2 433 ? 86.126 -35.942 23.916 1.00 46.36 437 PHE B O 1
ATOM 5513 N N . ARG B 2 434 ? 86.821 -37.227 25.627 1.00 46.52 438 ARG B N 1
ATOM 5514 C CA . ARG B 2 434 ? 85.554 -37.942 25.762 1.00 48.21 438 ARG B CA 1
ATOM 5515 C C . ARG B 2 434 ? 84.475 -37.062 26.376 1.00 46.24 438 ARG B C 1
ATOM 5516 O O . ARG B 2 434 ? 83.354 -37.002 25.889 1.00 44.46 438 ARG B O 1
ATOM 5524 N N . GLN B 2 435 ? 84.836 -36.396 27.464 1.00 45.31 439 GLN B N 1
ATOM 5525 C CA . GLN B 2 435 ? 84.009 -35.382 28.086 1.00 47.57 439 GLN B CA 1
ATOM 5526 C C . GLN B 2 435 ? 83.359 -34.506 27.017 1.00 48.22 439 GLN B C 1
ATOM 5527 O O . GLN B 2 435 ? 82.181 -34.181 27.116 1.00 51.15 439 GLN B O 1
ATOM 5533 N N . LEU B 2 436 ? 84.146 -34.146 26.001 1.00 44.74 440 LEU B N 1
ATOM 5534 C CA . LEU B 2 436 ? 83.735 -33.243 24.950 1.00 43.59 440 LEU B CA 1
ATOM 5535 C C . LEU B 2 436 ? 82.920 -33.975 23.924 1.00 42.54 440 LEU B C 1
ATOM 5536 O O . LEU B 2 436 ? 82.443 -33.368 22.963 1.00 45.33 440 LEU B O 1
ATOM 5541 N N . GLY B 2 437 ? 82.808 -35.284 24.129 1.00 42.54 441 GLY B N 1
ATOM 5542 C CA . GLY B 2 437 ? 82.006 -36.169 23.305 1.00 44.85 441 GLY B CA 1
ATOM 5543 C C . GLY B 2 437 ? 82.761 -36.643 22.097 1.00 46.22 441 GLY B C 1
ATOM 5544 O O . GLY B 2 437 ? 82.176 -36.915 21.053 1.00 43.03 441 GLY B O 1
ATOM 5545 N N . PHE B 2 438 ? 84.081 -36.702 22.228 1.00 50.00 442 PHE B N 1
ATOM 5546 C CA . PHE B 2 438 ? 84.959 -37.156 21.151 1.00 51.89 442 PHE B CA 1
ATOM 5547 C C . PHE B 2 438 ? 85.377 -38.576 21.492 1.00 54.29 442 PHE B C 1
ATOM 5548 O O . PHE B 2 438 ? 85.949 -38.826 22.559 1.00 52.42 442 PHE B O 1
ATOM 5556 N N . GLU B 2 439 ? 85.066 -39.505 20.598 1.00 57.32 443 GLU B N 1
ATOM 5557 C CA . GLU B 2 439 ? 85.598 -40.858 20.707 1.00 58.03 443 GLU B CA 1
ATOM 5558 C C . GLU B 2 439 ? 87.115 -40.849 20.516 1.00 53.63 443 GLU B C 1
ATOM 5559 O O . GLU B 2 439 ? 87.632 -40.428 19.477 1.00 47.64 443 GLU B O 1
ATOM 5565 N N . THR B 2 440 ? 87.806 -41.349 21.532 1.00 58.78 444 THR B N 1
ATOM 5566 C CA . THR B 2 440 ? 89.252 -41.248 21.626 1.00 62.65 444 THR B CA 1
ATOM 5567 C C . THR B 2 440 ? 89.871 -42.607 22.000 1.00 62.55 444 THR B C 1
ATOM 5568 O O . THR B 2 440 ? 89.618 -43.156 23.074 1.00 62.27 444 THR B O 1
ATOM 5572 N N . THR B 2 441 ? 90.692 -43.138 21.102 1.00 64.83 445 THR B N 1
ATOM 5573 C CA . THR B 2 441 ? 91.334 -44.416 21.341 1.00 67.38 445 THR B CA 1
ATOM 5574 C C . THR B 2 441 ? 92.853 -44.237 21.573 1.00 69.64 445 THR B C 1
ATOM 5575 O O . THR B 2 441 ? 93.533 -43.488 20.848 1.00 63.26 445 THR B O 1
ATOM 5579 N N . LEU B 2 442 ? 93.366 -44.930 22.593 1.00 70.69 446 LEU B N 1
ATOM 5580 C CA . LEU B 2 442 ? 94.801 -44.906 22.912 1.00 73.25 446 LEU B CA 1
ATOM 5581 C C . LEU B 2 442 ? 95.561 -46.138 22.412 1.00 73.45 446 LEU B C 1
ATOM 5582 O O . LEU B 2 442 ? 95.480 -47.215 23.005 1.00 70.34 446 LEU B O 1
ATOM 5587 N N . LYS B 2 443 ? 96.323 -45.970 21.336 1.00 76.71 447 LYS B N 1
ATOM 5588 C CA . LYS B 2 443 ? 97.204 -47.045 20.877 1.00 77.94 447 LYS B CA 1
ATOM 5589 C C . LYS B 2 443 ? 98.715 -46.793 21.106 1.00 76.95 447 LYS B C 1
ATOM 5590 O O . LYS B 2 443 ? 99.382 -46.059 20.360 1.00 75.37 447 LYS B O 1
ATOM 5596 N N . GLY B 2 444 ? 99.238 -47.408 22.170 1.00 75.37 448 GLY B N 1
ATOM 5597 C CA . GLY B 2 444 ? 100.550 -47.041 22.719 1.00 73.75 448 GLY B CA 1
ATOM 5598 C C . GLY B 2 444 ? 100.569 -45.790 23.596 1.00 70.69 448 GLY B C 1
ATOM 5599 O O . GLY B 2 444 ? 100.138 -45.805 24.769 1.00 65.39 448 GLY B O 1
ATOM 5600 N N . GLU B 2 445 ? 101.100 -44.713 23.028 1.00 68.62 449 GLU B N 1
ATOM 5601 C CA . GLU B 2 445 ? 101.089 -43.410 23.686 1.00 68.83 449 GLU B CA 1
ATOM 5602 C C . GLU B 2 445 ? 100.529 -42.333 22.741 1.00 68.42 449 GLU B C 1
ATOM 5603 O O . GLU B 2 445 ? 100.729 -41.124 22.948 1.00 66.08 449 GLU B O 1
ATOM 5609 N N . THR B 2 446 ? 99.789 -42.805 21.730 1.00 67.68 450 THR B N 1
ATOM 5610 C CA . THR B 2 446 ? 99.119 -41.954 20.731 1.00 66.77 450 THR B CA 1
ATOM 5611 C C . THR B 2 446 ? 97.582 -42.074 20.831 1.00 66.29 450 THR B C 1
ATOM 5612 O O . THR B 2 446 ? 97.020 -43.170 20.736 1.00 68.71 450 THR B O 1
ATOM 5616 N N . LEU B 2 447 ? 96.920 -40.940 21.062 1.00 64.45 451 LEU B N 1
ATOM 5617 C CA . LEU B 2 447 ? 95.461 -40.861 21.054 1.00 58.64 451 LEU B CA 1
ATOM 5618 C C . LEU B 2 447 ? 95.008 -40.439 19.677 1.00 56.75 451 LEU B C 1
ATOM 5619 O O . LEU B 2 447 ? 95.517 -39.486 19.088 1.00 51.91 451 LEU B O 1
ATOM 5624 N N . THR B 2 448 ? 94.045 -41.174 19.162 1.00 57.50 452 THR B N 1
ATOM 5625 C CA . THR B 2 448 ? 93.303 -40.743 18.012 1.00 57.44 452 THR B CA 1
ATOM 5626 C C . THR B 2 448 ? 91.954 -40.178 18.465 1.00 57.01 452 THR B C 1
ATOM 5627 O O . THR B 2 448 ? 91.139 -40.852 19.092 1.00 57.72 452 THR B O 1
ATOM 5631 N N . VAL B 2 449 ? 91.753 -38.910 18.171 1.00 57.39 453 VAL B N 1
ATOM 5632 C CA . VAL B 2 449 ? 90.575 -38.203 18.627 1.00 53.95 453 VAL B CA 1
ATOM 5633 C C . VAL B 2 449 ? 89.729 -38.059 17.415 1.00 49.81 453 VAL B C 1
ATOM 5634 O O . VAL B 2 449 ? 90.185 -37.544 16.390 1.00 45.71 453 VAL B O 1
ATOM 5638 N N . ASN B 2 450 ? 88.486 -38.525 17.531 1.00 51.42 454 ASN B N 1
ATOM 5639 C CA . ASN B 2 450 ? 87.587 -38.562 16.394 1.00 49.26 454 ASN B CA 1
ATOM 5640 C C . ASN B 2 450 ? 86.697 -37.351 16.423 1.00 48.53 454 ASN B C 1
ATOM 5641 O O . ASN B 2 450 ? 85.724 -37.309 17.160 1.00 46.84 454 ASN B O 1
ATOM 5646 N N . VAL B 2 451 ? 87.075 -36.325 15.664 1.00 47.85 455 VAL B N 1
ATOM 5647 C CA . VAL B 2 451 ? 86.519 -34.999 15.908 1.00 46.57 455 VAL B CA 1
ATOM 5648 C C . VAL B 2 451 ? 85.307 -34.786 15.015 1.00 44.03 455 VAL B C 1
ATOM 5649 O O . VAL B 2 451 ? 85.452 -34.720 13.785 1.00 39.20 455 VAL B O 1
ATOM 5653 N N . PRO B 2 452 ? 84.118 -34.638 15.633 1.00 44.17 456 PRO B N 1
ATOM 5654 C CA . PRO B 2 452 ? 82.871 -34.608 14.890 1.00 46.30 456 PRO B CA 1
ATOM 5655 C C . PRO B 2 452 ? 82.722 -33.260 14.185 1.00 45.50 456 PRO B C 1
ATOM 5656 O O . PRO B 2 452 ? 83.303 -32.250 14.642 1.00 47.92 456 PRO B O 1
ATOM 5660 N N . SER B 2 453 ? 81.981 -33.247 13.085 1.00 40.85 457 SER B N 1
ATOM 5661 C CA . SER B 2 453 ? 81.961 -32.124 12.160 1.00 40.50 457 SER B CA 1
ATOM 5662 C C . SER B 2 453 ? 81.166 -30.933 12.681 1.00 41.28 457 SER B C 1
ATOM 5663 O O . SER B 2 453 ? 81.105 -29.845 12.013 1.00 32.93 457 SER B O 1
ATOM 5666 N N . ARG B 2 454 ? 80.515 -31.166 13.829 1.00 35.25 458 ARG B N 1
ATOM 5667 C CA . ARG B 2 454 ? 79.758 -30.124 14.531 1.00 37.64 458 ARG B CA 1
ATOM 5668 C C . ARG B 2 454 ? 80.676 -29.160 15.296 1.00 40.76 458 ARG B C 1
ATOM 5669 O O . ARG B 2 454 ? 80.297 -27.997 15.576 1.00 41.00 458 ARG B O 1
ATOM 5677 N N . ARG B 2 455 ? 81.888 -29.645 15.601 1.00 40.90 459 ARG B N 1
ATOM 5678 C CA . ARG B 2 455 ? 83.057 -28.777 15.825 1.00 38.92 459 ARG B CA 1
ATOM 5679 C C . ARG B 2 455 ? 83.930 -28.560 14.583 1.00 42.37 459 ARG B C 1
ATOM 5680 O O . ARG B 2 455 ? 85.017 -29.121 14.471 1.00 45.06 459 ARG B O 1
ATOM 5688 N N . LYS B 2 456 ? 83.475 -27.743 13.646 1.00 44.59 460 LYS B N 1
ATOM 5689 C CA . LYS B 2 456 ? 84.240 -27.537 12.428 1.00 46.06 460 LYS B CA 1
ATOM 5690 C C . LYS B 2 456 ? 85.452 -26.616 12.629 1.00 47.23 460 LYS B C 1
ATOM 5691 O O . LYS B 2 456 ? 86.273 -26.398 11.710 1.00 45.86 460 LYS B O 1
ATOM 5697 N N . ASP B 2 457 ? 85.583 -26.081 13.832 1.00 44.33 461 ASP B N 1
ATOM 5698 C CA . ASP B 2 457 ? 86.770 -25.269 14.131 1.00 46.70 461 ASP B CA 1
ATOM 5699 C C . ASP B 2 457 ? 87.989 -26.171 14.330 1.00 46.70 461 ASP B C 1
ATOM 5700 O O . ASP B 2 457 ? 89.101 -25.740 14.051 1.00 50.11 461 ASP B O 1
ATOM 5705 N N . ILE B 2 458 ? 87.778 -27.410 14.796 1.00 40.21 462 ILE B N 1
ATOM 5706 C CA . ILE B 2 458 ? 88.885 -28.286 15.121 1.00 42.61 462 ILE B CA 1
ATOM 5707 C C . ILE B 2 458 ? 89.304 -29.124 13.918 1.00 47.44 462 ILE B C 1
ATOM 5708 O O . ILE B 2 458 ? 88.567 -30.001 13.481 1.00 52.96 462 ILE B O 1
ATOM 5713 N N . THR B 2 459 ? 90.496 -28.848 13.384 1.00 48.97 463 THR B N 1
ATOM 5714 C CA . THR B 2 459 ? 91.025 -29.587 12.247 1.00 48.02 463 THR B CA 1
ATOM 5715 C C . THR B 2 459 ? 92.458 -30.113 12.495 1.00 52.35 463 THR B C 1
ATOM 5716 O O . THR B 2 459 ? 92.818 -31.221 12.089 1.00 56.65 463 THR B O 1
ATOM 5720 N N . ILE B 2 460 ? 93.271 -29.335 13.194 1.00 53.91 464 ILE B N 1
ATOM 5721 C CA . ILE B 2 460 ? 94.645 -29.735 13.523 1.00 48.43 464 ILE B CA 1
ATOM 5722 C C . ILE B 2 460 ? 94.742 -29.865 15.027 1.00 50.85 464 ILE B C 1
ATOM 5723 O O . ILE B 2 460 ? 93.822 -29.455 15.752 1.00 55.52 464 ILE B O 1
ATOM 5728 N N . LYS B 2 461 ? 95.847 -30.425 15.507 1.00 48.47 465 LYS B N 1
ATOM 5729 C CA . LYS B 2 461 ? 95.918 -30.868 16.893 1.00 48.53 465 LYS B CA 1
ATOM 5730 C C . LYS B 2 461 ? 96.324 -29.753 17.855 1.00 46.62 465 LYS B C 1
ATOM 5731 O O . LYS B 2 461 ? 96.234 -29.909 19.060 1.00 48.24 465 LYS B O 1
ATOM 5737 N N . GLU B 2 462 ? 96.734 -28.604 17.344 1.00 48.61 466 GLU B N 1
ATOM 5738 C CA . GLU B 2 462 ? 96.863 -27.436 18.213 1.00 48.62 466 GLU B CA 1
ATOM 5739 C C . GLU B 2 462 ? 95.461 -26.964 18.672 1.00 48.18 466 GLU B C 1
ATOM 5740 O O . GLU B 2 462 ? 95.252 -26.589 19.850 1.00 46.40 466 GLU B O 1
ATOM 5746 N N . ASP B 2 463 ? 94.511 -27.022 17.737 1.00 43.77 467 ASP B N 1
ATOM 5747 C CA . ASP B 2 463 ? 93.088 -26.896 18.051 1.00 41.73 467 ASP B CA 1
ATOM 5748 C C . ASP B 2 463 ? 92.706 -27.779 19.281 1.00 38.96 467 ASP B C 1
ATOM 5749 O O . ASP B 2 463 ? 92.045 -27.339 20.224 1.00 38.28 467 ASP B O 1
ATOM 5754 N N . LEU B 2 464 ? 93.202 -29.000 19.312 1.00 41.02 468 LEU B N 1
ATOM 5755 C CA . LEU B 2 464 ? 92.852 -29.943 20.370 1.00 41.34 468 LEU B CA 1
ATOM 5756 C C . LEU B 2 464 ? 93.561 -29.646 21.673 1.00 45.04 468 LEU B C 1
ATOM 5757 O O . LEU B 2 464 ? 93.056 -29.936 22.794 1.00 44.49 468 LEU B O 1
ATOM 5762 N N . ILE B 2 465 ? 94.740 -29.044 21.532 1.00 48.99 469 ILE B N 1
ATOM 5763 C CA . ILE B 2 465 ? 95.433 -28.476 22.687 1.00 46.36 469 ILE B CA 1
ATOM 5764 C C . ILE B 2 465 ? 94.636 -27.425 23.413 1.00 38.72 469 ILE B C 1
ATOM 5765 O O . ILE B 2 465 ? 94.557 -27.466 24.646 1.00 44.10 469 ILE B O 1
ATOM 5770 N N . GLU B 2 466 ? 94.059 -26.462 22.690 1.00 42.93 470 GLU B N 1
ATOM 5771 C CA . GLU B 2 466 ? 93.213 -25.455 23.345 1.00 37.54 470 GLU B CA 1
ATOM 5772 C C . GLU B 2 466 ? 92.034 -26.054 24.087 1.00 35.52 470 GLU B C 1
ATOM 5773 O O . GLU B 2 466 ? 91.685 -25.606 25.194 1.00 37.71 470 GLU B O 1
ATOM 5779 N N . GLU B 2 467 ? 91.408 -27.088 23.523 1.00 38.32 471 GLU B N 1
ATOM 5780 C CA . GLU B 2 467 ? 90.347 -27.783 24.252 1.00 36.34 471 GLU B CA 1
ATOM 5781 C C . GLU B 2 467 ? 90.820 -28.241 25.596 1.00 37.79 471 GLU B C 1
ATOM 5782 O O . GLU B 2 467 ? 90.108 -28.113 26.585 1.00 37.62 471 GLU B O 1
ATOM 5788 N N . VAL B 2 468 ? 92.026 -28.798 25.653 1.00 42.89 472 VAL B N 1
ATOM 5789 C CA . VAL B 2 468 ? 92.461 -29.418 26.888 1.00 42.92 472 VAL B CA 1
ATOM 5790 C C . VAL B 2 468 ? 92.619 -28.315 27.901 1.00 41.47 472 VAL B C 1
ATOM 5791 O O . VAL B 2 468 ? 92.166 -28.400 29.048 1.00 38.75 472 VAL B O 1
ATOM 5795 N N . ALA B 2 469 ? 93.254 -27.247 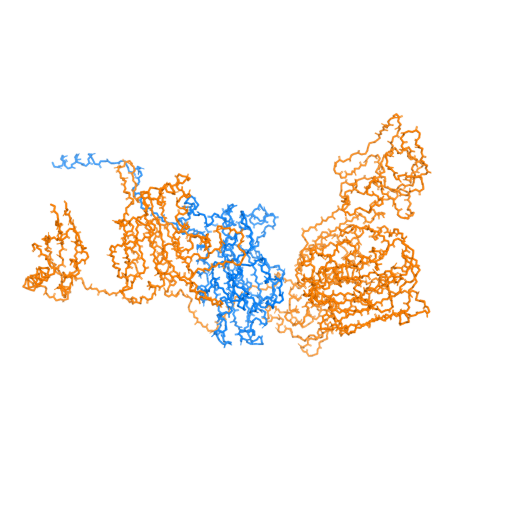27.450 1.00 44.06 473 ALA B N 1
ATOM 5796 C CA . ALA B 2 469 ? 93.739 -26.236 28.357 1.00 45.40 473 ALA B CA 1
ATOM 5797 C C . ALA B 2 469 ? 92.522 -25.482 28.884 1.00 48.17 473 ALA B C 1
ATOM 5798 O O . ALA B 2 469 ? 92.412 -25.247 30.097 1.00 51.99 473 ALA B O 1
ATOM 5800 N N . ARG B 2 470 ? 91.575 -25.173 27.991 1.00 45.36 474 ARG B N 1
ATOM 5801 C CA . ARG B 2 470 ? 90.383 -24.384 28.380 1.00 43.62 474 ARG B CA 1
ATOM 5802 C C . ARG B 2 470 ? 89.469 -25.184 29.289 1.00 42.01 474 ARG B C 1
ATOM 5803 O O . ARG B 2 470 ? 88.939 -24.662 30.274 1.00 39.59 474 ARG B O 1
ATOM 5811 N N . ILE B 2 471 ? 89.343 -26.478 29.006 1.00 45.45 475 ILE B N 1
ATOM 5812 C CA . ILE B 2 471 ? 88.577 -27.389 29.879 1.00 49.69 475 ILE B CA 1
ATOM 5813 C C . ILE B 2 471 ? 89.197 -27.668 31.261 1.00 55.54 475 ILE B C 1
ATOM 5814 O O . ILE B 2 471 ? 88.533 -27.521 32.300 1.00 56.90 475 ILE B O 1
ATOM 5819 N N . TYR B 2 472 ? 90.455 -28.113 31.252 1.00 58.76 476 TYR B N 1
ATOM 5820 C CA . TYR B 2 472 ? 91.248 -28.285 32.463 1.00 56.17 476 TYR B CA 1
ATOM 5821 C C . TYR B 2 472 ? 91.480 -26.984 33.253 1.00 54.15 476 TYR B C 1
ATOM 5822 O O . TYR B 2 472 ? 91.323 -26.942 34.468 1.00 53.39 476 TYR B O 1
ATOM 5831 N N . GLY B 2 473 ? 91.847 -25.920 32.567 1.00 51.58 477 GLY B N 1
ATOM 5832 C CA . GLY B 2 473 ? 91.662 -24.608 33.136 1.00 51.54 477 GLY B CA 1
ATOM 5833 C C . GLY B 2 473 ? 92.938 -23.832 32.985 1.00 54.31 477 GLY B C 1
ATOM 5834 O O . GLY B 2 473 ? 94.006 -24.314 33.336 1.00 53.59 477 GLY B O 1
ATOM 5835 N N . TYR B 2 474 ? 92.814 -22.631 32.428 1.00 55.00 478 TYR B N 1
ATOM 5836 C CA . TYR B 2 474 ? 93.937 -21.726 32.194 1.00 53.52 478 TYR B CA 1
ATOM 5837 C C . TYR B 2 474 ? 94.554 -21.253 33.540 1.00 51.62 478 TYR B C 1
ATOM 5838 O O . TYR B 2 474 ? 95.606 -20.632 33.578 1.00 48.75 478 TYR B O 1
ATOM 5847 N N . ASP B 2 475 ? 93.863 -21.543 34.633 1.00 52.23 479 ASP B N 1
ATOM 5848 C CA . ASP B 2 475 ? 94.214 -21.018 35.947 1.00 57.58 479 ASP B CA 1
ATOM 5849 C C . ASP B 2 475 ? 95.307 -21.897 36.479 1.00 57.79 479 ASP B C 1
ATOM 5850 O O . ASP B 2 475 ? 96.012 -21.541 37.423 1.00 56.67 479 ASP B O 1
ATOM 5855 N N . GLU B 2 476 ? 95.386 -23.071 35.864 1.00 58.37 480 GLU B N 1
ATOM 5856 C CA . GLU B 2 476 ? 96.095 -24.208 36.397 1.00 59.44 480 GLU B CA 1
ATOM 5857 C C . GLU B 2 476 ? 97.427 -24.330 35.658 1.00 57.33 480 GLU B C 1
ATOM 5858 O O . GLU B 2 476 ? 98.359 -24.948 36.144 1.00 57.54 480 GLU B O 1
ATOM 5864 N N . ILE B 2 477 ? 97.460 -23.769 34.453 1.00 58.00 481 ILE B N 1
ATOM 5865 C CA . ILE B 2 477 ? 98.685 -23.499 33.701 1.00 57.88 481 ILE B CA 1
ATOM 5866 C C . ILE B 2 477 ? 99.729 -22.829 34.582 1.00 55.93 481 ILE B C 1
ATOM 5867 O O . ILE B 2 477 ? 99.468 -21.768 35.176 1.00 50.80 481 ILE B O 1
ATOM 5872 N N . PRO B 2 478 ? 100.911 -23.456 34.668 1.00 55.42 482 PRO B N 1
ATOM 5873 C CA . PRO B 2 478 ? 102.013 -23.030 35.523 1.00 55.36 482 PRO B CA 1
ATOM 5874 C C . PRO B 2 478 ? 102.771 -21.868 34.921 1.00 56.59 482 PRO B C 1
ATOM 5875 O O . PRO B 2 478 ? 102.844 -21.727 33.678 1.00 56.98 482 PRO B O 1
ATOM 5879 N N . SER B 2 479 ? 103.289 -21.032 35.822 1.00 55.26 483 SER B N 1
ATOM 5880 C CA . SER B 2 479 ? 104.049 -19.822 35.496 1.00 48.62 483 SER B CA 1
ATOM 5881 C C . SER B 2 479 ? 105.533 -20.215 35.391 1.00 47.98 483 SER B C 1
ATOM 5882 O O . SER B 2 479 ? 106.146 -20.590 36.380 1.00 43.45 483 SER B O 1
ATOM 5885 N N . SER B 2 480 ? 106.091 -20.139 34.181 1.00 50.29 484 SER B N 1
ATOM 5886 C CA . SER B 2 480 ? 107.513 -20.319 33.960 1.00 42.97 484 SER B CA 1
ATOM 5887 C C . SER B 2 480 ? 108.068 -19.194 33.059 1.00 43.37 484 SER B C 1
ATOM 5888 O O . SER B 2 480 ? 107.355 -18.283 32.676 1.00 38.86 484 SER B O 1
ATOM 5891 N N . LEU B 2 481 ? 109.372 -19.220 32.784 1.00 44.62 485 LEU B N 1
ATOM 5892 C CA . LEU B 2 481 ? 110.020 -18.232 31.912 1.00 39.88 485 LEU B CA 1
ATOM 5893 C C . LEU B 2 481 ? 110.920 -19.030 31.040 1.00 38.56 485 LEU B C 1
ATOM 5894 O O . LEU B 2 481 ? 111.524 -19.987 31.497 1.00 40.67 485 LEU B O 1
ATOM 5899 N N . PRO B 2 482 ? 111.000 -18.674 29.767 1.00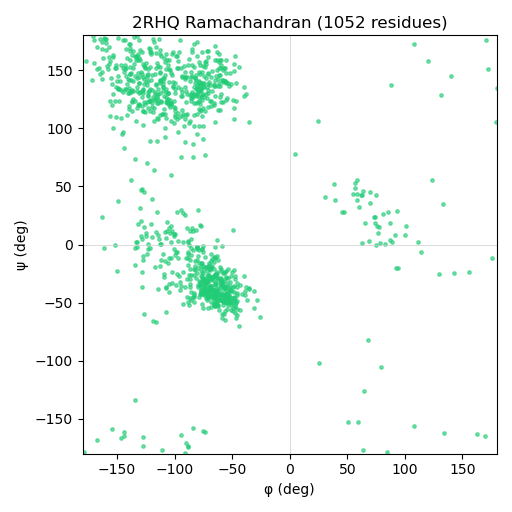 38.12 486 PRO B N 1
ATOM 5900 C CA . PRO B 2 482 ? 111.836 -19.505 28.919 1.00 41.25 486 PRO B CA 1
ATOM 5901 C C . PRO B 2 482 ? 113.359 -19.263 29.158 1.00 45.34 486 PRO B C 1
ATOM 5902 O O . PRO B 2 482 ? 113.808 -18.117 29.275 1.00 38.93 486 PRO B O 1
ATOM 5906 N N . VAL B 2 483 ? 114.120 -20.352 29.175 1.00 45.82 487 VAL B N 1
ATOM 5907 C CA . VAL B 2 483 ? 115.581 -20.319 29.325 1.00 44.15 487 VAL B CA 1
ATOM 5908 C C . VAL B 2 483 ? 116.241 -20.431 27.959 1.00 44.09 487 VAL B C 1
ATOM 5909 O O . VAL B 2 483 ? 116.210 -21.486 27.338 1.00 45.41 487 VAL B O 1
ATOM 5913 N N . PHE B 2 484 ? 116.814 -19.343 27.468 1.00 41.81 488 PHE B N 1
ATOM 5914 C CA . PHE B 2 484 ? 117.433 -19.405 26.178 1.00 43.82 488 PHE B CA 1
ATOM 5915 C C . PHE B 2 484 ? 118.859 -20.001 26.285 1.00 50.88 488 PHE B C 1
ATOM 5916 O O . PHE B 2 484 ? 119.610 -19.718 27.250 1.00 49.38 488 PHE B O 1
ATOM 5924 N N . GLY B 2 485 ? 119.182 -20.861 25.317 1.00 47.23 489 GLY B N 1
ATOM 5925 C CA . GLY B 2 485 ? 120.401 -21.657 25.342 1.00 52.81 489 GLY B CA 1
ATOM 5926 C C . GLY B 2 485 ? 121.486 -20.978 24.522 1.00 55.54 489 GLY B C 1
ATOM 5927 O O . GLY B 2 485 ? 122.667 -21.160 24.791 1.00 63.22 489 GLY B O 1
ATOM 5928 N N . GLU B 2 486 ? 121.078 -20.192 23.529 1.00 53.37 490 GLU B N 1
ATOM 5929 C CA . GLU B 2 486 ? 121.947 -19.223 22.899 1.00 53.85 490 GLU B CA 1
ATOM 5930 C C . GLU B 2 486 ? 121.801 -17.876 23.590 1.00 52.66 490 GLU B C 1
ATOM 5931 O O . GLU B 2 486 ? 120.747 -17.226 23.504 1.00 47.36 490 GLU B O 1
ATOM 5937 N N . VAL B 2 487 ? 122.878 -17.474 24.277 1.00 53.47 491 VAL B N 1
ATOM 5938 C CA . VAL B 2 487 ? 122.875 -16.296 25.153 1.00 49.69 491 VAL B CA 1
ATOM 5939 C C . VAL B 2 487 ? 123.369 -15.036 24.455 1.00 48.24 491 VAL B C 1
ATOM 5940 O O . VAL B 2 487 ? 124.436 -15.008 23.845 1.00 53.41 491 VAL B O 1
ATOM 5944 N N . THR B 2 488 ? 122.562 -13.995 24.538 1.00 40.70 492 THR B N 1
ATOM 5945 C CA . THR B 2 488 ? 122.915 -12.707 24.004 1.00 47.67 492 THR B CA 1
ATOM 5946 C C . THR B 2 488 ? 122.459 -11.700 25.039 1.00 44.01 492 THR B C 1
ATOM 5947 O O . THR B 2 488 ? 121.440 -11.894 25.695 1.00 52.96 492 THR B O 1
ATOM 5951 N N . SER B 2 489 ? 123.270 -10.666 25.217 1.00 45.03 493 SER B N 1
ATOM 5952 C CA . SER B 2 489 ? 122.981 -9.567 26.132 1.00 38.97 493 SER B CA 1
ATOM 5953 C C . SER B 2 489 ? 122.003 -8.663 25.415 1.00 35.45 493 SER B C 1
ATOM 5954 O O . SER B 2 489 ? 122.185 -8.369 24.230 1.00 35.09 493 SER B O 1
ATOM 5957 N N . GLY B 2 490 ? 120.950 -8.237 26.101 1.00 36.09 494 GLY B N 1
ATOM 5958 C CA . GLY B 2 490 ? 119.957 -7.374 25.461 1.00 35.09 494 GLY B CA 1
ATOM 5959 C C . GLY B 2 490 ? 120.383 -5.945 25.560 1.00 33.41 494 GLY B C 1
ATOM 5960 O O . GLY B 2 490 ? 120.596 -5.456 26.651 1.00 39.24 494 GLY B O 1
ATOM 5961 N N . GLU B 2 491 ? 120.493 -5.258 24.432 1.00 34.61 495 GLU B N 1
ATOM 5962 C CA . GLU B 2 491 ? 120.907 -3.891 24.464 1.00 39.04 495 GLU B CA 1
ATOM 5963 C C . GLU B 2 491 ? 120.238 -3.120 23.359 1.00 39.95 495 GLU B C 1
ATOM 5964 O O . GLU B 2 491 ? 119.873 -3.680 22.348 1.00 42.00 495 GLU B O 1
ATOM 5970 N N . LEU B 2 492 ? 120.095 -1.818 23.543 1.00 38.08 496 LEU B N 1
ATOM 5971 C CA . LEU B 2 492 ? 119.735 -0.936 22.435 1.00 38.70 496 LEU B CA 1
ATOM 5972 C C . LEU B 2 492 ? 120.793 -0.980 21.336 1.00 43.61 496 LEU B C 1
ATOM 5973 O O . LEU B 2 492 ? 121.972 -1.213 21.604 1.00 45.57 496 LEU B O 1
ATOM 5978 N N . THR B 2 493 ? 120.356 -0.847 20.086 1.00 42.37 497 THR B N 1
ATOM 5979 C CA . THR B 2 493 ? 121.260 -0.682 18.994 1.00 39.32 497 THR B CA 1
ATOM 5980 C C . THR B 2 493 ? 121.935 0.659 19.246 1.00 41.30 497 THR B C 1
ATOM 5981 O O . THR B 2 493 ? 121.514 1.422 20.110 1.00 40.60 497 THR B O 1
ATOM 5985 N N . ASP B 2 494 ? 122.960 0.958 18.471 1.00 38.36 498 ASP B N 1
ATOM 5986 C CA . ASP B 2 494 ? 123.515 2.294 18.483 1.00 38.71 498 ASP B CA 1
ATOM 5987 C C . ASP B 2 494 ? 122.462 3.363 18.190 1.00 36.70 498 ASP B C 1
ATOM 5988 O O . ASP B 2 494 ? 122.415 4.423 18.846 1.00 38.44 498 ASP B O 1
ATOM 5993 N N . ARG B 2 495 ? 121.652 3.144 17.171 1.00 37.46 499 ARG B N 1
ATOM 5994 C CA . ARG B 2 495 ? 120.717 4.205 16.759 1.00 36.26 499 ARG B CA 1
ATOM 5995 C C . ARG B 2 495 ? 119.682 4.445 17.882 1.00 34.29 499 ARG B C 1
ATOM 5996 O O . ARG B 2 495 ? 119.301 5.579 18.158 1.00 32.90 499 ARG B O 1
ATOM 6004 N N . GLN B 2 496 ? 119.256 3.343 18.505 1.00 31.76 500 GLN B N 1
ATOM 6005 C CA . GLN B 2 496 ? 118.249 3.302 19.536 1.00 34.60 500 GLN B CA 1
ATOM 6006 C C . GLN B 2 496 ? 118.797 4.048 20.745 1.00 35.44 500 GLN B C 1
ATOM 6007 O O . GLN B 2 496 ? 118.201 5.012 21.217 1.00 31.65 500 GLN B O 1
ATOM 6013 N N . HIS B 2 497 ? 119.992 3.652 21.167 1.00 38.39 501 HIS B N 1
ATOM 6014 C CA . HIS B 2 497 ? 120.705 4.357 22.224 1.00 37.64 501 HIS B CA 1
ATOM 6015 C C . HIS B 2 497 ? 120.899 5.841 21.993 1.00 32.12 501 HIS B C 1
ATOM 6016 O O . HIS B 2 497 ? 120.595 6.687 22.869 1.00 34.14 501 HIS B O 1
ATOM 6023 N N . LYS B 2 498 ? 121.396 6.208 20.828 1.00 35.04 502 LYS B N 1
ATOM 6024 C CA . LYS B 2 498 ? 121.541 7.634 20.550 1.00 35.45 502 LYS B CA 1
ATOM 6025 C C . LYS B 2 498 ? 120.217 8.378 20.662 1.00 35.92 502 LYS B C 1
ATOM 6026 O O . LYS B 2 498 ? 120.156 9.575 21.038 1.00 28.88 502 LYS B O 1
ATOM 6032 N N . THR B 2 499 ? 119.147 7.700 20.266 1.00 40.80 503 THR B N 1
ATOM 6033 C CA . THR B 2 499 ? 117.831 8.337 20.230 1.00 36.04 503 THR B CA 1
ATOM 6034 C C . THR B 2 499 ? 117.338 8.536 21.664 1.00 31.33 503 THR B C 1
ATOM 6035 O O . THR B 2 499 ? 116.878 9.603 21.999 1.00 32.42 503 THR B O 1
ATOM 6039 N N . ARG B 2 500 ? 117.459 7.543 22.539 1.00 34.29 504 ARG B N 1
ATOM 6040 C CA . ARG B 2 500 ? 117.186 7.827 23.949 1.00 32.65 504 ARG B CA 1
ATOM 6041 C C . ARG B 2 500 ? 117.988 9.038 24.448 1.00 36.07 504 ARG B C 1
ATOM 6042 O O . ARG B 2 500 ? 117.470 9.893 25.165 1.00 38.05 504 ARG B O 1
ATOM 6050 N N . THR B 2 501 ? 119.231 9.166 24.012 1.00 35.50 505 THR B N 1
ATOM 6051 C CA . THR B 2 501 ? 120.175 10.133 24.622 1.00 36.50 505 THR B CA 1
ATOM 6052 C C . THR B 2 501 ? 119.779 11.472 24.124 1.00 33.26 505 THR B C 1
ATOM 6053 O O . THR B 2 501 ? 119.690 12.423 24.874 1.00 34.66 505 THR B O 1
ATOM 6057 N N . LEU B 2 502 ? 119.477 11.531 22.840 1.00 29.80 506 LEU B N 1
ATOM 6058 C CA . LEU B 2 502 ? 119.063 12.765 22.228 1.00 30.66 506 LEU B CA 1
ATOM 6059 C C . LEU B 2 502 ? 117.735 13.382 22.751 1.00 31.32 506 LEU B C 1
ATOM 6060 O O . LEU B 2 502 ? 117.616 14.587 23.035 1.00 34.43 506 LEU B O 1
ATOM 6065 N N . LYS B 2 503 ? 116.728 12.558 22.859 1.00 31.80 507 LYS B N 1
ATOM 6066 C CA . LYS B 2 503 ? 115.525 12.942 23.576 1.00 33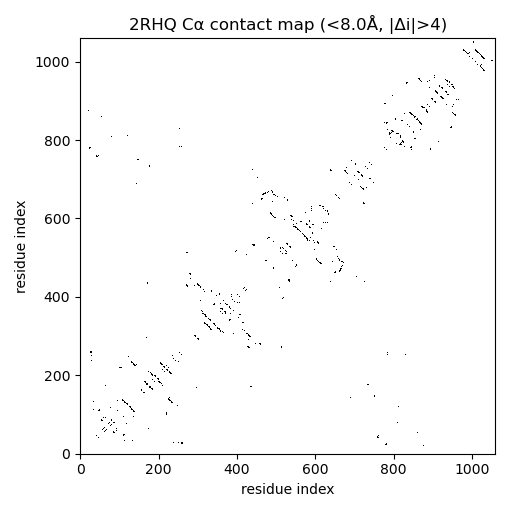.03 507 LYS B CA 1
ATOM 6067 C C . LYS B 2 503 ? 115.792 13.529 24.959 1.00 25.65 507 LYS B C 1
ATOM 6068 O O . LYS B 2 503 ? 115.251 14.584 25.310 1.00 32.67 507 LYS B O 1
ATOM 6074 N N . GLU B 2 504 ? 116.657 12.867 25.712 1.00 33.01 508 GLU B N 1
ATOM 6075 C CA . GLU B 2 504 ? 117.129 13.349 27.022 1.00 35.84 508 GLU B CA 1
ATOM 6076 C C . GLU B 2 504 ? 117.702 14.725 26.938 1.00 34.36 508 GLU B C 1
ATOM 6077 O O . GLU B 2 504 ? 117.371 15.579 27.749 1.00 31.95 508 GLU B O 1
ATOM 6083 N N . THR B 2 505 ? 118.531 14.984 25.929 1.00 34.44 509 THR B N 1
ATOM 6084 C CA . THR B 2 505 ? 119.151 16.302 25.879 1.00 32.56 509 THR B CA 1
ATOM 6085 C C . THR B 2 505 ? 118.192 17.387 25.405 1.00 32.16 509 THR B C 1
ATOM 6086 O O . THR B 2 505 ? 118.306 18.532 25.807 1.00 27.67 509 THR B O 1
ATOM 6090 N N . LEU B 2 506 ? 117.235 17.029 24.553 1.00 35.85 510 LEU B N 1
ATOM 6091 C CA . LEU B 2 506 ? 116.189 17.992 24.149 1.00 28.39 510 LEU B CA 1
ATOM 6092 C C . LEU B 2 506 ? 115.274 18.237 25.352 1.00 26.27 510 LEU B C 1
ATOM 6093 O O . LEU B 2 506 ? 114.954 19.374 25.671 1.00 19.36 510 LEU B O 1
ATOM 6098 N N . GLU B 2 507 ? 114.912 17.194 26.077 1.00 21.69 511 GLU B N 1
ATOM 6099 C CA . GLU B 2 507 ? 114.120 17.436 27.309 1.00 25.47 511 GLU B CA 1
ATOM 6100 C C . GLU B 2 507 ? 114.894 18.261 28.320 1.00 28.84 511 GLU B C 1
ATOM 6101 O O . GLU B 2 507 ? 114.391 19.269 28.829 1.00 31.21 511 GLU B O 1
ATOM 6107 N N . GLY B 2 508 ? 116.153 17.893 28.572 1.00 35.02 512 GLY B N 1
ATOM 6108 C CA . GLY B 2 508 ? 117.049 18.736 29.413 1.00 30.97 512 GLY B CA 1
ATOM 6109 C C . GLY B 2 508 ? 117.108 20.218 29.082 1.00 25.74 512 GLY B C 1
ATOM 6110 O O . GLY B 2 508 ? 117.442 21.012 29.938 1.00 30.54 512 GLY B O 1
ATOM 6111 N N . ALA B 2 509 ? 116.759 20.609 27.857 1.00 29.62 513 ALA B N 1
ATOM 6112 C CA . ALA B 2 509 ? 116.777 22.018 27.411 1.00 27.29 513 ALA B CA 1
ATOM 6113 C C . ALA B 2 509 ? 115.366 22.680 27.332 1.00 30.49 513 ALA B C 1
ATOM 6114 O O . ALA B 2 509 ? 115.203 23.790 26.821 1.00 30.46 513 ALA B O 1
ATOM 6116 N N . GLY B 2 510 ? 114.349 22.014 27.851 1.00 33.34 514 GLY B N 1
ATOM 6117 C CA . GLY B 2 510 ? 113.060 22.680 27.998 1.00 35.95 514 GLY B CA 1
ATOM 6118 C C . GLY B 2 510 ? 112.045 22.353 26.914 1.00 31.21 514 GLY B C 1
ATOM 6119 O O . GLY B 2 510 ? 110.948 22.927 26.903 1.00 33.57 514 GLY B O 1
ATOM 6120 N N . LEU B 2 511 ? 112.371 21.384 26.072 1.00 31.07 515 LEU B N 1
ATOM 6121 C CA . LEU B 2 511 ? 111.481 21.002 24.967 1.00 34.76 515 LEU B CA 1
ATOM 6122 C C . LEU B 2 511 ? 110.683 19.762 25.340 1.00 31.02 515 LEU B C 1
ATOM 6123 O O . LEU B 2 511 ? 111.206 18.745 25.788 1.00 31.28 515 LEU B O 1
ATOM 6128 N N . ASN B 2 512 ? 109.384 19.857 25.133 1.00 34.36 516 ASN B N 1
ATOM 6129 C CA . ASN B 2 512 ? 108.490 18.767 25.454 1.00 32.61 516 ASN B CA 1
ATOM 6130 C C . ASN B 2 512 ? 108.400 17.821 24.303 1.00 30.11 516 ASN B C 1
ATOM 6131 O O . ASN B 2 512 ? 108.341 18.247 23.180 1.00 29.66 516 ASN B O 1
ATOM 6136 N N . GLN B 2 513 ? 108.362 16.525 24.562 1.00 31.15 517 GLN B N 1
ATOM 6137 C CA . GLN B 2 513 ? 108.170 15.606 23.472 1.00 21.61 517 GLN B CA 1
ATOM 6138 C C . GLN B 2 513 ? 106.702 15.588 22.967 1.00 37.53 517 GLN B C 1
ATOM 6139 O O . GLN B 2 513 ? 105.773 15.185 23.722 1.00 34.44 517 GLN B O 1
ATOM 6145 N N . ALA B 2 514 ? 106.518 15.976 21.689 1.00 35.43 518 ALA B N 1
ATOM 6146 C CA . ALA B 2 514 ? 105.256 15.842 20.963 1.00 28.66 518 ALA B CA 1
ATOM 6147 C C . ALA B 2 514 ? 105.119 14.551 20.220 1.00 30.60 518 ALA B C 1
ATOM 6148 O O . ALA B 2 514 ? 106.109 13.991 19.695 1.00 37.48 518 ALA B O 1
ATOM 6150 N N . ILE B 2 515 ? 103.872 14.083 20.120 1.00 30.69 519 ILE B N 1
ATOM 6151 C CA . ILE B 2 515 ? 103.483 13.098 19.101 1.00 32.48 519 ILE B CA 1
ATOM 6152 C C . ILE B 2 515 ? 102.261 13.597 18.311 1.00 35.59 519 ILE B C 1
ATOM 6153 O O . ILE B 2 515 ? 101.208 13.848 18.872 1.00 33.84 519 ILE B O 1
ATOM 6158 N N . THR B 2 516 ? 102.478 13.835 17.022 1.00 37.11 520 THR B N 1
ATOM 6159 C CA . THR B 2 516 ? 101.485 14.360 16.129 1.00 36.39 520 THR B CA 1
ATOM 6160 C C . THR B 2 516 ? 100.878 13.261 15.234 1.00 34.14 520 THR B C 1
ATOM 6161 O O . THR B 2 516 ? 101.444 12.171 15.092 1.00 35.42 520 THR B O 1
ATOM 6165 N N . TYR B 2 517 ? 99.739 13.569 14.612 1.00 33.76 521 TYR B N 1
ATOM 6166 C CA . TYR B 2 517 ? 99.099 12.627 13.644 1.00 38.25 521 TYR B CA 1
ATOM 6167 C C . TYR B 2 517 ? 99.861 12.536 12.309 1.00 34.12 521 TYR B C 1
ATOM 6168 O O . TYR B 2 517 ? 100.152 13.568 11.702 1.00 28.75 521 TYR B O 1
ATOM 6177 N N . SER B 2 518 ? 100.165 11.306 11.867 1.00 34.26 522 SER B N 1
ATOM 6178 C CA . SER B 2 518 ? 100.827 11.114 10.575 1.00 38.56 522 SER B CA 1
ATOM 6179 C C . SER B 2 518 ? 100.054 11.652 9.364 1.00 39.21 522 SER B C 1
ATOM 6180 O O . SER B 2 518 ? 100.653 11.943 8.322 1.00 41.55 522 SER B O 1
ATOM 6183 N N . LEU B 2 519 ? 98.738 11.799 9.489 1.00 42.76 523 LEU B N 1
ATOM 6184 C CA . LEU B 2 519 ? 97.898 12.080 8.314 1.00 37.18 523 LEU B CA 1
ATOM 6185 C C . LEU B 2 519 ? 97.462 13.511 8.331 1.00 36.64 523 LEU B C 1
ATOM 6186 O O . LEU B 2 519 ? 96.960 13.978 9.357 1.00 34.45 523 LEU B O 1
ATOM 6191 N N . VAL B 2 520 ? 97.652 14.198 7.197 1.00 33.02 524 VAL B N 1
ATOM 6192 C CA . VAL B 2 520 ? 97.335 15.606 7.090 1.00 43.02 524 VAL B CA 1
ATOM 6193 C C . VAL B 2 520 ? 96.269 15.792 6.011 1.00 47.59 524 VAL B C 1
ATOM 6194 O O . VAL B 2 520 ? 95.834 14.823 5.366 1.00 41.65 524 VAL B O 1
ATOM 6198 N N . SER B 2 521 ? 95.834 17.037 5.839 1.00 50.79 525 SER B N 1
ATOM 6199 C CA . SER B 2 521 ? 94.975 17.377 4.701 1.00 52.70 525 SER B CA 1
ATOM 6200 C C . SER B 2 521 ? 95.790 17.382 3.405 1.00 56.57 525 SER B C 1
ATOM 6201 O O . SER B 2 521 ? 96.972 17.752 3.407 1.00 60.77 525 SER B O 1
ATOM 6204 N N . LYS B 2 522 ? 95.176 16.933 2.312 1.00 58.57 526 LYS B N 1
ATOM 6205 C CA . LYS B 2 522 ? 95.888 16.750 1.045 1.00 59.32 526 LYS B CA 1
ATOM 6206 C C . LYS B 2 522 ? 96.545 18.066 0.625 1.00 58.31 526 LYS B C 1
ATOM 6207 O O . LYS B 2 522 ? 97.529 18.076 -0.099 1.00 57.96 526 LYS B O 1
ATOM 6213 N N . ASP B 2 523 ? 96.002 19.169 1.120 1.00 56.21 527 ASP B N 1
ATOM 6214 C CA . ASP B 2 523 ? 96.484 20.510 0.800 1.00 59.47 527 ASP B CA 1
ATOM 6215 C C . ASP B 2 523 ? 97.830 20.860 1.416 1.00 60.38 527 ASP B C 1
ATOM 6216 O O . ASP B 2 523 ? 98.485 21.809 0.991 1.00 58.71 527 ASP B O 1
ATOM 6221 N N . HIS B 2 524 ? 98.209 20.117 2.455 1.00 61.54 528 HIS B N 1
ATOM 6222 C CA . HIS B 2 524 ? 99.258 20.539 3.366 1.00 56.72 528 HIS B CA 1
ATOM 6223 C C . HIS B 2 524 ? 100.307 19.480 3.381 1.00 56.23 528 HIS B C 1
ATOM 6224 O O . HIS B 2 524 ? 101.297 19.594 4.091 1.00 61.77 528 HIS B O 1
ATOM 6231 N N . ALA B 2 525 ? 100.079 18.440 2.588 1.00 53.18 529 ALA B N 1
ATOM 6232 C CA . ALA B 2 525 ? 100.905 17.251 2.621 1.00 49.11 529 ALA B CA 1
ATOM 6233 C C . ALA B 2 525 ? 102.296 17.530 2.105 1.00 47.60 529 ALA B C 1
ATOM 6234 O O . ALA B 2 525 ? 103.166 16.695 2.253 1.00 42.15 529 ALA B O 1
ATOM 6236 N N . LYS B 2 526 ? 102.472 18.679 1.450 1.00 44.43 530 LYS B N 1
ATOM 6237 C CA . LYS B 2 526 ? 103.687 18.991 0.683 1.00 49.53 530 LYS B CA 1
ATOM 6238 C C . LYS B 2 526 ? 104.241 20.298 1.250 1.00 46.90 530 LYS B C 1
ATOM 6239 O O . LYS B 2 526 ? 105.331 20.729 0.892 1.00 42.59 530 LYS B O 1
ATOM 6245 N N . ASP B 2 527 ? 103.478 20.923 2.132 1.00 43.44 531 ASP B N 1
ATOM 6246 C CA . ASP B 2 527 ? 104.023 21.905 3.030 1.00 47.70 531 ASP B CA 1
ATOM 6247 C C . ASP B 2 527 ? 105.416 21.522 3.537 1.00 50.28 531 ASP B C 1
ATOM 6248 O O . ASP B 2 527 ? 105.646 20.371 3.987 1.00 47.66 531 ASP B O 1
ATOM 6253 N N . PHE B 2 528 ? 106.326 22.505 3.409 1.00 48.20 532 PHE B N 1
ATOM 6254 C CA . PHE B 2 528 ? 107.724 22.475 3.890 1.00 49.47 532 PHE B CA 1
ATOM 6255 C C . PHE B 2 528 ? 108.652 21.428 3.298 1.00 49.42 532 PHE B C 1
ATOM 6256 O O . PHE B 2 528 ? 109.816 21.373 3.680 1.00 48.88 532 PHE B O 1
ATOM 6264 N N . ALA B 2 529 ? 108.155 20.615 2.368 1.00 56.24 533 ALA B N 1
ATOM 6265 C CA . ALA B 2 529 ? 108.993 19.656 1.640 1.00 60.85 533 ALA B CA 1
ATOM 6266 C C . ALA B 2 529 ? 109.922 20.376 0.679 1.00 64.83 533 ALA B C 1
ATOM 6267 O O . ALA B 2 529 ? 109.515 21.338 0.022 1.00 68.18 533 ALA B O 1
ATOM 6269 N N . LEU B 2 530 ? 111.166 19.904 0.596 1.00 71.22 534 LEU B N 1
ATOM 6270 C CA . LEU B 2 530 ? 112.219 20.604 -0.162 1.00 73.25 534 LEU B CA 1
ATOM 6271 C C . LEU B 2 530 ? 112.555 19.934 -1.501 1.00 73.86 534 LEU B C 1
ATOM 6272 O O . LEU B 2 530 ? 112.755 20.610 -2.513 1.00 69.88 534 LEU B O 1
ATOM 6277 N N . GLN B 2 531 ? 112.604 18.606 -1.499 1.00 75.98 535 GLN B N 1
ATOM 6278 C CA . GLN B 2 531 ? 112.531 17.828 -2.733 1.00 79.28 535 GLN B CA 1
ATOM 6279 C C . GLN B 2 531 ? 111.072 17.682 -3.146 1.00 78.37 535 GLN B C 1
ATOM 6280 O O . GLN B 2 531 ? 110.228 17.363 -2.314 1.00 78.62 535 GLN B O 1
ATOM 6286 N N . GLU B 2 532 ? 110.771 17.907 -4.424 1.00 78.73 536 GLU B N 1
ATOM 6287 C CA . GLU B 2 532 ? 109.442 17.578 -4.940 1.00 79.02 536 GLU B CA 1
ATOM 6288 C C . GLU B 2 532 ? 109.336 16.080 -5.109 1.00 72.65 536 GLU B C 1
ATOM 6289 O O . GLU B 2 532 ? 110.265 15.434 -5.568 1.00 74.00 536 GLU B O 1
ATOM 6295 N N . ARG B 2 533 ? 108.191 15.528 -4.734 1.00 68.99 537 ARG B N 1
ATOM 6296 C CA . ARG B 2 533 ? 108.097 14.102 -4.436 1.00 62.29 537 ARG B CA 1
ATOM 6297 C C . ARG B 2 533 ? 106.601 13.724 -4.240 1.00 58.70 537 ARG B C 1
ATOM 6298 O O . ARG B 2 533 ? 105.816 14.538 -3.743 1.00 54.18 537 ARG B O 1
ATOM 6306 N N . PRO B 2 534 ? 106.178 12.535 -4.718 1.00 53.37 538 PRO B N 1
ATOM 6307 C CA . PRO B 2 534 ? 104.747 12.289 -4.619 1.00 55.33 538 PRO B CA 1
ATOM 6308 C C . PRO B 2 534 ? 104.282 12.050 -3.175 1.00 54.17 538 PRO B C 1
ATOM 6309 O O . PRO B 2 534 ? 105.018 11.497 -2.364 1.00 61.62 538 PRO B O 1
ATOM 6313 N N . THR B 2 535 ? 103.067 12.482 -2.880 1.00 55.44 539 THR B N 1
ATOM 6314 C CA . THR B 2 535 ? 102.434 12.288 -1.579 1.00 53.36 539 THR B CA 1
ATOM 6315 C C . THR B 2 535 ? 101.567 11.078 -1.662 1.00 55.05 539 THR B C 1
ATOM 6316 O O . THR B 2 535 ? 101.283 10.602 -2.761 1.00 56.28 539 THR B O 1
ATOM 6320 N N . ILE B 2 536 ? 101.154 10.581 -0.494 1.00 54.89 540 ILE B N 1
ATOM 6321 C CA . ILE B 2 536 ? 100.493 9.295 -0.390 1.00 53.66 540 ILE B CA 1
ATOM 6322 C C . ILE B 2 536 ? 99.159 9.555 0.232 1.00 55.19 540 ILE B C 1
ATOM 6323 O O . ILE B 2 536 ? 99.062 10.005 1.380 1.00 57.36 540 ILE B O 1
ATOM 6328 N N . SER B 2 537 ? 98.125 9.299 -0.556 1.00 55.94 541 SER B N 1
ATOM 6329 C CA . SER B 2 537 ? 96.761 9.511 -0.128 1.00 51.48 541 SER B CA 1
ATOM 6330 C C . SER B 2 537 ? 96.080 8.180 0.179 1.00 51.18 541 SER B C 1
ATOM 6331 O O . SER B 2 537 ? 96.481 7.134 -0.340 1.00 47.78 541 SER B O 1
ATOM 6334 N N . LEU B 2 538 ? 95.113 8.221 1.099 1.00 52.91 542 LEU B N 1
ATOM 6335 C CA . LEU B 2 538 ? 94.343 7.020 1.493 1.00 53.24 542 LEU B CA 1
ATOM 6336 C C . LEU B 2 538 ? 93.210 6.872 0.489 1.00 49.49 542 LEU B C 1
ATOM 6337 O O . LEU B 2 538 ? 92.685 7.880 0.069 1.00 38.71 542 LEU B O 1
ATOM 6342 N N . LEU B 2 539 ? 92.825 5.635 0.144 1.00 53.56 543 LEU B N 1
ATOM 6343 C CA . LEU B 2 539 ? 91.656 5.396 -0.736 1.00 53.42 543 LEU B CA 1
ATOM 6344 C C . LEU B 2 539 ? 90.392 5.971 -0.067 1.00 55.48 543 LEU B C 1
ATOM 6345 O O . LEU B 2 539 ? 89.595 6.645 -0.709 1.00 54.03 543 LEU B O 1
ATOM 6350 N N . MET B 2 540 ? 90.259 5.747 1.242 1.00 58.16 544 MET B N 1
ATOM 6351 C CA . MET B 2 540 ? 89.040 6.078 1.988 1.00 53.16 544 MET B CA 1
ATOM 6352 C C . MET B 2 540 ? 89.315 6.794 3.335 1.00 50.77 544 MET B C 1
ATOM 6353 O O . MET B 2 540 ? 89.154 6.236 4.415 1.00 50.68 544 MET B O 1
ATOM 6358 N N . PRO B 2 541 ? 89.709 8.057 3.275 1.00 51.60 545 PRO B N 1
ATOM 6359 C CA . PRO B 2 541 ? 89.844 8.792 4.529 1.00 51.09 545 PRO B CA 1
ATOM 6360 C C . PRO B 2 541 ? 88.509 8.901 5.267 1.00 57.32 545 PRO B C 1
ATOM 6361 O O . PRO B 2 541 ? 87.446 9.001 4.637 1.00 59.52 545 PRO B O 1
ATOM 6365 N N . MET B 2 542 ? 88.570 8.883 6.597 1.00 56.74 546 MET B N 1
ATOM 6366 C CA . MET B 2 542 ? 87.432 9.189 7.451 1.00 50.09 546 MET B CA 1
ATOM 6367 C C . MET B 2 542 ? 87.272 10.697 7.626 1.00 52.03 546 MET B C 1
ATOM 6368 O O . MET B 2 542 ? 86.187 11.203 7.977 1.00 51.78 546 MET B O 1
ATOM 6373 N N . SER B 2 543 ? 88.363 11.430 7.405 1.00 52.70 547 SER B N 1
ATOM 6374 C CA . SER B 2 543 ? 88.343 12.879 7.585 1.00 50.78 547 SER B CA 1
ATOM 6375 C C . SER B 2 543 ? 89.151 13.525 6.474 1.00 51.17 547 SER B C 1
ATOM 6376 O O . SER B 2 543 ? 90.169 13.000 6.064 1.00 50.20 547 SER B O 1
ATOM 6379 N N . GLU B 2 544 ? 88.694 14.668 5.976 1.00 54.75 548 GLU B N 1
ATOM 6380 C CA . GLU B 2 544 ? 89.560 15.553 5.194 1.00 56.38 548 GLU B CA 1
ATOM 6381 C C . GLU B 2 544 ? 90.801 16.077 5.942 1.00 54.53 548 GLU B C 1
ATOM 6382 O O . GLU B 2 544 ? 91.730 16.567 5.294 1.00 49.49 548 GLU B O 1
ATOM 6388 N N . ALA B 2 545 ? 90.782 16.025 7.284 1.00 52.19 549 ALA B N 1
ATOM 6389 C CA . ALA B 2 545 ? 91.952 16.399 8.121 1.00 51.15 549 ALA B CA 1
ATOM 6390 C C . ALA B 2 545 ? 93.073 15.356 8.048 1.00 48.91 549 ALA B C 1
ATOM 6391 O O . ALA B 2 545 ? 94.237 15.664 8.344 1.00 51.71 549 ALA B O 1
ATOM 6393 N N . HIS B 2 546 ? 92.719 14.145 7.622 1.00 43.38 550 HIS B N 1
ATOM 6394 C CA . HIS B 2 546 ? 93.567 13.003 7.753 1.00 40.37 550 HIS B CA 1
ATOM 6395 C C . HIS B 2 546 ? 93.543 12.130 6.485 1.00 39.73 550 HIS B C 1
ATOM 6396 O O . HIS B 2 546 ? 93.361 10.926 6.542 1.00 42.87 550 HIS B O 1
ATOM 6403 N N . ALA B 2 547 ? 93.843 12.746 5.351 1.00 43.73 551 ALA B N 1
ATOM 6404 C CA . ALA B 2 547 ? 93.595 12.171 4.049 1.00 45.13 551 ALA B CA 1
ATOM 6405 C C . ALA B 2 547 ? 94.905 11.690 3.430 1.00 47.76 551 ALA B C 1
ATOM 6406 O O . ALA B 2 547 ? 94.922 10.657 2.762 1.00 46.75 551 ALA B O 1
ATOM 6408 N N . THR B 2 548 ? 96.000 12.423 3.711 1.00 50.05 552 THR B N 1
ATOM 6409 C CA . THR B 2 548 ? 97.308 12.267 3.033 1.00 46.67 552 THR B CA 1
ATOM 6410 C C . THR B 2 548 ? 98.475 12.206 4.096 1.00 45.23 552 THR B C 1
ATOM 6411 O O . THR B 2 548 ? 98.483 12.957 5.080 1.00 40.48 552 THR B O 1
ATOM 6415 N N . LEU B 2 549 ? 99.410 11.275 3.913 1.00 37.53 553 LEU B N 1
ATOM 6416 C CA . LEU B 2 549 ? 100.724 11.288 4.609 1.00 37.00 553 LEU B CA 1
ATOM 6417 C C . LEU B 2 549 ? 101.582 12.486 4.215 1.00 40.25 553 LEU B C 1
ATOM 6418 O O . LEU B 2 549 ? 102.040 12.611 3.062 1.00 41.42 553 LEU B O 1
ATOM 6423 N N . ARG B 2 550 ? 101.648 13.436 5.149 1.00 45.05 554 ARG B N 1
ATOM 6424 C CA . ARG B 2 550 ? 102.846 13.950 5.800 1.00 40.27 554 ARG B CA 1
ATOM 6425 C C . ARG B 2 550 ? 104.157 13.820 5.034 1.00 36.99 554 ARG B C 1
ATOM 6426 O O . ARG B 2 550 ? 104.752 12.757 4.952 1.00 33.11 554 ARG B O 1
ATOM 6434 N N . GLN B 2 551 ? 104.637 14.944 4.509 1.00 38.08 555 GLN B N 1
ATOM 6435 C CA . GLN B 2 551 ? 106.040 15.064 4.127 1.00 42.95 555 GLN B CA 1
ATOM 6436 C C . GLN B 2 551 ? 106.835 15.981 5.084 1.00 42.82 555 GLN B C 1
ATOM 6437 O O . GLN B 2 551 ? 107.940 16.346 4.784 1.00 44.12 555 GLN B O 1
ATOM 6443 N N . SER B 2 552 ? 106.252 16.363 6.223 1.00 45.22 556 SER B N 1
ATOM 6444 C CA . SER B 2 552 ? 106.929 17.253 7.195 1.00 40.61 556 SER B CA 1
ATOM 6445 C C . SER B 2 552 ? 106.210 17.133 8.526 1.00 42.02 556 SER B C 1
ATOM 6446 O O . SER B 2 552 ? 105.077 16.675 8.550 1.00 37.67 556 SER B O 1
ATOM 6449 N N . LEU B 2 553 ? 106.854 17.524 9.634 1.00 36.43 557 LEU B N 1
ATOM 6450 C CA . LEU B 2 553 ? 106.235 17.362 10.939 1.00 32.76 557 LEU B CA 1
ATOM 6451 C C . LEU B 2 553 ? 105.666 18.690 11.327 1.00 29.68 557 LEU B C 1
ATOM 6452 O O . LEU B 2 553 ? 104.896 18.794 12.288 1.00 32.58 557 LEU B O 1
ATOM 6457 N N . LEU B 2 554 ? 105.996 19.703 10.535 1.00 29.74 558 LEU B N 1
ATOM 6458 C CA . LEU B 2 554 ? 105.749 21.055 10.933 1.00 31.94 558 LEU B CA 1
ATOM 6459 C C . LEU B 2 554 ? 104.268 21.477 10.866 1.00 34.73 558 LEU B C 1
ATOM 6460 O O . LEU B 2 554 ? 103.796 22.217 11.732 1.00 36.69 558 LEU B O 1
ATOM 6465 N N . PRO B 2 555 ? 103.521 21.043 9.836 1.00 38.46 559 PRO B N 1
ATOM 6466 C CA . PRO B 2 555 ? 102.079 21.419 9.850 1.00 40.25 559 PRO B CA 1
ATOM 6467 C C . PRO B 2 555 ? 101.333 21.139 11.157 1.00 34.08 559 PRO B C 1
ATOM 6468 O O . PRO B 2 555 ? 100.701 22.025 11.690 1.00 44.29 559 PRO B O 1
ATOM 6472 N N . HIS B 2 556 ? 101.443 19.936 11.682 1.00 36.92 560 HIS B N 1
ATOM 6473 C CA . HIS B 2 556 ? 100.741 19.569 12.929 1.00 35.81 560 HIS B CA 1
ATOM 6474 C C . HIS B 2 556 ? 101.409 20.150 14.182 1.00 37.61 560 HIS B C 1
ATOM 6475 O O . HIS B 2 556 ? 100.738 20.367 15.223 1.00 38.30 560 HIS B O 1
ATOM 6482 N N . LEU B 2 557 ? 102.718 20.439 14.107 1.00 38.89 561 LEU B N 1
ATOM 6483 C CA . LEU B 2 557 ? 103.394 21.074 15.251 1.00 31.99 561 LEU B CA 1
ATOM 6484 C C . LEU B 2 557 ? 103.040 22.525 15.286 1.00 30.45 561 LEU B C 1
ATOM 6485 O O . LEU B 2 557 ? 102.936 23.161 16.363 1.00 33.70 561 LEU B O 1
ATOM 6490 N N . ILE B 2 558 ? 102.865 23.097 14.100 1.00 34.45 562 ILE B N 1
ATOM 6491 C CA . ILE B 2 558 ? 102.308 24.482 14.010 1.00 35.02 562 ILE B CA 1
ATOM 6492 C C . ILE B 2 558 ? 100.870 24.577 14.526 1.00 31.92 562 ILE B C 1
ATOM 6493 O O . ILE B 2 558 ? 100.583 25.438 15.344 1.00 30.68 562 ILE B O 1
ATOM 6498 N N . GLU B 2 559 ? 100.001 23.683 14.039 1.00 33.23 563 GLU B N 1
ATOM 6499 C CA . GLU B 2 559 ? 98.647 23.484 14.556 1.00 37.18 563 GLU B CA 1
ATOM 6500 C C . GLU B 2 559 ? 98.644 23.385 16.095 1.00 37.00 563 GLU B C 1
ATOM 6501 O O . GLU B 2 559 ? 97.855 24.047 16.785 1.00 42.48 563 GLU B O 1
ATOM 6507 N N . ALA B 2 560 ? 99.530 22.551 16.624 1.00 35.09 564 ALA B N 1
ATOM 6508 C CA . ALA B 2 560 ? 99.583 22.254 18.050 1.00 37.07 564 ALA B CA 1
ATOM 6509 C C . ALA B 2 560 ? 99.971 23.458 18.873 1.00 35.39 564 ALA B C 1
ATOM 6510 O O . ALA B 2 560 ? 99.577 23.575 20.032 1.00 41.67 564 ALA B O 1
ATOM 6512 N N . THR B 2 561 ? 100.723 24.364 18.244 1.00 36.52 565 THR B N 1
ATOM 6513 C CA . THR B 2 561 ? 101.204 25.600 18.853 1.00 36.81 565 THR B CA 1
ATOM 6514 C C . THR B 2 561 ? 100.136 26.673 18.786 1.00 37.77 565 THR B C 1
ATOM 6515 O O . THR B 2 561 ? 99.853 27.389 19.779 1.00 35.69 565 THR B O 1
ATOM 6519 N N . ALA B 2 562 ? 99.526 26.770 17.603 1.00 40.56 566 ALA B N 1
ATOM 6520 C CA . ALA B 2 562 ? 98.247 27.509 17.409 1.00 40.46 566 ALA B CA 1
ATOM 6521 C C . ALA B 2 562 ? 97.183 27.167 18.511 1.00 38.17 566 ALA B C 1
ATOM 6522 O O . ALA B 2 562 ? 96.574 28.055 19.125 1.00 43.34 566 ALA B O 1
ATOM 6524 N N . TYR B 2 563 ? 96.983 25.880 18.749 1.00 35.69 567 TYR B N 1
ATOM 6525 C CA . TYR B 2 563 ? 96.009 25.376 19.740 1.00 39.52 567 TYR B CA 1
ATOM 6526 C C . TYR B 2 563 ? 96.379 25.745 21.189 1.00 41.55 567 TYR B C 1
ATOM 6527 O O . TYR B 2 563 ? 95.572 26.279 21.956 1.00 41.62 567 TYR B O 1
ATOM 6536 N N . ASN B 2 564 ? 97.613 25.476 21.571 1.00 37.90 568 ASN B N 1
ATOM 6537 C CA . ASN B 2 564 ? 98.074 25.903 22.873 1.00 34.25 568 ASN B CA 1
ATOM 6538 C C . ASN B 2 564 ? 97.926 27.366 23.044 1.00 33.95 568 ASN B C 1
ATOM 6539 O O . ASN B 2 564 ? 97.444 27.845 24.084 1.00 37.03 568 ASN B O 1
ATOM 6544 N N . VAL B 2 565 ? 98.373 28.122 22.056 1.00 36.01 569 VAL B N 1
ATOM 6545 C CA . VAL B 2 565 ? 98.319 29.599 22.204 1.00 38.34 569 VAL B CA 1
ATOM 6546 C C . VAL B 2 565 ? 96.865 30.127 22.362 1.00 41.87 569 VAL B C 1
ATOM 6547 O O . VAL B 2 565 ? 96.578 30.984 23.201 1.00 43.42 569 VAL B O 1
ATOM 6551 N N . ALA B 2 566 ? 95.947 29.596 21.566 1.00 43.20 570 ALA B N 1
ATOM 6552 C CA . ALA B 2 566 ? 94.543 29.934 21.722 1.00 44.30 570 ALA B CA 1
ATOM 6553 C C . ALA B 2 566 ? 94.066 29.657 23.153 1.00 47.30 570 ALA B C 1
ATOM 6554 O O . ALA B 2 566 ? 93.237 30.408 23.652 1.00 44.01 570 ALA B O 1
ATOM 6556 N N . ARG B 2 567 ? 94.574 28.593 23.809 1.00 46.35 571 ARG B N 1
ATOM 6557 C CA . ARG B 2 567 ? 94.180 28.307 25.197 1.00 45.31 571 ARG B CA 1
ATOM 6558 C C . ARG B 2 567 ? 95.005 29.072 26.233 1.00 42.67 571 ARG B C 1
ATOM 6559 O O . ARG B 2 567 ? 94.998 28.703 27.400 1.00 38.62 571 ARG B O 1
ATOM 6567 N N . LYS B 2 568 ? 95.742 30.091 25.805 1.00 44.15 572 LYS B N 1
ATOM 6568 C CA . LYS B 2 568 ? 96.473 30.967 26.705 1.00 43.46 572 LYS B CA 1
ATOM 6569 C C . LYS B 2 568 ? 97.749 30.289 27.247 1.00 42.42 572 LYS B C 1
ATOM 6570 O O . LYS B 2 568 ? 98.325 30.733 28.236 1.00 36.78 572 LYS B O 1
ATOM 6576 N N . ASN B 2 569 ? 98.155 29.204 26.599 1.00 39.57 573 ASN B N 1
ATOM 6577 C CA . ASN B 2 569 ? 99.455 28.585 26.826 1.00 38.02 573 ASN B CA 1
ATOM 6578 C C . ASN B 2 569 ? 100.430 29.215 25.849 1.00 35.44 573 ASN B C 1
ATOM 6579 O O . ASN B 2 569 ? 100.612 28.663 24.756 1.00 34.14 573 ASN B O 1
ATOM 6584 N N . LYS B 2 570 ? 101.054 30.335 26.234 1.00 39.38 574 LYS B N 1
ATOM 6585 C CA . LYS B 2 570 ? 101.829 31.159 25.300 1.00 40.55 574 LYS B CA 1
ATOM 6586 C C . LYS B 2 570 ? 103.268 30.667 25.060 1.00 42.54 574 LYS B C 1
ATOM 6587 O O . LYS B 2 570 ? 103.880 30.986 24.044 1.00 36.43 574 LYS B O 1
ATOM 6593 N N . ASP B 2 571 ? 103.786 29.877 25.996 1.00 39.92 575 ASP B N 1
ATOM 6594 C CA . ASP B 2 571 ? 105.143 29.381 25.932 1.00 38.29 575 ASP B CA 1
ATOM 6595 C C . ASP B 2 571 ? 105.065 27.948 25.482 1.00 30.28 575 ASP B C 1
ATOM 6596 O O . ASP B 2 571 ? 104.653 27.073 26.239 1.00 37.97 575 ASP B O 1
ATOM 6601 N N . VAL B 2 572 ? 105.442 27.703 24.223 1.00 30.15 576 VAL B N 1
ATOM 6602 C CA . VAL B 2 572 ? 105.299 26.396 23.652 1.00 31.58 576 VAL B CA 1
ATOM 6603 C C . VAL B 2 572 ? 106.675 25.987 23.185 1.00 30.55 576 VAL B C 1
ATOM 6604 O O . VAL B 2 572 ? 107.308 26.722 22.504 1.00 35.38 576 VAL B O 1
ATOM 6608 N N . ARG B 2 573 ? 107.120 24.804 23.596 1.00 32.03 577 ARG B N 1
ATOM 6609 C CA . ARG B 2 573 ? 108.386 24.269 23.180 1.00 32.58 577 ARG B CA 1
ATOM 6610 C C . ARG B 2 573 ? 108.239 22.793 22.955 1.00 29.86 577 ARG B C 1
ATOM 6611 O O . ARG B 2 573 ? 108.032 22.032 23.905 1.00 25.90 577 ARG B O 1
ATOM 6619 N N . LEU B 2 574 ? 108.336 22.369 21.710 1.00 31.06 578 LEU B N 1
ATOM 6620 C CA . LEU B 2 574 ? 108.092 20.962 21.410 1.00 30.79 578 LEU B CA 1
ATOM 6621 C C . LEU B 2 574 ? 109.078 20.438 20.424 1.00 27.90 578 LEU B C 1
ATOM 6622 O O . LEU B 2 574 ? 109.572 21.194 19.598 1.00 30.12 578 LEU B O 1
ATOM 6627 N N . TYR B 2 575 ? 109.327 19.124 20.495 1.00 28.05 579 TYR B N 1
ATOM 6628 C CA . TYR B 2 575 ? 110.098 18.423 19.511 1.00 27.59 579 TYR B CA 1
ATOM 6629 C C . TYR B 2 575 ? 109.431 17.085 19.218 1.00 27.91 579 TYR B C 1
ATOM 6630 O O . TYR B 2 575 ? 108.667 16.582 19.999 1.00 31.84 579 TYR B O 1
ATOM 6639 N N . GLU B 2 576 ? 109.751 16.528 18.061 1.00 30.75 580 GLU B N 1
ATOM 6640 C CA . GLU B 2 576 ? 109.238 15.268 17.650 1.00 30.16 580 GLU B CA 1
ATOM 6641 C C . GLU B 2 576 ? 110.275 14.650 16.773 1.00 25.55 580 GLU B C 1
ATOM 6642 O O . GLU B 2 576 ? 110.898 15.315 15.984 1.00 34.87 580 GLU B O 1
ATOM 6648 N N . ILE B 2 577 ? 110.420 13.362 16.955 1.00 31.64 581 ILE B N 1
ATOM 6649 C CA . ILE B 2 577 ? 111.081 12.468 16.080 1.00 34.31 581 ILE B CA 1
ATOM 6650 C C . ILE B 2 577 ? 110.016 11.527 15.483 1.00 34.85 581 ILE B C 1
ATOM 6651 O O . ILE B 2 577 ? 109.444 10.696 16.203 1.00 30.86 581 ILE B O 1
ATOM 6656 N N . GLY B 2 578 ? 109.749 11.661 14.187 1.00 34.31 582 GLY B N 1
ATOM 6657 C CA . GLY B 2 578 ? 108.663 10.899 13.524 1.00 36.41 582 GLY B CA 1
ATOM 6658 C C . GLY B 2 578 ? 108.864 10.734 12.028 1.00 34.19 582 GLY B C 1
ATOM 6659 O O . GLY B 2 578 ? 109.594 11.478 11.410 1.00 33.54 582 GLY B O 1
ATOM 6660 N N . ARG B 2 579 ? 108.224 9.733 11.440 1.00 40.35 583 ARG B N 1
ATOM 6661 C CA . ARG B 2 579 ? 108.299 9.523 9.989 1.00 41.04 583 ARG B CA 1
ATOM 6662 C C . ARG B 2 579 ? 107.500 10.502 9.134 1.00 44.88 583 ARG B C 1
ATOM 6663 O O . ARG B 2 579 ? 106.411 10.976 9.519 1.00 50.49 583 ARG B O 1
ATOM 6671 N N . VAL B 2 580 ? 108.083 10.802 7.967 1.00 44.11 584 VAL B N 1
ATOM 6672 C CA . VAL B 2 580 ? 107.424 11.436 6.866 1.00 39.59 584 VAL B CA 1
ATOM 6673 C C . VAL B 2 580 ? 107.511 10.505 5.662 1.00 42.65 584 VAL B C 1
ATOM 6674 O O . VAL B 2 580 ? 108.204 9.492 5.715 1.00 38.81 584 VAL B O 1
ATOM 6678 N N . PHE B 2 581 ? 106.711 10.786 4.632 1.00 42.93 585 PHE B N 1
ATOM 6679 C CA . PHE B 2 581 ? 106.398 9.767 3.623 1.00 41.98 585 PHE B CA 1
ATOM 6680 C C . PHE B 2 581 ? 106.365 10.360 2.240 1.00 43.58 585 PHE B C 1
ATOM 6681 O O . PHE B 2 581 ? 105.705 11.364 1.996 1.00 41.63 585 PHE B O 1
ATOM 6689 N N . PHE B 2 582 ? 107.071 9.689 1.341 1.00 46.63 586 PHE B N 1
ATOM 6690 C CA . PHE B 2 582 ? 107.434 10.206 0.045 1.00 46.71 586 PHE B CA 1
ATOM 6691 C C . PHE B 2 582 ? 107.163 9.045 -0.897 1.00 47.75 586 PHE B C 1
ATOM 6692 O O . PHE B 2 582 ? 107.668 7.924 -0.677 1.00 40.29 586 PHE B O 1
ATOM 6700 N N . GLY B 2 583 ? 106.356 9.301 -1.923 1.00 48.46 587 GLY B N 1
ATOM 6701 C CA . GLY B 2 583 ? 105.942 8.236 -2.853 1.00 50.03 587 GLY B CA 1
ATOM 6702 C C . GLY B 2 583 ? 107.086 7.777 -3.730 1.00 45.63 587 GLY B C 1
ATOM 6703 O O . GLY B 2 583 ? 107.788 8.598 -4.294 1.00 48.22 587 GLY B O 1
ATOM 6704 N N . ASN B 2 584 ? 107.297 6.463 -3.799 1.00 51.09 588 ASN B N 1
ATOM 6705 C CA . ASN B 2 584 ? 108.103 5.834 -4.851 1.00 57.64 588 ASN B CA 1
ATOM 6706 C C . ASN B 2 584 ? 107.224 5.384 -6.039 1.00 62.47 588 ASN B C 1
ATOM 6707 O O . ASN B 2 584 ? 107.545 4.407 -6.741 1.00 62.54 588 ASN B O 1
ATOM 6712 N N . GLY B 2 585 ? 106.098 6.075 -6.218 1.00 65.70 589 GLY B N 1
ATOM 6713 C CA . GLY B 2 585 ? 105.173 5.784 -7.298 1.00 67.68 589 GLY B CA 1
ATOM 6714 C C . GLY B 2 585 ? 104.535 4.409 -7.213 1.00 70.23 589 GLY B C 1
ATOM 6715 O O . GLY B 2 585 ? 104.772 3.641 -6.278 1.00 68.15 589 GLY B O 1
ATOM 6716 N N . GLU B 2 586 ? 103.731 4.093 -8.222 1.00 71.48 590 GLU B N 1
ATOM 6717 C CA . GLU B 2 586 ? 102.444 3.467 -7.996 1.00 70.38 590 GLU B CA 1
ATOM 6718 C C . GLU B 2 586 ? 102.624 1.988 -7.737 1.00 65.81 590 GLU B C 1
ATOM 6719 O O . GLU B 2 586 ? 103.323 1.289 -8.473 1.00 66.03 590 GLU B O 1
ATOM 6725 N N . GLY B 2 587 ? 102.003 1.514 -6.666 1.00 64.73 591 GLY B N 1
ATOM 6726 C CA . GLY B 2 587 ? 102.135 0.112 -6.269 1.00 62.75 591 GLY B CA 1
ATOM 6727 C C . GLY B 2 587 ? 103.388 -0.178 -5.454 1.00 59.64 591 GLY B C 1
ATOM 6728 O O . GLY B 2 587 ? 103.637 -1.333 -5.066 1.00 55.69 591 GLY B O 1
ATOM 6729 N N . GLU B 2 588 ? 104.176 0.872 -5.208 1.00 57.18 592 GLU B N 1
ATOM 6730 C CA . GLU B 2 588 ? 105.444 0.747 -4.496 1.00 57.84 592 GLU B CA 1
ATOM 6731 C C . GLU B 2 588 ? 105.289 1.396 -3.114 1.00 55.39 592 GLU B C 1
ATOM 6732 O O . GLU B 2 588 ? 104.784 2.536 -2.987 1.00 51.38 592 GLU B O 1
ATOM 6738 N N . LEU B 2 589 ? 105.733 0.671 -2.089 1.00 52.05 593 LEU B N 1
ATOM 6739 C CA . LEU B 2 589 ? 105.981 1.251 -0.741 1.00 51.38 593 LEU B CA 1
ATOM 6740 C C . LEU B 2 589 ? 106.759 2.559 -0.818 1.00 48.78 593 LEU B C 1
ATOM 6741 O O . LEU B 2 589 ? 107.711 2.670 -1.595 1.00 54.26 593 LEU B O 1
ATOM 6746 N N . PRO B 2 590 ? 106.371 3.550 0.005 1.00 44.79 594 PRO B N 1
ATOM 6747 C CA . PRO B 2 590 ? 107.040 4.833 -0.079 1.00 46.39 594 PRO B CA 1
ATOM 6748 C C . PRO B 2 590 ? 108.365 4.770 0.698 1.00 41.45 594 PRO B C 1
ATOM 6749 O O . PRO B 2 590 ? 108.676 3.756 1.317 1.00 38.49 594 PRO B O 1
ATOM 6753 N N . ASP B 2 591 ? 109.144 5.826 0.622 1.00 46.50 595 ASP B N 1
ATOM 6754 C CA . ASP B 2 591 ? 110.245 6.018 1.532 1.00 47.92 595 ASP B CA 1
ATOM 6755 C C . ASP B 2 591 ? 109.705 6.624 2.780 1.00 46.25 595 ASP B C 1
ATOM 6756 O O . ASP B 2 591 ? 109.098 7.692 2.743 1.00 45.72 595 ASP B O 1
ATOM 6761 N N . GLU B 2 592 ? 109.921 5.924 3.887 1.00 48.57 596 GLU B N 1
ATOM 6762 C CA . GLU B 2 592 ? 109.549 6.429 5.203 1.00 49.45 596 GLU B CA 1
ATOM 6763 C C . GLU B 2 592 ? 110.808 6.988 5.860 1.00 49.01 596 GLU B C 1
ATOM 6764 O O . GLU B 2 592 ? 111.689 6.218 6.226 1.00 41.33 596 GLU B O 1
ATOM 6770 N N . VAL B 2 593 ? 110.898 8.305 6.005 1.00 46.35 597 VAL B N 1
ATOM 6771 C CA . VAL B 2 593 ? 112.129 8.903 6.508 1.00 47.49 597 VAL B CA 1
ATOM 6772 C C . VAL B 2 593 ? 111.922 9.590 7.844 1.00 44.42 597 VAL B C 1
ATOM 6773 O O . VAL B 2 593 ? 111.082 10.478 7.990 1.00 44.96 597 VAL B O 1
ATOM 6777 N N . GLU B 2 594 ? 112.741 9.206 8.812 1.00 43.97 598 GLU B N 1
ATOM 6778 C CA . GLU B 2 594 ? 112.586 9.689 10.159 1.00 40.27 598 GLU B CA 1
ATOM 6779 C C . GLU B 2 594 ? 113.148 11.089 10.281 1.00 35.46 598 GLU B C 1
ATOM 6780 O O . GLU B 2 594 ? 114.304 11.323 9.937 1.00 41.80 598 GLU B O 1
ATOM 6786 N N . TYR B 2 595 ? 112.321 12.027 10.731 1.00 31.22 599 TYR B N 1
ATOM 6787 C CA . TYR B 2 595 ? 112.739 13.416 10.889 1.00 34.09 599 TYR B CA 1
ATOM 6788 C C . TYR B 2 595 ? 112.907 13.742 12.356 1.00 37.97 599 TYR B C 1
ATOM 6789 O O . TYR B 2 595 ? 112.347 13.042 13.195 1.00 35.32 599 TYR B O 1
ATOM 6798 N N . LEU B 2 596 ? 113.690 14.807 12.642 1.00 35.40 600 LEU B N 1
ATOM 6799 C CA . LEU B 2 596 ? 113.680 15.492 13.909 1.00 31.06 600 LEU B CA 1
ATOM 6800 C C . LEU B 2 596 ? 113.290 16.931 13.701 1.00 29.76 600 LEU B C 1
ATOM 6801 O O . LEU B 2 596 ? 113.998 17.645 13.043 1.00 32.37 600 LEU B O 1
ATOM 6806 N N . SER B 2 597 ? 112.178 17.366 14.296 1.00 27.48 601 SER B N 1
ATOM 6807 C CA . SER B 2 597 ? 111.754 18.773 14.176 1.00 28.03 601 SER B CA 1
ATOM 6808 C C . SER B 2 597 ? 111.255 19.270 15.504 1.00 23.85 601 SER B C 1
ATOM 6809 O O . SER B 2 597 ? 111.071 18.499 16.450 1.00 32.59 601 SER B O 1
ATOM 6812 N N . GLY B 2 598 ? 110.994 20.553 15.578 1.00 26.57 602 GLY B N 1
ATOM 6813 C CA . GLY B 2 598 ? 110.420 21.108 16.758 1.00 32.43 602 GLY B CA 1
ATOM 6814 C C . GLY B 2 598 ? 110.036 22.520 16.446 1.00 34.11 602 GLY B C 1
ATOM 6815 O O . GLY B 2 598 ? 110.197 22.966 15.327 1.00 36.93 602 GLY B O 1
ATOM 6816 N N . ILE B 2 599 ? 109.463 23.184 17.440 1.00 33.91 603 ILE B N 1
ATOM 6817 C CA . ILE B 2 599 ? 108.875 24.494 17.264 1.00 33.36 603 ILE B CA 1
ATOM 6818 C C . ILE B 2 599 ? 108.892 25.153 18.624 1.00 33.84 603 ILE B C 1
ATOM 6819 O O . ILE B 2 599 ? 108.660 24.450 19.632 1.00 34.35 603 ILE B O 1
ATOM 6824 N N . LEU B 2 600 ? 109.143 26.478 18.640 1.00 29.56 604 LEU B N 1
ATOM 6825 C CA . LEU B 2 600 ? 109.423 27.252 19.842 1.00 27.65 604 LEU B CA 1
ATOM 6826 C C . LEU B 2 600 ? 108.792 28.644 19.761 1.00 34.01 604 LEU B C 1
ATOM 6827 O O . LEU B 2 600 ? 108.941 29.342 18.794 1.00 38.08 604 LEU B O 1
ATOM 6832 N N . THR B 2 601 ? 108.127 29.077 20.817 1.00 32.22 605 THR B N 1
ATOM 6833 C CA . THR B 2 601 ? 107.665 30.442 20.878 1.00 32.04 605 THR B CA 1
ATOM 6834 C C . THR B 2 601 ? 107.438 30.745 22.332 1.00 29.02 605 THR B C 1
ATOM 6835 O O . THR B 2 601 ? 107.218 29.829 23.135 1.00 26.92 605 THR B O 1
ATOM 6839 N N . GLY B 2 602 ? 107.536 32.008 22.680 1.00 32.40 606 GLY B N 1
ATOM 6840 C CA . GLY B 2 602 ? 107.405 32.448 24.046 1.00 35.14 606 GLY B CA 1
ATOM 6841 C C . GLY B 2 602 ? 108.726 32.878 24.664 1.00 40.58 606 GLY B C 1
ATOM 6842 O O . GLY B 2 602 ? 109.632 33.256 23.947 1.00 38.82 606 GLY B O 1
ATOM 6843 N N . GLU B 2 603 ? 108.801 32.815 26.004 1.00 41.59 607 GLU B N 1
ATOM 6844 C CA . GLU B 2 603 ? 110.021 33.066 26.776 1.00 42.35 607 GLU B CA 1
ATOM 6845 C C . GLU B 2 603 ? 110.891 31.788 26.804 1.00 38.28 607 GLU B C 1
ATOM 6846 O O . GLU B 2 603 ? 110.363 30.687 26.824 1.00 40.75 607 GLU B O 1
ATOM 6852 N N . TYR B 2 604 ? 112.211 31.910 26.758 1.00 35.85 608 TYR B N 1
ATOM 6853 C CA . TYR B 2 604 ? 113.041 30.739 27.054 1.00 35.77 608 TYR B CA 1
ATOM 6854 C C . TYR B 2 604 ? 113.401 30.642 28.547 1.00 32.17 608 TYR B C 1
ATOM 6855 O O . TYR B 2 604 ? 113.419 29.559 29.122 1.00 38.13 608 TYR B O 1
ATOM 6864 N N . VAL B 2 605 ? 113.618 31.809 29.149 1.00 38.70 609 VAL B N 1
ATOM 6865 C CA . VAL B 2 605 ? 114.046 31.997 30.524 1.00 36.36 609 VAL B CA 1
ATOM 6866 C C . VAL B 2 605 ? 113.211 33.157 31.049 1.00 35.32 609 VAL B C 1
ATOM 6867 O O . VAL B 2 605 ? 113.125 34.202 30.396 1.00 35.69 609 VAL B O 1
ATOM 6871 N N . VAL B 2 606 ? 112.614 32.963 32.219 1.00 36.50 610 VAL B N 1
ATOM 6872 C CA . VAL B 2 606 ? 111.780 33.960 32.848 1.00 39.36 610 VAL B CA 1
ATOM 6873 C C . VAL B 2 606 ? 111.977 33.866 34.370 1.00 40.74 610 VAL B C 1
ATOM 6874 O O . VAL B 2 606 ? 111.984 32.778 34.944 1.00 39.80 610 VAL B O 1
ATOM 6878 N N . ASN B 2 607 ? 112.202 35.016 34.997 1.00 42.11 611 ASN B N 1
ATOM 6879 C CA . ASN B 2 607 ? 112.008 35.179 36.450 1.00 41.22 611 ASN B CA 1
ATOM 6880 C C . ASN B 2 607 ? 111.521 36.585 36.654 1.00 37.86 611 ASN B C 1
ATOM 6881 O O . ASN B 2 607 ? 112.318 37.518 36.718 1.00 41.67 611 ASN B O 1
ATOM 6886 N N . ALA B 2 608 ? 110.206 36.763 36.729 1.00 41.54 612 ALA B N 1
ATOM 6887 C CA . ALA B 2 608 ? 109.618 38.103 36.603 1.00 40.11 612 ALA B CA 1
ATOM 6888 C C . ALA B 2 608 ? 110.143 39.042 37.691 1.00 41.53 612 ALA B C 1
ATOM 6889 O O . ALA B 2 608 ? 110.518 40.186 37.413 1.00 37.94 612 ALA B O 1
ATOM 6891 N N . TRP B 2 609 ? 110.134 38.563 38.932 1.00 43.24 613 TRP B N 1
ATOM 6892 C CA . TRP B 2 609 ? 110.479 39.408 40.054 1.00 45.97 613 TRP B CA 1
ATOM 6893 C C . TRP B 2 609 ? 111.896 39.963 39.913 1.00 47.20 613 TRP B C 1
ATOM 6894 O O . TRP B 2 609 ? 112.159 41.056 40.371 1.00 45.98 613 TRP B O 1
ATOM 6905 N N . GLN B 2 610 ? 112.799 39.238 39.242 1.00 47.10 614 GLN B N 1
ATOM 6906 C CA . GLN B 2 610 ? 114.120 39.801 38.953 1.00 46.44 614 GLN B CA 1
ATOM 6907 C C . GLN B 2 610 ? 114.167 40.669 37.697 1.00 46.11 614 GLN B C 1
ATOM 6908 O O . GLN B 2 610 ? 115.192 41.252 37.397 1.00 42.45 614 GLN B O 1
ATOM 6914 N N . GLY B 2 611 ? 113.071 40.754 36.955 1.00 47.79 615 GLY B N 1
ATOM 6915 C CA . GLY B 2 611 ? 113.096 41.411 35.639 1.00 43.26 615 GLY B CA 1
ATOM 6916 C C . GLY B 2 611 ? 113.804 40.577 34.596 1.00 40.65 615 GLY B C 1
ATOM 6917 O O . GLY B 2 611 ? 114.269 41.093 33.614 1.00 38.77 615 GLY B O 1
ATOM 6918 N N . LYS B 2 612 ? 113.867 39.270 34.787 1.00 38.23 616 LYS B N 1
ATOM 6919 C CA . LYS B 2 612 ? 114.440 38.417 33.759 1.00 42.42 616 LYS B CA 1
ATOM 6920 C C . LYS B 2 612 ? 113.376 37.941 32.793 1.00 40.70 616 LYS B C 1
ATOM 6921 O O . LYS B 2 612 ? 112.411 37.297 33.187 1.00 38.76 616 LYS B O 1
ATOM 6927 N N . LYS B 2 613 ? 113.577 38.237 31.515 1.00 45.31 617 LYS B N 1
ATOM 6928 C CA . LYS B 2 613 ? 112.742 37.667 30.476 1.00 47.95 617 LYS B CA 1
ATOM 6929 C C . LYS B 2 613 ? 113.573 37.456 29.211 1.00 45.72 617 LYS B C 1
ATOM 6930 O O . LYS B 2 613 ? 113.980 38.393 28.568 1.00 45.11 617 LYS B O 1
ATOM 6936 N N . GLU B 2 614 ? 113.880 36.224 28.861 1.00 41.70 618 GLU B N 1
ATOM 6937 C CA . GLU B 2 614 ? 114.634 36.045 27.640 1.00 42.40 618 GLU B CA 1
ATOM 6938 C C . GLU B 2 614 ? 113.689 35.442 26.558 1.00 41.75 618 GLU B C 1
ATOM 6939 O O . GLU B 2 614 ? 113.261 34.296 26.647 1.00 37.46 618 GLU B O 1
ATOM 6945 N N . GLU B 2 615 ? 113.326 36.240 25.560 1.00 44.24 619 GLU B N 1
ATOM 6946 C CA . GLU B 2 615 ? 112.376 35.771 24.547 1.00 45.09 619 GLU B CA 1
ATOM 6947 C C . GLU B 2 615 ? 113.055 34.876 23.524 1.00 43.09 619 GLU B C 1
ATOM 6948 O O . GLU B 2 615 ? 114.195 35.092 23.157 1.00 38.42 619 GLU B O 1
ATOM 6954 N N . ILE B 2 616 ? 112.360 33.828 23.107 1.00 40.58 620 ILE B N 1
ATOM 6955 C CA . ILE B 2 616 ? 112.902 32.948 22.124 1.00 41.92 620 ILE B CA 1
ATOM 6956 C C . ILE B 2 616 ? 113.167 33.767 20.881 1.00 43.33 620 ILE B C 1
ATOM 6957 O O . ILE B 2 616 ? 112.307 34.505 20.411 1.00 49.29 620 ILE B O 1
ATOM 6962 N N . ASP B 2 617 ? 114.373 33.654 20.353 1.00 37.76 621 ASP B N 1
ATOM 6963 C CA . ASP B 2 617 ? 114.616 34.129 19.040 1.00 36.04 621 ASP B CA 1
ATOM 6964 C C . ASP B 2 617 ? 115.261 33.082 18.138 1.00 32.85 621 ASP B C 1
ATOM 6965 O O . ASP B 2 617 ? 115.290 31.893 18.442 1.00 36.56 621 ASP B O 1
ATOM 6970 N N . PHE B 2 618 ? 115.779 33.529 17.009 1.00 33.36 622 PHE B N 1
ATOM 6971 C CA . PHE B 2 618 ? 116.356 32.613 16.052 1.00 32.86 622 PHE B CA 1
ATOM 6972 C C . PHE B 2 618 ? 117.591 31.930 16.630 1.00 31.80 622 PHE B C 1
ATOM 6973 O O . PHE B 2 618 ? 117.923 30.769 16.285 1.00 35.24 622 PHE B O 1
ATOM 6981 N N . PHE B 2 619 ? 118.349 32.640 17.449 1.00 35.01 623 PHE B N 1
ATOM 6982 C CA . PHE B 2 619 ? 119.641 32.071 17.834 1.00 35.01 623 PHE B CA 1
ATOM 6983 C C . PHE B 2 619 ? 119.491 31.057 18.963 1.00 37.03 623 PHE B C 1
ATOM 6984 O O . PHE B 2 619 ? 120.232 30.037 18.999 1.00 37.41 623 PHE B O 1
ATOM 6992 N N . ILE B 2 620 ? 118.454 31.267 19.794 1.00 34.91 624 ILE B N 1
ATOM 6993 C CA . ILE B 2 620 ? 117.951 30.215 20.692 1.00 33.73 624 ILE B CA 1
ATOM 6994 C C . ILE B 2 620 ? 117.549 29.007 19.929 1.00 33.20 624 ILE B C 1
ATOM 6995 O O . ILE B 2 620 ? 117.909 27.899 20.267 1.00 32.78 624 ILE B O 1
ATOM 7000 N N . ALA B 2 621 ? 116.831 29.197 18.838 1.00 40.21 625 ALA B N 1
ATOM 7001 C CA . ALA B 2 621 ? 116.423 28.044 18.092 1.00 36.93 625 ALA B CA 1
ATOM 7002 C C . ALA B 2 621 ? 117.640 27.301 17.496 1.00 32.02 625 ALA B C 1
ATOM 7003 O O . ALA B 2 621 ? 117.690 26.078 17.449 1.00 35.36 625 ALA B O 1
ATOM 7005 N N . LYS B 2 622 ? 118.601 28.049 17.003 1.00 33.06 626 LYS B N 1
ATOM 7006 C CA . LYS B 2 622 ? 119.874 27.474 16.541 1.00 32.82 626 LYS B CA 1
ATOM 7007 C C . LYS B 2 622 ? 120.660 26.774 17.676 1.00 28.20 626 LYS B C 1
ATOM 7008 O O . LYS B 2 622 ? 121.285 25.754 17.466 1.00 35.78 626 LYS B O 1
ATOM 7014 N N . GLY B 2 623 ? 120.632 27.380 18.866 1.00 33.14 627 GLY B N 1
ATOM 7015 C CA . GLY B 2 623 ? 121.238 26.824 20.054 1.00 31.35 627 GLY B CA 1
ATOM 7016 C C . GLY B 2 623 ? 120.691 25.461 20.299 1.00 28.13 627 GLY B C 1
ATOM 7017 O O . GLY B 2 623 ? 121.420 24.547 20.603 1.00 31.85 627 GLY B O 1
ATOM 7018 N N . VAL B 2 624 ? 119.381 25.305 20.161 1.00 33.63 628 VAL B N 1
ATOM 7019 C CA . VAL B 2 624 ? 118.804 23.966 20.297 1.00 31.42 628 VAL B CA 1
ATOM 7020 C C . VAL B 2 624 ? 119.459 23.043 19.286 1.00 30.70 628 VAL B C 1
ATOM 7021 O O . VAL B 2 624 ? 119.867 21.916 19.607 1.00 33.14 628 VAL B O 1
ATOM 7025 N N . VAL B 2 625 ? 119.570 23.505 18.037 1.00 29.69 629 VAL B N 1
ATOM 7026 C CA . VAL B 2 625 ? 120.030 22.629 16.969 1.00 28.24 629 VAL B CA 1
ATOM 7027 C C . VAL B 2 625 ? 121.555 22.388 17.124 1.00 31.31 629 VAL B C 1
ATOM 7028 O O . VAL B 2 625 ? 122.037 21.256 16.937 1.00 33.46 629 VAL B O 1
ATOM 7032 N N . ASP B 2 626 ? 122.301 23.437 17.469 1.00 27.69 630 ASP B N 1
ATOM 7033 C CA . ASP B 2 626 ? 123.709 23.255 17.906 1.00 30.83 630 ASP B CA 1
ATOM 7034 C C . ASP B 2 626 ? 123.846 22.226 19.007 1.00 30.36 630 ASP B C 1
ATOM 7035 O O . ASP B 2 626 ? 124.758 21.420 19.003 1.00 32.73 630 ASP B O 1
ATOM 7040 N N . ARG B 2 627 ? 122.905 22.201 19.933 1.00 25.58 631 ARG B N 1
ATOM 7041 C CA . ARG B 2 627 ? 123.074 21.329 21.086 1.00 31.84 631 ARG B CA 1
ATOM 7042 C C . ARG B 2 627 ? 122.840 19.889 20.698 1.00 29.30 631 ARG B C 1
ATOM 7043 O O . ARG B 2 627 ? 123.534 18.997 21.142 1.00 34.57 631 ARG B O 1
ATOM 7051 N N . VAL B 2 628 ? 121.888 19.665 19.791 1.00 37.67 632 VAL B N 1
ATOM 7052 C CA . VAL B 2 628 ? 121.707 18.354 19.106 1.00 32.52 632 VAL B CA 1
ATOM 7053 C C . VAL B 2 628 ? 123.004 17.889 18.385 1.00 33.53 632 VAL B C 1
ATOM 7054 O O . VAL B 2 628 ? 123.422 16.759 18.468 1.00 28.17 632 VAL B O 1
ATOM 7058 N N . ALA B 2 629 ? 123.623 18.781 17.641 1.00 38.09 633 ALA B N 1
ATOM 7059 C CA . ALA B 2 629 ? 124.897 18.472 16.962 1.00 37.20 633 ALA B CA 1
ATOM 7060 C C . ALA B 2 629 ? 126.032 18.160 17.961 1.00 33.06 633 ALA B C 1
ATOM 7061 O O . ALA B 2 629 ? 126.695 17.145 17.870 1.00 30.56 633 ALA B O 1
ATOM 7063 N N . GLU B 2 630 ? 126.213 19.014 18.961 1.00 37.04 634 GLU B N 1
ATOM 7064 C CA . GLU B 2 630 ? 127.154 18.689 20.041 1.00 33.17 634 GLU B CA 1
ATOM 7065 C C . GLU B 2 630 ? 126.935 17.301 20.651 1.00 29.40 634 GLU B C 1
ATOM 7066 O O . GLU B 2 630 ? 127.856 16.501 20.755 1.00 35.84 634 GLU B O 1
ATOM 7072 N N . LYS B 2 631 ? 125.733 16.980 21.064 1.00 33.01 635 LYS B N 1
ATOM 7073 C CA . LYS B 2 631 ? 125.519 15.728 21.811 1.00 29.37 635 LYS B CA 1
ATOM 7074 C C . LYS B 2 631 ? 125.817 14.556 20.936 1.00 32.79 635 LYS B C 1
ATOM 7075 O O . LYS B 2 631 ? 126.211 13.479 21.405 1.00 34.39 635 LYS B O 1
ATOM 7081 N N . LEU B 2 632 ? 125.541 14.729 19.649 1.00 33.30 636 LEU B N 1
ATOM 7082 C CA . LEU B 2 632 ? 125.722 13.646 18.724 1.00 36.73 636 LEU B CA 1
ATOM 7083 C C . LEU B 2 632 ? 127.125 13.639 18.116 1.00 38.51 636 LEU B C 1
ATOM 7084 O O . LEU B 2 632 ? 127.503 12.664 17.465 1.00 32.92 636 LEU B O 1
ATOM 7089 N N . ASN B 2 633 ? 127.893 14.713 18.310 1.00 37.43 637 ASN B N 1
ATOM 7090 C CA . ASN B 2 633 ? 129.285 14.720 17.846 1.00 37.81 637 ASN B CA 1
ATOM 7091 C C . ASN B 2 633 ? 129.301 14.893 16.312 1.00 41.18 637 ASN B C 1
ATOM 7092 O O . ASN B 2 633 ? 130.072 14.241 15.607 1.00 36.03 637 ASN B O 1
ATOM 7097 N N . LEU B 2 634 ? 128.448 15.794 15.822 1.00 39.66 638 LEU B N 1
ATOM 7098 C CA . LEU B 2 634 ? 128.232 15.998 14.417 1.00 34.74 638 LEU B CA 1
ATOM 7099 C C . LEU B 2 634 ? 128.533 17.453 14.148 1.00 38.06 638 LEU B C 1
ATOM 7100 O O . LEU B 2 634 ? 128.350 18.300 15.009 1.00 40.98 638 LEU B O 1
ATOM 7105 N N . GLU B 2 635 ? 128.972 17.742 12.927 1.00 41.74 639 GLU B N 1
ATOM 7106 C CA . GLU B 2 635 ? 129.389 19.075 12.537 1.00 43.59 639 GLU B CA 1
ATOM 7107 C C . GLU B 2 635 ? 128.367 19.633 11.577 1.00 42.99 639 GLU B C 1
ATOM 7108 O O . GLU B 2 635 ? 128.250 19.138 10.451 1.00 45.03 639 GLU B O 1
ATOM 7114 N N . PHE B 2 636 ? 127.629 20.653 12.006 1.00 39.62 640 PHE B N 1
ATOM 7115 C CA . PHE B 2 636 ? 126.596 21.198 11.171 1.00 40.70 640 PHE B CA 1
ATOM 7116 C C . PHE B 2 636 ? 127.064 22.528 10.716 1.00 42.54 640 PHE B C 1
ATOM 7117 O O . PHE B 2 636 ? 127.651 23.262 11.510 1.00 42.03 640 PHE B O 1
ATOM 7125 N N . SER B 2 637 ? 126.736 22.858 9.459 1.00 40.42 641 SER B N 1
ATOM 7126 C CA . SER B 2 637 ? 126.879 24.209 8.943 1.00 41.11 641 SER B CA 1
ATOM 7127 C C . SER B 2 637 ? 125.532 24.751 8.447 1.00 37.71 641 SER B C 1
ATOM 7128 O O . SER B 2 637 ? 124.581 23.985 8.238 1.00 40.47 641 SER B O 1
ATOM 7131 N N . TYR B 2 638 ? 125.510 26.064 8.234 1.00 38.21 642 TYR B N 1
ATOM 7132 C CA . TYR B 2 638 ? 124.348 26.926 8.353 1.00 46.31 642 TYR B CA 1
ATOM 7133 C C . TYR B 2 638 ? 124.547 28.095 7.375 1.00 49.43 642 TYR B C 1
ATOM 7134 O O . TYR B 2 638 ? 125.403 28.958 7.604 1.00 51.28 642 TYR B O 1
ATOM 7143 N N . LYS B 2 639 ? 123.753 28.123 6.308 1.00 51.85 643 LYS B N 1
ATOM 7144 C CA . LYS B 2 639 ? 123.824 29.186 5.299 1.00 53.71 643 LYS B CA 1
ATOM 7145 C C . LYS B 2 639 ? 122.451 29.727 5.102 1.00 50.74 643 LYS B C 1
ATOM 7146 O O . LYS B 2 639 ? 121.495 28.991 5.224 1.00 47.58 643 LYS B O 1
ATOM 7152 N N . ALA B 2 640 ? 122.372 31.016 4.811 1.00 48.79 644 ALA B N 1
ATOM 7153 C CA . ALA B 2 640 ? 121.121 31.693 4.690 1.00 50.75 644 ALA B CA 1
ATOM 7154 C C . ALA B 2 640 ? 120.348 31.093 3.541 1.00 49.67 644 ALA B C 1
ATOM 7155 O O . ALA B 2 640 ? 120.902 30.358 2.685 1.00 46.73 644 ALA B O 1
ATOM 7157 N N . GLY B 2 641 ? 119.039 31.308 3.584 1.00 50.36 645 GLY B N 1
ATOM 7158 C CA . GLY B 2 641 ? 118.115 30.457 2.834 1.00 47.94 645 GLY B CA 1
ATOM 7159 C C . GLY B 2 641 ? 116.756 31.083 2.677 1.00 44.75 645 GLY B C 1
ATOM 7160 O O . GLY B 2 641 ? 116.440 32.102 3.333 1.00 41.47 645 GLY B O 1
ATOM 7161 N N . LYS B 2 642 ? 115.963 30.469 1.792 1.00 45.48 646 LYS B N 1
ATOM 7162 C CA . LYS B 2 642 ? 114.554 30.850 1.578 1.00 46.38 646 LYS B CA 1
ATOM 7163 C C . LYS B 2 642 ? 113.682 29.614 1.451 1.00 40.28 646 LYS B C 1
ATOM 7164 O O . LYS B 2 642 ? 113.907 28.758 0.601 1.00 42.12 646 LYS B O 1
ATOM 7170 N N . ILE B 2 643 ? 112.685 29.539 2.321 1.00 46.08 647 ILE B N 1
ATOM 7171 C CA . ILE B 2 643 ? 111.752 28.406 2.359 1.00 47.18 647 ILE B CA 1
ATOM 7172 C C . ILE B 2 643 ? 110.327 28.959 2.536 1.00 48.28 647 ILE B C 1
ATOM 7173 O O . ILE B 2 643 ? 110.136 29.867 3.353 1.00 47.48 647 ILE B O 1
ATOM 7178 N N . GLU B 2 644 ? 109.379 28.462 1.716 1.00 54.03 648 GLU B N 1
ATOM 7179 C CA . GLU B 2 644 ? 107.918 28.217 2.067 1.00 53.42 648 GLU B CA 1
ATOM 7180 C C . GLU B 2 644 ? 107.302 29.053 3.174 1.00 45.67 648 GLU B C 1
ATOM 7181 O O . GLU B 2 644 ? 106.965 30.208 2.980 1.00 55.95 648 GLU B O 1
ATOM 7187 N N . GLY B 2 645 ? 107.156 28.483 4.347 1.00 49.76 649 GLY B N 1
ATOM 7188 C CA . GLY B 2 645 ? 106.404 29.145 5.423 1.00 51.40 649 GLY B CA 1
ATOM 7189 C C . GLY B 2 645 ? 107.214 30.138 6.242 1.00 50.80 649 GLY B C 1
ATOM 7190 O O . GLY B 2 645 ? 106.750 30.591 7.298 1.00 46.64 649 GLY B O 1
ATOM 7191 N N . LEU B 2 646 ? 108.420 30.480 5.765 1.00 47.25 650 LEU B N 1
ATOM 7192 C CA . LEU B 2 646 ? 109.450 30.990 6.655 1.00 43.68 650 LEU B CA 1
ATOM 7193 C C . LEU B 2 646 ? 109.816 32.483 6.421 1.00 39.50 650 LEU B C 1
ATOM 7194 O O . LEU B 2 646 ? 109.579 33.034 5.344 1.00 45.46 650 LEU B O 1
ATOM 7199 N N . HIS B 2 647 ? 110.287 33.167 7.452 1.00 36.17 651 HIS B N 1
ATOM 7200 C CA . HIS B 2 647 ? 110.761 34.561 7.298 1.00 42.16 651 HIS B CA 1
ATOM 7201 C C . HIS B 2 647 ? 112.031 34.445 6.444 1.00 49.50 651 HIS B C 1
ATOM 7202 O O . HIS B 2 647 ? 112.906 33.607 6.745 1.00 54.73 651 HIS B O 1
ATOM 7209 N N . PRO B 2 648 ? 112.071 35.150 5.293 1.00 48.96 652 PRO B N 1
ATOM 7210 C CA . PRO B 2 648 ? 113.077 34.843 4.261 1.00 48.74 652 PRO B CA 1
ATOM 7211 C C . PRO B 2 648 ? 114.480 35.400 4.627 1.00 45.69 652 PRO B C 1
ATOM 7212 O O . PRO B 2 648 ? 115.483 34.988 4.064 1.00 47.78 652 PRO B O 1
ATOM 7216 N N . GLY B 2 649 ? 114.502 36.347 5.557 1.00 46.44 653 GLY B N 1
ATOM 7217 C CA . GLY B 2 649 ? 115.732 36.910 6.123 1.00 47.06 653 GLY B CA 1
ATOM 7218 C C . GLY B 2 649 ? 116.029 36.450 7.542 1.00 47.58 653 GLY B C 1
ATOM 7219 O O . GLY B 2 649 ? 116.822 37.081 8.260 1.00 52.51 653 GLY B O 1
ATOM 7220 N N . ARG B 2 650 ? 115.401 35.338 7.925 1.00 42.61 654 ARG B N 1
ATOM 7221 C CA . ARG B 2 650 ? 115.615 34.698 9.204 1.00 39.63 654 ARG B CA 1
ATOM 7222 C C . ARG B 2 650 ? 115.414 33.236 9.086 1.00 34.79 654 ARG B C 1
ATOM 7223 O O . ARG B 2 650 ? 114.891 32.647 10.028 1.00 38.29 654 ARG B O 1
ATOM 7231 N N . THR B 2 651 ? 115.839 32.672 7.947 1.00 32.55 655 THR B N 1
ATOM 7232 C CA . THR B 2 651 ? 115.824 31.247 7.632 1.00 35.15 655 THR B CA 1
ATOM 7233 C C . THR B 2 651 ? 117.224 30.690 7.223 1.00 40.60 655 THR B C 1
ATOM 7234 O O . THR B 2 651 ? 117.966 31.332 6.467 1.00 44.13 655 THR B O 1
ATOM 7238 N N . ALA B 2 652 ? 117.572 29.480 7.670 1.00 34.53 656 ALA B N 1
ATOM 7239 C CA . ALA B 2 652 ? 118.807 28.916 7.256 1.00 32.79 656 ALA B CA 1
ATOM 7240 C C . ALA B 2 652 ? 118.673 27.452 6.941 1.00 34.67 656 ALA B C 1
ATOM 7241 O O . ALA B 2 652 ? 117.886 26.748 7.536 1.00 41.73 656 ALA B O 1
ATOM 7243 N N . ILE B 2 653 ? 119.452 27.023 5.968 1.00 36.61 657 ILE B N 1
ATOM 7244 C CA . ILE B 2 653 ? 119.603 25.644 5.619 1.00 40.20 657 ILE B CA 1
ATOM 7245 C C . ILE B 2 653 ? 120.728 25.017 6.422 1.00 39.76 657 ILE B C 1
ATOM 7246 O O . ILE B 2 653 ? 121.760 25.648 6.651 1.00 41.18 657 ILE B O 1
ATOM 7251 N N . VAL B 2 654 ? 120.534 23.753 6.789 1.00 42.10 658 VAL B N 1
ATOM 7252 C CA . VAL B 2 654 ? 121.455 23.037 7.630 1.00 39.29 658 VAL B CA 1
ATOM 7253 C C . VAL B 2 654 ? 122.083 21.880 6.896 1.00 40.75 658 VAL B C 1
ATOM 7254 O O . VAL B 2 654 ? 121.391 21.024 6.340 1.00 41.40 658 VAL B O 1
ATOM 7258 N N . SER B 2 655 ? 123.417 21.834 6.936 1.00 38.01 659 SER B N 1
ATOM 7259 C CA . SER B 2 655 ? 124.140 20.868 6.153 1.00 38.48 659 SER B CA 1
ATOM 7260 C C . SER B 2 655 ? 125.015 20.011 7.048 1.00 40.96 659 SER B C 1
ATOM 7261 O O . SER B 2 655 ? 125.532 20.443 8.100 1.00 44.18 659 SER B O 1
ATOM 7264 N N . LEU B 2 656 ? 125.145 18.772 6.630 1.00 38.71 660 LEU B N 1
ATOM 7265 C CA . LEU B 2 656 ? 125.985 17.834 7.294 1.00 46.86 660 LEU B CA 1
ATOM 7266 C C . LEU B 2 656 ? 126.724 17.077 6.195 1.00 50.43 660 LEU B C 1
ATOM 7267 O O . LEU B 2 656 ? 126.088 16.385 5.389 1.00 54.30 660 LEU B O 1
ATOM 7272 N N . GLU B 2 657 ? 128.051 17.241 6.149 1.00 53.14 661 GLU B N 1
ATOM 7273 C CA . GLU B 2 657 ? 128.911 16.552 5.173 1.00 51.31 661 GLU B CA 1
ATOM 7274 C C . GLU B 2 657 ? 128.575 16.926 3.748 1.00 49.02 661 GLU B C 1
ATOM 7275 O O . GLU B 2 657 ? 128.502 16.071 2.875 1.00 49.93 661 GLU B O 1
ATOM 7281 N N . GLY B 2 658 ? 128.347 18.207 3.522 1.00 46.32 662 GLY B N 1
ATOM 7282 C CA . GLY B 2 658 ? 127.974 18.689 2.189 1.00 47.85 662 GLY B CA 1
ATOM 7283 C C . GLY B 2 658 ? 126.599 18.282 1.688 1.00 44.67 662 GLY B C 1
ATOM 7284 O O . GLY B 2 658 ? 126.236 18.612 0.554 1.00 37.56 662 GLY B O 1
ATOM 7285 N N . GLN B 2 659 ? 125.837 17.580 2.524 1.00 42.98 663 GLN B N 1
ATOM 7286 C CA . GLN B 2 659 ? 124.402 17.299 2.264 1.00 46.22 663 GLN B CA 1
ATOM 7287 C C . GLN B 2 659 ? 123.538 18.281 3.062 1.00 47.74 663 GLN B C 1
ATOM 7288 O O . GLN B 2 659 ? 123.856 18.614 4.192 1.00 45.82 663 GLN B O 1
ATOM 7294 N N . ASP B 2 660 ? 122.475 18.775 2.438 1.00 48.28 664 ASP B N 1
ATOM 7295 C CA . ASP B 2 660 ? 121.501 19.560 3.137 1.00 49.95 664 ASP B CA 1
ATOM 7296 C C . ASP B 2 660 ? 120.577 18.567 3.803 1.00 50.53 664 ASP B C 1
ATOM 7297 O O . ASP B 2 660 ? 120.280 17.516 3.234 1.00 50.81 664 ASP B O 1
ATOM 7302 N N . ILE B 2 661 ? 120.254 18.822 5.068 1.00 49.02 665 ILE B N 1
ATOM 7303 C CA . ILE B 2 661 ? 119.471 17.855 5.843 1.00 44.39 665 ILE B CA 1
ATOM 7304 C C . ILE B 2 661 ? 118.312 18.541 6.580 1.00 38.62 665 ILE B C 1
ATOM 7305 O O . ILE B 2 661 ? 117.596 17.901 7.334 1.00 43.37 665 ILE B O 1
ATOM 7310 N N . GLY B 2 662 ? 118.140 19.840 6.394 1.00 36.49 666 GLY B N 1
ATOM 7311 C CA . GLY B 2 662 ? 117.081 20.510 7.102 1.00 36.34 666 GLY B CA 1
ATOM 7312 C C . GLY B 2 662 ? 117.250 21.996 7.122 1.00 34.68 666 GLY B C 1
ATOM 7313 O O . GLY B 2 662 ? 117.996 22.540 6.348 1.00 34.53 666 GLY B O 1
ATOM 7314 N N . PHE B 2 663 ? 116.531 22.649 8.031 1.00 37.48 667 PHE B N 1
ATOM 7315 C CA . PHE B 2 663 ? 116.492 24.083 8.115 1.00 35.52 667 PHE B CA 1
ATOM 7316 C C . PHE B 2 663 ? 116.081 24.504 9.539 1.00 35.44 667 PHE B C 1
ATOM 7317 O O . PHE B 2 663 ? 115.699 23.690 10.388 1.00 36.34 667 PHE B O 1
ATOM 7325 N N . ILE B 2 664 ? 116.219 25.783 9.796 1.00 31.88 668 ILE B N 1
ATOM 7326 C CA . ILE B 2 664 ? 115.672 26.419 10.978 1.00 36.57 668 ILE B CA 1
ATOM 7327 C C . ILE B 2 664 ? 115.143 27.675 10.392 1.00 30.10 668 ILE B C 1
ATOM 7328 O O . ILE B 2 664 ? 115.747 28.181 9.471 1.00 41.24 668 ILE B O 1
ATOM 7333 N N . GLY B 2 665 ? 114.056 28.211 10.931 1.00 35.69 669 GLY B N 1
ATOM 7334 C CA . GLY B 2 665 ? 113.702 29.575 10.656 1.00 26.41 669 GLY B CA 1
ATOM 7335 C C . GLY B 2 665 ? 112.491 30.032 11.397 1.00 31.24 669 GLY B C 1
ATOM 7336 O O . GLY B 2 665 ? 111.699 29.219 11.896 1.00 37.70 669 GLY B O 1
ATOM 7337 N N . GLU B 2 666 ? 112.392 31.349 11.553 1.00 32.77 670 GLU B N 1
ATOM 7338 C CA . GLU B 2 666 ? 111.168 32.003 11.986 1.00 35.92 670 GLU B CA 1
ATOM 7339 C C . GLU B 2 666 ? 110.062 31.790 10.938 1.00 38.72 670 GLU B C 1
ATOM 7340 O O . GLU B 2 666 ? 110.317 31.676 9.744 1.00 43.20 670 GLU B O 1
ATOM 7346 N N . LEU B 2 667 ? 108.838 31.646 11.410 1.00 44.19 671 LEU B N 1
ATOM 7347 C CA . LEU B 2 667 ? 107.690 31.466 10.517 1.00 40.95 671 LEU B CA 1
ATOM 7348 C C . LEU B 2 667 ? 107.485 32.776 9.757 1.00 37.13 671 LEU B C 1
ATOM 7349 O O . LEU B 2 667 ? 107.767 33.857 10.276 1.00 36.75 671 LEU B O 1
ATOM 7354 N N . HIS B 2 668 ? 106.980 32.688 8.527 1.00 46.44 672 HIS B N 1
ATOM 7355 C CA . HIS B 2 668 ? 106.619 33.899 7.798 1.00 42.24 672 HIS B CA 1
ATOM 7356 C C . HIS B 2 668 ? 105.649 34.716 8.623 1.00 43.09 672 HIS B C 1
ATOM 7357 O O . HIS B 2 668 ? 104.777 34.171 9.294 1.00 45.47 672 HIS B O 1
ATOM 7364 N N . PRO B 2 669 ? 105.829 36.037 8.643 1.00 44.19 673 PRO B N 1
ATOM 7365 C CA . PRO B 2 669 ? 104.889 36.829 9.403 1.00 47.75 673 PRO B CA 1
ATOM 7366 C C . PRO B 2 669 ? 103.412 36.637 9.029 1.00 53.08 673 PRO B C 1
ATOM 7367 O O . PRO B 2 669 ? 102.548 36.802 9.902 1.00 57.93 673 PRO B O 1
ATOM 7371 N N . GLN B 2 670 ? 103.136 36.275 7.768 1.00 54.59 674 GLN B N 1
ATOM 7372 C CA . GLN B 2 670 ? 101.773 35.914 7.307 1.00 54.54 674 GLN B CA 1
ATOM 7373 C C . GLN B 2 670 ? 101.280 34.631 7.987 1.00 48.93 674 GLN B C 1
ATOM 7374 O O . GLN B 2 670 ? 100.187 34.583 8.522 1.00 50.45 674 GLN B O 1
ATOM 7380 N N . VAL B 2 671 ? 102.078 33.582 7.935 1.00 49.13 675 VAL B N 1
ATOM 7381 C CA . VAL B 2 671 ? 101.710 32.306 8.543 1.00 49.37 675 VAL B CA 1
ATOM 7382 C C . VAL B 2 671 ? 101.554 32.382 10.088 1.00 47.84 675 VAL B C 1
ATOM 7383 O O . VAL B 2 671 ? 100.611 31.824 10.664 1.00 46.23 675 VAL B O 1
ATOM 7387 N N . ALA B 2 672 ? 102.472 33.075 10.745 1.00 46.43 676 ALA B N 1
ATOM 7388 C CA . ALA B 2 672 ? 102.302 33.421 12.148 1.00 49.37 676 ALA B CA 1
ATOM 7389 C C . ALA B 2 672 ? 100.911 33.968 12.299 1.00 50.57 676 ALA B C 1
ATOM 7390 O O . ALA B 2 672 ? 100.152 33.528 13.166 1.00 53.92 676 ALA B O 1
ATOM 7392 N N . ALA B 2 673 ? 100.572 34.944 11.462 1.00 52.06 677 ALA B N 1
ATOM 7393 C CA . ALA B 2 673 ? 99.438 35.815 11.751 1.00 48.86 677 ALA B CA 1
ATOM 7394 C C . ALA B 2 673 ? 98.151 35.033 11.533 1.00 47.53 677 ALA B C 1
ATOM 7395 O O . ALA B 2 673 ? 97.175 35.212 12.253 1.00 47.24 677 ALA B O 1
ATOM 7397 N N . ASP B 2 674 ? 98.181 34.147 10.545 1.00 46.61 678 ASP B N 1
ATOM 7398 C CA . ASP B 2 674 ? 97.107 33.207 10.288 1.00 48.00 678 ASP B CA 1
ATOM 7399 C C . ASP B 2 674 ? 96.815 32.322 11.466 1.00 48.54 678 ASP B C 1
ATOM 7400 O O . ASP B 2 674 ? 95.732 31.763 11.565 1.00 53.07 678 ASP B O 1
ATOM 7405 N N . ASN B 2 675 ? 97.793 32.129 12.333 1.00 47.97 679 ASN B N 1
ATOM 7406 C CA . ASN B 2 675 ? 97.667 31.115 13.367 1.00 44.75 679 ASN B CA 1
ATOM 7407 C C . ASN B 2 675 ? 97.622 31.816 14.699 1.00 42.93 679 ASN B C 1
ATOM 7408 O O . ASN B 2 675 ? 97.697 31.170 15.736 1.00 47.22 679 ASN B O 1
ATOM 7413 N N . ASP B 2 676 ? 97.524 33.149 14.656 1.00 46.20 680 ASP B N 1
ATOM 7414 C CA . ASP B 2 676 ? 97.490 34.003 15.868 1.00 46.72 680 ASP B CA 1
ATOM 7415 C C . ASP B 2 676 ? 98.736 33.891 16.772 1.00 43.87 680 ASP B C 1
ATOM 7416 O O . ASP B 2 676 ? 98.683 34.040 18.023 1.00 40.66 680 ASP B O 1
ATOM 7421 N N . LEU B 2 677 ? 99.861 33.643 16.120 1.00 44.41 681 LEU B N 1
ATOM 7422 C CA . LEU B 2 677 ? 101.099 33.269 16.796 1.00 46.71 681 LEU B CA 1
ATOM 7423 C C . LEU B 2 677 ? 101.966 34.518 16.820 1.00 48.02 681 LEU B C 1
ATOM 7424 O O . LEU B 2 677 ? 101.935 35.321 15.885 1.00 55.23 681 LEU B O 1
ATOM 7429 N N . LYS B 2 678 ? 102.739 34.675 17.889 1.00 47.48 682 LYS B N 1
ATOM 7430 C CA . LYS B 2 678 ? 103.782 35.673 17.947 1.00 44.24 682 LYS B CA 1
ATOM 7431 C C . LYS B 2 678 ? 105.027 35.123 17.301 1.00 39.43 682 LYS B C 1
ATOM 7432 O O . LYS B 2 678 ? 104.933 34.180 16.507 1.00 46.11 682 LYS B O 1
ATOM 7438 N N . ARG B 2 679 ? 106.204 35.666 17.632 1.00 40.86 683 ARG B N 1
ATOM 7439 C CA . ARG B 2 679 ? 107.481 35.156 17.052 1.00 35.03 683 ARG B CA 1
ATOM 7440 C C . ARG B 2 679 ? 107.692 33.733 17.383 1.00 31.98 683 ARG B C 1
ATOM 7441 O O . ARG B 2 679 ? 107.735 33.369 18.553 1.00 41.86 683 ARG B O 1
ATOM 7449 N N . THR B 2 680 ? 107.850 32.924 16.340 1.00 34.30 684 THR B N 1
ATOM 7450 C CA . THR B 2 680 ? 107.863 31.484 16.444 1.00 34.84 684 THR B CA 1
ATOM 7451 C C . THR B 2 680 ? 108.963 31.014 15.531 1.00 34.88 684 THR B C 1
ATOM 7452 O O . THR B 2 680 ? 109.170 31.626 14.474 1.00 36.30 684 THR B O 1
ATOM 7456 N N . TYR B 2 681 ? 109.624 29.913 15.929 1.00 32.66 685 TYR B N 1
ATOM 7457 C CA . TYR B 2 681 ? 110.742 29.275 15.204 1.00 29.20 685 TYR B CA 1
ATOM 7458 C C . TYR B 2 681 ? 110.510 27.798 15.121 1.00 27.45 685 TYR B C 1
ATOM 7459 O O . TYR B 2 681 ? 109.977 27.199 16.065 1.00 27.32 685 TYR B O 1
ATOM 7468 N N . VAL B 2 682 ? 110.888 27.205 13.982 1.00 29.02 686 VAL B N 1
ATOM 7469 C CA . VAL B 2 682 ? 110.797 25.778 13.797 1.00 30.48 686 VAL B CA 1
ATOM 7470 C C . VAL B 2 682 ? 112.114 25.261 13.266 1.00 28.81 686 VAL B C 1
ATOM 7471 O O . VAL B 2 682 ? 112.915 26.017 12.722 1.00 32.56 686 VAL B O 1
ATOM 7475 N N . PHE B 2 683 ? 112.345 23.962 13.417 1.00 28.68 687 PHE B N 1
ATOM 7476 C CA . PHE B 2 683 ? 113.487 23.344 12.759 1.00 31.13 687 PHE B CA 1
ATOM 7477 C C . PHE B 2 683 ? 113.040 22.020 12.316 1.00 29.79 687 PHE B C 1
ATOM 7478 O O . PHE B 2 683 ? 112.121 21.458 12.893 1.00 35.99 687 PHE B O 1
ATOM 7486 N N . GLU B 2 684 ? 113.657 21.536 11.249 1.00 33.94 688 GLU B N 1
ATOM 7487 C CA . GLU B 2 684 ? 113.328 20.259 10.706 1.00 34.98 688 GLU B CA 1
ATOM 7488 C C . GLU B 2 684 ? 114.549 19.631 10.074 1.00 35.97 688 GLU B C 1
ATOM 7489 O O . GLU B 2 684 ? 115.275 20.308 9.325 1.00 37.58 688 GLU B O 1
ATOM 7495 N N . LEU B 2 685 ? 114.755 18.342 10.360 1.00 36.16 689 LEU B N 1
ATOM 7496 C CA . LEU B 2 685 ? 116.012 17.669 10.091 1.00 35.72 689 LEU B CA 1
ATOM 7497 C C . LEU B 2 685 ? 115.754 16.233 9.762 1.00 35.15 689 LEU B C 1
ATOM 7498 O O . LEU B 2 685 ? 114.881 15.609 10.315 1.00 39.80 689 LEU B O 1
ATOM 7503 N N . ASN B 2 686 ? 116.503 15.735 8.798 1.00 36.88 690 ASN B N 1
ATOM 7504 C CA . ASN B 2 686 ? 116.520 14.344 8.455 1.00 34.91 690 ASN B CA 1
ATOM 7505 C C . ASN B 2 686 ? 117.377 13.568 9.455 1.00 39.16 690 ASN B C 1
ATOM 7506 O O . ASN B 2 686 ? 118.628 13.581 9.402 1.00 42.32 690 ASN B O 1
ATOM 7511 N N . TYR B 2 687 ? 116.684 12.907 10.364 1.00 40.76 691 TYR B N 1
ATOM 7512 C CA . TYR B 2 687 ? 117.285 12.119 11.399 1.00 37.74 691 TYR B CA 1
ATOM 7513 C C . TYR B 2 687 ? 117.966 10.905 10.862 1.00 38.81 691 TYR B C 1
ATOM 7514 O O . TYR B 2 687 ? 118.897 10.390 11.472 1.00 39.08 691 TYR B O 1
ATOM 7523 N N . ASP B 2 688 ? 117.469 10.423 9.730 1.00 38.58 692 ASP B N 1
ATOM 7524 C CA . ASP B 2 688 ? 118.076 9.314 9.004 1.00 37.98 692 ASP B CA 1
ATOM 7525 C C . ASP B 2 688 ? 119.477 9.672 8.469 1.00 37.35 692 ASP B C 1
ATOM 7526 O O . ASP B 2 688 ? 120.394 8.857 8.520 1.00 33.26 692 ASP B O 1
ATOM 7531 N N . ALA B 2 689 ? 119.596 10.855 7.854 1.00 35.23 693 ALA B N 1
ATOM 7532 C CA . ALA B 2 689 ? 120.887 11.412 7.485 1.00 36.30 693 ALA B CA 1
ATOM 7533 C C . ALA B 2 689 ? 121.823 11.549 8.711 1.00 37.52 693 ALA B C 1
ATOM 7534 O O . ALA B 2 689 ? 122.886 10.942 8.752 1.00 45.53 693 ALA B O 1
ATOM 7536 N N . MET B 2 690 ? 121.414 12.324 9.713 1.00 41.69 694 MET B N 1
ATOM 7537 C CA . MET B 2 690 ? 122.115 12.361 11.018 1.00 40.44 694 MET B CA 1
ATOM 7538 C C . MET B 2 690 ? 122.637 11.025 11.473 1.00 43.87 694 MET B C 1
ATOM 7539 O O . MET B 2 690 ? 123.801 10.900 11.840 1.00 43.11 694 MET B O 1
ATOM 7544 N N . MET B 2 691 ? 121.796 10.005 11.410 1.00 42.50 695 MET B N 1
ATOM 7545 C CA . MET B 2 691 ? 122.125 8.726 12.018 1.00 40.66 695 MET B CA 1
ATOM 7546 C C . MET B 2 691 ? 123.041 7.901 11.147 1.00 42.69 695 MET B C 1
ATOM 7547 O O . MET B 2 691 ? 123.460 6.797 11.526 1.00 40.14 695 MET B O 1
ATOM 7552 N N . GLN B 2 692 ? 123.368 8.413 9.970 1.00 45.53 696 GLN B N 1
ATOM 7553 C CA . GLN B 2 692 ? 124.272 7.670 9.112 1.00 48.80 696 GLN B CA 1
ATOM 7554 C C . GLN B 2 692 ? 125.755 7.967 9.406 1.00 49.60 696 GLN B C 1
ATOM 7555 O O . GLN B 2 692 ? 126.587 7.073 9.336 1.00 50.73 696 GLN B O 1
ATOM 7561 N N . VAL B 2 693 ? 126.061 9.214 9.746 1.00 47.01 697 VAL B N 1
ATOM 7562 C CA . VAL B 2 693 ? 127.369 9.589 10.275 1.00 45.27 697 VAL B CA 1
ATOM 7563 C C . VAL B 2 693 ? 127.820 8.646 11.414 1.00 42.03 697 VAL B C 1
ATOM 7564 O O . VAL B 2 693 ? 127.288 8.674 12.521 1.00 47.21 697 VAL B O 1
ATOM 7568 N N . ALA B 2 694 ? 128.797 7.800 11.152 1.00 42.41 698 ALA B N 1
ATOM 7569 C CA . ALA B 2 694 ? 129.439 7.064 12.232 1.00 44.60 698 ALA B CA 1
ATOM 7570 C C . ALA B 2 694 ? 130.496 7.963 12.903 1.00 44.03 698 ALA B C 1
ATOM 7571 O O . ALA B 2 694 ? 131.374 8.490 12.243 1.00 44.75 698 ALA B O 1
ATOM 7573 N N . VAL B 2 695 ? 130.365 8.198 14.204 1.00 46.00 699 VAL B N 1
ATOM 7574 C CA . VAL B 2 695 ? 131.151 9.252 14.843 1.00 43.08 699 VAL B CA 1
ATOM 7575 C C . VAL B 2 695 ? 132.314 8.624 15.620 1.00 43.33 699 VAL B C 1
ATOM 7576 O O . VAL B 2 695 ? 133.219 9.333 16.035 1.00 47.18 699 VAL B O 1
ATOM 7580 N N . GLY B 2 696 ? 132.275 7.299 15.783 1.00 40.47 700 GLY B N 1
ATOM 7581 C CA . GLY B 2 696 ? 133.249 6.546 16.592 1.00 41.44 700 GLY B CA 1
ATOM 7582 C C . GLY B 2 696 ? 133.345 6.937 18.067 1.00 44.23 700 GLY B C 1
ATOM 7583 O O . GLY B 2 696 ? 132.332 7.389 18.650 1.00 40.85 700 GLY B O 1
ATOM 7584 N N . TYR B 2 697 ? 134.552 6.713 18.658 1.00 40.27 701 TYR B N 1
ATOM 7585 C CA . TYR B 2 697 ? 134.893 7.072 20.052 1.00 36.84 701 TYR B CA 1
ATOM 7586 C C . TYR B 2 697 ? 135.301 8.529 20.088 1.00 36.64 701 TYR B C 1
ATOM 7587 O O . TYR B 2 697 ? 135.772 9.058 19.084 1.00 33.09 701 TYR B O 1
ATOM 7596 N N . ILE B 2 698 ? 135.108 9.171 21.238 1.00 31.96 702 ILE B N 1
ATOM 7597 C CA . ILE B 2 698 ? 135.452 10.573 21.421 1.00 37.18 702 ILE B CA 1
ATOM 7598 C C . ILE B 2 698 ? 136.982 10.755 21.218 1.00 36.76 702 ILE B C 1
ATOM 7599 O O . ILE B 2 698 ? 137.787 9.927 21.616 1.00 38.76 702 ILE B O 1
ATOM 7604 N N . ASN B 2 699 ? 137.382 11.825 20.551 1.00 43.21 703 ASN B N 1
ATOM 7605 C CA . ASN B 2 699 ? 138.806 12.048 20.309 1.00 43.81 703 ASN B CA 1
ATOM 7606 C C . ASN B 2 699 ? 139.336 12.896 21.438 1.00 40.21 703 ASN B C 1
ATOM 7607 O O . ASN B 2 699 ? 139.102 14.085 21.469 1.00 46.21 703 ASN B O 1
ATOM 7612 N N . TYR B 2 700 ? 140.016 12.301 22.398 1.00 43.30 704 TYR B N 1
ATOM 7613 C CA . TYR B 2 700 ? 140.579 13.115 23.500 1.00 40.80 704 TYR B CA 1
ATOM 7614 C C . TYR B 2 700 ? 141.871 13.872 23.077 1.00 37.20 704 TYR B C 1
ATOM 7615 O O . TYR B 2 700 ? 142.779 13.291 22.461 1.00 29.01 704 TYR B O 1
ATOM 7624 N N . GLU B 2 701 ? 141.936 15.164 23.397 1.00 33.42 705 GLU B N 1
ATOM 7625 C CA . GLU B 2 701 ? 143.196 15.925 23.366 1.00 37.58 705 GLU B CA 1
ATOM 7626 C C . GLU B 2 701 ? 143.777 16.199 24.742 1.00 36.08 705 GLU B C 1
ATOM 7627 O O . GLU B 2 701 ? 143.079 16.573 25.688 1.00 34.77 705 GLU B O 1
ATOM 7633 N N . GLN B 2 702 ? 145.089 16.084 24.809 1.00 37.60 706 GLN B N 1
ATOM 7634 C CA . GLN B 2 702 ? 145.827 16.356 26.027 1.00 38.45 706 GLN B CA 1
ATOM 7635 C C . GLN B 2 702 ? 145.593 17.724 26.569 1.00 33.44 706 GLN B C 1
ATOM 7636 O O . GLN B 2 702 ? 145.375 18.684 25.832 1.00 34.01 706 GLN B O 1
ATOM 7642 N N . ILE B 2 703 ? 145.747 17.807 27.880 1.00 36.03 707 ILE B N 1
ATOM 7643 C CA . ILE B 2 703 ? 145.571 19.053 28.608 1.00 44.27 707 ILE B CA 1
ATOM 7644 C C . ILE B 2 703 ? 146.891 19.842 28.573 1.00 45.90 707 ILE B C 1
ATOM 7645 O O . ILE B 2 703 ? 147.942 19.309 28.888 1.00 48.50 707 ILE B O 1
ATOM 7650 N N . PRO B 2 704 ? 146.831 21.120 28.202 1.00 49.27 708 PRO B N 1
ATOM 7651 C CA . PRO B 2 704 ? 148.076 21.850 28.082 1.00 50.32 708 PRO B CA 1
ATOM 7652 C C . PRO B 2 704 ? 148.608 22.214 29.469 1.00 51.33 708 PRO B C 1
ATOM 7653 O O . PRO B 2 704 ? 147.830 22.605 30.366 1.00 48.71 708 PRO B O 1
ATOM 7657 N N . LYS B 2 705 ? 149.926 22.082 29.622 1.00 51.77 709 LYS B N 1
ATOM 7658 C CA . LYS B 2 705 ? 150.615 22.367 30.867 1.00 50.01 709 LYS B CA 1
ATOM 7659 C C . LYS B 2 705 ? 150.986 23.842 30.925 1.00 43.24 709 LYS B C 1
ATOM 7660 O O . LYS B 2 705 ? 151.060 24.421 32.009 1.00 45.45 709 LYS B O 1
ATOM 7666 N N . PHE B 2 706 ? 151.148 24.468 29.763 1.00 45.11 710 PHE B N 1
ATOM 7667 C CA . PHE B 2 706 ? 151.345 25.941 29.695 1.00 47.24 710 PHE B CA 1
ATOM 7668 C C . PHE B 2 706 ? 150.267 26.679 28.878 1.00 47.60 710 PHE B C 1
ATOM 7669 O O . PHE B 2 706 ? 149.494 26.066 28.163 1.00 52.58 710 PHE B O 1
ATOM 7677 N N . PRO B 2 707 ? 150.175 28.006 29.036 1.00 49.93 711 PRO B N 1
ATOM 7678 C CA . PRO B 2 707 ? 149.188 28.764 28.285 1.00 50.25 711 PRO B CA 1
ATOM 7679 C C . PRO B 2 707 ? 149.273 28.757 26.743 1.00 50.43 711 PRO B C 1
ATOM 7680 O O . PRO B 2 707 ? 150.340 28.598 26.164 1.00 49.66 711 PRO B O 1
ATOM 7684 N N . GLY B 2 708 ? 148.114 28.934 26.105 1.00 49.48 712 GLY B N 1
ATOM 7685 C CA . GLY B 2 708 ? 148.037 29.334 24.707 1.00 49.23 712 GLY B CA 1
ATOM 7686 C C . GLY B 2 708 ? 147.997 30.838 24.569 1.00 48.81 712 GLY B C 1
ATOM 7687 O O . GLY B 2 708 ? 148.220 31.565 25.525 1.00 43.95 712 GLY B O 1
ATOM 7688 N N . VAL B 2 709 ? 147.738 31.298 23.353 1.00 51.27 713 VAL B N 1
ATOM 7689 C CA . VAL B 2 709 ? 147.814 32.711 23.017 1.00 50.23 713 VAL B CA 1
ATOM 7690 C C . VAL B 2 709 ? 146.465 33.036 22.403 1.00 52.16 713 VAL B C 1
ATOM 7691 O O . VAL B 2 709 ? 145.937 32.241 21.605 1.00 47.92 713 VAL B O 1
ATOM 7695 N N . THR B 2 710 ? 145.934 34.195 22.790 1.00 49.77 714 THR B N 1
ATOM 7696 C CA . THR B 2 710 ? 144.710 34.759 22.255 1.00 52.27 714 THR B CA 1
ATOM 7697 C C . THR B 2 710 ? 144.979 36.101 21.575 1.00 50.61 714 THR B C 1
ATOM 7698 O O . THR B 2 710 ? 145.539 37.002 22.188 1.00 52.05 714 THR B O 1
ATOM 7702 N N . ARG B 2 711 ? 144.581 36.218 20.312 1.00 52.88 715 ARG B N 1
ATOM 7703 C CA . ARG B 2 711 ? 144.551 37.508 19.596 1.00 56.75 715 ARG B CA 1
ATOM 7704 C C . ARG B 2 711 ? 143.139 37.820 19.054 1.00 54.67 715 ARG B C 1
ATOM 7705 O O . ARG B 2 711 ? 142.500 36.970 18.435 1.00 56.39 715 ARG B O 1
ATOM 7713 N N . ASP B 2 712 ? 142.647 39.026 19.307 1.00 55.48 716 ASP B N 1
ATOM 7714 C CA . ASP B 2 712 ? 141.414 39.509 18.668 1.00 56.24 716 ASP B CA 1
ATOM 7715 C C . ASP B 2 712 ? 141.681 40.355 17.437 1.00 56.86 716 ASP B C 1
ATOM 7716 O O . ASP B 2 712 ? 142.131 41.494 17.571 1.00 59.22 716 ASP B O 1
ATOM 7721 N N . ILE B 2 713 ? 141.364 39.820 16.257 1.00 58.13 717 ILE B N 1
ATOM 7722 C CA . ILE B 2 713 ? 141.293 40.606 15.001 1.00 59.97 717 ILE B CA 1
ATOM 7723 C C . ILE B 2 713 ? 139.954 41.346 14.713 1.00 63.52 717 ILE B C 1
ATOM 7724 O O . ILE B 2 713 ? 138.876 40.953 15.191 1.00 68.53 717 ILE B O 1
ATOM 7729 N N . ALA B 2 714 ? 140.034 42.423 13.932 1.00 62.98 718 ALA B N 1
ATOM 7730 C CA . ALA B 2 714 ? 138.863 43.199 13.535 1.00 64.45 718 ALA B CA 1
ATOM 7731 C C . ALA B 2 714 ? 138.813 43.394 12.025 1.00 67.68 718 ALA B C 1
ATOM 7732 O O . ALA B 2 714 ? 139.769 43.861 11.412 1.00 72.43 718 ALA B O 1
ATOM 7734 N N . LEU B 2 715 ? 137.687 43.038 11.427 1.00 69.77 719 LEU B N 1
ATOM 7735 C CA . LEU B 2 715 ? 137.596 42.959 9.993 1.00 71.11 719 LEU B CA 1
ATOM 7736 C C . LEU B 2 715 ? 136.631 44.021 9.431 1.00 73.21 719 LEU B C 1
ATOM 7737 O O . LEU B 2 715 ? 136.047 44.830 10.181 1.00 74.62 719 LEU B O 1
ATOM 7742 N N . GLU B 2 716 ? 136.541 44.052 8.101 1.00 75.30 720 GLU B N 1
ATOM 7743 C CA . GLU B 2 716 ? 135.550 44.846 7.369 1.00 76.47 720 GLU B CA 1
ATOM 7744 C C . GLU B 2 716 ? 135.227 44.105 6.099 1.00 76.83 720 GLU B C 1
ATOM 7745 O O . GLU B 2 716 ? 136.114 43.652 5.373 1.00 77.34 720 GLU B O 1
ATOM 7751 N N . VAL B 2 717 ? 133.943 44.016 5.814 1.00 79.74 721 VAL B N 1
ATOM 7752 C CA . VAL B 2 717 ? 133.436 43.002 4.923 1.00 80.38 721 VAL B CA 1
ATOM 7753 C C . VAL B 2 717 ? 132.315 43.675 4.119 1.00 76.69 721 VAL B C 1
ATOM 7754 O O . VAL B 2 717 ? 131.735 44.670 4.571 1.00 67.75 721 VAL B O 1
ATOM 7758 N N . ASN B 2 718 ? 132.057 43.158 2.916 1.00 77.77 722 ASN B N 1
ATOM 7759 C CA . ASN B 2 718 ? 130.686 43.084 2.383 1.00 79.14 722 ASN B CA 1
ATOM 7760 C C . ASN B 2 718 ? 129.699 42.798 3.501 1.00 78.02 722 ASN B C 1
ATOM 7761 O O . ASN B 2 718 ? 129.610 41.649 3.977 1.00 69.47 722 ASN B O 1
ATOM 7766 N N . HIS B 2 719 ? 128.959 43.841 3.888 1.00 77.91 723 HIS B N 1
ATOM 7767 C CA . HIS B 2 719 ? 127.966 43.762 4.958 1.00 80.34 723 HIS B CA 1
ATOM 7768 C C . HIS B 2 719 ? 126.707 42.998 4.485 1.00 77.41 723 HIS B C 1
ATOM 7769 O O . HIS B 2 719 ? 125.683 43.580 4.127 1.00 76.98 723 HIS B O 1
ATOM 7776 N N . ASP B 2 720 ? 126.822 41.675 4.428 1.00 75.42 724 ASP B N 1
ATOM 7777 C CA . ASP B 2 720 ? 126.518 40.989 3.191 1.00 74.81 724 ASP B CA 1
ATOM 7778 C C . ASP B 2 720 ? 127.216 39.652 3.083 1.00 75.32 724 ASP B C 1
ATOM 7779 O O . ASP B 2 720 ? 126.784 38.781 2.332 1.00 73.70 724 ASP B O 1
ATOM 7784 N N . VAL B 2 721 ? 128.317 39.501 3.819 1.00 76.04 725 VAL B N 1
ATOM 7785 C CA . VAL B 2 721 ? 129.107 38.267 3.815 1.00 71.09 725 VAL B CA 1
ATOM 7786 C C . VAL B 2 721 ? 128.771 37.451 5.062 1.00 67.28 725 VAL B C 1
ATOM 7787 O O . VAL B 2 721 ? 128.594 38.006 6.154 1.00 62.27 725 VAL B O 1
ATOM 7791 N N . PRO B 2 722 ? 128.660 36.124 4.903 1.00 65.33 726 PRO B N 1
ATOM 7792 C CA . PRO B 2 722 ? 128.530 35.259 6.072 1.00 65.22 726 PRO B CA 1
ATOM 7793 C C . PRO B 2 722 ? 129.819 35.204 6.940 1.00 63.48 726 PRO B C 1
ATOM 7794 O O . PRO B 2 722 ? 130.890 34.763 6.452 1.00 54.48 726 PRO B O 1
ATOM 7798 N N . SER B 2 723 ? 129.701 35.637 8.207 1.00 60.94 727 SER B N 1
ATOM 7799 C CA . SER B 2 723 ? 130.643 35.227 9.260 1.00 59.70 727 SER B CA 1
ATOM 7800 C C . SER B 2 723 ? 131.173 33.834 8.995 1.00 55.53 727 SER B C 1
ATOM 7801 O O . SER B 2 723 ? 132.336 33.576 9.178 1.00 53.90 727 SER B O 1
ATOM 7804 N N . SER B 2 724 ? 130.334 32.925 8.539 1.00 57.16 728 SER B N 1
ATOM 7805 C CA . SER B 2 724 ? 130.811 31.564 8.274 1.00 59.63 728 SER B CA 1
ATOM 7806 C C . SER B 2 724 ? 132.050 31.531 7.340 1.00 61.36 728 SER B C 1
ATOM 7807 O O . SER B 2 724 ? 132.789 30.525 7.293 1.00 57.22 728 SER B O 1
ATOM 7810 N N . GLU B 2 725 ? 132.244 32.602 6.571 1.00 61.99 729 GLU B N 1
ATOM 7811 C CA . GLU B 2 725 ? 133.228 32.570 5.488 1.00 65.27 729 GLU B CA 1
ATOM 7812 C C . GLU B 2 725 ? 134.595 33.018 6.010 1.00 63.29 729 GLU B C 1
ATOM 7813 O O . GLU B 2 725 ? 135.622 32.393 5.709 1.00 63.50 729 GLU B O 1
ATOM 7819 N N . LEU B 2 726 ? 134.586 34.108 6.778 1.00 61.22 730 LEU B N 1
ATOM 7820 C CA . LEU B 2 726 ? 135.650 34.399 7.746 1.00 61.60 730 LEU B CA 1
ATOM 7821 C C . LEU B 2 726 ? 136.057 33.142 8.566 1.00 62.53 730 LEU B C 1
ATOM 7822 O O . LEU B 2 726 ? 137.137 32.578 8.367 1.00 56.84 730 LEU B O 1
ATOM 7827 N N . LYS B 2 727 ? 135.195 32.666 9.456 1.00 60.97 731 LYS B N 1
ATOM 7828 C CA . LYS B 2 727 ? 135.580 31.514 10.258 1.00 63.80 731 LYS B CA 1
ATOM 7829 C C . LYS B 2 727 ? 136.281 30.471 9.362 1.00 64.67 731 LYS B C 1
ATOM 7830 O O . LYS B 2 727 ? 137.221 29.790 9.805 1.00 60.54 731 LYS B O 1
ATOM 7836 N N . GLN B 2 728 ? 135.858 30.342 8.102 1.00 66.17 732 GLN B N 1
ATOM 7837 C CA . GLN B 2 728 ? 136.296 29.181 7.309 1.00 65.89 732 GLN B CA 1
ATOM 7838 C C . GLN B 2 728 ? 137.726 29.299 6.792 1.00 62.22 732 GLN B C 1
ATOM 7839 O O . GLN B 2 728 ? 138.449 28.311 6.794 1.00 61.87 732 GLN B O 1
ATOM 7845 N N . ILE B 2 729 ? 138.137 30.483 6.360 1.00 57.82 733 ILE B N 1
ATOM 7846 C CA . ILE B 2 729 ? 139.506 30.635 5.862 1.00 63.27 733 ILE B CA 1
ATOM 7847 C C . ILE B 2 729 ? 140.518 30.662 6.990 1.00 61.63 733 ILE B C 1
ATOM 7848 O O . ILE B 2 729 ? 141.462 29.872 6.968 1.00 62.27 733 ILE B O 1
ATOM 7853 N N . ILE B 2 730 ? 140.306 31.573 7.951 1.00 59.15 734 ILE B N 1
ATOM 7854 C CA . ILE B 2 730 ? 140.941 31.527 9.252 1.00 54.66 734 ILE B CA 1
ATOM 7855 C C . ILE B 2 730 ? 141.212 30.098 9.678 1.00 57.85 734 ILE B C 1
ATOM 7856 O O . ILE B 2 730 ? 142.354 29.734 9.996 1.00 60.00 734 ILE B O 1
ATOM 7861 N N . HIS B 2 731 ? 140.179 29.275 9.683 1.00 54.40 735 HIS B N 1
ATOM 7862 C CA . HIS B 2 731 ? 140.337 27.951 10.221 1.00 59.91 735 HIS B CA 1
ATOM 7863 C C . HIS B 2 731 ? 141.018 27.082 9.190 1.00 63.14 735 HIS B C 1
ATOM 7864 O O . HIS B 2 731 ? 141.544 26.004 9.493 1.00 61.49 735 HIS B O 1
ATOM 7871 N N . ASN B 2 732 ? 141.031 27.562 7.955 1.00 64.72 736 ASN B N 1
ATOM 7872 C CA . ASN B 2 732 ? 141.723 26.831 6.908 1.00 65.83 736 ASN B CA 1
ATOM 7873 C C . ASN B 2 732 ? 143.228 27.094 6.944 1.00 65.26 736 ASN B C 1
ATOM 7874 O O . ASN B 2 732 ? 144.035 26.257 6.516 1.00 61.73 736 ASN B O 1
ATOM 7879 N N . ASN B 2 733 ? 143.584 28.249 7.499 1.00 63.72 737 ASN B N 1
ATOM 7880 C CA . ASN B 2 733 ? 144.969 28.683 7.576 1.00 66.31 737 ASN B CA 1
ATOM 7881 C C . ASN B 2 733 ? 145.683 28.390 8.923 1.00 64.73 737 ASN B C 1
ATOM 7882 O O . ASN B 2 733 ? 146.899 28.483 8.999 1.00 63.55 737 ASN B O 1
ATOM 7887 N N . GLY B 2 734 ? 144.944 28.004 9.963 1.00 62.24 738 GLY B N 1
ATOM 7888 C CA . GLY B 2 734 ? 145.495 27.997 11.329 1.00 63.01 738 GLY B CA 1
ATOM 7889 C C . GLY B 2 734 ? 146.208 26.702 11.696 1.00 62.79 738 GLY B C 1
ATOM 7890 O O . GLY B 2 734 ? 146.717 26.544 12.809 1.00 59.46 738 GLY B O 1
ATOM 7891 N N . GLU B 2 735 ? 146.234 25.768 10.752 1.00 61.75 739 GLU B N 1
ATOM 7892 C CA . GLU B 2 735 ? 146.999 24.543 10.882 1.00 62.29 739 GLU B CA 1
ATOM 7893 C C . GLU B 2 735 ? 146.747 23.803 12.178 1.00 63.47 739 GLU B C 1
ATOM 7894 O O . GLU B 2 735 ? 145.667 23.855 12.773 1.00 63.84 739 GLU B O 1
ATOM 7900 N N . ASP B 2 736 ? 147.782 23.072 12.563 1.00 63.83 740 ASP B N 1
ATOM 7901 C CA . ASP B 2 736 ? 147.932 22.436 13.864 1.00 64.50 740 ASP B CA 1
ATOM 7902 C C . ASP B 2 736 ? 147.354 23.198 15.119 1.00 62.86 740 ASP B C 1
ATOM 7903 O O . ASP B 2 736 ? 146.826 22.566 16.050 1.00 62.82 740 ASP B O 1
ATOM 7908 N N . ILE B 2 737 ? 147.464 24.521 15.162 1.00 58.14 741 ILE B N 1
ATOM 7909 C CA . ILE B 2 737 ? 147.579 25.216 16.453 1.00 58.62 741 ILE B CA 1
ATOM 7910 C C . ILE B 2 737 ? 146.474 26.244 16.707 1.00 56.14 741 ILE B C 1
ATOM 7911 O O . ILE B 2 737 ? 146.414 26.868 17.771 1.00 47.51 741 ILE B O 1
ATOM 7916 N N . LEU B 2 738 ? 145.598 26.420 15.728 1.00 58.04 742 LEU B N 1
ATOM 7917 C CA . LEU B 2 738 ? 144.371 27.196 15.954 1.00 57.28 742 LEU B CA 1
ATOM 7918 C C . LEU B 2 738 ? 143.368 26.326 16.716 1.00 53.39 742 LEU B C 1
ATOM 7919 O O . LEU B 2 738 ? 143.036 25.216 16.283 1.00 53.16 742 LEU B O 1
ATOM 7924 N N . GLN B 2 739 ? 142.959 26.782 17.896 1.00 50.13 743 GLN B N 1
ATOM 7925 C CA . GLN B 2 739 ? 142.216 25.900 18.800 1.00 49.96 743 GLN B CA 1
ATOM 7926 C C . GLN B 2 739 ? 140.711 26.158 18.573 1.00 51.62 743 GLN B C 1
ATOM 7927 O O . GLN B 2 739 ? 139.889 25.228 18.562 1.00 49.21 743 GLN B O 1
ATOM 7933 N N . SER B 2 740 ? 140.373 27.430 18.372 1.00 48.17 744 SER B N 1
ATOM 7934 C CA . SER B 2 740 ? 139.010 27.857 18.403 1.00 48.78 744 SER B CA 1
ATOM 7935 C C . SER B 2 740 ? 138.945 29.295 17.898 1.00 50.21 744 SER B C 1
ATOM 7936 O O . SER B 2 740 ? 139.934 30.034 17.930 1.00 53.36 744 SER B O 1
ATOM 7939 N N . THR B 2 741 ? 137.788 29.692 17.396 1.00 51.47 745 THR B N 1
ATOM 7940 C CA . THR B 2 741 ? 137.550 31.109 17.111 1.00 48.28 745 THR B CA 1
ATOM 7941 C C . THR B 2 741 ? 136.151 31.542 17.559 1.00 47.68 745 THR B C 1
ATOM 7942 O O . THR B 2 741 ? 135.246 30.717 17.793 1.00 48.82 745 THR B O 1
ATOM 7946 N N . LEU B 2 742 ? 135.984 32.843 17.671 1.00 47.10 746 LEU B N 1
ATOM 7947 C CA . LEU B 2 742 ? 134.745 33.414 18.131 1.00 48.67 746 LEU B CA 1
ATOM 7948 C C . LEU B 2 742 ? 134.511 34.742 17.474 1.00 50.05 746 LEU B C 1
ATOM 7949 O O . LEU B 2 742 ? 135.324 35.647 17.635 1.00 52.81 746 LEU B O 1
ATOM 7954 N N . VAL B 2 743 ? 133.374 34.891 16.800 1.00 48.34 747 VAL B N 1
ATOM 7955 C CA . VAL B 2 743 ? 132.854 36.224 16.492 1.00 45.41 747 VAL B CA 1
ATOM 7956 C C . VAL B 2 743 ? 132.131 36.805 17.706 1.00 44.56 747 VAL B C 1
ATOM 7957 O O . VAL B 2 743 ? 131.080 36.320 18.099 1.00 46.77 747 VAL B O 1
ATOM 7961 N N . PHE B 2 744 ? 132.684 37.855 18.297 1.00 40.61 748 PHE B N 1
ATOM 7962 C CA . PHE B 2 744 ? 132.143 38.394 19.536 1.00 42.26 748 PHE B CA 1
ATOM 7963 C C . PHE B 2 744 ? 131.554 39.762 19.383 1.00 39.65 748 PHE B C 1
ATOM 7964 O O . PHE B 2 744 ? 131.031 40.321 20.336 1.00 42.18 748 PHE B O 1
ATOM 7972 N N . ASP B 2 745 ? 131.584 40.296 18.168 1.00 48.92 749 ASP B N 1
ATOM 7973 C CA . ASP B 2 745 ? 130.947 41.588 17.903 1.00 52.01 749 ASP B CA 1
ATOM 7974 C C . ASP B 2 745 ? 130.765 41.875 16.427 1.00 58.26 749 ASP B C 1
ATOM 7975 O O . ASP B 2 745 ? 131.564 41.453 15.582 1.00 54.34 749 ASP B O 1
ATOM 7980 N N . VAL B 2 746 ? 129.680 42.585 16.120 1.00 66.08 750 VAL B N 1
ATOM 7981 C CA . VAL B 2 746 ? 129.395 43.019 14.757 1.00 67.14 750 VAL B CA 1
ATOM 7982 C C . VAL B 2 746 ? 128.839 44.444 14.798 1.00 71.95 750 VAL B C 1
ATOM 7983 O O . VAL B 2 746 ? 128.105 44.813 15.735 1.00 67.39 750 VAL B O 1
ATOM 7987 N N . TYR B 2 747 ? 129.248 45.246 13.808 1.00 77.94 751 TYR B N 1
ATOM 7988 C CA . TYR B 2 747 ? 128.563 46.500 13.452 1.00 82.32 751 TYR B CA 1
ATOM 7989 C C . TYR B 2 747 ? 128.221 46.599 11.959 1.00 85.61 751 TYR B C 1
ATOM 7990 O O . TYR B 2 747 ? 129.062 46.343 11.084 1.00 85.43 751 TYR B O 1
ATOM 7999 N N . GLU B 2 748 ? 126.976 46.975 11.685 1.00 87.79 752 GLU B N 1
ATOM 8000 C CA . GLU B 2 748 ? 126.656 47.931 10.623 1.00 89.57 752 GLU B CA 1
ATOM 8001 C C . GLU B 2 748 ? 125.735 49.042 11.158 1.00 87.60 752 GLU B C 1
ATOM 8002 O O . GLU B 2 748 ? 126.069 49.728 12.135 1.00 85.91 752 GLU B O 1
ATOM 8008 N N . LYS B 2 754 ? 127.699 53.209 5.951 1.00 98.61 758 LYS B N 1
ATOM 8009 C CA . LYS B 2 754 ? 126.828 52.327 5.172 1.00 97.72 758 LYS B CA 1
ATOM 8010 C C . LYS B 2 754 ? 127.613 51.501 4.138 1.00 96.09 758 LYS B C 1
ATOM 8011 O O . LYS B 2 754 ? 128.330 52.060 3.307 1.00 94.19 758 LYS B O 1
ATOM 8017 N N . GLY B 2 755 ? 127.468 50.175 4.198 1.00 94.54 759 GLY B N 1
ATOM 8018 C CA . GLY B 2 755 ? 127.818 49.285 3.072 1.00 92.87 759 GLY B CA 1
ATOM 8019 C C . GLY B 2 755 ? 128.710 48.116 3.483 1.00 90.89 759 GLY B C 1
ATOM 8020 O O . GLY B 2 755 ? 128.731 47.057 2.835 1.00 88.73 759 GLY B O 1
ATOM 8021 N N . LYS B 2 756 ? 129.456 48.323 4.564 1.00 88.42 760 LYS B N 1
ATOM 8022 C CA . LYS B 2 756 ? 130.424 47.344 5.054 1.00 86.91 760 LYS B CA 1
ATOM 8023 C C . LYS B 2 756 ? 130.097 47.058 6.528 1.00 83.44 760 LYS B C 1
ATOM 8024 O O . LYS B 2 756 ? 129.522 47.911 7.227 1.00 81.85 760 LYS B O 1
ATOM 8030 N N . LYS B 2 757 ? 130.446 45.860 6.995 1.00 77.77 761 LYS B N 1
ATOM 8031 C CA . LYS B 2 757 ? 130.327 45.553 8.426 1.00 74.42 761 LYS B CA 1
ATOM 8032 C C . LYS B 2 757 ? 131.695 45.254 9.022 1.00 72.87 761 LYS B C 1
ATOM 8033 O O . LYS B 2 757 ? 132.581 44.744 8.334 1.00 70.71 761 LYS B O 1
ATOM 8039 N N . SER B 2 758 ? 131.852 45.628 10.292 1.00 72.13 762 SER B N 1
ATOM 8040 C CA . SER B 2 758 ? 132.946 45.162 11.158 1.00 71.35 762 SER B CA 1
ATOM 8041 C C . SER B 2 758 ? 132.657 43.816 11.873 1.00 67.60 762 SER B C 1
ATOM 8042 O O . SER B 2 758 ? 131.652 43.661 12.548 1.00 70.61 762 SER B O 1
ATOM 8045 N N . VAL B 2 759 ? 133.562 42.857 11.707 1.00 61.72 763 VAL B N 1
ATOM 8046 C CA . VAL B 2 759 ? 133.539 41.600 12.444 1.00 60.48 763 VAL B CA 1
ATOM 8047 C C . VAL B 2 759 ? 134.785 41.528 13.346 1.00 61.93 763 VAL B C 1
ATOM 8048 O O . VAL B 2 759 ? 135.906 41.369 12.832 1.00 59.70 763 VAL B O 1
ATOM 8052 N N . ALA B 2 760 ? 134.576 41.649 14.667 1.00 61.61 764 ALA B N 1
ATOM 8053 C CA . ALA B 2 760 ? 135.554 41.253 15.700 1.00 56.66 764 ALA B CA 1
ATOM 8054 C C . ALA B 2 760 ? 135.526 39.749 15.991 1.00 55.94 764 ALA B C 1
ATOM 8055 O O . ALA B 2 760 ? 134.474 39.183 16.271 1.00 59.02 764 ALA B O 1
ATOM 8057 N N . ILE B 2 761 ? 136.696 39.120 15.928 1.00 51.55 765 ILE B N 1
ATOM 8058 C CA . ILE B 2 761 ? 136.850 37.668 16.066 1.00 48.61 765 ILE B CA 1
ATOM 8059 C C . ILE B 2 761 ? 138.089 37.337 16.933 1.00 50.69 765 ILE B C 1
ATOM 8060 O O . ILE B 2 761 ? 139.182 37.886 16.742 1.00 51.49 765 ILE B O 1
ATOM 8065 N N . ARG B 2 762 ? 137.907 36.455 17.899 1.00 49.17 766 ARG B N 1
ATOM 8066 C CA . ARG B 2 762 ? 138.931 36.181 18.851 1.00 47.47 766 ARG B CA 1
ATOM 8067 C C . ARG B 2 762 ? 139.468 34.822 18.479 1.00 48.42 766 ARG B C 1
ATOM 8068 O O . ARG B 2 762 ? 138.728 33.838 18.372 1.00 47.06 766 ARG B O 1
ATOM 8076 N N . LEU B 2 763 ? 140.762 34.803 18.216 1.00 47.82 767 LEU B N 1
ATOM 8077 C CA . LEU B 2 763 ? 141.489 33.595 17.904 1.00 48.74 767 LEU B CA 1
ATOM 8078 C C . LEU B 2 763 ? 142.257 33.036 19.122 1.00 48.59 767 LEU B C 1
ATOM 8079 O O . LEU B 2 763 ? 142.947 33.781 19.832 1.00 48.40 767 LEU B O 1
ATOM 8084 N N . ASN B 2 764 ? 142.131 31.726 19.322 1.00 44.98 768 ASN B N 1
ATOM 8085 C CA . ASN B 2 764 ? 142.747 31.026 20.398 1.00 45.70 768 ASN B CA 1
ATOM 8086 C C . ASN B 2 764 ? 143.721 29.975 19.861 1.00 48.04 768 ASN B C 1
ATOM 8087 O O . ASN B 2 764 ? 143.339 28.896 19.358 1.00 52.98 768 ASN B O 1
ATOM 8092 N N . TYR B 2 765 ? 144.999 30.288 20.010 1.00 46.70 769 TYR B N 1
ATOM 8093 C CA . TYR B 2 765 ? 146.082 29.386 19.647 1.00 44.27 769 TYR B CA 1
ATOM 8094 C C . TYR B 2 765 ? 146.541 28.548 20.838 1.00 44.37 769 TYR B C 1
ATOM 8095 O O . TYR B 2 765 ? 146.534 28.999 21.970 1.00 43.42 769 TYR B O 1
ATOM 8104 N N . LEU B 2 766 ? 146.933 27.310 20.580 1.00 48.05 770 LEU B N 1
ATOM 8105 C CA . LEU B 2 766 ? 147.245 26.382 21.651 1.00 48.17 770 LEU B CA 1
ATOM 8106 C C . LEU B 2 766 ? 147.942 25.209 20.990 1.00 49.41 770 LEU B C 1
ATOM 8107 O O . LEU B 2 766 ? 147.705 24.940 19.817 1.00 50.86 770 LEU B O 1
ATOM 8112 N N . ASP B 2 767 ? 148.819 24.536 21.731 1.00 52.02 771 ASP B N 1
ATOM 8113 C CA . ASP B 2 767 ? 149.445 23.291 21.263 1.00 55.65 771 ASP B CA 1
ATOM 8114 C C . ASP B 2 767 ? 149.645 22.354 22.457 1.00 55.46 771 ASP B C 1
ATOM 8115 O O . ASP B 2 767 ? 150.621 22.481 23.177 1.00 51.54 771 ASP B O 1
ATOM 8120 N N . THR B 2 768 ? 148.721 21.415 22.657 1.00 59.88 772 THR B N 1
ATOM 8121 C CA . THR B 2 768 ? 148.773 20.485 23.810 1.00 63.79 772 THR B CA 1
ATOM 8122 C C . THR B 2 768 ? 149.816 19.377 23.622 1.00 63.87 772 THR B C 1
ATOM 8123 O O . THR B 2 768 ? 150.050 18.554 24.511 1.00 62.59 772 THR B O 1
ATOM 8127 N N . GLU B 2 769 ? 150.430 19.390 22.448 1.00 68.98 773 GLU B N 1
ATOM 8128 C CA . GLU B 2 769 ? 151.212 18.283 21.923 1.00 72.09 773 GLU B CA 1
ATOM 8129 C C . GLU B 2 769 ? 152.684 18.677 21.988 1.00 73.87 773 GLU B C 1
ATOM 8130 O O . GLU B 2 769 ? 153.496 18.007 22.641 1.00 74.14 773 GLU B O 1
ATOM 8136 N N . ASP B 2 770 ? 153.003 19.789 21.320 1.00 75.33 774 ASP B N 1
ATOM 8137 C CA . ASP B 2 770 ? 154.374 20.313 21.224 1.00 74.42 774 ASP B CA 1
ATOM 8138 C C . ASP B 2 770 ? 154.480 21.680 21.854 1.00 70.35 774 ASP B C 1
ATOM 8139 O O . ASP B 2 770 ? 153.481 22.266 22.256 1.00 73.01 774 ASP B O 1
ATOM 8144 N N . THR B 2 771 ? 155.690 22.205 21.934 1.00 64.56 775 THR B N 1
ATOM 8145 C CA . THR B 2 771 ? 155.858 23.478 22.604 1.00 60.07 775 THR B CA 1
ATOM 8146 C C . THR B 2 771 ? 155.436 24.552 21.630 1.00 55.56 775 THR B C 1
ATOM 8147 O O . THR B 2 771 ? 155.972 24.661 20.530 1.00 54.05 775 THR B O 1
ATOM 8151 N N . LEU B 2 772 ? 154.464 25.358 22.040 1.00 51.65 776 LEU B N 1
ATOM 8152 C CA . LEU B 2 772 ? 154.019 26.450 21.215 1.00 47.90 776 LEU B CA 1
ATOM 8153 C C . LEU B 2 772 ? 155.026 27.587 21.299 1.00 45.96 776 LEU B C 1
ATOM 8154 O O . LEU B 2 772 ? 155.517 27.902 22.370 1.00 44.72 776 LEU B O 1
ATOM 8159 N N . THR B 2 773 ? 155.313 28.215 20.166 1.00 44.52 777 THR B N 1
ATOM 8160 C CA . THR B 2 773 ? 156.250 29.314 20.124 1.00 44.37 777 THR B CA 1
ATOM 8161 C C . THR B 2 773 ? 155.641 30.538 19.471 1.00 44.49 777 THR B C 1
ATOM 8162 O O . THR B 2 773 ? 154.740 30.444 18.654 1.00 41.56 777 THR B O 1
ATOM 8166 N N . ASP B 2 774 ? 156.155 31.692 19.846 1.00 43.90 778 ASP B N 1
ATOM 8167 C CA . ASP B 2 774 ? 155.653 32.951 19.373 1.00 48.29 778 ASP B CA 1
ATOM 8168 C C . ASP B 2 774 ? 155.937 33.128 17.894 1.00 49.59 778 ASP B C 1
ATOM 8169 O O . ASP B 2 774 ? 155.320 33.935 17.211 1.00 53.07 778 ASP B O 1
ATOM 8174 N N . GLU B 2 775 ? 156.879 32.365 17.389 1.00 53.46 779 GLU B N 1
ATOM 8175 C CA . GLU B 2 775 ? 157.330 32.557 16.031 1.00 54.41 779 GLU B CA 1
ATOM 8176 C C . GLU B 2 775 ? 156.387 31.825 15.061 1.00 53.57 779 GLU B C 1
ATOM 8177 O O . GLU B 2 775 ? 156.036 32.349 14.013 1.00 48.68 779 GLU B O 1
ATOM 8183 N N . ARG B 2 776 ? 155.995 30.620 15.453 1.00 53.57 780 ARG B N 1
ATOM 8184 C CA . ARG B 2 776 ? 154.975 29.859 14.764 1.00 55.24 780 ARG B CA 1
ATOM 8185 C C . ARG B 2 776 ? 153.625 30.529 14.839 1.00 55.66 780 ARG B C 1
ATOM 8186 O O . ARG B 2 776 ? 152.839 30.433 13.916 1.00 62.21 780 ARG B O 1
ATOM 8194 N N . VAL B 2 777 ? 153.340 31.207 15.944 1.00 53.20 781 VAL B N 1
ATOM 8195 C CA . VAL B 2 777 ? 152.033 31.794 16.132 1.00 49.34 781 VAL B CA 1
ATOM 8196 C C . VAL B 2 777 ? 151.912 33.082 15.338 1.00 52.53 781 VAL B C 1
ATOM 8197 O O . VAL B 2 777 ? 150.835 33.389 14.855 1.00 53.09 781 VAL B O 1
ATOM 8201 N N . SER B 2 778 ? 153.001 33.843 15.213 1.00 51.56 782 SER B N 1
ATOM 8202 C CA . SER B 2 778 ? 153.037 34.996 14.300 1.00 51.65 782 SER B CA 1
ATOM 8203 C C . SER B 2 778 ? 153.131 34.600 12.809 1.00 51.90 782 SER B C 1
ATOM 8204 O O . SER B 2 778 ? 152.562 35.242 11.939 1.00 55.64 782 SER B O 1
ATOM 8207 N N . LYS B 2 779 ? 153.873 33.549 12.506 1.00 56.76 783 LYS B N 1
ATOM 8208 C CA . LYS B 2 779 ? 153.949 33.046 11.142 1.00 57.26 783 LYS B CA 1
ATOM 8209 C C . LYS B 2 779 ? 152.540 32.678 10.666 1.00 59.85 783 LYS B C 1
ATOM 8210 O O . LYS B 2 779 ? 152.115 33.062 9.577 1.00 61.46 783 LYS B O 1
ATOM 8216 N N . ILE B 2 780 ? 151.826 31.932 11.502 1.00 57.88 784 ILE B N 1
ATOM 8217 C CA . ILE B 2 780 ? 150.496 31.441 11.171 1.00 55.86 784 ILE B CA 1
ATOM 8218 C C . ILE B 2 780 ? 149.495 32.590 11.214 1.00 52.91 784 ILE B C 1
ATOM 8219 O O . ILE B 2 780 ? 148.708 32.743 10.324 1.00 51.98 784 ILE B O 1
ATOM 8224 N N . HIS B 2 781 ? 149.554 33.407 12.250 1.00 52.56 785 HIS B N 1
ATOM 8225 C CA . HIS B 2 781 ? 148.660 34.519 12.377 1.00 51.12 785 HIS B CA 1
ATOM 8226 C C . HIS B 2 781 ? 148.688 35.255 11.079 1.00 51.74 785 HIS B C 1
ATOM 8227 O O . HIS B 2 781 ? 147.671 35.411 10.442 1.00 48.02 785 HIS B O 1
ATOM 8234 N N . ASP B 2 782 ? 149.870 35.692 10.668 1.00 59.73 786 ASP B N 1
ATOM 8235 C CA . ASP B 2 782 ? 149.993 36.605 9.533 1.00 59.75 786 ASP B CA 1
ATOM 8236 C C . ASP B 2 782 ? 149.645 35.929 8.201 1.00 56.78 786 ASP B C 1
ATOM 8237 O O . ASP B 2 782 ? 149.273 36.591 7.270 1.00 57.20 786 ASP B O 1
ATOM 8242 N N . LYS B 2 783 ? 149.726 34.606 8.141 1.00 58.15 787 LYS B N 1
ATOM 8243 C CA . LYS B 2 783 ? 149.252 33.845 6.978 1.00 61.16 787 LYS B CA 1
ATOM 8244 C C . LYS B 2 783 ? 147.718 33.708 6.904 1.00 64.35 787 LYS B C 1
ATOM 8245 O O . LYS B 2 783 ? 147.147 33.683 5.808 1.00 64.85 787 LYS B O 1
ATOM 8251 N N . ILE B 2 784 ? 147.087 33.554 8.075 1.00 64.10 788 ILE B N 1
ATOM 8252 C CA . ILE B 2 784 ? 145.665 33.860 8.315 1.00 62.54 788 ILE B CA 1
ATOM 8253 C C . ILE B 2 784 ? 145.208 35.207 7.771 1.00 60.62 788 ILE B C 1
ATOM 8254 O O . ILE B 2 784 ? 144.338 35.220 6.900 1.00 54.57 788 ILE B O 1
ATOM 8259 N N . LEU B 2 785 ? 145.769 36.308 8.281 1.00 58.56 789 LEU B N 1
ATOM 8260 C CA . LEU B 2 785 ? 145.353 37.661 7.881 1.00 62.89 789 LEU B CA 1
ATOM 8261 C C . LEU B 2 785 ? 145.674 37.927 6.413 1.00 65.36 789 LEU B C 1
ATOM 8262 O O . LEU B 2 785 ? 145.264 38.937 5.857 1.00 70.20 789 LEU B O 1
ATOM 8267 N N . GLU B 2 786 ? 146.442 37.043 5.792 1.00 66.18 790 GLU B N 1
ATOM 8268 C CA . GLU B 2 786 ? 146.766 37.210 4.377 1.00 68.95 790 GLU B CA 1
ATOM 8269 C C . GLU B 2 786 ? 145.801 36.404 3.505 1.00 65.19 790 GLU B C 1
ATOM 8270 O O . GLU B 2 786 ? 145.492 36.787 2.374 1.00 65.74 790 GLU B O 1
ATOM 8276 N N . ALA B 2 787 ? 145.350 35.270 4.026 1.00 62.03 791 ALA B N 1
ATOM 8277 C CA . ALA B 2 787 ? 144.381 34.444 3.323 1.00 61.80 791 ALA B CA 1
ATOM 8278 C C . ALA B 2 787 ? 143.094 35.261 3.331 1.00 61.54 791 ALA B C 1
ATOM 8279 O O . ALA B 2 787 ? 142.313 35.264 2.350 1.00 51.67 791 ALA B O 1
ATOM 8281 N N . LEU B 2 788 ? 142.902 35.965 4.448 1.00 62.65 792 LEU B N 1
ATOM 8282 C CA . LEU B 2 788 ? 141.721 36.801 4.633 1.00 64.70 792 LEU B CA 1
ATOM 8283 C C . LEU B 2 788 ? 141.755 37.931 3.621 1.00 61.39 792 LEU B C 1
ATOM 8284 O O . LEU B 2 788 ? 140.806 38.106 2.889 1.00 66.60 792 LEU B O 1
ATOM 8289 N N . GLN B 2 789 ? 142.843 38.680 3.560 1.00 62.08 793 GLN B N 1
ATOM 8290 C CA . GLN B 2 789 ? 142.939 39.830 2.625 1.00 64.58 793 GLN B CA 1
ATOM 8291 C C . GLN B 2 789 ? 142.624 39.452 1.163 1.00 61.68 793 GLN B C 1
ATOM 8292 O O . GLN B 2 789 ? 141.997 40.212 0.421 1.00 60.52 793 GLN B O 1
ATOM 8298 N N . ALA B 2 790 ? 143.044 38.243 0.792 1.00 61.46 794 ALA B N 1
ATOM 8299 C CA . ALA B 2 790 ? 143.013 37.757 -0.583 1.00 61.60 794 ALA B CA 1
ATOM 8300 C C . ALA B 2 790 ? 141.659 37.100 -0.979 1.00 59.42 794 ALA B C 1
ATOM 8301 O O . ALA B 2 790 ? 141.343 36.969 -2.162 1.00 53.48 794 ALA B O 1
ATOM 8303 N N . GLU B 2 791 ? 140.886 36.656 0.011 1.00 57.64 795 GLU B N 1
ATOM 8304 C CA . GLU B 2 791 ? 139.470 36.346 -0.223 1.00 59.79 795 GLU B CA 1
ATOM 8305 C C . GLU B 2 791 ? 138.502 37.460 0.228 1.00 57.97 795 GLU B C 1
ATOM 8306 O O . GLU B 2 791 ? 137.292 37.263 0.241 1.00 53.97 795 GLU B O 1
ATOM 8312 N N . GLY B 2 792 ? 139.059 38.619 0.591 1.00 60.72 796 GLY B N 1
ATOM 8313 C CA . GLY B 2 792 ? 138.588 39.916 0.105 1.00 61.09 796 GLY B CA 1
ATOM 8314 C C . GLY B 2 792 ? 138.423 40.926 1.222 1.00 59.92 796 GLY B C 1
ATOM 8315 O O . GLY B 2 792 ? 137.534 41.765 1.192 1.00 56.82 796 GLY B O 1
ATOM 8316 N N . ALA B 2 793 ? 139.300 40.843 2.214 1.00 66.96 797 ALA B N 1
ATOM 8317 C CA . ALA B 2 793 ? 139.019 41.350 3.567 1.00 65.48 797 ALA B CA 1
ATOM 8318 C C . ALA B 2 793 ? 139.996 42.470 3.909 1.00 67.17 797 ALA B C 1
ATOM 8319 O O . ALA B 2 793 ? 141.225 42.326 3.760 1.00 67.69 797 ALA B O 1
ATOM 8321 N N . THR B 2 794 ? 139.428 43.578 4.366 1.00 64.71 798 THR B N 1
ATOM 8322 C CA . THR B 2 794 ? 140.162 44.645 5.033 1.00 64.80 798 THR B CA 1
ATOM 8323 C C . THR B 2 794 ? 140.183 44.408 6.558 1.00 67.69 798 THR B C 1
ATOM 8324 O O . THR B 2 794 ? 139.556 43.463 7.043 1.00 67.16 798 THR B O 1
ATOM 8328 N N . ILE B 2 795 ? 140.812 45.323 7.310 1.00 70.15 799 ILE B N 1
ATOM 8329 C CA . ILE B 2 795 ? 141.983 45.031 8.166 1.00 65.68 799 ILE B CA 1
ATOM 8330 C C . ILE B 2 795 ? 142.371 43.550 8.131 1.00 63.08 799 ILE B C 1
ATOM 8331 O O . ILE B 2 795 ? 143.507 43.194 8.448 1.00 53.83 799 ILE B O 1
#

Foldseek 3Di:
DCVPVVVVVVVPDDDPPDDDPDPDFFFDFLLVVLVVLVVVLVVVVVAEEFEDDQKDFCCLLAVLLQHPPPHCVLDCQWFAAPDSTIGGRAARRSRVLVVLLVVQADDFHWYKYKDKGAINDDFWQVDDRIFMKIKIKTKDFPDDVVNVLVVVQVSLCSLQHPPKDKDWDFDDDSQAPRKTWMWIQQNPPNQCADPLCNGRRIDTFKIKHKGDQSSCVVSNHHPVGMIMMMMMGTSLVSSCSVPVDRGSCVSVPPPVVVRVVRRDDDDSDD/DKAWPLVLVVWWDLPDDPVVVQVLVCQLAWHQPDKDALCPFKFQKWKWAFAAWDPPPFTWTFIFQPDPGTFIATFRFPQDGHRFIFIWQFQQITAPPGDHFHFDADPRHTHGTYTAAPVRNPFDLLAEEPVPSRGGDTAPDDDDHNPDDCVQLVRSTMMTDIPHDLLQLLVLASQSVSLVSCLSSVTGTHDDDLDDPADPFALVVQAAEDEPCCVFWQKKKKWKWFFFAKDAFHSNLSNVCRSVSHHGHIQQVSLQVNLCRHRVFHKAKFQSVWLVARYKYKAFDDQQDWFAFLPRDIDGGHRLWIFIHGPPDGQGRPQFTGGNIGHDDNPGGMMMMMQTAGHLVSLVVVCVVVVRDDSRSVSNNSDDQLVCRVSSSSRSLRSSVVGGVIHTHDDMHMDHDDDAQWDKEKDFVCVLCVVQVDDDAPVLLQVLLVSSVWDWDDDPRMIITTHGSSSVSDDYCVSVSSSSDSSVGVVPRDDDDDDDPDDDDDDDDVLRVLVVVLVVVLVVQPAAEDDFDQFAAPVCQCPFPDDDFDWAFDPDDPDNGGTIGHPFPVVRLLVVQLVCVVVVNQWHHYKYWAWGWGDPDDPDGTDTFTKIKIKTFAFSDDDVVVPDTHTDDLVNVVVSVVVSCVVLVFDKDWDQAATDQFDNRFKIFIDGPNHTFKIKGWGHPVSCVVSVHDTMMMIMGGVVVSVVDDNPDDDDDADAPDAWDKDKDKWKAQPPDDPVVLVVLLVVQQPQWFDDKDFDDWDDVGIMMTIMMTTGGHRPDDDDPVSRVVSVVSSVVSQVVVPMDD

Radius of gyration: 39.18 Å; Cα contacts (8 Å, |Δi|>4): 2338; chains: 2; bounding box: 130×99×76 Å

Secondary structure (DSSP, 8-state):
-TTHHHHHTTTT---TTS-------PPPPHHHHHHHHHHHHHHTTT-EE----SEEEHHHHTGGGT--TT-GGG-TTTS-BSSSSEEE-SSSHHHHHHHHHHTTT-S-EEEEEEEEEE-----BTTB-SEEEEEEEEEEESS--HHHHHHHHHHHHHHHH-TT--EEEEE--BTTEEEEEEEEEE-SSSTTS--TTTTTSSEEEEEEEEEEPHHHHHTTT--TTT-EEEEEEE-HHHHHHHHHT---TTHHHH--HHHHTT--S------/-EEEHHHHTTTB--SS-HHHHHHHHHHTT-EEEEEEETTTT-EEEEEEEEEEEE-SSS-EEEEE-SSSS-EEEE---TT--TT-EEEEEEEEEEETTTEE---EEETTEEE-SEE--SGGGT--GGGS-HHHHTS--B-SS---TTSBHHHHTT-S-EEEEEE--GGGGGGSSHHHHHHHHHHHHT--B-PPP------S-BGGGT-EEEES-TTT-SEEEEEEEE-----PPPHHHHHHHHHTT-----HHHHHHHHHHHHHS---EEEEGGGSSSSEEEEEEPPTT-EEEBTTS-EEE--TT-EEEESSSSEEEETTTEEBSSSB--TT--EEEEEEEE--HHHHHHHHHHTT---HHHHHHHT---GGGHHHHHHHHHHHHHHHS--EE-B--EEEE----SEEEEEEEHHHHHHHHT----HHHHHHHHHHTT-EEEEETTEEEEEEETT-TT--SHHHHHHHHHHHH-TTTS-------SS-------HHHHHHHHHHHHHHHTTPEEP---SEE-TTTTTTT-SS----EE-SS-S-TTSSEE-S-SHHHHHHHHHHHHHTT---EEEEEEEEEEE---TTS--EEEEEEEEEEESEEEEEGGGTEEEE--HHHHHHHHHHHHHHHT---EEEE---TTEEEEEEEEEEETTEEEEEEEEEPHHHHHHTT--SEEEEEEEHHHHTT----S----PPPSS--EEEEEE-BEETTS-HHHHHHHHHHH-GGGEEEEEEEEEE---EEEEEEEEEE--SSS---HHHHHHHHHHHHHHHHHHT-B-

CATH classification: 3.30.930.10